Protein AF-0000000075063252 (afdb_homodimer)

pLDDT: mean 95.1, std 4.08, range [72.44, 98.81]

Sequence (950 aa):
MVAQGLDKRPLKELASEITSRQFNCVRLTWSVYMFTRYAYECVGDVLDGLDIADVKTGVAKHNPEILKMTVAKAFQTVINCLGSEGIMVILDNHISQPRWCCSLDDGNGFFGDRNFNPNEWLQGLSFVAAQFTCNPHVIGMSLRNELRGPFTNNDAWCYYMRRGSQLIHRINPNLLIIISGLNYGNDLSQLKKKPLGYTFQNKVVLEAHLYSFSGDNESKFVKKPLNIICNEIMEKFEREAGFVVDMKNPYPLFISEFGYDQSGSNEAENRFMSCFLARIAEKDIDWALWAFQGSYMYRQGHEDPDESFGVMDHSWTKDRNPKLKQMLQLIKRVNQDLNSKAPMSYIMLHPVSGQCVKSDGKGGIELGDCATPTQWNHSGDASPMKLLSNGQCLKSAGDGKSPIVSTDCSGDEYNWTVASKAKLQLSTKVGEDSFCLEKESDTSIIVKKCICLDAESCMDDPQSQWFKLVPTNVAMVAQGLDKRPLKELASEITSRQFNCVRLTWSVYMFTRYAYECVGDVLDGLDIADVKTGVAKHNPEILKMTVAKAFQTVINCLGSEGIMVILDNHISQPRWCCSLDDGNGFFGDRNFNPNEWLQGLSFVAAQFTCNPHVIGMSLRNELRGPFTNNDAWCYYMRRGSQLIHRINPNLLIIISGLNYGNDLSQLKKKPLGYTFQNKVVLEAHLYSFSGDNESKFVKKPLNIICNEIMEKFEREAGFVVDMKNPYPLFISEFGYDQSGSNEAENRFMSCFLARIAEKDIDWALWAFQGSYMYRQGHEDPDESFGVMDHSWTKDRNPKLKQMLQLIKRVNQDLNSKAPMSYIMLHPVSGQCVKSDGKGGIELGDCATPTQWNHSGDASPMKLLSNGQCLKSAGDGKSPIVSTDCSGDEYNWTVASKAKLQLSTKVGEDSFCLEKESDTSIIVKKCICLDAESCMDDPQSQWFKLVPTNVA

Radius of gyration: 39.2 Å; Cα contacts (8 Å, |Δi|>4): 2061; chains: 2; bounding box: 51×129×81 Å

Solvent-accessible surface area (backbone atoms only — not comparable to full-atom values): 48435 Å² total; per-residue (Å²): 112,69,79,65,51,36,41,68,38,35,62,68,56,54,42,48,52,43,46,74,68,71,48,55,64,44,78,46,56,38,29,29,40,47,61,70,71,41,24,51,42,31,38,43,58,54,38,58,75,68,70,33,63,68,43,50,52,25,20,51,71,37,35,46,70,47,42,48,20,23,39,50,54,40,53,50,49,51,53,52,51,31,34,76,64,66,26,33,31,31,41,28,32,48,40,25,62,80,62,85,79,85,52,84,82,70,26,49,25,28,73,73,31,87,42,20,50,60,66,58,45,49,49,23,49,50,52,57,37,35,74,44,57,41,39,84,35,51,44,26,36,34,74,44,48,40,33,28,56,90,68,60,45,72,66,60,48,54,52,49,52,49,51,52,48,52,51,37,40,72,65,20,70,78,38,32,39,30,44,49,22,38,68,52,9,41,35,43,50,65,45,80,78,53,63,88,80,60,93,63,52,93,34,47,31,38,34,33,37,57,46,44,57,55,88,76,40,31,68,41,49,71,74,39,25,50,44,55,43,44,29,53,53,53,49,49,42,34,65,20,44,57,44,43,61,71,41,96,80,50,35,55,56,30,35,62,33,31,59,43,59,41,80,64,80,47,62,31,37,54,53,38,48,24,47,48,50,42,51,39,39,44,67,57,49,49,71,37,72,42,34,64,50,11,30,36,61,63,53,90,90,33,68,55,42,75,33,58,39,11,46,20,23,71,75,62,79,47,63,48,40,77,59,52,60,42,46,43,44,54,57,73,46,80,34,65,50,93,84,46,93,52,71,79,32,26,33,43,31,28,41,76,66,19,27,14,41,27,71,62,83,77,52,34,56,25,43,37,68,39,87,78,54,38,47,29,37,66,89,47,69,67,27,49,37,20,35,61,90,80,57,30,14,41,28,60,64,43,80,73,24,54,40,33,50,31,84,67,61,78,59,52,46,18,18,34,25,78,28,46,71,46,47,28,25,42,27,27,48,60,90,92,43,50,32,15,48,27,56,73,52,88,38,44,43,26,24,30,72,55,62,54,48,89,43,86,78,35,72,66,80,42,64,54,29,33,35,29,74,24,52,24,32,52,135,113,69,77,63,53,36,40,67,37,34,62,69,57,56,42,48,50,43,46,75,67,71,48,58,66,44,79,45,58,39,30,28,39,48,62,70,71,40,23,52,41,30,38,42,57,54,38,57,74,69,68,33,64,67,43,48,52,24,20,51,72,37,34,48,69,48,40,48,21,24,41,49,55,40,53,49,50,50,54,53,49,30,33,75,64,67,26,33,31,32,41,28,32,48,40,24,62,80,63,83,80,84,53,83,80,71,27,49,26,29,75,72,31,86,43,21,49,59,68,58,44,49,50,24,48,52,54,56,37,35,73,43,58,40,37,86,35,51,46,26,35,35,74,44,49,40,31,27,55,90,69,59,43,72,66,59,47,53,54,50,54,50,52,50,48,52,51,38,40,70,65,20,69,79,38,31,40,31,42,50,22,39,70,52,10,41,35,44,49,66,45,80,78,53,64,88,80,60,93,64,53,93,32,48,32,38,33,32,37,58,47,42,57,55,89,76,40,31,68,42,51,70,73,39,25,50,42,55,44,44,28,53,53,54,49,48,41,33,66,20,48,57,44,42,60,71,41,96,80,49,36,55,54,31,35,62,33,32,57,42,58,41,80,63,80,47,61,33,37,54,54,38,49,25,48,48,52,41,50,39,37,44,67,55,48,50,73,35,72,43,33,66,51,12,32,35,60,64,54,92,91,33,67,56,40,74,33,59,38,10,46,19,23,70,76,62,80,46,63,48,38,76,59,51,62,44,45,44,46,55,57,73,45,79,34,64,50,92,82,47,90,52,71,78,32,25,34,43,31,28,41,76,66,19,27,13,43,27,71,63,84,78,52,34,56,26,43,39,69,40,88,77,54,37,48,29,39,66,90,46,70,67,28,49,36,19,36,60,91,78,59,30,16,42,30,60,64,44,80,73,25,54,41,32,50,32,86,68,59,78,58,53,47,16,18,33,24,78,28,46,71,46,45,30,26,44,27,27,49,60,90,92,44,49,32,16,46,27,57,73,52,87,40,43,43,27,23,31,70,54,60,52,50,88,43,85,77,33,71,65,80,42,65,54,30,33,35,31,74,23,52,24,31,54,136

Organism: Cucurbita maxima (NCBI:txid3661)

Secondary structure (DSSP, 8-state):
-PPTTTTTS-HHHHHHHHHHTT--EEEEEEEHHHHHTSTTSBHHHHHHHTT-HHHHHHHHHH-HHHHTSBHHHHHHHHHHHHHHTT-EEEEEEEESSSSS---TTSS-SSTTSTT--HHHHHHHHHHHHHHTTT-TTEEEEES-S---STT--HHHHHHHHHHHHHHHHHH-TTSEEEEE-BTTTTB-THHHHS----TTGGGEEEEEE--TTTTS-TTHHHHS-HHHHHHHHHHHHHHHTGGGGTSSS---EEEEE----TTS--HHHHHHHHHHHHHHHHHT-EE--S-S-SB-SEETTEES-B-TT-SB-TTSSSBS-THHHHHHTGGGS----TT--SPPEEEEEETTTTEEEEE-SSSBEEEE-SSSPPEEEE-STTEEEEETTT-PEEE---TTS--EEES---SGGGEEEEESTTS-EEEEEETTEEEEEEE-SSS-EEEEEPSSSS-TT--S--GGG--EEEEE---/-PPTTTTTS-HHHHHHHHHHTT--EEEEEEEHHHHHTSTTSBHHHHHHHTT-HHHHHHHHHH-HHHHTSBHHHHHHHHHHHHHHTT-EEEEEEEESSSSS---TTSS-SSTTSTT--HHHHHHHHHHHHHHTTT-TTEEEEES-S---STT--HHHHHHHHHHHHHHHHHH-TTSEEEEE-BTTTTB-THHHHS----TTGGGEEEEEE--TTTTS-TTHHHHS-HHHHHHHHHHHHHHHTGGGGTSSS---EEEEE----TTS--HHHHHHHHHHHHHHHHHT-EE--S-S-SB-SEETTEES-B-TT-SB-TTSSSBS-THHHHHHTGGGS----TT--SPPEEEEEETTTTEEEEE-SSSBEEEE-SSS--EEEE-STTEEEEETTT-PEEE---TT---EEES---SGGGEEEEESTTS-EEEEEETTEEEEEEE-SSS-EEEEEPSSSS-TT--S--GGG--EEEEE---

Structure (mmCIF, N/CA/C/O backbone):
data_AF-0000000075063252-model_v1
#
loop_
_entity.id
_entity.type
_entity.pdbx_description
1 polymer 'Uncharacterized protein LOC111491432'
#
loop_
_atom_site.group_PDB
_atom_site.id
_atom_site.type_symbol
_atom_site.label_atom_id
_atom_site.label_alt_id
_atom_site.label_comp_id
_atom_site.label_asym_id
_atom_site.label_entity_id
_atom_site.label_seq_id
_atom_site.pdbx_PDB_ins_code
_atom_site.Cartn_x
_atom_site.Cartn_y
_atom_site.Cartn_z
_atom_site.occupancy
_atom_site.B_iso_or_equiv
_atom_site.auth_seq_id
_atom_site.auth_comp_id
_atom_site.auth_asym_id
_atom_site.auth_atom_id
_atom_site.pdbx_PDB_model_num
ATOM 1 N N . MET A 1 1 ? -11.242 7.547 10.75 1 74.94 1 MET A N 1
ATOM 2 C CA . MET A 1 1 ? -10 8.297 10.594 1 74.94 1 MET A CA 1
ATOM 3 C C . MET A 1 1 ? -9.414 8.102 9.195 1 74.94 1 MET A C 1
ATOM 5 O O . MET A 1 1 ? -8.234 8.367 8.969 1 74.94 1 MET A O 1
ATOM 9 N N . VAL A 1 2 ? -10.25 7.66 8.336 1 81.44 2 VAL A N 1
ATOM 10 C CA . VAL A 1 2 ? -9.938 7.738 6.914 1 81.44 2 VAL A CA 1
ATOM 11 C C . VAL A 1 2 ? -10.156 9.164 6.414 1 81.44 2 VAL A C 1
ATOM 13 O O . VAL A 1 2 ? -10.938 9.922 6.996 1 81.44 2 VAL A O 1
ATOM 16 N N . ALA A 1 3 ? -9.391 9.562 5.48 1 93.19 3 ALA A N 1
ATOM 17 C CA . ALA A 1 3 ? -9.43 10.93 4.98 1 93.19 3 ALA A CA 1
ATOM 18 C C . ALA A 1 3 ? -10.852 11.344 4.617 1 93.19 3 ALA A C 1
ATOM 20 O O . ALA A 1 3 ? -11.586 10.57 4.004 1 93.19 3 ALA A O 1
ATOM 21 N N . GLN A 1 4 ? -11.242 12.523 5.043 1 96.44 4 GLN A N 1
ATOM 22 C CA . GLN A 1 4 ? -12.57 13.055 4.785 1 96.44 4 GLN A CA 1
ATOM 23 C C . GLN A 1 4 ? -12.711 13.516 3.334 1 96.44 4 GLN A C 1
ATOM 25 O O . GLN A 1 4 ? -11.711 13.773 2.662 1 96.44 4 GLN A O 1
ATOM 30 N N . GLY A 1 5 ? -13.961 13.602 2.885 1 97.56 5 GLY A N 1
ATOM 31 C CA . GLY A 1 5 ? -14.25 14.164 1.574 1 97.56 5 GLY A CA 1
ATOM 32 C C . GLY A 1 5 ? -14.289 13.125 0.474 1 97.56 5 GLY A C 1
ATOM 33 O O . GLY A 1 5 ? -14.766 13.398 -0.63 1 97.56 5 GLY A O 1
ATOM 34 N N . LEU A 1 6 ? -13.875 11.828 0.76 1 98.25 6 LEU A N 1
ATOM 35 C CA . LEU A 1 6 ? -13.812 10.773 -0.242 1 98.25 6 LEU A CA 1
ATOM 36 C C . LEU A 1 6 ? -15.211 10.414 -0.744 1 98.25 6 LEU A C 1
ATOM 38 O O . LEU A 1 6 ? -15.359 9.867 -1.838 1 98.25 6 LEU A O 1
ATOM 42 N N . ASP A 1 7 ? -16.188 10.672 0.087 1 98.19 7 ASP A N 1
ATOM 43 C CA . ASP A 1 7 ? -17.578 10.438 -0.292 1 98.19 7 ASP A CA 1
ATOM 44 C C . ASP A 1 7 ? -18.125 11.594 -1.124 1 98.19 7 ASP A C 1
ATOM 46 O O . ASP A 1 7 ? -19.203 11.484 -1.716 1 98.19 7 ASP A O 1
ATOM 50 N N . LYS A 1 8 ? -17.422 12.703 -1.237 1 98.25 8 LYS A N 1
ATOM 51 C CA . LYS A 1 8 ? -17.938 13.922 -1.852 1 98.25 8 LYS A CA 1
ATOM 52 C C . LYS A 1 8 ? -17.328 14.156 -3.227 1 98.25 8 LYS A C 1
ATOM 54 O O . LYS A 1 8 ? -18 14.633 -4.145 1 98.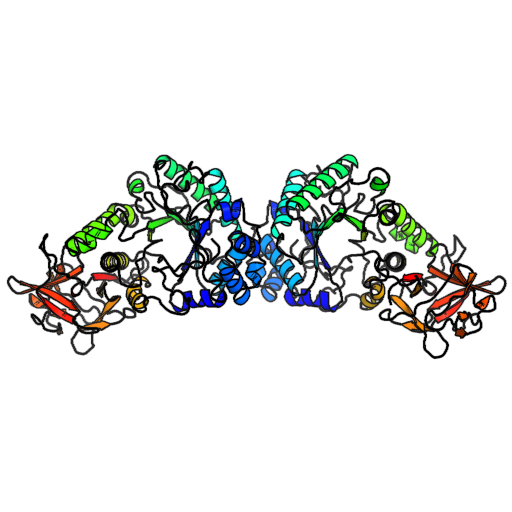25 8 LYS A O 1
ATOM 59 N N . ARG A 1 9 ? -16 13.883 -3.357 1 97.94 9 ARG A N 1
ATOM 60 C CA . ARG A 1 9 ? -15.258 14.117 -4.59 1 97.94 9 ARG A CA 1
ATOM 61 C C . ARG A 1 9 ? -14.188 13.055 -4.793 1 97.94 9 ARG A C 1
ATOM 63 O O . ARG A 1 9 ? -13.773 12.391 -3.838 1 97.94 9 ARG A O 1
ATOM 70 N N . PRO A 1 10 ? -13.711 12.922 -6.109 1 98.31 10 PRO A N 1
ATOM 71 C CA . PRO A 1 10 ? -12.555 12.055 -6.316 1 98.31 10 PRO A CA 1
ATOM 72 C C . PRO A 1 10 ? -11.312 12.539 -5.57 1 98.31 10 PRO A C 1
ATOM 74 O O . PRO A 1 10 ? -11.062 13.742 -5.496 1 98.31 10 PRO A O 1
ATOM 77 N N . LEU A 1 11 ? -10.57 11.617 -5.039 1 98.25 11 LEU A N 1
ATOM 78 C CA . LEU A 1 11 ? -9.391 11.898 -4.227 1 98.25 11 LEU A CA 1
ATOM 79 C C . LEU A 1 11 ? -8.438 12.836 -4.953 1 98.25 11 LEU A C 1
ATOM 81 O O . LEU A 1 11 ? -7.941 13.805 -4.363 1 98.25 11 LEU A O 1
ATOM 85 N N . LYS A 1 12 ? -8.188 12.617 -6.215 1 98 12 LYS A N 1
ATOM 86 C CA . LYS A 1 12 ? -7.27 13.453 -6.98 1 98 12 LYS A CA 1
ATOM 87 C C . LYS A 1 12 ? -7.754 14.898 -7.039 1 98 12 LYS A C 1
ATOM 89 O O . LYS A 1 12 ? -6.957 15.836 -6.938 1 98 12 LYS A O 1
ATOM 94 N N . GLU A 1 13 ? -9.047 15.062 -7.145 1 98.06 13 GLU A N 1
ATOM 95 C CA . GLU A 1 13 ? -9.617 16.406 -7.184 1 98.06 13 GLU A CA 1
ATOM 96 C C . GLU A 1 13 ? -9.5 17.094 -5.832 1 98.06 13 GLU A C 1
ATOM 98 O O . GLU A 1 13 ? -9.227 18.297 -5.762 1 98.06 13 GLU A O 1
ATOM 103 N N . LEU A 1 14 ? -9.758 16.375 -4.801 1 98 14 LEU A N 1
ATOM 104 C CA . LEU A 1 14 ? -9.609 16.938 -3.459 1 98 14 LEU A CA 1
ATOM 105 C C . LEU A 1 14 ? -8.188 17.406 -3.217 1 98 14 LEU A C 1
ATOM 107 O O . LEU A 1 14 ? -7.973 18.516 -2.703 1 98 14 LEU A O 1
ATOM 111 N N . ALA A 1 15 ? -7.191 16.594 -3.576 1 98 15 ALA A N 1
ATOM 112 C CA . ALA A 1 15 ? -5.789 16.969 -3.428 1 98 15 ALA A CA 1
ATOM 113 C C . ALA A 1 15 ? -5.473 18.219 -4.246 1 98 15 ALA A C 1
ATOM 115 O O . ALA A 1 15 ? -4.793 19.125 -3.764 1 98 15 ALA A O 1
ATOM 116 N N . SER A 1 16 ? -6.008 18.266 -5.453 1 97.62 16 SER A N 1
ATOM 117 C CA . SER A 1 16 ? -5.785 19.422 -6.32 1 97.62 16 SER A CA 1
ATOM 118 C C . SER A 1 16 ? -6.402 20.688 -5.73 1 97.62 16 SER A C 1
ATOM 120 O O . SER A 1 16 ? -5.863 21.781 -5.898 1 97.62 16 SER A O 1
ATOM 122 N N . GLU A 1 17 ? -7.508 20.516 -5.031 1 97.06 17 GLU A N 1
ATOM 123 C CA . GLU A 1 17 ? -8.156 21.641 -4.383 1 97.06 17 GLU A CA 1
ATOM 124 C C . GLU A 1 17 ? -7.246 22.25 -3.316 1 97.06 17 GLU A C 1
ATOM 126 O O . GLU A 1 17 ? -7.223 23.484 -3.143 1 97.06 17 GLU A O 1
ATOM 131 N N . ILE A 1 18 ? -6.527 21.469 -2.633 1 97.62 18 ILE A N 1
ATOM 132 C CA . ILE A 1 18 ? -5.629 21.953 -1.588 1 97.62 18 ILE A CA 1
ATOM 133 C C . ILE A 1 18 ? -4.531 22.812 -2.209 1 97.62 18 ILE A C 1
ATOM 135 O O . ILE A 1 18 ? -4.273 23.938 -1.75 1 97.62 18 ILE A O 1
ATOM 139 N N . THR A 1 19 ? -3.951 22.344 -3.346 1 97 19 THR A N 1
ATOM 140 C CA . THR A 1 19 ? -2.891 23.062 -4.027 1 97 19 THR A CA 1
ATOM 141 C C . THR A 1 19 ? -3.436 24.344 -4.66 1 97 19 THR A C 1
ATOM 143 O O . THR A 1 19 ? -2.762 25.375 -4.668 1 97 19 THR A O 1
ATOM 146 N N . SER A 1 20 ? -4.637 24.266 -5.188 1 96.25 20 SER A N 1
ATOM 147 C CA . SER A 1 20 ? -5.238 25.422 -5.844 1 96.25 20 SER A CA 1
ATOM 148 C C . SER A 1 20 ? -5.465 26.547 -4.852 1 96.25 20 SER A C 1
ATOM 150 O O . SER A 1 20 ? -5.512 27.719 -5.238 1 96.25 20 SER A O 1
ATOM 152 N N . ARG A 1 21 ? -5.539 26.234 -3.588 1 95.94 21 ARG A N 1
ATOM 153 C CA . ARG A 1 21 ? -5.746 27.219 -2.537 1 95.94 21 ARG A CA 1
ATOM 154 C C . ARG A 1 21 ? -4.426 27.609 -1.878 1 95.94 21 ARG A C 1
ATOM 156 O O . ARG A 1 21 ? -4.418 28.234 -0.819 1 95.94 21 ARG A O 1
ATOM 163 N N . GLN A 1 22 ? -3.395 27.125 -2.418 1 95.12 22 GLN A N 1
ATOM 164 C CA . GLN A 1 22 ? -2.021 27.484 -2.086 1 95.12 22 GLN A CA 1
ATOM 165 C C . GLN A 1 22 ? -1.634 26.984 -0.7 1 95.12 22 GLN A C 1
ATOM 167 O O . GLN A 1 22 ? -0.938 27.672 0.046 1 95.12 22 GLN A O 1
ATOM 172 N N . PHE A 1 23 ? -2.26 25.906 -0.322 1 97.62 23 PHE A N 1
ATOM 173 C CA . PHE A 1 23 ? -1.729 25.141 0.8 1 97.62 23 PHE A CA 1
ATOM 174 C C . PHE A 1 23 ? -0.676 24.141 0.326 1 97.62 23 PHE A C 1
ATOM 176 O O . PHE A 1 23 ? -0.747 23.656 -0.8 1 97.62 23 PHE A O 1
ATOM 183 N N . ASN A 1 24 ? 0.298 23.859 1.18 1 97.94 24 ASN A N 1
ATOM 184 C CA . ASN A 1 24 ? 1.4 23.031 0.697 1 97.94 24 ASN A CA 1
ATOM 185 C C . ASN A 1 24 ? 1.673 21.859 1.633 1 97.94 24 ASN A C 1
ATOM 187 O O . ASN A 1 24 ? 2.615 21.094 1.418 1 97.94 24 ASN A O 1
ATOM 191 N N . CYS A 1 25 ? 0.883 21.734 2.684 1 98.44 25 CYS A N 1
ATOM 192 C CA . CYS A 1 25 ? 1.09 20.656 3.658 1 98.44 25 CYS A CA 1
ATOM 193 C C . CYS A 1 25 ? -0.232 20.234 4.281 1 98.44 25 CYS A C 1
ATOM 195 O O . CYS A 1 25 ? -1.103 21.062 4.539 1 98.44 25 CYS A O 1
ATOM 197 N N . VAL A 1 26 ? -0.408 18.969 4.398 1 98.62 26 VAL A N 1
ATOM 198 C CA . VAL A 1 26 ? -1.562 18.422 5.105 1 98.62 26 VAL A CA 1
ATOM 199 C C . VAL A 1 26 ? -1.102 17.719 6.375 1 98.62 26 VAL A C 1
ATOM 201 O O . VAL A 1 26 ? -0.223 16.844 6.324 1 98.62 26 VAL A O 1
ATOM 204 N N . ARG A 1 27 ? -1.563 18.141 7.508 1 98.38 27 ARG A N 1
ATOM 205 C CA . ARG A 1 27 ? -1.451 17.375 8.742 1 98.38 27 ARG A CA 1
ATOM 206 C C . ARG A 1 27 ? -2.531 16.297 8.82 1 98.38 27 ARG A C 1
ATOM 208 O O . ARG A 1 27 ? -3.67 16.594 9.203 1 98.38 27 ARG A O 1
ATOM 215 N N . LEU A 1 28 ? -2.164 15.102 8.453 1 98.25 28 LEU A N 1
ATOM 216 C CA . LEU A 1 28 ? -3.104 13.992 8.352 1 98.25 28 LEU A CA 1
ATOM 217 C C . LEU A 1 28 ? -3.137 13.188 9.641 1 98.25 28 LEU A C 1
ATOM 219 O O . LEU A 1 28 ? -2.109 12.656 10.078 1 98.25 28 LEU A O 1
ATOM 223 N N . THR A 1 29 ? -4.316 13.086 10.211 1 97.31 29 THR A N 1
ATOM 224 C CA . THR A 1 29 ? -4.449 12.484 11.531 1 97.31 29 THR A CA 1
ATOM 225 C C . THR A 1 29 ? -4.598 10.969 11.43 1 97.31 29 THR A C 1
ATOM 227 O O . THR A 1 29 ? -5.098 10.453 10.43 1 97.31 29 THR A O 1
ATOM 230 N N . TRP A 1 30 ? -4.125 10.305 12.383 1 97.62 30 TRP A N 1
ATOM 231 C CA . TRP A 1 30 ? -4.312 8.859 12.516 1 97.62 30 TRP A CA 1
ATOM 232 C C . TRP A 1 30 ? -4.43 8.461 13.984 1 97.62 30 TRP A C 1
ATOM 234 O O . TRP A 1 30 ? -4.07 9.234 14.875 1 97.62 30 TRP A O 1
ATOM 244 N N . SER A 1 31 ? -5.086 7.352 14.305 1 97.81 31 SER A N 1
ATOM 245 C CA . SER A 1 31 ? -5.203 6.816 15.656 1 97.81 31 SER A CA 1
ATOM 246 C C . SER A 1 31 ? -4.344 5.566 15.836 1 97.81 31 SER A C 1
ATOM 248 O O . SER A 1 31 ? -4.066 4.855 14.859 1 97.81 31 SER A O 1
ATOM 250 N N . VAL A 1 32 ? -3.945 5.301 17.016 1 98.25 32 VAL A N 1
ATOM 251 C CA . VAL A 1 32 ? -3.086 4.156 17.312 1 98.25 32 VAL A CA 1
ATOM 252 C C . VAL A 1 32 ? -3.789 2.865 16.891 1 98.25 32 VAL A C 1
ATOM 254 O O . VAL A 1 32 ? -3.234 2.061 16.141 1 98.25 32 VAL A O 1
ATOM 257 N N . TYR A 1 33 ? -5.047 2.701 17.297 1 97.69 33 TYR A N 1
ATOM 258 C CA . TYR A 1 33 ? -5.785 1.465 17.062 1 97.69 33 TYR A CA 1
ATOM 259 C C . TYR A 1 33 ? -6.004 1.237 15.57 1 97.69 33 TYR A C 1
ATOM 261 O O . TYR A 1 33 ? -6.133 0.095 15.125 1 97.69 33 TYR A O 1
ATOM 269 N N . MET A 1 34 ? -6.047 2.322 14.797 1 96.56 34 MET A N 1
ATOM 270 C CA . MET A 1 34 ? -6.191 2.217 13.344 1 96.56 34 MET A CA 1
ATOM 271 C C . MET A 1 34 ? -5.145 1.274 12.758 1 96.56 34 MET A C 1
ATOM 273 O O . MET A 1 34 ? -5.445 0.485 11.867 1 96.56 34 MET A O 1
ATOM 277 N N . PHE A 1 35 ? -3.947 1.283 13.289 1 96.19 35 PHE A N 1
ATOM 278 C CA . PHE A 1 35 ? -2.85 0.549 12.672 1 96.19 35 PHE A CA 1
ATOM 279 C C . PHE A 1 35 ? -2.475 -0.669 13.508 1 96.19 35 PHE A C 1
ATOM 281 O O . PHE A 1 35 ? -1.972 -1.662 12.977 1 96.19 35 PHE A O 1
ATOM 288 N N . THR A 1 36 ? -2.766 -0.662 14.859 1 97.12 36 THR A N 1
ATOM 289 C CA . THR A 1 36 ? -2.369 -1.778 15.711 1 97.12 36 THR A CA 1
ATOM 290 C C . THR A 1 36 ? -3.477 -2.826 15.781 1 97.12 36 THR A C 1
ATOM 292 O O . THR A 1 36 ? -3.217 -3.99 16.094 1 97.12 36 THR A O 1
ATOM 295 N N . ARG A 1 37 ? -4.68 -2.391 15.461 1 95.88 37 ARG A N 1
ATOM 296 C CA . ARG A 1 37 ? -5.789 -3.316 15.664 1 95.88 37 ARG A CA 1
ATOM 297 C C . ARG A 1 37 ? -6.613 -3.467 14.391 1 95.88 37 ARG A C 1
ATOM 299 O O . ARG A 1 37 ? -7.164 -4.535 14.125 1 95.88 37 ARG A O 1
ATOM 306 N N . TYR A 1 38 ? -6.707 -2.414 13.547 1 96.06 38 TYR A N 1
ATOM 307 C CA . TYR A 1 38 ? -7.707 -2.42 12.484 1 96.06 38 TYR A CA 1
ATOM 308 C C . TYR A 1 38 ? -7.059 -2.174 11.133 1 96.06 38 TYR A C 1
ATOM 310 O O . TYR A 1 38 ? -7.75 -1.895 10.148 1 96.06 38 TYR A O 1
ATOM 318 N N . ALA A 1 39 ? -5.75 -2.281 11.039 1 95.69 39 ALA A N 1
ATOM 319 C CA . ALA A 1 39 ? -5.004 -1.887 9.852 1 95.69 39 ALA A CA 1
ATOM 320 C C . ALA A 1 39 ? -5.484 -2.652 8.625 1 95.69 39 ALA A C 1
ATOM 322 O O . ALA A 1 39 ? -5.465 -2.123 7.508 1 95.69 39 ALA A O 1
ATOM 323 N N . TYR A 1 40 ? -6.012 -3.912 8.766 1 95.12 40 TYR A N 1
ATOM 324 C CA . TYR A 1 40 ? -6.238 -4.793 7.629 1 95.12 40 TYR A CA 1
ATOM 325 C C . TYR A 1 40 ? -7.723 -5.082 7.449 1 95.12 40 TYR A C 1
ATOM 327 O O . TYR A 1 40 ? -8.102 -6.012 6.734 1 95.12 40 TYR A O 1
ATOM 335 N N . GLU A 1 41 ? -8.539 -4.266 8.117 1 95.69 41 GLU A N 1
ATOM 336 C CA . GLU A 1 41 ? -9.969 -4.266 7.816 1 95.69 41 GLU A CA 1
ATOM 337 C C . GLU A 1 41 ? -10.258 -3.561 6.492 1 95.69 41 GLU A C 1
ATOM 339 O O . GLU A 1 41 ? -9.562 -2.611 6.129 1 95.69 41 GLU A O 1
ATOM 344 N N . CYS A 1 42 ? -11.25 -4.02 5.738 1 96.12 42 CYS A N 1
ATOM 345 C CA . CYS A 1 42 ? -11.633 -3.379 4.484 1 96.12 42 CYS A CA 1
ATOM 346 C C . CYS A 1 42 ? -12.453 -2.121 4.746 1 96.12 42 CYS A C 1
ATOM 348 O O . CYS A 1 42 ? -13.406 -2.146 5.531 1 96.12 42 CYS A O 1
ATOM 350 N N . VAL A 1 43 ? -12.148 -1.041 4.066 1 97.75 43 VAL A N 1
ATOM 351 C CA . VAL A 1 43 ? -12.797 0.246 4.285 1 97.75 43 VAL A CA 1
ATOM 352 C C . VAL A 1 43 ? -14.312 0.099 4.102 1 97.75 43 VAL A C 1
ATOM 354 O O . VAL A 1 43 ? -15.094 0.63 4.891 1 97.75 43 VAL A O 1
ATOM 357 N N . GLY A 1 44 ? -14.711 -0.66 3.037 1 97.31 44 GLY A N 1
ATOM 358 C CA . GLY A 1 44 ? -16.141 -0.884 2.836 1 97.31 44 GLY A CA 1
ATOM 359 C C . GLY A 1 44 ? -16.812 -1.496 4.043 1 97.31 44 GLY A C 1
ATOM 360 O O . GLY A 1 44 ? -17.906 -1.076 4.422 1 97.31 44 GLY A O 1
ATOM 361 N N . ASP A 1 45 ? -16.203 -2.482 4.688 1 96.38 45 ASP A N 1
ATOM 362 C CA . ASP A 1 45 ? -16.75 -3.156 5.859 1 96.38 45 ASP A CA 1
ATOM 363 C C . ASP A 1 45 ? -16.812 -2.211 7.059 1 96.38 45 ASP A C 1
ATOM 365 O O . ASP A 1 45 ? -17.75 -2.271 7.855 1 96.38 45 ASP A O 1
ATOM 369 N N . VAL A 1 46 ? -15.766 -1.393 7.184 1 96.31 46 VAL A N 1
ATOM 370 C CA . VAL A 1 46 ? -15.734 -0.413 8.266 1 96.31 46 VAL A CA 1
ATOM 371 C C . VAL A 1 46 ? -16.938 0.523 8.148 1 96.31 46 VAL A C 1
ATOM 373 O O . VAL A 1 46 ? -17.625 0.788 9.141 1 96.31 46 VAL A O 1
ATOM 376 N N . LEU A 1 47 ? -17.188 1.035 6.91 1 97.19 47 LEU A N 1
ATOM 377 C CA . LEU A 1 47 ? -18.297 1.947 6.695 1 97.19 47 LEU A CA 1
ATOM 378 C C . LEU A 1 47 ? -19.641 1.248 6.953 1 97.19 47 LEU A C 1
ATOM 380 O O . LEU A 1 47 ? -20.562 1.851 7.496 1 97.19 47 LEU A O 1
ATOM 384 N N . ASP A 1 48 ? -19.75 -0.015 6.551 1 97.06 48 ASP A N 1
ATOM 385 C CA . ASP A 1 48 ? -20.953 -0.796 6.84 1 97.06 48 ASP A CA 1
ATOM 386 C C . ASP A 1 48 ? -21.156 -0.933 8.344 1 97.06 48 ASP A C 1
ATOM 388 O O . ASP A 1 48 ? -22.281 -0.784 8.836 1 97.06 48 ASP A O 1
ATOM 392 N N . GLY A 1 49 ? -20.109 -1.188 9.086 1 95.69 49 GLY A N 1
ATOM 393 C CA . GLY A 1 49 ? -20.188 -1.352 10.531 1 95.69 49 GLY A CA 1
ATOM 394 C C . GLY A 1 49 ? -20.641 -0.097 11.25 1 95.69 49 GLY A C 1
ATOM 395 O O . GLY A 1 49 ? -21.25 -0.175 12.32 1 95.69 49 GLY A O 1
ATOM 396 N N . LEU A 1 50 ? -20.328 1.054 10.664 1 95 50 LEU A N 1
ATOM 397 C CA . LEU A 1 50 ? -20.719 2.332 11.25 1 95 50 LEU A CA 1
ATOM 398 C C . LEU A 1 50 ? -22.141 2.709 10.828 1 95 50 LEU A C 1
ATOM 400 O O . LEU A 1 50 ? -22.688 3.713 11.297 1 95 50 LEU A O 1
ATOM 404 N N . ASP A 1 51 ? -22.766 1.99 9.938 1 96.12 51 ASP A N 1
ATOM 405 C CA . ASP A 1 51 ? -24.125 2.189 9.438 1 96.12 51 ASP A CA 1
ATOM 406 C C . ASP A 1 51 ? -24.281 3.566 8.797 1 96.12 51 ASP A C 1
ATOM 408 O O . ASP A 1 51 ? -25.203 4.316 9.133 1 96.12 51 ASP A O 1
ATOM 412 N N . ILE A 1 52 ? -23.25 3.885 7.984 1 96.94 52 ILE A N 1
ATOM 413 C CA . ILE A 1 52 ? -23.297 5.152 7.266 1 96.94 52 ILE A CA 1
ATOM 414 C C . ILE A 1 52 ? -23.406 4.895 5.766 1 96.94 52 ILE A C 1
ATOM 416 O O . ILE A 1 52 ? -22.5 5.234 5 1 96.94 52 ILE A O 1
ATOM 420 N N . ALA A 1 53 ? -24.562 4.512 5.293 1 97.38 53 ALA A N 1
ATOM 421 C CA . ALA A 1 53 ? -24.828 3.998 3.951 1 97.38 53 ALA A CA 1
ATOM 422 C C . ALA A 1 53 ? -24.672 5.098 2.902 1 97.38 53 ALA A C 1
ATOM 424 O O . ALA A 1 53 ? -24.188 4.848 1.796 1 97.38 53 ALA A O 1
ATOM 425 N N . ASP A 1 54 ? -25.109 6.301 3.264 1 97.69 54 ASP A N 1
ATOM 426 C CA . ASP A 1 54 ? -25.016 7.398 2.307 1 97.69 54 ASP A CA 1
ATOM 427 C C . ASP A 1 54 ? -23.562 7.754 2.021 1 97.69 54 ASP A C 1
ATOM 429 O O . ASP A 1 54 ? -23.188 8.008 0.873 1 97.69 54 ASP A O 1
ATOM 433 N N . VAL A 1 55 ? -22.797 7.77 3.043 1 97.81 55 VAL A N 1
ATOM 434 C CA . VAL A 1 55 ? -21.375 8.031 2.898 1 97.81 55 VAL A CA 1
ATOM 435 C C . VAL A 1 55 ? -20.734 6.945 2.025 1 97.81 55 VAL A C 1
ATOM 437 O O . VAL A 1 55 ? -19.969 7.25 1.108 1 97.81 55 VAL A O 1
ATOM 440 N N . LYS A 1 56 ? -21.016 5.68 2.307 1 97.94 56 LYS A N 1
ATOM 441 C CA . LYS A 1 56 ? -20.453 4.586 1.515 1 97.94 56 LYS A CA 1
ATOM 442 C C . LYS A 1 56 ? -20.828 4.727 0.042 1 97.94 56 LYS A C 1
ATOM 444 O O . LYS A 1 56 ? -20 4.508 -0.84 1 97.94 56 LYS A O 1
ATOM 449 N N . THR A 1 57 ? -22.109 5.094 -0.245 1 98.5 57 THR A N 1
ATOM 450 C CA . THR A 1 57 ? -22.562 5.316 -1.611 1 98.5 57 THR A CA 1
ATOM 451 C C . THR A 1 57 ? -21.75 6.422 -2.277 1 98.5 57 THR A C 1
ATOM 453 O O . THR A 1 57 ? -21.391 6.312 -3.449 1 98.5 57 THR A O 1
ATOM 456 N N . GLY A 1 58 ? -21.516 7.504 -1.503 1 98.44 58 GLY A N 1
ATOM 457 C CA . GLY A 1 58 ? -20.672 8.578 -2.02 1 98.44 58 GLY A CA 1
ATOM 458 C C . GLY A 1 58 ? -19.266 8.133 -2.35 1 98.44 58 GLY A C 1
ATOM 459 O O . GLY A 1 58 ? -18.734 8.484 -3.402 1 98.44 58 GLY A O 1
ATOM 460 N N . VAL A 1 59 ? -18.688 7.32 -1.47 1 98.5 59 VAL A N 1
ATOM 461 C CA . VAL A 1 59 ? -17.344 6.809 -1.716 1 98.5 59 VAL A CA 1
ATOM 462 C C . VAL A 1 59 ? -17.359 5.902 -2.943 1 98.5 59 VAL A C 1
ATOM 464 O O . VAL A 1 59 ? -16.438 5.965 -3.773 1 98.5 59 VAL A O 1
ATOM 467 N N . ALA A 1 60 ? -18.344 5.059 -3.098 1 98.5 60 ALA A N 1
ATOM 468 C CA . ALA A 1 60 ? -18.469 4.18 -4.258 1 98.5 60 ALA A CA 1
ATOM 469 C C . ALA A 1 60 ? -18.531 4.984 -5.551 1 98.5 60 ALA A C 1
ATOM 471 O O . ALA A 1 60 ? -18 4.559 -6.578 1 98.5 60 ALA A O 1
ATOM 472 N N . LYS A 1 61 ? -19.203 6.07 -5.477 1 98.44 61 LYS A N 1
ATOM 473 C CA . LYS A 1 61 ? -19.375 6.926 -6.648 1 98.44 61 LYS A CA 1
ATOM 474 C C . LYS A 1 61 ? -18.062 7.625 -7.016 1 98.44 61 LYS A C 1
ATOM 476 O O . LYS A 1 61 ? -17.703 7.691 -8.195 1 98.44 61 LYS A O 1
ATOM 481 N N . HIS A 1 62 ? -17.359 8.133 -6.023 1 98.44 62 HIS A N 1
ATOM 482 C CA . HIS A 1 62 ? -16.266 9.062 -6.309 1 98.44 62 HIS A CA 1
ATOM 483 C C . HIS A 1 62 ? -14.906 8.367 -6.199 1 98.44 62 HIS A C 1
ATOM 485 O O . HIS A 1 62 ? -13.945 8.773 -6.852 1 98.44 62 HIS A O 1
ATOM 491 N N . ASN A 1 63 ? -14.82 7.336 -5.375 1 98.25 63 ASN A N 1
ATOM 492 C CA . ASN A 1 63 ? -13.586 6.602 -5.121 1 98.25 63 ASN A CA 1
ATOM 493 C C . ASN A 1 63 ? -13.852 5.117 -4.887 1 98.25 63 ASN A C 1
ATOM 495 O O . ASN A 1 63 ? -13.508 4.578 -3.834 1 98.25 63 ASN A O 1
ATOM 499 N N . PRO A 1 64 ? -14.406 4.41 -5.859 1 97.56 64 PRO A N 1
ATOM 500 C CA . PRO A 1 64 ? -14.852 3.029 -5.648 1 97.56 64 PRO A CA 1
ATOM 501 C C . PRO A 1 64 ? -13.719 2.105 -5.207 1 97.56 64 PRO A C 1
ATOM 503 O O . PRO A 1 64 ? -13.945 1.18 -4.422 1 97.56 64 PRO A O 1
ATOM 506 N N . GLU A 1 65 ? -12.516 2.344 -5.66 1 95.44 65 GLU A N 1
ATOM 507 C CA . GLU A 1 65 ? -11.391 1.467 -5.34 1 95.44 65 GLU A CA 1
ATOM 508 C C . GLU A 1 65 ? -11.062 1.512 -3.852 1 95.44 65 GLU A C 1
ATOM 510 O O . GLU A 1 65 ? -10.555 0.538 -3.293 1 95.44 65 GLU A O 1
ATOM 515 N N . ILE A 1 66 ? -11.312 2.615 -3.209 1 97.56 66 ILE A N 1
ATOM 516 C CA . ILE A 1 66 ? -10.977 2.793 -1.802 1 97.56 66 ILE A CA 1
ATOM 517 C C . ILE A 1 66 ? -11.812 1.846 -0.944 1 97.56 66 ILE A C 1
ATOM 519 O O . ILE A 1 66 ? -11.328 1.33 0.07 1 97.56 66 ILE A O 1
ATOM 523 N N . LEU A 1 67 ? -13.039 1.545 -1.383 1 96.81 67 LEU A N 1
ATOM 524 C CA . LEU A 1 67 ? -13.922 0.658 -0.634 1 96.81 67 LEU A CA 1
ATOM 525 C C . LEU A 1 67 ? -13.336 -0.746 -0.544 1 96.81 67 LEU A C 1
ATOM 527 O O . LEU A 1 67 ? -13.625 -1.488 0.395 1 96.81 67 LEU A O 1
ATOM 531 N N . LYS A 1 68 ? -12.484 -1.053 -1.473 1 94.88 68 LYS A N 1
ATOM 532 C CA . LYS A 1 68 ? -11.922 -2.398 -1.562 1 94.88 68 LYS A CA 1
ATOM 533 C C . LYS A 1 68 ? -10.508 -2.443 -1.008 1 94.88 68 LYS A C 1
ATOM 535 O O . LYS A 1 68 ? -9.773 -3.414 -1.228 1 94.88 68 LYS A O 1
ATOM 540 N N . MET A 1 69 ? -10.062 -1.452 -0.342 1 96.44 69 MET A N 1
ATOM 541 C CA . MET A 1 69 ? -8.742 -1.385 0.266 1 96.44 69 MET A CA 1
ATOM 542 C C . MET A 1 69 ? -8.812 -1.643 1.767 1 96.44 69 MET A C 1
ATOM 544 O O . MET A 1 69 ? -9.859 -1.422 2.387 1 96.44 69 MET A O 1
ATOM 548 N N . THR A 1 70 ? -7.75 -2.207 2.301 1 96.19 70 THR A N 1
ATOM 549 C CA . THR A 1 70 ? -7.605 -2.188 3.752 1 96.19 70 THR A CA 1
ATOM 550 C C . THR A 1 70 ? -7.457 -0.757 4.262 1 96.19 70 THR A C 1
ATOM 552 O O . THR A 1 70 ? -7.133 0.151 3.494 1 96.19 70 THR A O 1
ATOM 555 N N . VAL A 1 71 ? -7.688 -0.539 5.52 1 97.31 71 VAL A N 1
ATOM 556 C CA . VAL A 1 71 ? -7.551 0.768 6.156 1 97.31 71 VAL A CA 1
ATOM 557 C C . VAL A 1 71 ? -6.137 1.302 5.949 1 97.31 71 VAL A C 1
ATOM 559 O O . VAL A 1 71 ? -5.957 2.449 5.535 1 97.31 71 VAL A O 1
ATOM 562 N N . ALA A 1 72 ? -5.113 0.495 6.164 1 96.31 72 ALA A N 1
ATOM 563 C CA . ALA A 1 72 ? -3.723 0.907 6 1 96.31 72 ALA A CA 1
ATOM 564 C C . ALA A 1 72 ? -3.439 1.312 4.555 1 96.31 72 ALA A C 1
ATOM 566 O O . ALA A 1 72 ? -2.803 2.34 4.309 1 96.31 72 ALA A O 1
ATOM 567 N N . LYS A 1 73 ? -3.961 0.536 3.605 1 95.06 73 LYS A N 1
ATOM 568 C CA . LYS A 1 73 ? -3.732 0.83 2.193 1 95.06 73 LYS A CA 1
ATOM 569 C C . LYS A 1 73 ? -4.445 2.113 1.776 1 95.06 73 LYS A C 1
ATOM 571 O O . LYS A 1 73 ? -3.902 2.906 1.003 1 95.06 73 LYS A O 1
ATOM 576 N N . ALA A 1 74 ? -5.66 2.275 2.227 1 97.19 74 ALA A N 1
ATOM 577 C CA . ALA A 1 74 ? -6.398 3.496 1.919 1 97.19 74 ALA A CA 1
ATOM 578 C C . ALA A 1 74 ? -5.66 4.73 2.432 1 97.19 74 ALA A C 1
ATOM 580 O O . ALA A 1 74 ? -5.551 5.734 1.724 1 97.19 74 ALA A O 1
ATOM 581 N N . PHE A 1 75 ? -5.156 4.617 3.66 1 97.75 75 PHE A N 1
ATOM 582 C CA . PHE A 1 75 ? -4.387 5.703 4.258 1 97.75 75 PHE A CA 1
ATOM 583 C C . PHE A 1 75 ? -3.164 6.027 3.408 1 97.75 75 PHE A C 1
ATOM 585 O O . PHE A 1 75 ? -2.902 7.195 3.111 1 97.75 75 PHE A O 1
ATOM 592 N N . GLN A 1 76 ? -2.465 5.035 2.969 1 96.12 76 GLN A N 1
ATOM 593 C CA . GLN A 1 76 ? -1.29 5.211 2.121 1 96.12 76 GLN A CA 1
ATOM 594 C C . GLN A 1 76 ? -1.67 5.82 0.774 1 96.12 76 GLN A C 1
ATOM 596 O O . GLN A 1 76 ? -0.938 6.652 0.236 1 96.12 76 GLN A O 1
ATOM 601 N N . THR A 1 77 ? -2.777 5.355 0.246 1 96.69 77 THR A N 1
ATOM 602 C CA . THR A 1 77 ? -3.254 5.844 -1.043 1 96.69 77 THR A CA 1
ATOM 603 C C . THR A 1 77 ? -3.508 7.348 -0.992 1 96.69 77 THR A C 1
ATOM 605 O O . THR A 1 77 ? -3.148 8.078 -1.92 1 96.69 77 THR A O 1
ATOM 608 N N . VAL A 1 78 ? -4.035 7.785 0.08 1 98.31 78 VAL A N 1
ATOM 609 C CA . VAL A 1 78 ? -4.293 9.211 0.268 1 98.31 78 VAL A CA 1
ATOM 610 C C . VAL A 1 78 ? -2.971 9.969 0.32 1 98.31 78 VAL A C 1
ATOM 612 O O . VAL A 1 78 ? -2.799 10.977 -0.375 1 98.31 78 VAL A O 1
ATOM 615 N N . ILE A 1 79 ? -2.066 9.516 1.079 1 98.06 79 ILE A N 1
ATOM 616 C CA . ILE A 1 79 ? -0.774 10.164 1.25 1 98.06 79 ILE A CA 1
ATOM 617 C C . ILE A 1 79 ? -0.049 10.234 -0.092 1 98.06 79 ILE A C 1
ATOM 619 O O . ILE A 1 79 ? 0.509 11.273 -0.45 1 98.06 79 ILE A O 1
ATOM 623 N N . ASN A 1 80 ? -0.094 9.125 -0.873 1 96.19 80 ASN A N 1
ATOM 624 C CA . ASN A 1 80 ? 0.559 9.094 -2.178 1 96.19 80 ASN A CA 1
ATOM 625 C C . ASN A 1 80 ? -0.075 10.094 -3.143 1 96.19 80 ASN A C 1
ATOM 627 O O . ASN A 1 80 ? 0.627 10.742 -3.924 1 96.19 80 ASN A O 1
ATOM 631 N N . CYS A 1 81 ? -1.37 10.172 -3.061 1 97.62 81 CYS A N 1
ATOM 632 C CA . CYS A 1 81 ? -2.061 11.125 -3.918 1 97.62 81 CYS A CA 1
ATOM 633 C C . CYS A 1 81 ? -1.678 12.555 -3.559 1 97.62 81 CYS A C 1
ATOM 635 O O . CYS A 1 81 ? -1.414 13.375 -4.445 1 97.62 81 CYS A O 1
ATOM 637 N N . LEU A 1 82 ? -1.609 12.906 -2.275 1 98.5 82 LEU A N 1
ATOM 638 C CA . LEU A 1 82 ? -1.154 14.219 -1.836 1 98.5 82 LEU A CA 1
ATOM 639 C C . LEU A 1 82 ? 0.257 14.508 -2.34 1 98.5 82 LEU A C 1
ATOM 641 O O . LEU A 1 82 ? 0.521 15.578 -2.889 1 98.5 82 LEU A O 1
ATOM 645 N N . GLY A 1 83 ? 1.084 13.547 -2.219 1 97.69 83 GLY A N 1
ATOM 646 C CA . GLY A 1 83 ? 2.449 13.688 -2.699 1 97.69 83 GLY A CA 1
ATOM 647 C C . GLY A 1 83 ? 2.533 13.953 -4.191 1 97.69 83 GLY A C 1
ATOM 648 O O . GLY A 1 83 ? 3.346 14.766 -4.637 1 97.69 83 GLY A O 1
ATOM 649 N N . SER A 1 84 ? 1.711 13.273 -4.922 1 95.94 84 SER A N 1
ATOM 650 C CA . SER A 1 84 ? 1.715 13.43 -6.371 1 95.94 84 SER A CA 1
ATOM 651 C C . SER A 1 84 ? 1.315 14.844 -6.777 1 95.94 84 SER A C 1
ATOM 653 O O . SER A 1 84 ? 1.645 15.297 -7.875 1 95.94 84 SER A O 1
ATOM 655 N N . GLU A 1 85 ? 0.624 15.523 -5.867 1 97.5 85 GLU A N 1
ATOM 656 C CA . GLU A 1 85 ? 0.227 16.906 -6.109 1 97.5 85 GLU A CA 1
ATOM 657 C C . GLU A 1 85 ? 1.219 17.875 -5.484 1 97.5 85 GLU A C 1
ATOM 659 O O . GLU A 1 85 ? 0.954 19.078 -5.414 1 97.5 85 GLU A O 1
ATOM 664 N N . GLY A 1 86 ? 2.289 17.375 -4.949 1 97.31 86 GLY A N 1
ATOM 665 C CA . GLY A 1 86 ? 3.342 18.203 -4.391 1 97.31 86 GLY A CA 1
ATOM 666 C C . GLY A 1 86 ? 3.053 18.656 -2.975 1 97.31 86 GLY A C 1
ATOM 667 O O . GLY A 1 86 ? 3.688 19.594 -2.475 1 97.31 86 GLY A O 1
ATOM 668 N N . ILE A 1 87 ? 2.102 18.078 -2.344 1 98.56 87 ILE A N 1
ATOM 669 C CA . ILE A 1 87 ? 1.717 18.453 -0.984 1 98.56 87 ILE A CA 1
ATOM 670 C C . ILE A 1 87 ? 2.529 17.625 0.02 1 98.56 87 ILE A C 1
ATOM 672 O O . ILE A 1 87 ? 2.633 16.406 -0.102 1 98.56 87 ILE A O 1
ATOM 676 N N . MET A 1 88 ? 3.141 18.25 0.949 1 98.62 88 MET A N 1
ATOM 677 C CA . MET A 1 88 ? 3.826 17.578 2.043 1 98.62 88 MET A CA 1
ATOM 678 C C . MET A 1 88 ? 2.826 17.047 3.068 1 98.62 88 MET A C 1
ATOM 680 O O . MET A 1 88 ? 1.704 17.547 3.16 1 98.62 88 MET A O 1
ATOM 684 N N . VAL A 1 89 ? 3.252 15.992 3.76 1 98.75 89 VAL A N 1
ATOM 685 C CA . VAL A 1 89 ? 2.342 15.391 4.73 1 98.75 89 VAL A CA 1
ATOM 686 C C . VAL A 1 89 ? 3.031 15.289 6.09 1 98.75 89 VAL A C 1
ATOM 688 O O . VAL A 1 89 ? 4.176 14.844 6.18 1 98.75 89 VAL A O 1
ATOM 691 N N . ILE A 1 90 ? 2.426 15.75 7.105 1 98.81 90 ILE A N 1
ATOM 692 C CA . ILE A 1 90 ? 2.771 15.484 8.5 1 98.81 90 ILE A CA 1
ATOM 693 C C . ILE A 1 90 ? 1.77 14.5 9.094 1 98.81 90 ILE A C 1
ATOM 695 O O . ILE A 1 90 ? 0.559 14.727 9.055 1 98.81 90 ILE A O 1
ATOM 699 N N . LEU A 1 91 ? 2.254 13.391 9.57 1 98.62 91 LEU A N 1
ATOM 700 C CA . LEU A 1 91 ? 1.398 12.375 10.172 1 98.62 91 LEU A CA 1
ATOM 701 C C . LEU A 1 91 ? 1.21 12.641 11.664 1 98.62 91 LEU A C 1
ATOM 703 O O . LEU A 1 91 ? 2.164 12.555 12.438 1 98.62 91 LEU A O 1
ATOM 707 N N . ASP A 1 92 ? -0.026 12.914 12.016 1 98.19 92 ASP A N 1
ATOM 708 C CA . ASP A 1 92 ? -0.321 13.336 13.383 1 98.19 92 ASP A CA 1
ATOM 709 C C . ASP A 1 92 ? -1.04 12.234 14.156 1 98.19 92 ASP A C 1
ATOM 711 O O . ASP A 1 92 ? -2.217 11.961 13.906 1 98.19 92 ASP A O 1
ATOM 715 N N . ASN A 1 93 ? -0.32 11.586 15.102 1 98.5 93 ASN A N 1
ATOM 716 C CA . ASN A 1 93 ? -1.063 10.711 16 1 98.5 93 ASN A CA 1
ATOM 717 C C . ASN A 1 93 ? -2.049 11.492 16.859 1 98.5 93 ASN A C 1
ATOM 719 O O . ASN A 1 93 ? -1.651 12.141 17.828 1 98.5 93 ASN A O 1
ATOM 723 N N . HIS A 1 94 ? -3.242 11.352 16.484 1 97.69 94 HIS A N 1
ATOM 724 C CA . HIS A 1 94 ? -4.238 12.273 17.031 1 97.69 94 HIS A CA 1
ATOM 725 C C . HIS A 1 94 ? -4.875 11.703 18.297 1 97.69 94 HIS A C 1
ATOM 727 O O . HIS A 1 94 ? -5.27 12.453 19.188 1 97.69 94 HIS A O 1
ATOM 733 N N . ILE A 1 95 ? -5.039 10.438 18.375 1 97.06 95 ILE A N 1
ATOM 734 C CA . ILE A 1 95 ? -5.734 9.75 19.453 1 97.06 95 ILE A CA 1
ATOM 735 C C . ILE A 1 95 ? -5.414 8.258 19.406 1 97.06 95 ILE A C 1
ATOM 737 O O . ILE A 1 95 ? -4.664 7.809 18.531 1 97.06 95 ILE A O 1
ATOM 741 N N . SER A 1 96 ? -5.824 7.512 20.406 1 97.31 96 SER A N 1
ATOM 742 C CA . SER A 1 96 ? -5.637 6.066 20.359 1 97.31 96 SER A CA 1
ATOM 743 C C . SER A 1 96 ? -6.844 5.371 19.75 1 97.31 96 SER A C 1
ATOM 745 O O . SER A 1 96 ? -6.773 4.879 18.625 1 97.31 96 SER A O 1
ATOM 747 N N . GLN A 1 97 ? -7.945 5.469 20.406 1 95.12 97 GLN A N 1
ATOM 748 C CA . GLN A 1 97 ? -9.188 4.922 19.875 1 95.12 97 GLN A CA 1
ATOM 749 C C . GLN A 1 97 ? -9.781 5.844 18.812 1 95.12 97 GLN A C 1
ATOM 751 O O . GLN A 1 97 ? -9.945 7.043 19.047 1 95.12 97 GLN A O 1
ATOM 756 N N . PRO A 1 98 ? -10.047 5.281 17.609 1 92.81 98 PRO A N 1
ATOM 757 C CA . PRO A 1 98 ? -10.578 6.133 16.547 1 92.81 98 PRO A CA 1
ATOM 758 C C . PRO A 1 98 ? -11.953 6.719 16.891 1 92.81 98 PRO A C 1
ATOM 760 O O . PRO A 1 98 ? -12.961 6.012 16.812 1 92.81 98 PRO A O 1
ATOM 763 N N . ARG A 1 99 ? -11.938 7.965 17.25 1 91.5 99 ARG A N 1
ATOM 764 C CA . ARG A 1 99 ? -13.133 8.727 17.625 1 91.5 99 ARG A CA 1
ATOM 765 C C . ARG A 1 99 ? -12.844 10.219 17.625 1 91.5 99 ARG A C 1
ATOM 767 O O . ARG A 1 99 ? -11.695 10.641 17.453 1 91.5 99 ARG A O 1
ATOM 774 N N . TRP A 1 100 ? -13.938 10.953 17.797 1 91.06 100 TRP A N 1
ATOM 775 C CA . TRP A 1 100 ? -13.75 12.383 18.016 1 91.06 100 TRP A CA 1
ATOM 776 C C . TRP A 1 100 ? -12.938 12.625 19.281 1 91.06 100 TRP A C 1
ATOM 778 O O . TRP A 1 100 ? -13.211 12.031 20.328 1 91.06 100 TRP A O 1
ATOM 788 N N . CYS A 1 101 ? -12.039 13.492 19.156 1 88.5 101 CYS A N 1
ATOM 789 C CA . CYS A 1 101 ? -11.008 13.633 20.188 1 88.5 101 CYS A CA 1
ATOM 790 C C . CYS A 1 101 ? -11.414 14.68 21.203 1 88.5 101 CYS A C 1
ATOM 792 O O . CYS A 1 101 ? -12.281 15.516 20.953 1 88.5 101 CYS A O 1
ATOM 794 N N . CYS A 1 102 ? -10.852 14.648 22.281 1 82.75 102 CYS A N 1
ATOM 795 C CA . CYS A 1 102 ? -10.102 15.43 23.266 1 82.75 102 CYS A CA 1
ATOM 796 C C . CYS A 1 102 ? -10.992 15.852 24.422 1 82.75 102 CYS A C 1
ATOM 798 O O . CYS A 1 102 ? -10.867 16.969 24.922 1 82.75 102 CYS A O 1
ATOM 800 N N . SER A 1 103 ? -11.953 14.922 24.594 1 88.38 103 SER A N 1
ATOM 801 C CA . SER A 1 103 ? -12.656 15.055 25.859 1 88.38 103 SER A CA 1
ATOM 802 C C . SER A 1 103 ? -11.805 14.531 27.016 1 88.38 103 SER A C 1
ATOM 804 O O . SER A 1 103 ? -10.852 13.789 26.812 1 88.38 103 SER A O 1
ATOM 806 N N . LEU A 1 104 ? -12.117 14.953 28.203 1 90.81 104 LEU A N 1
ATOM 807 C CA . LEU A 1 104 ? -11.352 14.523 29.375 1 90.81 104 LEU A CA 1
ATOM 808 C C . LEU A 1 104 ? -11.766 13.133 29.812 1 90.81 104 LEU A C 1
ATOM 810 O O . LEU A 1 104 ? -11.07 12.484 30.609 1 90.81 104 LEU A O 1
ATOM 814 N N . ASP A 1 105 ? -12.812 12.594 29.25 1 90.62 105 ASP A N 1
ATOM 815 C CA . ASP A 1 105 ? -13.352 11.344 29.781 1 90.62 105 ASP A CA 1
ATOM 816 C C . ASP A 1 105 ? -13.273 10.227 28.734 1 90.62 105 ASP A C 1
ATOM 818 O O . ASP A 1 105 ? -13.867 9.164 28.906 1 90.62 105 ASP A O 1
ATOM 822 N N . ASP A 1 106 ? -12.578 10.367 27.719 1 91.75 106 ASP A N 1
ATOM 823 C CA . ASP A 1 106 ? -12.578 9.367 26.656 1 91.75 106 ASP A CA 1
ATOM 824 C C . ASP A 1 106 ? -11.438 8.367 26.844 1 91.75 106 ASP A C 1
ATOM 826 O O . ASP A 1 106 ? -11.297 7.43 26.062 1 91.75 106 ASP A O 1
ATOM 830 N N . GLY A 1 107 ? -10.625 8.586 27.844 1 94.06 107 GLY A N 1
ATOM 831 C CA . GLY A 1 107 ? -9.562 7.656 28.188 1 94.06 107 GLY A CA 1
ATOM 832 C C . GLY A 1 107 ? -8.359 7.766 27.266 1 94.06 107 GLY A C 1
ATOM 833 O O . GLY A 1 107 ? -7.496 6.887 27.266 1 94.06 107 GLY A O 1
ATOM 834 N N . ASN A 1 108 ? -8.25 8.852 26.469 1 95.81 108 ASN A N 1
ATOM 835 C CA . ASN A 1 108 ? -7.203 9 25.469 1 95.81 108 ASN A CA 1
ATOM 836 C C . ASN A 1 108 ? -6.223 10.109 25.828 1 95.81 108 ASN A C 1
ATOM 838 O O . ASN A 1 108 ? -5.359 10.469 25.031 1 95.81 108 ASN A O 1
ATOM 842 N N . GLY A 1 109 ? -6.34 10.648 27.047 1 95.81 109 GLY A N 1
ATOM 843 C CA . GLY A 1 109 ? -5.754 11.953 27.312 1 95.81 109 GLY A CA 1
ATOM 844 C C . GLY A 1 109 ? -4.273 11.883 27.641 1 95.81 109 GLY A C 1
ATOM 845 O O . GLY A 1 109 ? -3.518 12.797 27.297 1 95.81 109 GLY A O 1
ATOM 846 N N . PHE A 1 110 ? -3.857 10.789 28.281 1 96.94 110 PHE A N 1
ATOM 847 C CA . PHE A 1 110 ? -2.471 10.727 28.719 1 96.94 110 PHE A CA 1
ATOM 848 C C . PHE A 1 110 ? -2.021 9.281 28.906 1 96.94 110 PHE A C 1
ATOM 850 O O . PHE A 1 110 ? -2.85 8.375 28.953 1 96.94 110 PHE A O 1
ATOM 857 N N . PHE A 1 111 ? -0.728 9.078 28.922 1 96.75 111 PHE A N 1
ATOM 858 C CA . PHE A 1 111 ? -0.154 7.75 29.094 1 96.75 111 PHE A CA 1
ATOM 859 C C . PHE A 1 111 ? -0.724 7.059 30.328 1 96.75 111 PHE A C 1
ATOM 861 O O . PHE A 1 111 ? -0.744 7.641 31.406 1 96.75 111 PHE A O 1
ATOM 868 N N . GLY A 1 112 ? -1.161 5.84 30.141 1 93.75 112 GLY A N 1
ATOM 869 C CA . GLY A 1 112 ? -1.718 5.07 31.25 1 93.75 112 GLY A CA 1
ATOM 870 C C . GLY A 1 112 ? -3.23 5.145 31.312 1 93.75 112 GLY A C 1
ATOM 871 O O . GLY A 1 112 ? -3.861 4.355 32.031 1 93.75 112 GLY A O 1
ATOM 872 N N . ASP A 1 113 ? -3.844 6.125 30.625 1 95.5 113 ASP A N 1
ATOM 873 C CA . ASP A 1 113 ? -5.301 6.152 30.531 1 95.5 113 ASP A CA 1
ATOM 874 C C . ASP A 1 113 ? -5.836 4.871 29.906 1 95.5 113 ASP A C 1
ATOM 876 O O . ASP A 1 113 ? -5.09 4.129 29.266 1 95.5 113 ASP A O 1
ATOM 880 N N . ARG A 1 114 ? -7.137 4.613 30.062 1 94.5 114 ARG A N 1
ATOM 881 C CA . ARG A 1 114 ? -7.797 3.373 29.672 1 94.5 114 ARG A CA 1
ATOM 882 C C . ARG A 1 114 ? -7.516 3.043 28.219 1 94.5 114 ARG A C 1
ATOM 884 O O . ARG A 1 114 ? -7.32 1.877 27.859 1 94.5 114 ARG A O 1
ATOM 891 N N . ASN A 1 115 ? -7.52 4.047 27.359 1 96.44 115 ASN A N 1
ATOM 892 C CA . ASN A 1 115 ? -7.352 3.826 25.922 1 96.44 115 ASN A CA 1
ATOM 893 C C . ASN A 1 115 ? -6.008 4.348 25.422 1 96.44 115 ASN A C 1
ATOM 895 O O . ASN A 1 115 ? -5.844 4.629 24.234 1 96.44 115 ASN A O 1
ATOM 899 N N . PHE A 1 116 ? -5.078 4.504 26.344 1 97.06 116 PHE A N 1
ATOM 900 C CA . PHE A 1 116 ? -3.764 5.027 25.984 1 97.06 116 PHE A CA 1
ATOM 901 C C . PHE A 1 116 ? -2.656 4.188 26.609 1 97.06 116 PHE A C 1
ATOM 903 O O . PHE A 1 116 ? -1.95 4.652 27.5 1 97.06 116 PHE A O 1
ATOM 910 N N . ASN A 1 117 ? -2.451 3.018 26.094 1 97.88 117 ASN A N 1
ATOM 911 C CA . ASN A 1 117 ? -1.348 2.143 26.484 1 97.88 117 ASN A CA 1
ATOM 912 C C . ASN A 1 117 ? -0.039 2.57 25.828 1 97.88 117 ASN A C 1
ATOM 914 O O . ASN A 1 117 ? 0.08 2.549 24.594 1 97.88 117 ASN A O 1
ATOM 918 N N . PRO A 1 118 ? 0.942 2.949 26.609 1 97.75 118 PRO A N 1
ATOM 919 C CA . PRO A 1 118 ? 2.18 3.482 26.047 1 97.75 118 PRO A CA 1
ATOM 920 C C . PRO A 1 118 ? 2.881 2.484 25.125 1 97.75 118 PRO A C 1
ATOM 922 O O . PRO A 1 118 ? 3.477 2.879 24.109 1 97.75 118 PRO A O 1
ATOM 925 N N . ASN A 1 119 ? 2.84 1.217 25.453 1 98.19 119 ASN A N 1
ATOM 926 C CA . ASN A 1 119 ? 3.482 0.223 24.609 1 98.19 119 ASN A CA 1
ATOM 927 C C . ASN A 1 119 ? 2.783 0.102 23.25 1 98.19 119 ASN A C 1
ATOM 929 O O . ASN A 1 119 ? 3.438 -0.029 22.219 1 98.19 119 ASN A O 1
ATOM 933 N N . GLU A 1 120 ? 1.46 0.071 23.281 1 98.19 120 GLU A N 1
ATOM 934 C CA . GLU A 1 120 ? 0.716 0.018 22.016 1 98.19 120 GLU A CA 1
ATOM 935 C C . GLU A 1 120 ? 0.928 1.287 21.203 1 98.19 120 GLU A C 1
ATOM 937 O O . GLU A 1 120 ? 0.985 1.234 19.969 1 98.19 120 GLU A O 1
ATOM 942 N N . TRP A 1 121 ? 0.988 2.406 21.953 1 98.69 121 TRP A N 1
ATOM 943 C CA . TRP A 1 121 ? 1.301 3.674 21.297 1 98.69 121 TRP A CA 1
ATOM 944 C C . TRP A 1 121 ? 2.643 3.602 20.578 1 98.69 121 TRP A C 1
ATOM 946 O O . TRP A 1 121 ? 2.746 3.967 19.406 1 98.69 121 TRP A O 1
ATOM 956 N N . LEU A 1 122 ? 3.688 3.057 21.219 1 98.75 122 LEU A N 1
ATOM 957 C CA . LEU A 1 122 ? 5 2.904 20.609 1 98.75 122 LEU A CA 1
ATOM 958 C C . LEU A 1 122 ? 4.93 1.968 19.406 1 98.75 122 LEU A C 1
ATOM 960 O O . LEU A 1 122 ? 5.594 2.199 18.391 1 98.75 122 LEU A O 1
ATOM 964 N N . GLN A 1 123 ? 4.121 0.906 19.5 1 98.12 123 GLN A N 1
ATOM 965 C CA . GLN A 1 123 ? 3.916 0.001 18.359 1 98.12 123 GLN A CA 1
ATOM 966 C C . GLN A 1 123 ? 3.295 0.731 17.172 1 98.12 123 GLN A C 1
ATOM 968 O O . GLN A 1 123 ? 3.697 0.518 16.031 1 98.12 123 GLN A O 1
ATOM 973 N N . GLY A 1 124 ? 2.311 1.529 17.484 1 98.44 124 GLY A N 1
ATOM 974 C CA . GLY A 1 124 ? 1.693 2.328 16.438 1 98.44 124 GLY A CA 1
ATOM 975 C C . GLY A 1 124 ? 2.666 3.273 15.766 1 98.44 124 GLY A C 1
ATOM 976 O O . GLY A 1 124 ? 2.73 3.326 14.531 1 98.44 124 GLY A O 1
ATOM 977 N N . LEU A 1 125 ? 3.445 3.988 16.594 1 98.75 125 LEU A N 1
ATOM 978 C CA . LEU A 1 125 ? 4.461 4.883 16.047 1 98.75 125 LEU A CA 1
ATOM 979 C C . LEU A 1 125 ? 5.426 4.129 15.148 1 98.75 125 LEU A C 1
ATOM 981 O O . LEU A 1 125 ? 5.754 4.594 14.055 1 98.75 125 LEU A O 1
ATOM 985 N N . SER A 1 126 ? 5.867 3.004 15.617 1 97.94 126 SER A N 1
ATOM 986 C CA . SER A 1 126 ? 6.805 2.184 14.859 1 97.94 126 SER A CA 1
ATOM 987 C C . SER A 1 126 ? 6.215 1.764 13.516 1 97.94 126 SER A C 1
ATOM 989 O O . SER A 1 126 ? 6.871 1.88 12.484 1 97.94 126 SER A O 1
ATOM 991 N N . PHE A 1 127 ? 5.004 1.273 13.562 1 96.5 127 PHE A N 1
ATOM 992 C CA . PHE A 1 127 ? 4.328 0.81 12.359 1 96.5 127 PHE A CA 1
ATOM 993 C C . PHE A 1 127 ? 4.215 1.934 11.336 1 96.5 127 PHE A C 1
ATOM 995 O O . PHE A 1 127 ? 4.578 1.759 10.172 1 96.5 127 PHE A O 1
ATOM 1002 N N . VAL A 1 128 ? 3.762 3.082 11.766 1 97.88 128 VAL A N 1
ATOM 1003 C CA . VAL A 1 128 ? 3.504 4.195 10.859 1 97.88 128 VAL A CA 1
ATOM 1004 C C . VAL A 1 128 ? 4.824 4.742 10.32 1 97.88 128 VAL A C 1
ATOM 1006 O O . VAL A 1 128 ? 4.969 4.973 9.117 1 97.88 128 VAL A O 1
ATOM 1009 N N . ALA A 1 129 ? 5.824 4.938 11.156 1 98.25 129 ALA A N 1
ATOM 1010 C CA . ALA A 1 129 ? 7.129 5.441 10.727 1 98.25 129 ALA A CA 1
ATOM 1011 C C . ALA A 1 129 ? 7.746 4.531 9.664 1 98.25 129 ALA A C 1
ATOM 1013 O O . ALA A 1 129 ? 8.336 5.012 8.695 1 98.25 129 ALA A O 1
ATOM 1014 N N . ALA A 1 130 ? 7.582 3.264 9.812 1 96.62 130 ALA A N 1
ATOM 1015 C CA . ALA A 1 130 ? 8.203 2.279 8.93 1 96.62 130 ALA A CA 1
ATOM 1016 C C . ALA A 1 130 ? 7.562 2.291 7.551 1 96.62 130 ALA A C 1
ATOM 1018 O O . ALA A 1 130 ? 8.234 2.037 6.547 1 96.62 130 ALA A O 1
ATOM 1019 N N . GLN A 1 131 ? 6.305 2.598 7.512 1 95.06 131 GLN A N 1
ATOM 1020 C CA . GLN A 1 131 ? 5.555 2.525 6.262 1 95.06 131 GLN A CA 1
ATOM 1021 C C . GLN A 1 131 ? 6.039 3.574 5.266 1 95.06 131 GLN A C 1
ATOM 1023 O O . GLN A 1 131 ? 5.844 3.43 4.059 1 95.06 131 GLN A O 1
ATOM 1028 N N . PHE A 1 132 ? 6.629 4.633 5.703 1 96.75 132 PHE A N 1
ATOM 1029 C CA . PHE A 1 132 ? 6.852 5.766 4.812 1 96.75 132 PHE A CA 1
ATOM 1030 C C . PHE A 1 132 ? 8.336 6.105 4.73 1 96.75 132 PHE A C 1
ATOM 1032 O O . PHE A 1 132 ? 8.695 7.262 4.504 1 96.75 132 PHE A O 1
ATOM 1039 N N . THR A 1 133 ? 9.211 5.121 4.949 1 96.12 133 THR A N 1
ATOM 1040 C CA . THR A 1 133 ? 10.664 5.297 4.898 1 96.12 133 THR A CA 1
ATOM 1041 C C . THR A 1 133 ? 11.102 5.73 3.506 1 96.12 133 THR A C 1
ATOM 1043 O O . THR A 1 133 ? 12.125 6.406 3.357 1 96.12 133 THR A O 1
ATOM 1046 N N . CYS A 1 134 ? 10.273 5.402 2.451 1 96.19 134 CYS A N 1
ATOM 1047 C CA . CYS A 1 134 ? 10.672 5.688 1.077 1 96.19 134 CYS A CA 1
ATOM 1048 C C . CYS A 1 134 ? 9.797 6.773 0.47 1 96.19 134 CYS A C 1
ATOM 1050 O O . CYS A 1 134 ? 9.766 6.945 -0.75 1 96.19 134 CYS A O 1
ATOM 1052 N N . ASN A 1 135 ? 9.023 7.445 1.266 1 96.19 135 ASN A N 1
ATOM 1053 C CA . ASN A 1 135 ? 8.109 8.469 0.776 1 96.19 135 ASN A CA 1
ATOM 1054 C C . ASN A 1 135 ? 8.602 9.875 1.109 1 96.19 135 ASN A C 1
ATOM 1056 O O . ASN A 1 135 ? 8.453 10.336 2.242 1 96.19 135 ASN A O 1
ATOM 1060 N N . PRO A 1 136 ? 9.148 10.586 0.193 1 95.81 136 PRO A N 1
ATOM 1061 C CA . PRO A 1 136 ? 9.758 11.883 0.489 1 95.81 136 PRO A CA 1
ATOM 1062 C C . PRO A 1 136 ? 8.719 12.961 0.825 1 95.81 136 PRO A C 1
ATOM 1064 O O . PRO A 1 136 ? 9.078 14.031 1.32 1 95.81 136 PRO A O 1
ATOM 1067 N N . HIS A 1 137 ? 7.465 12.695 0.57 1 97.38 137 HIS A N 1
ATOM 1068 C CA . HIS A 1 137 ? 6.449 13.703 0.831 1 97.38 137 HIS A CA 1
ATOM 1069 C C . HIS A 1 137 ? 5.945 13.625 2.268 1 97.38 137 HIS A C 1
ATOM 1071 O O . HIS A 1 137 ? 5.262 14.531 2.744 1 97.38 137 HIS A O 1
ATOM 1077 N N . VAL A 1 138 ? 6.234 12.516 2.93 1 98.5 138 VAL A N 1
ATOM 1078 C CA . VAL A 1 138 ? 5.992 12.461 4.367 1 98.5 138 VAL A CA 1
ATOM 1079 C C . VAL A 1 138 ? 7.172 13.078 5.117 1 98.5 138 VAL A C 1
ATOM 1081 O O . VAL A 1 138 ? 8.25 12.484 5.184 1 98.5 138 VAL A O 1
ATOM 1084 N N . ILE A 1 139 ? 6.957 14.227 5.703 1 98.5 139 ILE A N 1
ATOM 1085 C CA . ILE A 1 139 ? 8.117 15 6.125 1 98.5 139 ILE A CA 1
ATOM 1086 C C . ILE A 1 139 ? 8.227 14.984 7.648 1 98.5 139 ILE A C 1
ATOM 1088 O O . ILE A 1 139 ? 9.258 15.359 8.211 1 98.5 139 ILE A O 1
ATOM 1092 N N . GLY A 1 140 ? 7.156 14.57 8.328 1 98.62 140 GLY A N 1
ATOM 1093 C CA . GLY A 1 140 ? 7.207 14.578 9.781 1 98.62 140 GLY A CA 1
ATOM 1094 C C . GLY A 1 140 ? 6.102 13.766 10.422 1 98.62 140 GLY A C 1
ATOM 1095 O O . GLY A 1 140 ? 5.137 13.383 9.75 1 98.62 140 GLY A O 1
ATOM 1096 N N . MET A 1 141 ? 6.25 13.469 11.688 1 98.56 141 MET A N 1
ATOM 1097 C CA . MET A 1 141 ? 5.266 12.781 12.508 1 98.56 141 MET A CA 1
ATOM 1098 C C . MET A 1 141 ? 5.145 13.438 13.883 1 98.56 141 MET A C 1
ATOM 1100 O O . MET A 1 141 ? 6.152 13.742 14.523 1 98.56 141 MET A O 1
ATOM 1104 N N . SER A 1 142 ? 3.939 13.742 14.195 1 98.44 142 SER A N 1
ATOM 1105 C CA . SER A 1 142 ? 3.67 14.172 15.562 1 98.44 142 SER A CA 1
ATOM 1106 C C . SER A 1 142 ? 3.506 12.977 16.5 1 98.44 142 SER A C 1
ATOM 1108 O O . SER A 1 142 ? 2.838 12 16.156 1 98.44 142 SER A O 1
ATOM 1110 N N . LEU A 1 143 ? 4.094 13.055 17.688 1 98.56 143 LEU A N 1
ATOM 1111 C CA . LEU A 1 143 ? 4.094 11.938 18.625 1 98.56 143 LEU A CA 1
ATOM 1112 C C . LEU A 1 143 ? 2.697 11.695 19.188 1 98.56 143 LEU A C 1
ATOM 1114 O O . LEU A 1 143 ? 2.268 10.547 19.312 1 98.56 143 LEU A O 1
ATOM 1118 N N . ARG A 1 144 ? 2.1 12.703 19.594 1 98.12 144 ARG A N 1
ATOM 1119 C CA . ARG A 1 144 ? 0.762 12.609 20.156 1 98.12 144 ARG A CA 1
ATOM 1120 C C . ARG A 1 144 ? 0.102 13.984 20.234 1 98.12 144 ARG A C 1
ATOM 1122 O O . ARG A 1 144 ? 0.702 14.938 20.734 1 98.12 144 ARG A O 1
ATOM 1129 N N . ASN A 1 145 ? -1.112 14.016 19.75 1 97.44 145 ASN A N 1
ATOM 1130 C CA . ASN A 1 145 ? -1.932 15.227 19.75 1 97.44 145 ASN A CA 1
ATOM 1131 C C . ASN A 1 145 ? -2.537 15.484 21.125 1 97.44 145 ASN A C 1
ATOM 1133 O O . ASN A 1 145 ? -3.121 14.578 21.734 1 97.44 145 ASN A O 1
ATOM 1137 N N . GLU A 1 146 ? -2.377 16.625 21.641 1 96.56 146 GLU A N 1
ATOM 1138 C CA . GLU A 1 146 ? -3.131 17.219 22.75 1 96.56 146 GLU A CA 1
ATOM 1139 C C . GLU A 1 146 ? -3.107 16.328 23.984 1 96.56 146 GLU A C 1
ATOM 1141 O O . GLU A 1 146 ? -4.156 15.875 24.453 1 96.56 146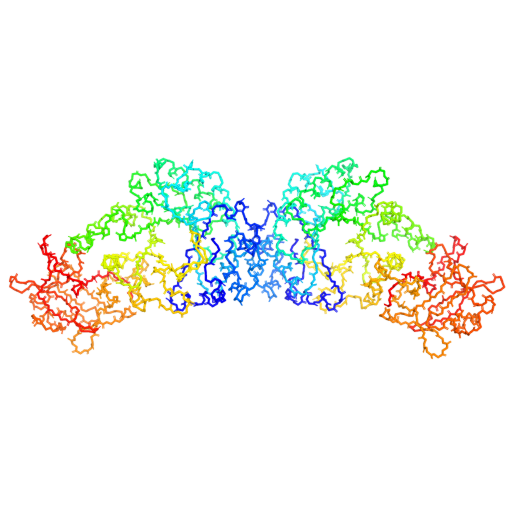 GLU A O 1
ATOM 1146 N N . LEU A 1 147 ? -1.997 16.141 24.578 1 97 147 LEU A N 1
ATOM 1147 C CA . LEU A 1 147 ? -1.867 15.469 25.875 1 97 147 LEU A CA 1
ATOM 1148 C C . LEU A 1 147 ? -2.584 16.25 26.969 1 97 147 LEU A C 1
ATOM 1150 O O . LEU A 1 147 ? -2.449 17.484 27.047 1 97 147 LEU A O 1
ATOM 1154 N N . ARG A 1 148 ? -3.375 15.562 27.812 1 95.88 148 ARG A N 1
ATOM 1155 C CA . ARG A 1 148 ? -4.258 16.188 28.781 1 95.88 148 ARG A CA 1
ATOM 1156 C C . ARG A 1 148 ? -4.688 15.195 29.859 1 95.88 148 ARG A C 1
ATOM 1158 O O . ARG A 1 148 ? -4.402 14 29.75 1 95.88 148 ARG A O 1
ATOM 1165 N N . GLY A 1 149 ? -5.379 15.805 30.797 1 93.06 149 GLY A N 1
ATOM 1166 C CA . GLY A 1 149 ? -6.113 14.953 31.719 1 93.06 149 GLY A CA 1
ATOM 1167 C C . GLY A 1 149 ? -5.422 14.789 33.062 1 93.06 149 GLY A C 1
ATOM 1168 O O . GLY A 1 149 ? -4.371 15.383 33.312 1 93.06 149 GLY A O 1
ATOM 1169 N N . PRO A 1 150 ? -6.008 13.977 33.906 1 90.5 150 PRO A N 1
ATOM 1170 C CA . PRO A 1 150 ? -5.59 13.906 35.312 1 90.5 150 PRO A CA 1
ATOM 1171 C C . PRO A 1 150 ? -4.254 13.195 35.5 1 90.5 150 PRO A C 1
ATOM 1173 O O . PRO A 1 150 ? -3.586 13.383 36.531 1 90.5 150 PRO A O 1
ATOM 1176 N N . PHE A 1 151 ? -3.832 12.406 34.531 1 92.19 151 PHE A N 1
ATOM 1177 C CA . PHE A 1 151 ? -2.602 11.641 34.688 1 92.19 151 PHE A CA 1
ATOM 1178 C C . PHE A 1 151 ? -1.396 12.453 34.219 1 92.19 151 PHE A C 1
ATOM 1180 O O . PHE A 1 151 ? -0.262 11.977 34.281 1 92.19 151 PHE A O 1
ATOM 1187 N N . THR A 1 152 ? -1.706 13.68 33.812 1 93.5 152 THR A N 1
ATOM 1188 C CA . THR A 1 152 ? -0.64 14.5 33.25 1 93.5 152 THR A CA 1
ATOM 1189 C C . THR A 1 152 ? 0.481 14.695 34.281 1 93.5 152 THR A C 1
ATOM 1191 O O . THR A 1 152 ? 0.223 14.992 35.438 1 93.5 152 THR A O 1
ATOM 1194 N N . ASN A 1 153 ? 1.648 14.406 33.812 1 91.56 153 ASN A N 1
ATOM 1195 C CA . ASN A 1 153 ? 2.854 14.547 34.625 1 91.56 153 ASN A CA 1
ATOM 1196 C C . ASN A 1 153 ? 4.078 14.836 33.75 1 91.56 153 ASN A C 1
ATOM 1198 O O . ASN A 1 153 ? 4.289 14.18 32.75 1 91.56 153 ASN A O 1
ATOM 1202 N N . ASN A 1 154 ? 4.852 15.797 34.219 1 92.62 154 ASN A N 1
ATOM 1203 C CA . ASN A 1 154 ? 5.973 16.281 33.406 1 92.62 154 ASN A CA 1
ATOM 1204 C C . ASN A 1 154 ? 7.031 15.203 33.219 1 92.62 154 ASN A C 1
ATOM 1206 O O . ASN A 1 154 ? 7.637 15.117 32.125 1 92.62 154 ASN A O 1
ATOM 1210 N N . ASP A 1 155 ? 7.273 14.391 34.219 1 93.25 155 ASP A N 1
ATOM 1211 C CA . ASP A 1 155 ? 8.297 13.352 34.094 1 93.25 155 ASP A CA 1
ATOM 1212 C C . ASP A 1 155 ? 7.898 12.289 33.062 1 93.25 155 ASP A C 1
ATOM 1214 O O . ASP A 1 155 ? 8.727 11.859 32.281 1 93.25 155 ASP A O 1
ATOM 1218 N N . ALA A 1 156 ? 6.621 11.875 33.188 1 94.88 156 ALA A N 1
ATOM 1219 C CA . ALA A 1 156 ? 6.129 10.906 32.219 1 94.88 156 ALA A CA 1
ATOM 1220 C C . ALA A 1 156 ? 6.164 11.492 30.812 1 94.88 156 ALA A C 1
ATOM 1222 O O . ALA A 1 156 ? 6.52 10.797 29.859 1 94.88 156 ALA A O 1
ATOM 1223 N N . TRP A 1 157 ? 5.773 12.742 30.734 1 96.38 157 TRP A N 1
ATOM 1224 C CA . TRP A 1 157 ? 5.828 13.414 29.438 1 96.38 157 TRP A CA 1
ATOM 1225 C C . TRP A 1 157 ? 7.242 13.375 28.875 1 96.38 157 TRP A C 1
ATOM 1227 O O . TRP A 1 157 ? 7.449 12.938 27.734 1 96.38 157 TRP A O 1
ATOM 1237 N N . CYS A 1 158 ? 8.227 13.766 29.656 1 94.12 158 CYS A N 1
ATOM 1238 C CA . CYS A 1 158 ? 9.617 13.781 29.203 1 94.12 158 CYS A CA 1
ATOM 1239 C C . CYS A 1 158 ? 10.07 12.383 28.812 1 94.12 158 CYS A C 1
ATOM 1241 O O . CYS A 1 158 ? 10.711 12.211 27.766 1 94.12 158 CYS A O 1
ATOM 1243 N N . TYR A 1 159 ? 9.734 11.414 29.625 1 94.75 159 TYR A N 1
ATOM 1244 C CA . TYR A 1 159 ? 10.141 10.023 29.391 1 94.75 159 TYR A CA 1
ATOM 1245 C C . TYR A 1 159 ? 9.586 9.508 28.078 1 94.75 159 TYR A C 1
ATOM 1247 O O . TYR A 1 159 ? 10.344 8.992 27.25 1 94.75 159 TYR A O 1
ATOM 1255 N N . TYR A 1 160 ? 8.281 9.664 27.828 1 96.69 160 TYR A N 1
ATOM 1256 C CA . TYR A 1 160 ? 7.648 9.07 26.656 1 96.69 160 TYR A CA 1
ATOM 1257 C C . TYR A 1 160 ? 7.953 9.875 25.406 1 96.69 160 TYR A C 1
ATOM 1259 O O . TYR A 1 160 ? 8.086 9.312 24.312 1 96.69 160 TYR A O 1
ATOM 1267 N N . MET A 1 161 ? 8.07 11.219 25.5 1 96.31 161 MET A N 1
ATOM 1268 C CA . MET A 1 161 ? 8.469 12.008 24.344 1 96.31 161 MET A CA 1
ATOM 1269 C C . MET A 1 161 ? 9.867 11.609 23.875 1 96.31 161 MET A C 1
ATOM 1271 O O . MET A 1 161 ? 10.117 11.5 22.672 1 96.31 161 MET A O 1
ATOM 1275 N N . ARG A 1 162 ? 10.703 11.367 24.828 1 94.81 162 ARG A N 1
ATOM 1276 C CA . ARG A 1 162 ? 12.055 10.93 24.469 1 94.81 162 ARG A CA 1
ATOM 1277 C C . ARG A 1 162 ? 12.023 9.562 23.797 1 94.81 162 ARG A C 1
ATOM 1279 O O . ARG A 1 162 ? 12.633 9.367 22.75 1 94.81 162 ARG A O 1
ATOM 1286 N N . ARG A 1 163 ? 11.359 8.656 24.391 1 96.5 163 ARG A N 1
ATOM 1287 C CA . ARG A 1 163 ? 11.297 7.289 23.875 1 96.5 163 ARG A CA 1
ATOM 1288 C C . ARG A 1 163 ? 10.672 7.258 22.484 1 96.5 163 ARG A C 1
ATOM 1290 O O . ARG A 1 163 ? 11.188 6.598 21.578 1 96.5 163 ARG A O 1
ATOM 1297 N N . GLY A 1 164 ? 9.508 7.922 22.344 1 97.94 164 GLY A N 1
ATOM 1298 C CA . GLY A 1 164 ? 8.859 7.984 21.031 1 97.94 164 GLY A CA 1
ATOM 1299 C C . GLY A 1 164 ? 9.719 8.641 19.969 1 97.94 164 GLY A C 1
ATOM 1300 O O . GLY A 1 164 ? 9.789 8.156 18.844 1 97.94 164 GLY A O 1
ATOM 1301 N N . SER A 1 165 ? 10.375 9.719 20.359 1 97.69 165 SER A N 1
ATOM 1302 C CA . SER A 1 165 ? 11.219 10.453 19.438 1 97.69 165 SER A CA 1
ATOM 1303 C C . SER A 1 165 ? 12.375 9.586 18.938 1 97.69 165 SER A C 1
ATOM 1305 O O . SER A 1 165 ? 12.656 9.531 17.75 1 97.69 165 SER A O 1
ATOM 1307 N N . GLN A 1 166 ? 13.031 8.891 19.844 1 96.94 166 GLN A N 1
ATOM 1308 C CA . GLN A 1 166 ? 14.156 8.031 19.5 1 96.94 166 GLN A CA 1
ATOM 1309 C C . GLN A 1 166 ? 13.719 6.871 18.609 1 96.94 166 GLN A C 1
ATOM 1311 O O . GLN A 1 166 ? 14.422 6.504 17.672 1 96.94 166 GLN A O 1
ATOM 1316 N N . LEU A 1 167 ? 12.602 6.363 18.969 1 97.56 167 LEU A N 1
ATOM 1317 C CA . LEU A 1 167 ? 12.07 5.238 18.203 1 97.56 167 LEU A CA 1
ATOM 1318 C C . LEU A 1 167 ? 11.812 5.633 16.75 1 97.56 167 LEU A C 1
ATOM 1320 O O . LEU A 1 167 ? 12.266 4.953 15.828 1 97.56 167 LEU A O 1
ATOM 1324 N N . ILE A 1 168 ? 11.062 6.758 16.516 1 97.88 168 ILE A N 1
ATOM 1325 C CA . ILE A 1 168 ? 10.758 7.223 15.164 1 97.88 168 ILE A CA 1
ATOM 1326 C C . ILE A 1 168 ? 12.055 7.496 14.406 1 97.88 168 ILE A C 1
ATOM 1328 O O . ILE A 1 168 ? 12.219 7.066 13.258 1 97.88 168 ILE A O 1
ATOM 1332 N N . HIS A 1 169 ? 12.984 8.148 15.062 1 97.38 169 HIS A N 1
ATOM 1333 C CA . HIS A 1 169 ? 14.227 8.523 14.398 1 97.38 169 HIS A CA 1
ATOM 1334 C C . HIS A 1 169 ? 15.047 7.297 14.016 1 97.38 169 HIS A C 1
ATOM 1336 O O . HIS A 1 169 ? 15.695 7.285 12.969 1 97.38 169 HIS A O 1
ATOM 1342 N N . ARG A 1 170 ? 15.047 6.301 14.852 1 96.31 170 ARG A N 1
ATOM 1343 C CA . ARG A 1 170 ? 15.766 5.066 14.555 1 96.31 170 ARG A CA 1
ATOM 1344 C C . ARG A 1 170 ? 15.172 4.367 13.336 1 96.31 170 ARG A C 1
ATOM 1346 O O . ARG A 1 170 ? 15.906 3.865 12.477 1 96.31 170 ARG A O 1
ATOM 1353 N N . ILE A 1 171 ? 13.891 4.344 13.219 1 96.62 171 ILE A N 1
ATOM 1354 C CA . ILE A 1 171 ? 13.188 3.609 12.172 1 96.62 171 ILE A CA 1
ATOM 1355 C C . ILE A 1 171 ? 13.219 4.41 10.875 1 96.62 171 ILE A C 1
ATOM 1357 O O . ILE A 1 171 ? 13.406 3.848 9.797 1 96.62 171 ILE A O 1
ATOM 1361 N N . ASN A 1 172 ? 13.023 5.695 10.938 1 97 172 ASN A N 1
ATOM 1362 C CA . ASN A 1 172 ? 12.93 6.605 9.797 1 97 172 ASN A CA 1
ATOM 1363 C C . ASN A 1 172 ? 13.602 7.941 10.094 1 97 172 ASN A C 1
ATOM 1365 O O . ASN A 1 172 ? 12.938 8.898 10.5 1 97 172 ASN A O 1
ATOM 1369 N N . PRO A 1 173 ? 14.867 8.047 9.836 1 95.62 173 PRO A N 1
ATOM 1370 C CA . PRO A 1 173 ? 15.633 9.242 10.195 1 95.62 173 PRO A CA 1
ATOM 1371 C C . PRO A 1 173 ? 15.297 10.445 9.32 1 95.62 173 PRO A C 1
ATOM 1373 O O . PRO A 1 173 ? 15.742 11.562 9.609 1 95.62 173 PRO A O 1
ATOM 1376 N N . ASN A 1 174 ? 14.484 10.258 8.289 1 95 174 ASN A N 1
ATOM 1377 C CA . ASN A 1 174 ? 14.133 11.352 7.391 1 95 174 ASN A CA 1
ATOM 1378 C C . ASN A 1 174 ? 13.031 12.227 7.98 1 95 174 ASN A C 1
ATOM 1380 O O . ASN A 1 174 ? 12.805 13.344 7.512 1 95 174 ASN A O 1
ATOM 1384 N N . LEU A 1 175 ? 12.352 11.789 9.023 1 97.94 175 LEU A N 1
ATOM 1385 C CA . LEU A 1 175 ? 11.164 12.461 9.523 1 97.94 175 LEU A CA 1
ATOM 1386 C C . LEU A 1 175 ? 11.539 13.547 10.531 1 97.94 175 LEU A C 1
ATOM 1388 O O . LEU A 1 175 ? 12.43 13.344 11.359 1 97.94 175 LEU A O 1
ATOM 1392 N N . LEU A 1 176 ? 10.898 14.719 10.336 1 98.31 176 LEU A N 1
ATOM 1393 C CA . LEU A 1 176 ? 10.82 15.625 11.477 1 98.31 176 LEU A CA 1
ATOM 1394 C C . LEU A 1 176 ? 9.984 15.023 12.594 1 98.31 176 LEU A C 1
ATOM 1396 O O . LEU A 1 176 ? 8.961 14.391 12.336 1 98.31 176 LEU A O 1
ATOM 1400 N N . ILE A 1 177 ? 10.5 15.203 13.781 1 98.31 177 ILE A N 1
ATOM 1401 C CA . ILE A 1 177 ? 9.781 14.719 14.953 1 98.31 177 ILE A CA 1
ATOM 1402 C C . ILE A 1 177 ? 9.078 15.891 15.648 1 98.31 177 ILE A C 1
ATOM 1404 O O . ILE A 1 177 ? 9.734 16.812 16.156 1 98.31 177 ILE A O 1
ATOM 1408 N N . ILE A 1 178 ? 7.785 15.828 15.672 1 98.5 178 ILE A N 1
ATOM 1409 C CA . ILE A 1 178 ? 6.988 16.938 16.188 1 98.5 178 ILE A CA 1
ATOM 1410 C C . ILE A 1 178 ? 6.449 16.594 17.562 1 98.5 178 ILE A C 1
ATOM 1412 O O . ILE A 1 178 ? 5.801 15.555 17.75 1 98.5 178 ILE A O 1
ATOM 1416 N N . ILE A 1 179 ? 6.699 17.406 18.547 1 97.75 179 ILE A N 1
ATOM 1417 C CA . ILE A 1 179 ? 6.395 17.141 19.953 1 97.75 179 ILE A CA 1
ATOM 1418 C C . ILE A 1 179 ? 5.398 18.172 20.469 1 97.75 179 ILE A C 1
ATOM 1420 O O . ILE A 1 179 ? 5.648 19.375 20.391 1 97.75 179 ILE A O 1
ATOM 1424 N N . SER A 1 180 ? 4.328 17.672 20.938 1 96.38 180 SER A N 1
ATOM 1425 C CA . SER A 1 180 ? 3.277 18.516 21.484 1 96.38 180 SER A CA 1
ATOM 1426 C C . SER A 1 180 ? 3.504 18.766 22.984 1 96.38 180 SER A C 1
ATOM 1428 O O . SER A 1 180 ? 4.051 17.922 23.688 1 96.38 180 SER A O 1
ATOM 1430 N N . GLY A 1 181 ? 3.061 19.938 23.422 1 92 181 GLY A N 1
ATOM 1431 C CA . GLY A 1 181 ? 3.102 20.234 24.844 1 92 181 GLY A CA 1
ATOM 1432 C C . GLY A 1 181 ? 1.914 19.672 25.609 1 92 181 GLY A C 1
ATOM 1433 O O . GLY A 1 181 ? 1.172 18.828 25.078 1 92 181 GLY A O 1
ATOM 1434 N N . LEU A 1 182 ? 1.845 20.094 26.859 1 94.94 182 LEU A N 1
ATOM 1435 C CA . LEU A 1 182 ? 0.755 19.688 27.734 1 94.94 182 LEU A CA 1
ATOM 1436 C C . LEU A 1 182 ? -0.435 20.625 27.609 1 94.94 182 LEU A C 1
ATOM 1438 O O . LEU A 1 182 ? -0.401 21.578 26.812 1 94.94 182 LEU A O 1
ATOM 1442 N N . ASN A 1 183 ? -1.526 20.328 28.281 1 94.62 183 ASN A N 1
ATOM 1443 C CA . ASN A 1 183 ? -2.725 21.156 28.266 1 94.62 183 ASN A CA 1
ATOM 1444 C C . ASN A 1 183 ? -3.256 21.359 26.859 1 94.62 183 ASN A C 1
ATOM 1446 O O . ASN A 1 183 ? -3.412 22.484 26.406 1 94.62 183 ASN A O 1
ATOM 1450 N N . TYR A 1 184 ? -3.533 20.25 26.156 1 95.56 184 TYR A N 1
ATOM 1451 C CA . TYR A 1 184 ? -4.09 20.219 24.812 1 95.56 184 TYR A CA 1
ATOM 1452 C C . TYR A 1 184 ? -3.127 20.844 23.812 1 95.56 184 TYR A C 1
ATOM 1454 O O . TYR A 1 184 ? -3.553 21.422 22.812 1 95.56 184 TYR A O 1
ATOM 1462 N N . GLY A 1 185 ? -1.812 20.828 24.125 1 94.88 185 GLY A N 1
ATOM 1463 C CA . GLY A 1 185 ? -0.8 21.359 23.219 1 94.88 185 GLY A CA 1
ATOM 1464 C C . GLY A 1 185 ? -0.547 22.844 23.406 1 94.88 185 GLY A C 1
ATOM 1465 O O . GLY A 1 185 ? 0.162 23.469 22.609 1 94.88 185 GLY A O 1
ATOM 1466 N N . ASN A 1 186 ? -1.081 23.422 24.516 1 94.56 186 ASN A N 1
ATOM 1467 C CA . ASN A 1 186 ? -0.952 24.859 24.734 1 94.56 186 ASN A CA 1
ATOM 1468 C C . ASN A 1 186 ? 0.29 25.188 25.562 1 94.56 186 ASN A C 1
ATOM 1470 O O . ASN A 1 186 ? 0.725 26.344 25.594 1 94.56 186 ASN A O 1
ATOM 1474 N N . ASP A 1 187 ? 0.841 24.188 26.25 1 95.81 187 ASP A N 1
ATOM 1475 C CA . ASP A 1 187 ? 1.831 24.516 27.266 1 95.81 187 ASP A CA 1
ATOM 1476 C C . ASP A 1 187 ? 3.125 23.734 27.047 1 95.81 187 ASP A C 1
ATOM 1478 O O . ASP A 1 187 ? 3.156 22.516 27.234 1 95.81 187 ASP A O 1
ATOM 1482 N N . LEU A 1 188 ? 4.188 24.453 26.719 1 96.88 188 LEU A N 1
ATOM 1483 C CA . LEU A 1 188 ? 5.535 23.922 26.562 1 96.88 188 LEU A CA 1
ATOM 1484 C C . LEU A 1 188 ? 6.469 24.469 27.625 1 96.88 188 LEU A C 1
ATOM 1486 O O . LEU A 1 188 ? 7.691 24.328 27.531 1 96.88 188 LEU A O 1
ATOM 1490 N N . SER A 1 189 ? 5.922 25.047 28.672 1 94.75 189 SER A N 1
ATOM 1491 C CA . SER A 1 189 ? 6.699 25.812 29.641 1 94.75 189 SER A CA 1
ATOM 1492 C C . SER A 1 189 ? 7.684 24.922 30.391 1 94.75 189 SER A C 1
ATOM 1494 O O . SER A 1 189 ? 8.672 25.422 30.938 1 94.75 189 SER A O 1
ATOM 1496 N N . GLN A 1 190 ? 7.426 23.641 30.406 1 91.75 190 GLN A N 1
ATOM 1497 C CA . GLN A 1 190 ? 8.344 22.719 31.078 1 91.75 190 GLN A CA 1
ATOM 1498 C C . GLN A 1 190 ? 9.727 22.766 30.453 1 91.75 190 GLN A C 1
ATOM 1500 O O . GLN A 1 190 ? 10.727 22.469 31.109 1 91.75 190 GLN A O 1
ATOM 1505 N N . LEU A 1 191 ? 9.836 23.156 29.219 1 93.38 191 LEU A N 1
ATOM 1506 C CA . LEU A 1 191 ? 11.094 23.172 28.484 1 93.38 191 LEU A CA 1
ATOM 1507 C C . LEU A 1 191 ? 12 24.297 28.969 1 93.38 191 LEU A C 1
ATOM 1509 O O . LEU A 1 191 ? 13.195 24.312 28.688 1 93.38 191 LEU A O 1
ATOM 1513 N N . LYS A 1 192 ? 11.422 25.328 29.625 1 91.56 192 LYS A N 1
ATOM 1514 C CA . LYS A 1 192 ? 12.242 26.375 30.25 1 91.56 192 LYS A CA 1
ATOM 1515 C C . LYS A 1 192 ? 13.172 25.797 31.312 1 91.56 192 LYS A C 1
ATOM 1517 O O . LYS A 1 192 ? 14.305 26.25 31.453 1 91.56 192 LYS A O 1
ATOM 1522 N N . LYS A 1 193 ? 12.688 24.766 31.922 1 88.12 193 LYS A N 1
ATOM 1523 C CA . LYS A 1 193 ? 13.438 24.156 33 1 88.12 193 LYS A CA 1
ATOM 1524 C C . LYS A 1 193 ? 14.281 22.984 32.531 1 88.12 193 LYS A C 1
ATOM 1526 O O . LYS A 1 193 ? 15.414 22.812 32.969 1 88.12 193 LYS A O 1
ATOM 1531 N N . LYS A 1 194 ? 13.703 22.156 31.703 1 85.56 194 LYS A N 1
ATOM 1532 C CA . LYS A 1 194 ? 14.383 20.953 31.234 1 85.56 194 LYS A CA 1
ATOM 1533 C C . LYS A 1 194 ? 14.242 20.781 29.734 1 85.56 194 LYS A C 1
ATOM 1535 O O . LYS A 1 194 ? 13.297 20.156 29.25 1 85.56 194 LYS A O 1
ATOM 1540 N N . PRO A 1 195 ? 15.266 21.25 29.047 1 83.81 195 PRO A N 1
ATOM 1541 C CA . PRO A 1 195 ? 15.219 21.047 27.609 1 83.81 195 PRO A CA 1
ATOM 1542 C C . PRO A 1 195 ? 15.25 19.562 27.234 1 83.81 195 PRO A C 1
ATOM 1544 O O . PRO A 1 195 ? 15.664 18.719 28.031 1 83.81 195 PRO A O 1
ATOM 1547 N N . LEU A 1 196 ? 14.828 19.156 26.047 1 84.94 196 LEU A N 1
ATOM 1548 C CA . LEU A 1 196 ? 14.688 17.766 25.625 1 84.94 196 LEU A CA 1
ATOM 1549 C C . LEU A 1 196 ? 16.047 17.062 25.578 1 84.94 196 LEU A C 1
ATOM 1551 O O . LEU A 1 196 ? 16.141 15.859 25.844 1 84.94 196 LEU A O 1
ATOM 1555 N N . GLY A 1 197 ? 17.078 17.766 25.203 1 78.62 197 GLY A N 1
ATOM 1556 C CA . GLY A 1 197 ? 18.422 17.234 25.25 1 78.62 197 GLY A CA 1
ATOM 1557 C C . GLY A 1 197 ? 18.703 16.172 24.203 1 78.62 197 GLY A C 1
ATOM 1558 O O . GLY A 1 197 ? 19.469 15.234 24.453 1 78.62 197 GLY A O 1
ATOM 1559 N N . TYR A 1 198 ? 18.125 16.234 23.016 1 80.06 198 TYR A N 1
ATOM 1560 C CA . TYR A 1 198 ? 18.297 15.227 21.969 1 80.06 198 TYR A CA 1
ATOM 1561 C C . TYR A 1 198 ? 19.609 15.453 21.203 1 80.06 198 TYR A C 1
ATOM 1563 O O . TYR A 1 198 ? 20.047 16.594 21.031 1 80.06 198 TYR A O 1
ATOM 1571 N N . THR A 1 199 ? 20.281 14.336 20.734 1 76.5 199 THR A N 1
ATOM 1572 C CA . THR A 1 199 ? 21.422 14.414 19.844 1 76.5 199 THR A CA 1
ATOM 1573 C C . THR A 1 199 ? 20.984 14.734 18.406 1 76.5 199 THR A C 1
ATOM 1575 O O . THR A 1 199 ? 21.797 15.148 17.578 1 76.5 199 THR A O 1
ATOM 1578 N N . PHE A 1 200 ? 19.812 14.445 18.047 1 78.12 200 PHE A N 1
ATOM 1579 C CA . PHE A 1 200 ? 19.25 14.75 16.75 1 78.12 200 PHE A CA 1
ATOM 1580 C C . PHE A 1 200 ? 18.328 15.961 16.828 1 78.12 200 PHE A C 1
ATOM 1582 O O . PHE A 1 200 ? 17.219 15.953 16.266 1 78.12 200 PHE A O 1
ATOM 1589 N N . GLN A 1 201 ? 18.734 16.938 17.438 1 74.19 201 GLN A N 1
ATOM 1590 C CA . GLN A 1 201 ? 17.969 18.141 17.75 1 74.19 201 GLN A CA 1
ATOM 1591 C C . GLN A 1 201 ? 17.531 18.844 16.469 1 74.19 201 GLN A C 1
ATOM 1593 O O . GLN A 1 201 ? 16.469 19.484 16.438 1 74.19 201 GLN A O 1
ATOM 1598 N N . ASN A 1 202 ? 18.234 18.594 15.438 1 88.62 202 ASN A N 1
ATOM 1599 C CA . ASN A 1 202 ? 17.922 19.281 14.195 1 88.62 202 ASN A CA 1
ATOM 1600 C C . ASN A 1 202 ? 16.703 18.672 13.508 1 88.62 202 ASN A C 1
ATOM 1602 O O . ASN A 1 202 ? 16.266 19.156 12.461 1 88.62 202 ASN A O 1
ATOM 1606 N N . LYS A 1 203 ? 16.109 17.656 14.195 1 94.75 203 LYS A N 1
ATOM 1607 C CA . LYS A 1 203 ? 14.93 17 13.633 1 94.75 203 LYS A CA 1
ATOM 1608 C C . LYS A 1 203 ? 13.688 17.297 14.469 1 94.75 203 LYS A C 1
ATOM 1610 O O . LYS A 1 203 ? 12.586 16.859 14.117 1 94.75 203 LYS A O 1
ATOM 1615 N N . VAL A 1 204 ? 13.844 18.078 15.492 1 96.31 204 VAL A N 1
ATOM 1616 C CA . VAL A 1 204 ? 12.758 18.25 16.438 1 96.31 204 VAL A CA 1
ATOM 1617 C C . VAL A 1 204 ? 12.016 19.562 16.156 1 96.31 204 VAL A C 1
ATOM 1619 O O . VAL A 1 204 ? 12.633 20.594 15.961 1 96.31 204 VAL A O 1
ATOM 1622 N N . VAL A 1 205 ? 10.789 19.5 16.062 1 97.44 205 VAL A N 1
ATOM 1623 C CA . VAL A 1 205 ? 9.875 20.625 15.961 1 97.44 205 VAL A CA 1
ATOM 1624 C C . VAL A 1 205 ? 8.852 20.578 17.094 1 97.44 205 VAL A C 1
ATOM 1626 O O . VAL A 1 205 ? 8.297 19.516 17.391 1 97.44 205 VAL A O 1
ATOM 1629 N N . LEU A 1 206 ? 8.672 21.688 17.812 1 97.5 206 LEU A N 1
ATOM 1630 C CA . LEU A 1 206 ? 7.641 21.734 18.844 1 97.5 206 LEU A CA 1
ATOM 1631 C C . LEU A 1 206 ? 6.324 22.25 18.25 1 97.5 206 LEU A C 1
ATOM 1633 O O . LEU A 1 206 ? 6.32 23.031 17.312 1 97.5 206 LEU A O 1
ATOM 1637 N N . GLU A 1 207 ? 5.246 21.688 18.766 1 97.88 207 GLU A N 1
ATOM 1638 C CA . GLU A 1 207 ? 3.959 22.141 18.25 1 97.88 207 GLU A CA 1
ATOM 1639 C C . GLU A 1 207 ? 3.08 22.703 19.359 1 97.88 207 GLU A C 1
ATOM 1641 O O . GLU A 1 207 ? 3.229 22.312 20.531 1 97.88 207 GLU A O 1
ATOM 1646 N N . ALA A 1 208 ? 2.203 23.625 19.016 1 97.5 208 ALA A N 1
ATOM 1647 C CA . ALA A 1 208 ? 1.208 24.203 19.922 1 97.5 208 ALA A CA 1
ATOM 1648 C C . ALA A 1 208 ? -0.122 24.422 19.203 1 97.5 208 ALA A C 1
ATOM 1650 O O . ALA A 1 208 ? -0.182 24.391 17.969 1 97.5 208 ALA A O 1
ATOM 1651 N N . HIS A 1 209 ? -1.104 24.422 20 1 97.25 209 HIS A N 1
ATOM 1652 C CA . HIS A 1 209 ? -2.451 24.75 19.562 1 97.25 209 HIS A CA 1
ATOM 1653 C C . HIS A 1 209 ? -2.943 26.047 20.172 1 97.25 209 HIS A C 1
ATOM 1655 O O . HIS A 1 209 ? -2.609 26.359 21.312 1 97.25 209 HIS A O 1
ATOM 1661 N N . LEU A 1 210 ? -3.688 26.797 19.391 1 95.75 210 LEU A N 1
ATOM 1662 C CA . LEU A 1 210 ? -4.293 27.984 19.984 1 95.75 210 LEU A CA 1
ATOM 1663 C C . LEU A 1 210 ? -5.629 28.312 19.328 1 95.75 210 LEU A C 1
ATOM 1665 O O . LEU A 1 210 ? -5.703 28.484 18.109 1 95.75 210 LEU A O 1
ATOM 1669 N N . TYR A 1 211 ? -6.652 28.328 20.141 1 95.56 211 TYR A N 1
ATOM 1670 C CA . TYR A 1 211 ? -8.008 28.734 19.781 1 95.56 211 TYR A CA 1
ATOM 1671 C C . TYR A 1 211 ? -8.508 29.828 20.703 1 95.56 211 TYR A C 1
ATOM 1673 O O . TYR A 1 211 ? -7.938 30.062 21.781 1 95.56 211 TYR A O 1
ATOM 1681 N N . SER A 1 212 ? -9.625 30.469 20.281 1 94.69 212 SER A N 1
ATOM 1682 C CA . SER A 1 212 ? -10.234 31.484 21.125 1 94.69 212 SER A CA 1
ATOM 1683 C C . SER A 1 212 ? -10.695 30.891 22.453 1 94.69 212 SER A C 1
ATOM 1685 O O . SER A 1 212 ? -10.695 31.578 23.484 1 94.69 212 SER A O 1
ATOM 1687 N N . PHE A 1 213 ? -11.055 29.641 22.406 1 91.56 213 PHE A N 1
ATOM 1688 C CA . PHE A 1 213 ? -11.625 28.984 23.578 1 91.56 213 PHE A CA 1
ATOM 1689 C C . PHE A 1 213 ? -10.547 28.281 24.375 1 91.56 213 PHE A C 1
ATOM 1691 O O . PHE A 1 213 ? -10.836 27.641 25.391 1 91.56 213 PHE A O 1
ATOM 1698 N N . SER A 1 214 ? -9.352 28.344 23.891 1 88.25 214 SER A N 1
ATOM 1699 C CA . SER A 1 214 ? -8.266 27.781 24.672 1 88.25 214 SER A CA 1
ATOM 1700 C C . SER A 1 214 ? -8.148 28.453 26.031 1 88.25 214 SER A C 1
ATOM 1702 O O . SER A 1 214 ? -8.094 29.672 26.125 1 88.25 214 SER A O 1
ATOM 1704 N N . GLY A 1 215 ? -8.219 27.719 27.094 1 78.38 215 GLY A N 1
ATOM 1705 C CA . GLY A 1 215 ? -8.141 28.234 28.438 1 78.38 215 GLY A CA 1
ATOM 1706 C C . GLY A 1 215 ? -9.406 28.953 28.891 1 78.38 215 GLY A C 1
ATOM 1707 O O . GLY A 1 215 ? -9.367 29.797 29.781 1 78.38 215 GLY A O 1
ATOM 1708 N N . ASP A 1 216 ? -10.539 28.766 28.266 1 78.88 216 ASP A N 1
ATOM 1709 C CA . ASP A 1 216 ? -11.844 29.328 28.594 1 78.88 216 ASP A CA 1
ATOM 1710 C C . ASP A 1 216 ? -11.828 30.859 28.484 1 78.88 216 ASP A C 1
ATOM 1712 O O . ASP A 1 216 ? -12.266 31.547 29.406 1 78.88 216 ASP A O 1
ATOM 1716 N N . ASN A 1 217 ? -11.312 31.328 27.438 1 82.56 217 ASN A N 1
ATOM 1717 C CA . ASN A 1 217 ? -11.109 32.781 27.281 1 82.56 217 ASN A CA 1
ATOM 1718 C C . ASN A 1 217 ? -12.008 33.344 26.203 1 82.56 217 ASN A C 1
ATOM 1720 O O . ASN A 1 217 ? -11.984 34.562 25.953 1 82.56 217 ASN A O 1
ATOM 1724 N N . GLU A 1 218 ? -12.805 32.531 25.625 1 86.06 218 GLU A N 1
ATOM 1725 C CA . GLU A 1 218 ? -13.508 32.969 24.422 1 86.06 218 GLU A CA 1
ATOM 1726 C C . GLU A 1 218 ? -14.414 34.188 24.719 1 86.06 218 GLU A C 1
ATOM 1728 O O . GLU A 1 218 ? -14.383 35.188 24 1 86.06 218 GLU A O 1
ATOM 1733 N N . SER A 1 219 ? -15.141 34.062 25.797 1 89.94 219 SER A N 1
ATOM 1734 C CA . SER A 1 219 ? -16.094 35.125 26.125 1 89.94 219 SER A CA 1
ATOM 1735 C C . SER A 1 219 ? -15.375 36.438 26.406 1 89.94 219 SER A C 1
ATOM 1737 O O . SER A 1 219 ? -15.961 37.531 26.25 1 89.94 219 SER A O 1
ATOM 1739 N N . LYS A 1 220 ? -14.141 36.406 26.75 1 93.31 220 LYS A N 1
ATOM 1740 C CA . LYS A 1 220 ? -13.383 37.625 27.078 1 93.31 220 LYS A CA 1
ATOM 1741 C C . LYS A 1 220 ? -13.172 38.5 25.859 1 93.31 220 LYS A C 1
ATOM 1743 O O . LYS A 1 220 ? -13 39.719 25.984 1 93.31 220 LYS A O 1
ATOM 1748 N N . PHE A 1 221 ? -13.258 37.969 24.734 1 94.81 221 PHE A N 1
ATOM 1749 C CA . PHE A 1 221 ? -13.047 38.719 23.5 1 94.81 221 PHE A CA 1
ATOM 1750 C C . PHE A 1 221 ? -14.25 39.625 23.219 1 94.81 221 PHE A C 1
ATOM 1752 O O . PHE A 1 221 ? -14.164 40.531 22.375 1 94.81 221 PHE A O 1
ATOM 1759 N N . VAL A 1 222 ? -15.336 39.406 23.906 1 94.31 222 VAL A N 1
ATOM 1760 C CA . VAL A 1 222 ? -16.5 40.25 23.703 1 94.31 222 VAL A CA 1
ATOM 1761 C C . VAL A 1 222 ? -16.828 41 25 1 94.31 222 VAL A C 1
ATOM 1763 O O . VAL A 1 222 ? -17.516 42 24.984 1 94.31 222 VAL A O 1
ATOM 1766 N N . LYS A 1 223 ? -16.25 40.594 26.109 1 94.75 223 LYS A N 1
ATOM 1767 C CA . LYS A 1 223 ? -16.625 41.188 27.406 1 94.75 223 LYS A CA 1
ATOM 1768 C C . LYS A 1 223 ? -15.539 42.125 27.906 1 94.75 223 LYS A C 1
ATOM 1770 O O . LYS A 1 223 ? -15.766 42.875 28.859 1 94.75 223 LYS A O 1
ATOM 1775 N N . LYS A 1 224 ? -14.383 42.094 27.312 1 94.75 224 LYS A N 1
ATOM 1776 C CA . LYS A 1 224 ? -13.273 42.938 27.703 1 94.75 224 LYS A CA 1
ATOM 1777 C C . LYS A 1 224 ? -12.805 43.812 26.547 1 94.75 224 LYS A C 1
ATOM 1779 O O . LYS A 1 224 ? -13.086 43.5 25.391 1 94.75 224 LYS A O 1
ATOM 1784 N N . PRO A 1 225 ? -12.117 44.938 26.984 1 95.56 225 PRO A N 1
ATOM 1785 C CA . PRO A 1 225 ? -11.539 45.719 25.906 1 95.56 225 PRO A CA 1
ATOM 1786 C C . PRO A 1 225 ? -10.633 44.906 24.984 1 95.56 225 PRO A C 1
ATOM 1788 O O . PRO A 1 225 ? -9.758 44.188 25.469 1 95.56 225 PRO A O 1
ATOM 1791 N N . LEU A 1 226 ? -10.836 45.094 23.734 1 95.88 226 LEU A N 1
ATOM 1792 C CA . LEU A 1 226 ? -10.273 44.156 22.75 1 95.88 226 LEU A CA 1
ATOM 1793 C C . LEU A 1 226 ? -8.75 44.25 22.75 1 95.88 226 LEU A C 1
ATOM 1795 O O . LEU A 1 226 ? -8.062 43.25 22.656 1 95.88 226 LEU A O 1
ATOM 1799 N N . ASN A 1 227 ? -8.164 45.438 22.859 1 96.75 227 ASN A N 1
ATOM 1800 C CA . ASN A 1 227 ? -6.711 45.562 22.875 1 96.75 227 ASN A CA 1
ATOM 1801 C C . ASN A 1 227 ? -6.109 44.906 24.109 1 96.75 227 ASN A C 1
ATOM 1803 O O . ASN A 1 227 ? -4.992 44.375 24.047 1 96.75 227 ASN A O 1
ATOM 1807 N N . ILE A 1 228 ? -6.855 44.938 25.156 1 95.5 228 ILE A N 1
ATOM 1808 C CA . ILE A 1 228 ? -6.371 44.344 26.406 1 95.5 228 ILE A CA 1
ATOM 1809 C C . ILE A 1 228 ? -6.395 42.812 26.312 1 95.5 228 ILE A C 1
ATOM 1811 O O . ILE A 1 228 ? -5.387 42.156 26.578 1 95.5 228 ILE A O 1
ATOM 1815 N N . ILE A 1 229 ? -7.504 42.281 25.906 1 95.31 229 ILE A N 1
ATOM 1816 C CA . ILE A 1 229 ? -7.641 40.844 25.875 1 95.31 229 ILE A CA 1
ATOM 1817 C C . ILE A 1 229 ? -6.719 40.25 24.797 1 95.31 229 ILE A C 1
ATOM 1819 O O . ILE A 1 229 ? -6.133 39.188 25 1 95.31 229 ILE A O 1
ATOM 1823 N N . CYS A 1 230 ? -6.594 40.906 23.656 1 96.19 230 CYS A N 1
ATOM 1824 C CA . CYS A 1 230 ? -5.641 40.469 22.641 1 96.19 230 CYS A CA 1
ATOM 1825 C C . CYS A 1 230 ? -4.234 40.375 23.219 1 96.19 230 CYS A C 1
ATOM 1827 O O . CYS A 1 230 ? -3.568 39.344 23.062 1 96.19 230 CYS A O 1
ATOM 1829 N N . ASN A 1 231 ? -3.805 41.344 23.875 1 95.88 231 ASN A N 1
ATOM 1830 C CA . ASN A 1 231 ? -2.482 41.344 24.5 1 95.88 231 ASN A CA 1
ATOM 1831 C C . ASN A 1 231 ? -2.346 40.25 25.531 1 95.88 231 ASN A C 1
ATOM 1833 O O . ASN A 1 231 ? -1.326 39.562 25.578 1 95.88 231 ASN A O 1
ATOM 1837 N N . GLU A 1 232 ? -3.326 40.094 26.359 1 95.31 232 GLU A N 1
ATOM 1838 C CA . GLU A 1 232 ? -3.291 39.094 27.422 1 95.31 232 GLU A CA 1
ATOM 1839 C C . GLU A 1 232 ? -3.113 37.688 26.844 1 95.31 232 GLU A C 1
ATOM 1841 O O . GLU A 1 232 ? -2.279 36.906 27.328 1 95.31 232 GLU A O 1
ATOM 1846 N N . ILE A 1 233 ? -3.859 37.375 25.875 1 96.25 233 ILE A N 1
ATOM 1847 C CA . ILE A 1 233 ? -3.842 36.031 25.297 1 96.25 233 ILE A CA 1
ATOM 1848 C C . ILE A 1 233 ? -2.529 35.812 24.547 1 96.25 233 ILE A C 1
ATOM 1850 O O . ILE A 1 233 ? -1.928 34.75 24.625 1 96.25 233 ILE A O 1
ATOM 1854 N N . MET A 1 234 ? -2.016 36.844 23.797 1 96.56 234 MET A N 1
ATOM 1855 C CA . MET A 1 234 ? -0.758 36.688 23.062 1 96.56 234 MET A CA 1
ATOM 1856 C C . MET A 1 234 ? 0.42 36.594 24.031 1 96.56 234 MET A C 1
ATOM 1858 O O . MET A 1 234 ? 1.384 35.875 23.766 1 96.56 234 MET A O 1
ATOM 1862 N N . GLU A 1 235 ? 0.338 37.281 25.109 1 96.25 235 GLU A N 1
ATOM 1863 C CA . GLU A 1 235 ? 1.378 37.156 26.125 1 96.25 235 GLU A CA 1
ATOM 1864 C C . GLU A 1 235 ? 1.377 35.75 26.75 1 96.25 235 GLU A C 1
ATOM 1866 O O . GLU A 1 235 ? 2.439 35.188 27.016 1 96.25 235 GLU A O 1
ATOM 1871 N N . LYS A 1 236 ? 0.225 35.312 27.016 1 96.12 236 LYS A N 1
ATOM 1872 C CA . LYS A 1 236 ? 0.122 33.938 27.531 1 96.12 236 LYS A CA 1
ATOM 1873 C C . LYS A 1 236 ? 0.72 32.938 26.531 1 96.12 236 LYS A C 1
ATOM 1875 O O . LYS A 1 236 ? 1.449 32.031 26.938 1 96.12 236 LYS A O 1
ATOM 1880 N N . PHE A 1 237 ? 0.365 33.125 25.297 1 96.44 237 PHE A N 1
ATOM 1881 C CA . PHE A 1 237 ? 0.93 32.281 24.25 1 96.44 237 PHE A CA 1
ATOM 1882 C C . PHE A 1 237 ? 2.453 32.344 24.281 1 96.44 237 PHE A C 1
ATOM 1884 O O . PHE A 1 237 ? 3.113 31.297 24.203 1 96.44 237 PHE A O 1
ATOM 1891 N N . GLU A 1 238 ? 3.018 33.531 24.406 1 96.56 238 GLU A N 1
ATOM 1892 C CA . GLU A 1 238 ? 4.469 33.688 24.453 1 96.56 238 GLU A CA 1
ATOM 1893 C C . GLU A 1 238 ? 5.051 32.938 25.672 1 96.56 238 GLU A C 1
ATOM 1895 O O . GLU A 1 238 ? 6.094 32.312 25.562 1 96.56 238 GLU A O 1
ATOM 1900 N N . ARG A 1 239 ? 4.402 33.031 26.719 1 96.38 239 ARG A N 1
ATOM 1901 C CA . ARG A 1 239 ? 4.895 32.438 27.953 1 96.38 239 ARG A CA 1
ATOM 1902 C C . ARG A 1 239 ? 4.82 30.922 27.891 1 96.38 239 ARG A C 1
ATOM 1904 O O . ARG A 1 239 ? 5.688 30.234 28.438 1 96.38 239 ARG A O 1
ATOM 1911 N N . GLU A 1 240 ? 3.869 30.438 27.188 1 96.75 240 GLU A N 1
ATOM 1912 C CA . GLU A 1 240 ? 3.596 29 27.266 1 96.75 240 GLU A CA 1
ATOM 1913 C C . GLU A 1 240 ? 4.156 28.266 26.047 1 96.75 240 GLU A C 1
ATOM 1915 O O . GLU A 1 240 ? 4.512 27.094 26.141 1 96.75 240 GLU A O 1
ATOM 1920 N N . ALA A 1 241 ? 4.262 28.906 24.969 1 97.19 241 ALA A N 1
ATOM 1921 C CA . ALA A 1 241 ? 4.688 28.188 23.766 1 97.19 241 ALA A CA 1
ATOM 1922 C C . ALA A 1 241 ? 5.621 29.031 22.922 1 97.19 241 ALA A C 1
ATOM 1924 O O . ALA A 1 241 ? 6.711 28.594 22.547 1 97.19 241 ALA A O 1
ATOM 1925 N N . GLY A 1 242 ? 5.277 30.344 22.734 1 96.56 242 GLY A N 1
ATOM 1926 C CA . GLY A 1 242 ? 6.004 31.203 21.812 1 96.56 242 GLY A CA 1
ATOM 1927 C C . GLY A 1 242 ? 7.457 31.391 22.203 1 96.56 242 GLY A C 1
ATOM 1928 O O . GLY A 1 242 ? 8.297 31.672 21.344 1 96.56 242 GLY A O 1
ATOM 1929 N N . PHE A 1 243 ? 7.812 31.172 23.438 1 96.06 243 PHE A N 1
ATOM 1930 C CA . PHE A 1 243 ? 9.148 31.422 23.969 1 96.06 243 PHE A CA 1
ATOM 1931 C C . PHE A 1 243 ? 10.164 30.469 23.344 1 96.06 243 PHE A C 1
ATOM 1933 O O . PHE A 1 243 ? 11.367 30.75 23.344 1 96.06 243 PHE A O 1
ATOM 1940 N N . VAL A 1 244 ? 9.75 29.359 22.828 1 95.56 244 VAL A N 1
ATOM 1941 C CA . VAL A 1 244 ? 10.664 28.281 22.453 1 95.56 244 VAL A CA 1
ATOM 1942 C C . VAL A 1 244 ? 11.547 28.734 21.297 1 95.56 244 VAL A C 1
ATOM 1944 O O . VAL A 1 244 ? 12.664 28.234 21.141 1 95.56 244 VAL A O 1
ATOM 1947 N N . VAL A 1 245 ? 11.055 29.688 20.469 1 93.25 245 VAL A N 1
ATOM 1948 C CA . VAL A 1 245 ? 11.828 30.141 19.328 1 93.25 245 VAL A CA 1
ATOM 1949 C C . VAL A 1 245 ? 12.859 31.188 19.766 1 93.25 245 VAL A C 1
ATOM 1951 O O . VAL A 1 245 ? 13.789 31.516 19.031 1 93.25 245 VAL A O 1
ATOM 1954 N N . ASP A 1 246 ? 12.75 31.688 20.969 1 90.81 246 ASP A N 1
ATOM 1955 C CA . ASP A 1 246 ? 13.609 32.75 21.453 1 90.81 246 ASP A CA 1
ATOM 1956 C C . ASP A 1 246 ? 14.578 32.25 22.516 1 90.81 246 ASP A C 1
ATOM 1958 O O . ASP A 1 246 ? 15.398 33 23.031 1 90.81 246 ASP A O 1
ATOM 1962 N N . MET A 1 247 ? 14.492 31.031 22.828 1 89.56 247 MET A N 1
ATOM 1963 C CA . MET A 1 247 ? 15.359 30.484 23.859 1 89.56 247 MET A CA 1
ATOM 1964 C C . MET A 1 247 ? 16.797 30.359 23.359 1 89.56 247 MET A C 1
ATOM 1966 O O . MET A 1 247 ? 17.062 30.547 22.172 1 89.56 247 MET A O 1
ATOM 1970 N N . LYS A 1 248 ? 17.766 30.094 24.25 1 87.56 248 LYS A N 1
ATOM 1971 C CA . LYS A 1 248 ? 19.188 29.984 23.906 1 87.56 248 LYS A CA 1
ATOM 1972 C C . LYS A 1 248 ? 19.406 28.953 22.797 1 87.56 248 LYS A C 1
ATOM 1974 O O . LYS A 1 248 ? 20.109 29.219 21.828 1 87.56 248 LYS A O 1
ATOM 1979 N N . ASN A 1 249 ? 18.875 27.844 22.984 1 88.12 249 ASN A N 1
ATOM 1980 C CA . ASN A 1 249 ? 18.812 26.812 21.953 1 88.12 249 ASN A CA 1
ATOM 1981 C C . ASN A 1 249 ? 17.406 26.656 21.406 1 88.12 249 ASN A C 1
ATOM 1983 O O . ASN A 1 249 ? 16.672 25.766 21.812 1 88.12 249 ASN A O 1
ATOM 1987 N N . PRO A 1 250 ? 17.062 27.438 20.438 1 90.19 250 PRO A N 1
ATOM 1988 C CA . PRO A 1 250 ? 15.664 27.547 20.016 1 90.19 250 PRO A CA 1
ATOM 1989 C C . PRO A 1 250 ? 15.18 26.281 19.297 1 90.19 250 PRO A C 1
ATOM 1991 O O . PRO A 1 250 ? 15.984 25.531 18.75 1 90.19 250 PRO A O 1
ATOM 1994 N N . TYR A 1 251 ? 13.977 26.031 19.406 1 93.12 251 TYR A N 1
ATOM 1995 C CA . TYR A 1 251 ? 13.25 25.047 18.609 1 93.12 251 TYR A CA 1
ATOM 1996 C C . TYR A 1 251 ? 12.336 25.719 17.594 1 93.12 251 TYR A C 1
ATOM 1998 O O . TYR A 1 251 ? 11.734 26.766 17.891 1 93.12 251 TYR A O 1
ATOM 2006 N N . PRO A 1 252 ? 12.289 25.125 16.406 1 95.19 252 PRO A N 1
ATOM 2007 C CA . PRO A 1 252 ? 11.188 25.594 15.562 1 95.19 252 PRO A CA 1
ATOM 2008 C C . PRO A 1 252 ? 9.812 25.344 16.188 1 95.19 252 PRO A C 1
ATOM 2010 O O . PRO A 1 252 ? 9.609 24.312 16.828 1 95.19 252 PRO A O 1
ATOM 2013 N N . LEU A 1 253 ? 8.953 26.281 16.047 1 97.31 253 LEU A N 1
ATOM 2014 C CA . LEU A 1 253 ? 7.586 26.156 16.547 1 97.31 253 LEU A CA 1
ATOM 2015 C C . LEU A 1 253 ? 6.598 26.047 15.391 1 97.31 253 LEU A C 1
ATOM 2017 O O . LEU A 1 253 ? 6.66 26.812 14.438 1 97.31 253 LEU A O 1
ATOM 2021 N N . PHE A 1 254 ? 5.766 25.047 15.484 1 98.06 254 PHE A N 1
ATOM 2022 C CA . PHE A 1 254 ? 4.715 24.75 14.523 1 98.06 254 PHE A CA 1
ATOM 2023 C C . PHE A 1 254 ? 3.338 24.859 15.164 1 98.06 254 PHE A C 1
ATOM 2025 O O . PHE A 1 254 ? 2.99 24.062 16.047 1 98.06 254 PHE A O 1
ATOM 2032 N N . ILE A 1 255 ? 2.568 25.922 14.797 1 98.19 255 ILE A N 1
ATOM 2033 C CA . ILE A 1 255 ? 1.187 25.953 15.266 1 98.19 255 ILE A CA 1
ATOM 2034 C C . ILE A 1 255 ? 0.351 24.953 14.453 1 98.19 255 ILE A C 1
ATOM 2036 O O . ILE A 1 255 ? -0.196 25.312 13.406 1 98.19 255 ILE A O 1
ATOM 2040 N N . SER A 1 256 ? 0.188 23.797 15.016 1 98.12 256 SER A N 1
ATOM 2041 C CA . SER A 1 256 ? -0.354 22.703 14.227 1 98.12 256 SER A CA 1
ATOM 2042 C C . SER A 1 256 ? -1.879 22.703 14.242 1 98.12 256 SER A C 1
ATOM 2044 O O . SER A 1 256 ? -2.516 22 13.453 1 98.12 256 SER A O 1
ATOM 2046 N N . GLU A 1 257 ? -2.479 23.531 15.164 1 97.56 257 GLU A N 1
ATOM 2047 C CA . GLU A 1 257 ? -3.928 23.703 15.133 1 97.56 257 GLU A CA 1
ATOM 2048 C C . GLU A 1 257 ? -4.324 25.125 15.531 1 97.56 257 GLU A C 1
ATOM 2050 O O . GLU A 1 257 ? -3.891 25.625 16.578 1 97.56 257 GLU A O 1
ATOM 2055 N N . PHE A 1 258 ? -5.07 25.703 14.797 1 97.12 258 PHE A N 1
ATOM 2056 C CA . PHE A 1 258 ? -5.855 26.906 15.062 1 97.12 258 PHE A CA 1
ATOM 2057 C C . PHE A 1 258 ? -7.02 27.016 14.086 1 97.12 258 PHE A C 1
ATOM 2059 O O . PHE A 1 258 ? -7.09 26.281 13.109 1 97.12 258 PHE A O 1
ATOM 2066 N N . GLY A 1 259 ? -7.953 27.844 14.406 1 96.38 259 GLY A N 1
ATOM 2067 C CA . GLY A 1 259 ? -9.117 28.016 13.555 1 96.38 259 GLY A CA 1
ATOM 2068 C C . GLY A 1 259 ? -10.258 28.75 14.234 1 96.38 259 GLY A C 1
ATOM 2069 O O . GLY A 1 259 ? -10.117 29.188 15.375 1 96.38 259 GLY A O 1
ATOM 2070 N N . TYR A 1 260 ? -11.305 28.969 13.492 1 96.12 260 TYR A N 1
ATOM 2071 C CA . TYR A 1 260 ? -12.492 29.688 13.969 1 96.12 260 TYR A CA 1
ATOM 2072 C C . TYR A 1 260 ? -13.711 29.344 13.117 1 96.12 260 TYR A C 1
ATOM 2074 O O . TYR A 1 260 ? -13.586 28.703 12.07 1 96.12 260 TYR A O 1
ATOM 2082 N N . ASP A 1 261 ? -14.875 29.641 13.602 1 96.5 261 ASP A N 1
ATOM 2083 C CA . ASP A 1 261 ? -16.109 29.453 12.852 1 96.5 261 ASP A CA 1
ATOM 2084 C C . ASP A 1 261 ? -16.125 30.312 11.586 1 96.5 261 ASP A C 1
ATOM 2086 O O . ASP A 1 261 ? -16.359 31.531 11.656 1 96.5 261 ASP A O 1
ATOM 2090 N N . GLN A 1 262 ? -16.094 29.703 10.43 1 96.06 262 GLN A N 1
ATOM 2091 C CA . GLN A 1 262 ? -15.914 30.406 9.156 1 96.06 262 GLN A CA 1
ATOM 2092 C C . GLN A 1 262 ? -17.234 30.969 8.648 1 96.06 262 GLN A C 1
ATOM 2094 O O . GLN A 1 262 ? -17.266 31.656 7.637 1 96.06 262 GLN A O 1
ATOM 2099 N N . SER A 1 263 ? -18.266 30.656 9.383 1 91.5 263 SER A N 1
ATOM 2100 C CA . SER A 1 263 ? -19.531 31.297 9.039 1 91.5 263 SER A CA 1
ATOM 2101 C C . SER A 1 263 ? -19.5 32.781 9.383 1 91.5 263 SER A C 1
ATOM 2103 O O . SER A 1 263 ? -20.312 33.562 8.875 1 91.5 263 SER A O 1
ATOM 2105 N N . GLY A 1 264 ? -18.688 33.156 10.273 1 90.62 264 GLY A N 1
ATOM 2106 C CA . GLY A 1 264 ? -18.578 34.562 10.695 1 90.62 264 GLY A CA 1
ATOM 2107 C C . GLY A 1 264 ? -19.547 34.938 11.805 1 90.62 264 GLY A C 1
ATOM 2108 O O . GLY A 1 264 ? -19.516 36.062 12.297 1 90.62 264 GLY A O 1
ATOM 2109 N N . SER A 1 265 ? -20.234 34 12.305 1 92.44 265 SER A N 1
ATOM 2110 C CA . SER A 1 265 ? -21.328 34.281 13.234 1 92.44 265 SER A CA 1
ATOM 2111 C C . SER A 1 265 ? -20.797 34.438 14.656 1 92.44 265 SER A C 1
ATOM 2113 O O . SER A 1 265 ? -21.484 35.031 15.508 1 92.44 265 SER A O 1
ATOM 2115 N N . ASN A 1 266 ? -19.656 33.969 14.945 1 95.62 266 ASN A N 1
ATOM 2116 C CA . ASN A 1 266 ? -19.078 34.062 16.281 1 95.62 266 ASN A CA 1
ATOM 2117 C C . ASN A 1 266 ? -18.125 35.25 16.422 1 95.62 266 ASN A C 1
ATOM 2119 O O . ASN A 1 266 ? -16.969 35.156 16.016 1 95.62 266 ASN A O 1
ATOM 2123 N N . GLU A 1 267 ? -18.594 36.219 17.031 1 95.19 267 GLU A N 1
ATOM 2124 C CA . GLU A 1 267 ? -17.844 37.5 17.141 1 95.19 267 GLU A CA 1
ATOM 2125 C C . GLU A 1 267 ? -16.547 37.312 17.906 1 95.19 267 GLU A C 1
ATOM 2127 O O . GLU A 1 267 ? -15.508 37.844 17.547 1 95.19 267 GLU A O 1
ATOM 2132 N N . ALA A 1 268 ? -16.609 36.562 18.969 1 96.44 268 ALA A N 1
ATOM 2133 C CA . ALA A 1 268 ? -15.422 36.344 19.797 1 96.44 268 ALA A CA 1
ATOM 2134 C C . ALA A 1 268 ? -14.328 35.656 18.984 1 96.44 268 ALA A C 1
ATOM 2136 O O . ALA A 1 268 ? -13.164 36.031 19.047 1 96.44 268 ALA A O 1
ATOM 2137 N N . GLU A 1 269 ? -14.672 34.688 18.219 1 96.88 269 GLU A N 1
ATOM 2138 C CA . GLU A 1 269 ? -13.711 33.938 17.406 1 96.88 269 GLU A CA 1
ATOM 2139 C C . GLU A 1 269 ? -13.133 34.812 16.297 1 96.88 269 GLU A C 1
ATOM 2141 O O . GLU A 1 269 ? -11.945 34.75 15.992 1 96.88 269 GLU A O 1
ATOM 2146 N N . ASN A 1 270 ? -13.992 35.625 15.734 1 96.12 270 ASN A N 1
ATOM 2147 C CA . ASN A 1 270 ? -13.516 36.562 14.719 1 96.12 270 ASN A CA 1
ATOM 2148 C C . ASN A 1 270 ? -12.453 37.5 15.281 1 96.12 270 ASN A C 1
ATOM 2150 O O . ASN A 1 270 ? -11.406 37.719 14.664 1 96.12 270 ASN A O 1
ATOM 2154 N N . ARG A 1 271 ? -12.742 38.031 16.422 1 96.44 271 ARG A N 1
ATOM 2155 C CA . ARG A 1 271 ? -11.836 39 17.062 1 96.44 271 ARG A CA 1
ATOM 2156 C C . ARG A 1 271 ? -10.531 38.312 17.453 1 96.44 271 ARG A C 1
ATOM 2158 O O . ARG A 1 271 ? -9.453 38.875 17.25 1 96.44 271 ARG A O 1
ATOM 2165 N N . PHE A 1 272 ? -10.609 37.188 17.969 1 96.75 272 PHE A N 1
ATOM 2166 C CA . PHE A 1 272 ? -9.43 36.406 18.281 1 96.75 272 PHE A CA 1
ATOM 2167 C C . PHE A 1 272 ? -8.57 36.188 17.047 1 96.75 272 PHE A C 1
ATOM 2169 O O . PHE A 1 272 ? -7.348 36.344 17.109 1 96.75 272 PHE A O 1
ATOM 2176 N N . MET A 1 273 ? -9.211 35.719 15.961 1 96.5 273 MET A N 1
ATOM 2177 C CA . MET A 1 273 ? -8.484 35.344 14.758 1 96.5 273 MET A CA 1
ATOM 2178 C C . MET A 1 273 ? -7.621 36.5 14.25 1 96.5 273 MET A C 1
ATOM 2180 O O . MET A 1 273 ? -6.461 36.312 13.891 1 96.5 273 MET A O 1
ATOM 2184 N N . SER A 1 274 ? -8.172 37.719 14.242 1 96.25 274 SER A N 1
ATOM 2185 C CA . SER A 1 274 ? -7.418 38.875 13.781 1 96.25 274 SER A CA 1
ATOM 2186 C C . SER A 1 274 ? -6.215 39.156 14.68 1 96.25 274 SER A C 1
ATOM 2188 O O . SER A 1 274 ? -5.121 39.438 14.195 1 96.25 274 SER A O 1
ATOM 2190 N N . CYS A 1 275 ? -6.484 39.031 15.953 1 96.56 275 CYS A N 1
ATOM 2191 C CA . CYS A 1 275 ? -5.43 39.188 16.938 1 96.56 275 CYS A CA 1
ATOM 2192 C C . CYS A 1 275 ? -4.324 38.156 16.75 1 96.56 275 CYS A C 1
ATOM 2194 O O . CYS A 1 275 ? -3.145 38.5 16.688 1 96.56 275 CYS A O 1
ATOM 2196 N N . PHE A 1 276 ? -4.691 37 16.609 1 97.06 276 PHE A N 1
ATOM 2197 C CA . PHE A 1 276 ? -3.779 35.844 16.516 1 97.06 276 PHE A CA 1
ATOM 2198 C C . PHE A 1 276 ? -2.984 35.906 15.219 1 97.06 276 PHE A C 1
ATOM 2200 O O . PHE A 1 276 ? -1.772 35.688 15.219 1 97.06 276 PHE A O 1
ATOM 2207 N N . LEU A 1 277 ? -3.641 36.156 14.094 1 97.38 277 LEU A N 1
ATOM 2208 C CA . LEU A 1 277 ? -2.965 36.188 12.805 1 97.38 277 LEU A CA 1
ATOM 2209 C C . LEU A 1 277 ? -1.902 37.281 12.773 1 97.38 277 LEU A C 1
ATOM 2211 O O . LEU A 1 277 ? -0.86 37.125 12.133 1 97.38 277 LEU A O 1
ATOM 2215 N N . ALA A 1 278 ? -2.166 38.375 13.484 1 98 278 ALA A N 1
ATOM 2216 C CA . ALA A 1 278 ? -1.16 39.438 13.578 1 98 278 ALA A CA 1
ATOM 2217 C C . ALA A 1 278 ? 0.11 38.906 14.25 1 98 278 ALA A C 1
ATOM 2219 O O . ALA A 1 278 ? 1.221 39.219 13.812 1 98 278 ALA A O 1
ATOM 2220 N N . ARG A 1 279 ? -0.119 38.125 15.266 1 96.69 279 ARG A N 1
ATOM 2221 C CA . ARG A 1 279 ? 1.027 37.594 16 1 96.69 279 ARG A CA 1
ATOM 2222 C C . ARG A 1 279 ? 1.787 36.594 15.156 1 96.69 279 ARG A C 1
ATOM 2224 O O . ARG A 1 279 ? 3.02 36.594 15.141 1 96.69 279 ARG A O 1
ATOM 2231 N N . ILE A 1 280 ? 1.077 35.688 14.516 1 96.12 280 ILE A N 1
ATOM 2232 C CA . ILE A 1 280 ? 1.684 34.688 13.664 1 96.12 280 ILE A CA 1
ATOM 2233 C C . ILE A 1 280 ? 2.484 35.344 12.547 1 96.12 280 ILE A C 1
ATOM 2235 O O . ILE A 1 280 ? 3.59 34.906 12.219 1 96.12 280 ILE A O 1
ATOM 2239 N N . ALA A 1 281 ? 1.915 36.375 11.945 1 97.44 281 ALA A N 1
ATOM 2240 C CA . ALA A 1 281 ? 2.613 37.094 10.898 1 97.44 281 ALA A CA 1
ATOM 2241 C C . ALA A 1 281 ? 3.895 37.719 11.438 1 97.44 281 ALA A C 1
ATOM 2243 O O . ALA A 1 281 ? 4.949 37.656 10.805 1 97.44 281 ALA A O 1
ATOM 2244 N N . GLU A 1 282 ? 3.773 38.344 12.562 1 96.56 282 GLU A N 1
ATOM 2245 C CA . GLU A 1 282 ? 4.898 39.062 13.172 1 96.56 282 GLU A CA 1
ATOM 2246 C C . GLU A 1 282 ? 6.07 38.094 13.414 1 96.56 282 GLU A C 1
ATOM 2248 O O . GLU A 1 282 ? 7.223 38.438 13.133 1 96.56 282 GLU A O 1
ATOM 2253 N N . LYS A 1 283 ? 5.754 36.906 13.828 1 95.12 283 LYS A N 1
ATOM 2254 C CA . LYS A 1 283 ? 6.809 36 14.242 1 95.12 283 LYS A CA 1
ATOM 2255 C C . LYS A 1 283 ? 7.164 35.031 13.117 1 95.12 283 LYS A C 1
ATOM 2257 O O . LYS A 1 283 ? 8.102 34.219 13.242 1 95.12 283 LYS A O 1
ATOM 2262 N N . ASP A 1 284 ? 6.422 35.094 12.078 1 96.31 284 ASP A N 1
ATOM 2263 C CA . ASP A 1 284 ? 6.621 34.219 10.914 1 96.31 284 ASP A CA 1
ATOM 2264 C C . ASP A 1 284 ? 6.633 32.75 11.312 1 96.31 284 ASP A C 1
ATOM 2266 O O . ASP A 1 284 ? 7.559 32 10.969 1 96.31 284 ASP A O 1
ATOM 2270 N N . ILE A 1 285 ? 5.676 32.344 12.125 1 96.44 285 ILE A N 1
ATOM 2271 C CA . ILE A 1 285 ? 5.559 30.984 12.625 1 96.44 285 ILE A CA 1
ATOM 2272 C C . ILE A 1 285 ? 4.824 30.125 11.602 1 96.44 285 ILE A C 1
ATOM 2274 O O . ILE A 1 285 ? 3.834 30.562 11.016 1 96.44 285 ILE A O 1
ATOM 2278 N N . ASP A 1 286 ? 5.348 28.875 11.398 1 96.5 286 ASP A N 1
ATOM 2279 C CA . ASP A 1 286 ? 4.656 27.938 10.531 1 96.5 286 ASP A CA 1
ATOM 2280 C C . ASP A 1 286 ? 3.389 27.406 11.203 1 96.5 286 ASP A C 1
ATOM 2282 O O . ASP A 1 286 ? 3.295 27.375 12.43 1 96.5 286 ASP A O 1
ATOM 2286 N N . TRP A 1 287 ? 2.473 26.984 10.352 1 97.81 287 TRP A N 1
ATOM 2287 C CA . TRP A 1 287 ? 1.159 26.688 10.914 1 97.81 287 TRP A CA 1
ATOM 2288 C C . TRP A 1 287 ? 0.399 25.703 10.039 1 97.81 287 TRP A C 1
ATOM 2290 O O . TRP A 1 287 ? 0.787 25.453 8.891 1 97.81 287 TRP A O 1
ATOM 2300 N N . ALA A 1 288 ? -0.572 25.031 10.641 1 98 288 ALA A N 1
ATOM 2301 C CA . ALA A 1 288 ? -1.613 24.266 9.977 1 98 288 ALA A CA 1
ATOM 2302 C C . ALA A 1 288 ? -3 24.656 10.477 1 98 288 ALA A C 1
ATOM 2304 O O . ALA A 1 288 ? -3.248 24.688 11.688 1 98 288 ALA A O 1
ATOM 2305 N N . LEU A 1 289 ? -3.875 24.969 9.508 1 97.81 289 LEU A N 1
ATOM 2306 C CA . LEU A 1 289 ? -5.223 25.453 9.797 1 97.81 289 LEU A CA 1
ATOM 2307 C C . LEU A 1 289 ? -6.176 24.281 10.031 1 97.81 289 LEU A C 1
ATOM 2309 O O . LEU A 1 289 ? -6.148 23.297 9.297 1 97.81 289 LEU A O 1
ATOM 2313 N N . TRP A 1 290 ? -6.855 24.328 11.188 1 96.31 290 TRP A N 1
ATOM 2314 C CA . TRP A 1 290 ? -8.023 23.469 11.312 1 96.31 290 TRP A CA 1
ATOM 2315 C C . TRP A 1 290 ? -9.258 24.125 10.703 1 96.31 290 TRP A C 1
ATOM 2317 O O . TRP A 1 290 ? -9.781 25.109 11.25 1 96.31 290 TRP A O 1
ATOM 2327 N N . ALA A 1 291 ? -9.875 23.688 9.516 1 94.5 291 ALA A N 1
ATOM 2328 C CA . ALA A 1 291 ? -9.398 22.531 8.742 1 94.5 291 ALA A CA 1
ATOM 2329 C C . ALA A 1 291 ? -9.844 22.625 7.289 1 94.5 291 ALA A C 1
ATOM 2331 O O . ALA A 1 291 ? -10.531 23.578 6.902 1 94.5 291 ALA A O 1
ATOM 2332 N N . PHE A 1 292 ? -9.375 21.766 6.543 1 97.31 292 PHE A N 1
ATOM 2333 C CA . PHE A 1 292 ? -9.711 21.75 5.125 1 97.31 292 PHE A CA 1
ATOM 2334 C C . PHE A 1 292 ? -11.133 21.234 4.914 1 97.31 292 PHE A C 1
ATOM 2336 O O . PHE A 1 292 ? -11.867 21.734 4.066 1 97.31 292 PHE A O 1
ATOM 2343 N N . GLN A 1 293 ? -11.547 20.266 5.715 1 96.5 293 GLN A N 1
ATOM 2344 C CA . GLN A 1 293 ? -12.766 19.5 5.473 1 96.5 293 GLN A CA 1
ATOM 2345 C C . GLN A 1 293 ? -14.008 20.359 5.695 1 96.5 293 GLN A C 1
ATOM 2347 O O . GLN A 1 293 ? -14.078 21.125 6.652 1 96.5 293 GLN A O 1
ATOM 2352 N N . GLY A 1 294 ? -14.992 20.188 4.785 1 96.94 294 GLY A N 1
ATOM 2353 C CA . GLY A 1 294 ? -16.266 20.875 4.906 1 96.94 294 GLY A CA 1
ATOM 2354 C C . GLY A 1 294 ? -17.297 20.094 5.715 1 96.94 294 GLY A C 1
ATOM 2355 O O . GLY A 1 294 ? -18.281 20.672 6.191 1 96.94 294 GLY A O 1
ATOM 2356 N N . SER A 1 295 ? -17.094 18.875 5.781 1 97.31 295 SER A N 1
ATOM 2357 C CA . SER A 1 295 ? -17.906 17.938 6.551 1 97.31 295 SER A CA 1
ATOM 2358 C C . SER A 1 295 ? -17.125 16.688 6.918 1 97.31 295 SER A C 1
ATOM 2360 O O . SER A 1 295 ? -16 16.484 6.441 1 97.31 295 SER A O 1
ATOM 2362 N N . TYR A 1 296 ? -17.656 15.953 7.902 1 96.81 296 TYR A N 1
ATOM 2363 C CA . TYR A 1 296 ? -17.125 14.648 8.25 1 96.81 296 TYR A CA 1
ATOM 2364 C C . TYR A 1 296 ? -17.953 13.531 7.641 1 96.81 296 TYR A C 1
ATOM 2366 O O . TYR A 1 296 ? -19.172 13.656 7.508 1 96.81 296 TYR A O 1
ATOM 2374 N N . MET A 1 297 ? -17.344 12.414 7.254 1 96.88 297 MET A N 1
ATOM 2375 C CA . MET A 1 297 ? -18.109 11.234 6.867 1 96.88 297 MET A CA 1
ATOM 2376 C C . MET A 1 297 ? -18.953 10.727 8.031 1 96.88 297 MET A C 1
ATOM 2378 O O . MET A 1 297 ? -20.094 10.32 7.844 1 96.88 297 MET A O 1
ATOM 2382 N N . TYR A 1 298 ? -18.344 10.727 9.203 1 96.19 298 TYR A N 1
ATOM 2383 C CA . TYR A 1 298 ? -18.953 10.258 10.445 1 96.19 298 TYR A CA 1
ATOM 2384 C C . TYR A 1 298 ? -18.344 10.969 11.648 1 96.19 298 TYR A C 1
ATOM 2386 O O . TYR A 1 298 ? -17.125 11.133 11.727 1 96.19 298 TYR A O 1
ATOM 2394 N N . ARG A 1 299 ? -19.125 11.477 12.539 1 94.5 299 ARG A N 1
ATOM 2395 C CA . ARG A 1 299 ? -18.656 12.078 13.789 1 94.5 299 ARG A CA 1
ATOM 2396 C C . ARG A 1 299 ? -19.688 11.922 14.891 1 94.5 299 ARG A C 1
ATOM 2398 O O . ARG A 1 299 ? -20.828 12.367 14.75 1 94.5 299 ARG A O 1
ATOM 2405 N N . GLN A 1 300 ? -19.297 11.188 15.93 1 93.06 300 GLN A N 1
ATOM 2406 C CA . GLN A 1 300 ? -20.094 11.062 17.141 1 93.06 300 GLN A CA 1
ATOM 2407 C C . GLN A 1 300 ? -21.516 10.609 16.828 1 93.06 300 GLN A C 1
ATOM 2409 O O . GLN A 1 300 ? -22.484 11.211 17.312 1 93.06 300 GLN A O 1
ATOM 2414 N N . GLY A 1 301 ? -21.625 9.68 15.992 1 93.31 301 GLY A N 1
ATOM 2415 C CA . GLY A 1 301 ? -22.906 9.039 15.727 1 93.31 301 GLY A CA 1
ATOM 2416 C C . GLY A 1 301 ? -23.672 9.68 14.586 1 93.31 301 GLY A C 1
ATOM 2417 O O . GLY A 1 301 ? -24.75 9.219 14.219 1 93.31 301 GLY A O 1
ATOM 2418 N N . HIS A 1 302 ? -23.094 10.695 14.031 1 95.62 302 HIS A N 1
ATOM 2419 C CA . HIS A 1 302 ? -23.797 11.398 12.961 1 95.62 302 HIS A CA 1
ATOM 2420 C C . HIS A 1 302 ? -23.094 11.203 11.617 1 95.62 302 HIS A C 1
ATOM 2422 O O . HIS A 1 302 ? -21.859 11.312 11.539 1 95.62 302 HIS A O 1
ATOM 2428 N N . GLU A 1 303 ? -23.875 10.906 10.648 1 96.31 303 GLU A N 1
ATOM 2429 C CA . GLU A 1 303 ? -23.391 10.789 9.273 1 96.31 303 GLU A CA 1
ATOM 2430 C C . GLU A 1 303 ? -23.375 12.148 8.578 1 96.31 303 GLU A C 1
ATOM 2432 O O . GLU A 1 303 ? -24.344 12.914 8.664 1 96.31 303 GLU A O 1
ATOM 2437 N N . ASP A 1 304 ? -22.234 12.602 8.102 1 97.06 304 ASP A N 1
ATOM 2438 C CA . ASP A 1 304 ? -22.016 13.758 7.242 1 97.06 304 ASP A CA 1
ATOM 2439 C C . ASP A 1 304 ? -22.297 15.062 7.992 1 97.06 304 ASP A C 1
ATOM 2441 O O . ASP A 1 304 ? -22.969 15.953 7.477 1 97.06 304 ASP A O 1
ATOM 2445 N N . PRO A 1 305 ? -21.953 15.102 9.234 1 97.12 305 PRO A N 1
ATOM 2446 C CA . PRO A 1 305 ? -22.141 16.375 9.914 1 97.12 305 PRO A CA 1
ATOM 2447 C C . PRO A 1 305 ? -21.281 17.5 9.328 1 97.12 305 PRO A C 1
ATOM 2449 O O . PRO A 1 305 ? -20.172 17.234 8.875 1 97.12 305 PRO A O 1
ATOM 2452 N N . ASP A 1 306 ? -21.75 18.688 9.406 1 96.81 306 ASP A N 1
ATOM 2453 C CA . ASP A 1 306 ? -21.047 19.859 8.898 1 96.81 306 ASP A CA 1
ATOM 2454 C C . ASP A 1 306 ? -19.859 20.203 9.781 1 96.81 306 ASP A C 1
ATOM 2456 O O . ASP A 1 306 ? -19.828 19.859 10.961 1 96.81 306 ASP A O 1
ATOM 2460 N N . GLU A 1 307 ? -18.812 20.75 9.18 1 96.75 307 GLU A N 1
ATOM 2461 C CA . GLU A 1 307 ? -17.672 21.344 9.875 1 96.75 307 GLU A CA 1
ATOM 2462 C C . GLU A 1 307 ? -17.578 22.844 9.625 1 96.75 307 GLU A C 1
ATOM 2464 O O . GLU A 1 307 ? -17.031 23.281 8.602 1 96.75 307 GLU A O 1
ATOM 2469 N N . SER A 1 308 ? -17.969 23.625 10.562 1 96.38 308 SER A N 1
ATOM 2470 C CA . SER A 1 308 ? -18.062 25.078 10.375 1 96.38 308 SER A CA 1
ATOM 2471 C C . SER A 1 308 ? -16.688 25.734 10.312 1 96.38 308 SER A C 1
ATOM 2473 O O . SER A 1 308 ? -16.547 26.844 9.82 1 96.38 308 SER A O 1
ATOM 2475 N N . PHE A 1 309 ? -15.672 25.094 10.812 1 97.06 309 PHE A N 1
ATOM 2476 C CA . PHE A 1 309 ? -14.312 25.625 10.773 1 97.06 309 PHE A CA 1
ATOM 2477 C C . PHE A 1 309 ? -13.664 25.359 9.422 1 97.06 309 PHE A C 1
ATOM 2479 O O . PHE A 1 309 ? -12.602 25.906 9.117 1 97.06 309 PHE A O 1
ATOM 2486 N N . GLY A 1 310 ? -14.32 24.578 8.578 1 97.44 310 GLY A N 1
ATOM 2487 C CA . GLY A 1 310 ? -13.734 24.094 7.344 1 97.44 310 GLY A CA 1
ATOM 2488 C C . GLY A 1 310 ? -13.492 25.188 6.32 1 97.44 310 GLY A C 1
ATOM 2489 O O . GLY A 1 310 ? -14.297 26.109 6.188 1 97.44 310 GLY A O 1
ATOM 2490 N N . VAL A 1 311 ? -12.367 25.031 5.562 1 97.62 311 VAL A N 1
ATOM 2491 C CA . VAL A 1 311 ? -12.102 25.859 4.395 1 97.62 311 VAL A CA 1
ATOM 2492 C C . VAL A 1 311 ? -13.148 25.594 3.318 1 97.62 311 VAL A C 1
ATOM 2494 O O . VAL A 1 311 ? -13.695 26.531 2.727 1 97.62 311 VAL A O 1
ATOM 2497 N N . MET A 1 312 ? -13.43 24.312 3.166 1 97.62 312 MET A N 1
ATOM 2498 C CA . MET A 1 312 ? -14.453 23.906 2.205 1 97.62 312 MET A CA 1
ATOM 2499 C C . MET A 1 312 ? -15.844 24.016 2.816 1 97.62 312 MET A C 1
ATOM 2501 O O . MET A 1 312 ? -16.016 23.859 4.027 1 97.62 312 MET A O 1
ATOM 2505 N N . ASP A 1 313 ? -16.812 24.297 1.978 1 97.19 313 ASP A N 1
ATOM 2506 C CA . ASP A 1 313 ? -18.203 24.234 2.447 1 97.19 313 ASP A CA 1
ATOM 2507 C C . ASP A 1 313 ? -18.672 22.781 2.564 1 97.19 313 ASP A C 1
ATOM 2509 O O . ASP A 1 313 ? -17.891 21.844 2.301 1 97.19 313 ASP A O 1
ATOM 2513 N N . HIS A 1 314 ? -19.906 22.562 2.955 1 97.12 314 HIS A N 1
ATOM 2514 C CA . HIS A 1 314 ? -20.438 21.234 3.207 1 97.12 314 HIS A CA 1
ATOM 2515 C C . HIS A 1 314 ? -20.406 20.375 1.941 1 97.12 314 HIS A C 1
ATOM 2517 O O . HIS A 1 314 ? -20.188 19.172 2.004 1 97.12 314 HIS A O 1
ATOM 2523 N N . SER A 1 315 ? -20.578 20.969 0.803 1 95.81 315 SER A N 1
ATOM 2524 C CA . SER A 1 315 ? -20.625 20.25 -0.468 1 95.81 315 SER A CA 1
ATOM 2525 C C . SER A 1 315 ? -19.234 19.938 -0.986 1 95.81 315 SER A C 1
ATOM 2527 O O . SER A 1 315 ? -19.078 19.141 -1.917 1 95.81 315 SER A O 1
ATOM 2529 N N . TRP A 1 316 ? -18.125 20.578 -0.38 1 97.12 316 TRP A N 1
ATOM 2530 C CA . TRP A 1 316 ? -16.734 20.406 -0.776 1 97.12 316 TRP A CA 1
ATOM 2531 C C . TRP A 1 316 ? -16.5 20.984 -2.172 1 97.12 316 TRP A C 1
ATOM 2533 O O . TRP A 1 316 ? -15.648 20.484 -2.912 1 97.12 316 TRP A O 1
ATOM 2543 N N . THR A 1 317 ? -17.203 21.938 -2.621 1 95.19 317 THR A N 1
ATOM 2544 C CA . THR A 1 317 ? -17.047 22.453 -3.971 1 95.19 317 THR A CA 1
ATOM 2545 C C . THR A 1 317 ? -16.625 23.922 -3.934 1 95.19 317 THR A C 1
ATOM 2547 O O . THR A 1 317 ? -16.078 24.453 -4.906 1 95.19 317 THR A O 1
ATOM 2550 N N . LYS A 1 318 ? -16.875 24.562 -2.785 1 95.12 318 LYS A N 1
ATOM 2551 C CA . LYS A 1 318 ? -16.562 25.984 -2.686 1 95.12 318 LYS A CA 1
ATOM 2552 C C . LYS A 1 318 ? -15.938 26.328 -1.339 1 95.12 318 LYS A C 1
ATOM 2554 O O . LYS A 1 318 ? -16.016 25.531 -0.398 1 95.12 318 LYS A O 1
ATOM 2559 N N . ASP A 1 319 ? -15.375 27.562 -1.305 1 96.56 319 ASP A N 1
ATOM 2560 C CA . ASP A 1 319 ? -14.906 28.094 -0.026 1 96.56 319 ASP A CA 1
ATOM 2561 C C . ASP A 1 319 ? -16.078 28.406 0.902 1 96.56 319 ASP A C 1
ATOM 2563 O O . ASP A 1 319 ? -17.094 28.953 0.467 1 96.56 319 ASP A O 1
ATOM 2567 N N . ARG A 1 320 ? -15.906 27.984 2.098 1 96.81 320 ARG A N 1
ATOM 2568 C CA . ARG A 1 320 ? -16.922 28.359 3.072 1 96.81 320 ARG A CA 1
ATOM 2569 C C . ARG A 1 320 ? -16.922 29.859 3.322 1 96.81 320 ARG A C 1
ATOM 2571 O O . ARG A 1 320 ? -17.969 30.484 3.416 1 96.81 320 ARG A O 1
ATOM 2578 N N . ASN A 1 321 ? -15.781 30.422 3.479 1 96.06 321 ASN A N 1
ATOM 2579 C CA . ASN A 1 321 ? -15.531 31.844 3.637 1 96.06 321 ASN A CA 1
ATOM 2580 C C . ASN A 1 321 ? -14.539 32.375 2.605 1 96.06 321 ASN A C 1
ATOM 2582 O O . ASN A 1 321 ? -13.328 32.156 2.748 1 96.06 321 ASN A O 1
ATOM 2586 N N . PRO A 1 322 ? -14.945 33.062 1.627 1 93.25 322 PRO A N 1
ATOM 2587 C CA . PRO A 1 322 ? -14.055 33.531 0.562 1 93.25 322 PRO A CA 1
ATOM 2588 C C . PRO A 1 322 ? -13 34.5 1.063 1 93.25 322 PRO A C 1
ATOM 2590 O O . PRO A 1 322 ? -11.969 34.719 0.405 1 93.25 322 PRO A O 1
ATOM 2593 N N . LYS A 1 323 ? -13.195 35.125 2.229 1 92.94 323 LYS A N 1
ATOM 2594 C CA . LYS A 1 323 ? -12.258 36.125 2.756 1 92.94 323 LYS A CA 1
ATOM 2595 C C . LYS A 1 323 ? -11.039 35.438 3.375 1 92.94 323 LYS A C 1
ATOM 2597 O O . LYS A 1 323 ? -10.023 36.094 3.629 1 92.94 323 LYS A O 1
ATOM 2602 N N . LEU A 1 324 ? -11.164 34.188 3.668 1 95.69 324 LEU A N 1
ATOM 2603 C CA . LEU A 1 324 ? -10.102 33.469 4.379 1 95.69 324 LEU A CA 1
ATOM 2604 C C . LEU A 1 324 ? -8.797 33.5 3.588 1 95.69 324 LEU A C 1
ATOM 2606 O O . LEU A 1 324 ? -7.719 33.656 4.168 1 95.69 324 LEU A O 1
ATOM 2610 N N . LYS A 1 325 ? -8.938 33.344 2.271 1 95.06 325 LYS A N 1
ATOM 2611 C CA . LYS A 1 325 ? -7.75 33.344 1.421 1 95.06 325 LYS A CA 1
ATOM 2612 C C . LYS A 1 325 ? -6.945 34.625 1.608 1 95.06 325 LYS A C 1
ATOM 2614 O O . LYS A 1 325 ? -5.723 34.594 1.773 1 95.06 325 LYS A O 1
ATOM 2619 N N . GLN A 1 326 ? -7.652 35.75 1.582 1 95.25 326 GLN A N 1
ATOM 2620 C CA . GLN A 1 326 ? -7 37.031 1.767 1 95.25 326 GLN A CA 1
ATOM 2621 C C . GLN A 1 326 ? -6.418 37.156 3.172 1 95.25 326 GLN A C 1
ATOM 2623 O O . GLN A 1 326 ? -5.309 37.688 3.346 1 95.25 326 GLN A O 1
ATOM 2628 N N . MET A 1 327 ? -7.074 36.688 4.141 1 95.75 327 MET A N 1
ATOM 2629 C CA . MET A 1 327 ? -6.652 36.781 5.535 1 95.75 327 MET A CA 1
ATOM 2630 C C . MET A 1 327 ? -5.359 36.031 5.773 1 95.75 327 MET A C 1
ATOM 2632 O O . MET A 1 327 ? -4.527 36.438 6.586 1 95.75 327 MET A O 1
ATOM 2636 N N . LEU A 1 328 ? -5.184 34.969 5.031 1 96.94 328 LEU A N 1
ATOM 2637 C CA . LEU A 1 328 ? -4.051 34.094 5.273 1 96.94 328 LEU A CA 1
ATOM 2638 C C . LEU A 1 328 ? -2.889 34.438 4.344 1 96.94 328 LEU A C 1
ATOM 2640 O O . LEU A 1 328 ? -1.804 33.844 4.465 1 96.94 328 LEU A O 1
ATOM 2644 N N . GLN A 1 329 ? -3.076 35.312 3.414 1 96.62 329 GLN A N 1
ATOM 2645 C CA . GLN A 1 329 ? -2.135 35.5 2.316 1 96.62 329 GLN A CA 1
ATOM 2646 C C . GLN A 1 329 ? -0.742 35.812 2.838 1 96.62 329 GLN A C 1
ATOM 2648 O O . GLN A 1 329 ? 0.243 35.188 2.451 1 96.62 329 GLN A O 1
ATOM 2653 N N . LEU A 1 330 ? -0.613 36.75 3.754 1 97.25 330 LEU A N 1
ATOM 2654 C CA . LEU A 1 330 ? 0.704 37.188 4.199 1 97.25 330 LEU A CA 1
ATOM 2655 C C . LEU A 1 330 ? 1.397 36.094 5.008 1 97.25 330 LEU A C 1
ATOM 2657 O O . LEU A 1 330 ? 2.619 35.938 4.93 1 97.25 330 LEU A O 1
ATOM 2661 N N . ILE A 1 331 ? 0.627 35.281 5.762 1 96.94 331 ILE A N 1
ATOM 2662 C CA . ILE A 1 331 ? 1.263 34.312 6.645 1 96.94 331 ILE A CA 1
ATOM 2663 C C . ILE A 1 331 ? 1.572 33.031 5.867 1 96.94 331 ILE A C 1
ATOM 2665 O O . ILE A 1 331 ? 2.229 32.125 6.387 1 96.94 331 ILE A O 1
ATOM 2669 N N . LYS A 1 332 ? 1.128 32.906 4.648 1 95.81 332 LYS A N 1
ATOM 2670 C CA . LYS A 1 332 ? 1.523 31.797 3.783 1 95.81 332 LYS A CA 1
ATOM 2671 C C . LYS A 1 332 ? 2.916 32.031 3.199 1 95.81 332 LYS A C 1
ATOM 2673 O O . LYS A 1 332 ? 3.553 31.078 2.715 1 95.81 332 LYS A O 1
ATOM 2678 N N . ARG A 1 333 ? 3.34 33.25 3.32 1 93.06 333 ARG A N 1
ATOM 2679 C CA . ARG A 1 333 ? 4.637 33.625 2.76 1 93.06 333 ARG A CA 1
ATOM 2680 C C . ARG A 1 333 ? 5.738 33.5 3.809 1 93.06 333 ARG A C 1
ATOM 2682 O O . ARG A 1 333 ? 5.469 33.625 5.008 1 93.06 333 ARG A O 1
ATOM 2689 N N . VAL A 1 334 ? 6.941 33.312 3.271 1 94.12 334 VAL A N 1
ATOM 2690 C CA . VAL A 1 334 ? 8.109 33.469 4.133 1 94.12 334 VAL A CA 1
ATOM 2691 C C . VAL A 1 334 ? 8.438 34.938 4.277 1 94.12 334 VAL A C 1
ATOM 2693 O O . VAL A 1 334 ? 8.812 35.625 3.301 1 94.12 334 VAL A O 1
ATOM 2696 N N . ASN A 1 335 ? 8.25 35.469 5.43 1 96.19 335 ASN A N 1
ATOM 2697 C CA . ASN A 1 335 ? 8.531 36.875 5.668 1 96.19 335 ASN A CA 1
ATOM 2698 C C . ASN A 1 335 ? 9.922 37.062 6.266 1 96.19 335 ASN A C 1
ATOM 2700 O O . ASN A 1 335 ? 10.508 38.156 6.133 1 96.19 335 ASN A O 1
ATOM 2704 N N . GLN A 1 336 ? 10.352 36.062 6.91 1 95.69 336 GLN A N 1
ATOM 2705 C CA . GLN A 1 336 ? 11.672 36.094 7.543 1 95.69 336 GLN A CA 1
ATOM 2706 C C . GLN A 1 336 ? 12.492 34.844 7.18 1 95.69 336 GLN A C 1
ATOM 2708 O O . GLN A 1 336 ? 12.062 33.719 7.438 1 95.69 336 GLN A O 1
ATOM 2713 N N . ASP A 1 337 ? 13.609 35.062 6.516 1 94.5 337 ASP A N 1
ATOM 2714 C CA . ASP A 1 337 ? 14.523 34.031 6.102 1 94.5 337 ASP A CA 1
ATOM 2715 C C . ASP A 1 337 ? 15.875 34.156 6.797 1 94.5 337 ASP A C 1
ATOM 2717 O O . ASP A 1 337 ? 16.547 35.188 6.641 1 94.5 337 ASP A O 1
ATOM 2721 N N . LEU A 1 338 ? 16.219 33.188 7.539 1 87.69 338 LEU A N 1
ATOM 2722 C CA . LEU A 1 338 ? 17.469 33.219 8.289 1 87.69 338 LEU A CA 1
ATOM 2723 C C . LEU A 1 338 ? 18.672 33.344 7.352 1 87.69 338 LEU A C 1
ATOM 2725 O O . LEU A 1 338 ? 19.734 33.812 7.75 1 87.69 338 LEU A O 1
ATOM 2729 N N . ASN A 1 339 ? 18.484 33 6.145 1 92.44 339 ASN A N 1
ATOM 2730 C CA . ASN A 1 339 ? 19.578 33 5.18 1 92.44 339 ASN A CA 1
ATOM 2731 C C . ASN A 1 339 ? 19.625 34.344 4.414 1 92.44 339 ASN A C 1
ATOM 2733 O O . ASN A 1 339 ? 20.531 34.562 3.625 1 92.44 339 ASN A O 1
ATOM 2737 N N . SER A 1 340 ? 18.562 35.125 4.672 1 93.94 340 SER A N 1
ATOM 2738 C CA . SER A 1 340 ? 18.531 36.406 3.98 1 93.94 340 SER A CA 1
ATOM 2739 C C . SER A 1 340 ? 19.578 37.375 4.531 1 93.94 340 SER A C 1
ATOM 2741 O O . SER A 1 340 ? 19.828 37.375 5.738 1 93.94 340 SER A O 1
ATOM 2743 N N . LYS A 1 341 ? 20.469 38.156 3.562 1 89.25 341 LYS A N 1
ATOM 2744 C CA . LYS A 1 341 ? 21.469 39.156 3.926 1 89.25 341 LYS A CA 1
ATOM 2745 C C . LYS A 1 341 ? 20.875 40.562 3.867 1 89.25 341 LYS A C 1
ATOM 2747 O O . LYS A 1 341 ? 21.547 41.531 4.195 1 89.25 341 LYS A O 1
ATOM 2752 N N . ALA A 1 342 ? 19.422 40.656 3.678 1 93 342 ALA A N 1
ATOM 2753 C CA . ALA A 1 342 ? 18.75 41.969 3.588 1 93 342 ALA A CA 1
ATOM 2754 C C . ALA A 1 342 ? 18.438 42.531 4.977 1 93 342 ALA A C 1
ATOM 2756 O O . ALA A 1 342 ? 18.141 41.75 5.902 1 93 342 ALA A O 1
ATOM 2757 N N . PRO A 1 343 ? 18.531 43.906 5.031 1 93.69 343 PRO A N 1
ATOM 2758 C CA . PRO A 1 343 ? 18.141 44.5 6.32 1 93.69 343 PRO A CA 1
ATOM 2759 C C . PRO A 1 343 ? 16.656 44.281 6.637 1 93.69 343 PRO A C 1
ATOM 2761 O O . PRO A 1 343 ? 15.844 44.156 5.723 1 93.69 343 PRO A O 1
ATOM 2764 N N . MET A 1 344 ? 16.422 44.312 7.914 1 95.38 344 MET A N 1
ATOM 2765 C CA . MET A 1 344 ? 15.031 44.156 8.352 1 95.38 344 MET A CA 1
ATOM 2766 C C . MET A 1 344 ? 14.211 45.406 8.008 1 95.38 344 MET A C 1
ATOM 2768 O O . MET A 1 344 ? 14.703 46.531 8.133 1 95.38 344 MET A O 1
ATOM 2772 N N . SER A 1 345 ? 13.102 45.219 7.461 1 97.44 345 SER A N 1
ATOM 2773 C CA . SER A 1 345 ? 12.07 46.219 7.207 1 97.44 345 SER A CA 1
ATOM 2774 C C . SER A 1 345 ? 10.711 45.75 7.711 1 97.44 345 SER A C 1
ATOM 2776 O O . SER A 1 345 ? 10.625 44.812 8.531 1 97.44 345 SER A O 1
ATOM 2778 N N . TYR A 1 346 ? 9.633 46.5 7.262 1 98.31 346 TYR A N 1
ATOM 2779 C CA . TYR A 1 346 ? 8.32 46.125 7.797 1 98.31 346 TYR A CA 1
ATOM 2780 C C . TYR A 1 346 ? 7.266 46.125 6.695 1 98.31 346 TYR A C 1
ATOM 2782 O O . TYR A 1 346 ? 7.355 46.906 5.738 1 98.31 346 TYR A O 1
ATOM 2790 N N . ILE A 1 347 ? 6.355 45.25 6.824 1 98.19 347 ILE A N 1
ATOM 2791 C CA . ILE A 1 347 ? 5.102 45.25 6.078 1 98.19 347 ILE A CA 1
ATOM 2792 C C . ILE A 1 347 ? 3.957 45.688 7 1 98.19 347 ILE A C 1
ATOM 2794 O O . ILE A 1 347 ? 3.883 45.25 8.148 1 98.19 347 ILE A O 1
ATOM 2798 N N . MET A 1 348 ? 3.141 46.594 6.543 1 98.31 348 MET A N 1
ATOM 2799 C CA . MET A 1 348 ? 1.975 47 7.332 1 98.31 348 MET A CA 1
ATOM 2800 C C . MET A 1 348 ? 0.767 46.125 6.98 1 98.31 348 MET A C 1
ATOM 2802 O O . MET A 1 348 ? 0.246 46.219 5.867 1 98.31 348 MET A O 1
ATOM 2806 N N . LEU A 1 349 ? 0.349 45.344 7.941 1 98.5 349 LEU A N 1
ATOM 2807 C CA . LEU A 1 349 ? -0.75 44.406 7.758 1 98.5 349 LEU A CA 1
ATOM 2808 C C . LEU A 1 349 ? -2 44.906 8.492 1 98.5 349 LEU A C 1
ATOM 2810 O O . LEU A 1 349 ? -1.928 45.281 9.656 1 98.5 349 LEU A O 1
ATOM 2814 N N . HIS A 1 350 ? -3.102 45.031 7.797 1 98.38 350 HIS A N 1
ATOM 2815 C CA . HIS A 1 350 ? -4.406 45.094 8.445 1 98.38 350 HIS A CA 1
ATOM 2816 C C . HIS A 1 350 ? -4.949 43.688 8.742 1 98.38 350 HIS A C 1
ATOM 2818 O O . HIS A 1 350 ? -5.578 43.062 7.883 1 98.38 350 HIS A O 1
ATOM 2824 N N . PRO A 1 351 ? -4.824 43.156 9.969 1 97.44 351 PRO A N 1
ATOM 2825 C CA . PRO A 1 351 ? -5.027 41.719 10.242 1 97.44 351 PRO A CA 1
ATOM 2826 C C . PRO A 1 351 ? -6.496 41.312 10.148 1 97.44 351 PRO A C 1
ATOM 2828 O O . PRO A 1 351 ? -6.797 40.125 10.016 1 97.44 351 PRO A O 1
ATOM 2831 N N . VAL A 1 352 ? -7.449 42.281 10.195 1 96.56 352 VAL A N 1
ATOM 2832 C CA . VAL A 1 352 ? -8.875 41.969 10.125 1 96.56 352 VAL A CA 1
ATOM 2833 C C . VAL A 1 352 ? -9.25 41.594 8.695 1 96.56 352 VAL A C 1
ATOM 2835 O O . VAL A 1 352 ? -9.977 40.625 8.469 1 96.56 352 VAL A O 1
ATOM 2838 N N . SER A 1 353 ? -8.727 42.375 7.754 1 96.38 353 SER A N 1
ATOM 2839 C CA . SER A 1 353 ? -9.07 42.125 6.355 1 96.38 353 SER A CA 1
ATOM 2840 C C . SER A 1 353 ? -8.031 41.25 5.672 1 96.38 353 SER A C 1
ATOM 2842 O O . SER A 1 353 ? -8.273 40.719 4.586 1 96.38 353 SER A O 1
ATOM 2844 N N . GLY A 1 354 ? -6.887 41.156 6.242 1 97 354 GLY A N 1
ATOM 2845 C CA . GLY A 1 354 ? -5.801 40.406 5.617 1 97 354 GLY A CA 1
ATOM 2846 C C . GLY A 1 354 ? -5.109 41.188 4.516 1 97 354 GLY A C 1
ATOM 2847 O O . GLY A 1 354 ? -4.324 40.625 3.748 1 97 354 GLY A O 1
ATOM 2848 N N . GLN A 1 355 ? -5.363 42.469 4.445 1 98 355 GLN A N 1
ATOM 2849 C CA . GLN A 1 355 ? -4.766 43.312 3.412 1 98 355 GLN A CA 1
ATOM 2850 C C . GLN A 1 355 ? -3.504 44 3.926 1 98 355 GLN A C 1
ATOM 2852 O O . GLN A 1 355 ? -3.305 44.125 5.137 1 98 355 GLN A O 1
ATOM 2857 N N . CYS A 1 356 ? -2.695 44.406 3.02 1 98.19 356 CYS A N 1
ATOM 2858 C CA . CYS A 1 356 ? -1.462 45.125 3.328 1 98.19 356 CYS A CA 1
ATOM 2859 C C . CYS A 1 356 ? -1.497 46.531 2.768 1 98.19 356 CYS A C 1
ATOM 2861 O O . CYS A 1 356 ? -2.199 46.812 1.792 1 98.19 356 CYS A O 1
ATOM 2863 N N . VAL A 1 357 ? -0.766 47.406 3.439 1 97.62 357 VAL A N 1
ATOM 2864 C CA . VAL A 1 357 ? -0.635 48.781 2.957 1 97.62 357 VAL A CA 1
ATOM 2865 C C . VAL A 1 357 ? 0.316 48.812 1.763 1 97.62 357 VAL A C 1
ATOM 2867 O O . VAL A 1 357 ? 1.41 48.25 1.813 1 97.62 357 VAL A O 1
ATOM 2870 N N . LYS A 1 358 ? -0.144 49.5 0.763 1 96.31 358 LYS A N 1
ATOM 2871 C CA . LYS A 1 358 ? 0.633 49.656 -0.461 1 96.31 358 LYS A CA 1
ATOM 2872 C C . LYS A 1 358 ? 0.737 51.125 -0.846 1 96.31 358 LYS A C 1
ATOM 2874 O O . LYS A 1 358 ? -0.142 51.938 -0.511 1 96.31 358 LYS A O 1
ATOM 2879 N N . SER A 1 359 ? 1.868 51.438 -1.484 1 93.81 359 SER A N 1
ATOM 2880 C CA . SER A 1 359 ? 1.928 52.719 -2.148 1 93.81 359 SER A CA 1
ATOM 2881 C C . SER A 1 359 ? 0.951 52.781 -3.316 1 93.81 359 SER A C 1
ATOM 2883 O O . SER A 1 359 ? 0.818 51.844 -4.078 1 93.81 359 SER A O 1
ATOM 2885 N N . ASP A 1 360 ? 0.194 53.875 -3.385 1 91.5 360 ASP A N 1
ATOM 2886 C CA . ASP A 1 360 ? -0.773 53.938 -4.477 1 91.5 360 ASP A CA 1
ATOM 2887 C C . ASP A 1 360 ? -0.134 54.531 -5.73 1 91.5 360 ASP A C 1
ATOM 2889 O O . ASP A 1 360 ? -0.798 54.688 -6.758 1 91.5 360 ASP A O 1
ATOM 2893 N N . GLY A 1 361 ? 1.089 54.938 -5.645 1 87.5 361 GLY A N 1
ATOM 2894 C CA . GLY A 1 361 ? 1.829 55.5 -6.766 1 87.5 361 GLY A CA 1
ATOM 2895 C C . GLY A 1 361 ? 1.489 56.938 -7.039 1 87.5 361 GLY A C 1
ATOM 2896 O O . GLY A 1 361 ? 2.002 57.531 -7.992 1 87.5 361 GLY A O 1
ATOM 2897 N N . LYS A 1 362 ? 0.56 57.625 -6.32 1 91.12 362 LYS A N 1
ATOM 2898 C CA . LYS A 1 362 ? 0.101 58.969 -6.547 1 91.12 362 LYS A CA 1
ATOM 2899 C C . LYS A 1 362 ? 0.336 59.844 -5.316 1 91.12 362 LYS A C 1
ATOM 2901 O O . LYS A 1 362 ? -0.415 60.781 -5.062 1 91.12 362 LYS A O 1
ATOM 2906 N N . GLY A 1 363 ? 1.284 59.375 -4.562 1 91.75 363 GLY A N 1
ATOM 2907 C CA . GLY A 1 363 ? 1.644 60.156 -3.389 1 91.75 363 GLY A CA 1
ATOM 2908 C C . GLY A 1 363 ? 0.87 59.75 -2.146 1 91.75 363 GLY A C 1
ATOM 2909 O O . GLY A 1 363 ? 0.932 60.438 -1.123 1 91.75 363 GLY A O 1
ATOM 2910 N N . GLY A 1 364 ? 0.156 58.656 -2.186 1 93.94 364 GLY A N 1
ATOM 2911 C CA . GLY A 1 364 ? -0.586 58.156 -1.039 1 93.94 364 GLY A CA 1
ATOM 2912 C C . GLY A 1 364 ? -0.388 56.656 -0.802 1 93.94 364 GLY A C 1
ATOM 2913 O O . GLY A 1 364 ? 0.571 56.062 -1.302 1 93.94 364 GLY A O 1
ATOM 2914 N N . ILE A 1 365 ? -1.178 56.125 0.132 1 95.88 365 ILE A N 1
ATOM 2915 C CA . ILE A 1 365 ? -1.158 54.719 0.433 1 95.88 365 ILE A CA 1
ATOM 2916 C C . ILE A 1 365 ? -2.57 54.156 0.32 1 95.88 365 ILE A C 1
ATOM 2918 O O . ILE A 1 365 ? -3.553 54.875 0.384 1 95.88 365 ILE A O 1
ATOM 2922 N N . GLU A 1 366 ? -2.684 52.906 0.072 1 97 366 GLU A N 1
ATOM 2923 C CA . GLU A 1 366 ? -3.947 52.188 -0.029 1 97 366 GLU A CA 1
ATOM 2924 C C . GLU A 1 366 ? -3.812 50.75 0.506 1 97 366 GLU A C 1
ATOM 2926 O O . GLU A 1 366 ? -2.705 50.312 0.782 1 97 366 GLU A O 1
ATOM 2931 N N . LEU A 1 367 ? -5.012 50.156 0.739 1 97.38 367 LEU A N 1
ATOM 2932 C CA . LEU A 1 367 ? -5.035 48.75 1.119 1 97.38 367 LEU A CA 1
ATOM 2933 C C . LEU A 1 367 ? -5.152 47.844 -0.111 1 97.38 367 LEU A C 1
ATOM 2935 O O . LEU A 1 367 ? -5.879 48.156 -1.052 1 97.38 367 LEU A O 1
ATOM 2939 N N . GLY A 1 368 ? -4.398 46.781 -0.152 1 96.31 368 GLY A N 1
ATOM 2940 C CA . GLY A 1 368 ? -4.438 45.781 -1.213 1 96.31 368 GLY A CA 1
ATOM 2941 C C . GLY A 1 368 ? -3.977 44.406 -0.761 1 96.31 368 GLY A C 1
ATOM 2942 O O . GLY A 1 368 ? -3.748 44.188 0.43 1 96.31 368 GLY A O 1
ATOM 2943 N N . ASP A 1 369 ? -3.949 43.5 -1.698 1 94.69 369 ASP A N 1
ATOM 2944 C CA . ASP A 1 369 ? -3.512 42.125 -1.345 1 94.69 369 ASP A CA 1
ATOM 2945 C C . ASP A 1 369 ? -2.055 42.125 -0.888 1 94.69 369 ASP A C 1
ATOM 2947 O O . ASP A 1 369 ? -1.324 43.094 -1.119 1 94.69 369 ASP A O 1
ATOM 2951 N N . CYS A 1 370 ? -1.66 41.156 -0.262 1 95.94 370 CYS A N 1
ATOM 2952 C CA . CYS A 1 370 ? -0.344 41.125 0.365 1 95.94 370 CYS A CA 1
ATOM 2953 C C . CYS A 1 370 ? 0.652 40.375 -0.5 1 95.94 370 CYS A C 1
ATOM 2955 O O . CYS A 1 370 ? 1.684 39.906 -0.008 1 95.94 370 CYS A O 1
ATOM 2957 N N . ALA A 1 371 ? 0.363 40.156 -1.762 1 92.62 371 ALA A N 1
ATOM 2958 C CA . ALA A 1 371 ? 1.257 39.406 -2.635 1 92.62 371 ALA A CA 1
ATOM 2959 C C . ALA A 1 371 ? 2.578 40.156 -2.838 1 92.62 371 ALA A C 1
ATOM 2961 O O . ALA A 1 371 ? 3.646 39.531 -2.84 1 92.62 371 ALA A O 1
ATOM 2962 N N . THR A 1 372 ? 2.551 41.5 -3.051 1 90 372 THR A N 1
ATOM 2963 C CA . THR A 1 372 ? 3.711 42.344 -3.203 1 90 372 THR A CA 1
ATOM 2964 C C . THR A 1 372 ? 3.574 43.594 -2.324 1 90 372 THR A C 1
ATOM 2966 O O . THR A 1 372 ? 3.424 44.719 -2.832 1 90 372 THR A O 1
ATOM 2969 N N . PRO A 1 373 ? 3.676 43.312 -1.027 1 91.19 373 PRO A N 1
ATOM 2970 C CA . PRO A 1 373 ? 3.434 44.438 -0.124 1 91.19 373 PRO A CA 1
ATOM 2971 C C . PRO A 1 373 ? 4.555 45.469 -0.158 1 91.19 373 PRO A C 1
ATOM 2973 O O . PRO A 1 373 ? 5.703 45.125 -0.449 1 91.19 373 PRO A O 1
ATOM 2976 N N . THR A 1 374 ? 4.199 46.719 0.04 1 95.5 374 THR A N 1
ATOM 2977 C CA . THR A 1 374 ? 5.16 47.781 0.237 1 95.5 374 THR A CA 1
ATOM 2978 C C . THR A 1 374 ? 5.941 47.594 1.532 1 95.5 374 THR A C 1
ATOM 2980 O O . THR A 1 374 ? 5.367 47.188 2.555 1 95.5 374 THR A O 1
ATOM 2983 N N . GLN A 1 375 ? 7.215 47.844 1.478 1 97.06 375 GLN A N 1
ATOM 2984 C CA . GLN A 1 375 ? 8.055 47.719 2.664 1 97.06 375 GLN A CA 1
ATOM 2985 C C . GLN A 1 375 ? 8.398 49.094 3.246 1 97.06 375 GLN A C 1
ATOM 2987 O O . GLN A 1 375 ? 8.57 50.062 2.504 1 97.06 375 GLN A O 1
ATOM 2992 N N . TRP A 1 376 ? 8.508 49.125 4.527 1 97.56 376 TRP A N 1
ATOM 2993 C CA . TRP A 1 376 ? 8.719 50.344 5.277 1 97.56 376 TRP A CA 1
ATOM 2994 C C . TRP A 1 376 ? 9.914 50.219 6.207 1 97.56 376 TRP A C 1
ATOM 2996 O O . TRP A 1 376 ? 10.188 49.125 6.738 1 97.56 376 TRP A O 1
ATOM 3006 N N . ASN A 1 377 ? 10.594 51.281 6.352 1 97 377 ASN A N 1
ATOM 3007 C CA . ASN A 1 377 ? 11.609 51.406 7.398 1 97 377 ASN A CA 1
ATOM 3008 C C . ASN A 1 377 ? 11.078 52.188 8.602 1 97 377 ASN A C 1
ATOM 3010 O O . ASN A 1 377 ? 10.398 53.219 8.438 1 97 377 ASN A O 1
ATOM 3014 N N . HIS A 1 378 ? 11.266 51.656 9.703 1 96.75 378 HIS A N 1
ATOM 3015 C CA . HIS A 1 378 ? 10.875 52.281 10.969 1 96.75 378 HIS A CA 1
ATOM 3016 C C . HIS A 1 378 ? 11.891 51.969 12.062 1 96.75 378 HIS A C 1
ATOM 3018 O O . HIS A 1 378 ? 12.164 50.812 12.367 1 96.75 378 HIS A O 1
ATOM 3024 N N . SER A 1 379 ? 12.469 53 12.68 1 94.81 379 SER A N 1
ATOM 3025 C CA . SER A 1 379 ? 13.594 52.812 13.594 1 94.81 379 SER A CA 1
ATOM 3026 C C . SER A 1 379 ? 13.117 52.719 15.039 1 94.81 379 SER A C 1
ATOM 3028 O O . SER A 1 379 ? 13.93 52.656 15.961 1 94.81 379 SER A O 1
ATOM 3030 N N . GLY A 1 380 ? 11.867 52.781 15.211 1 94.62 380 GLY A N 1
ATOM 3031 C CA . GLY A 1 380 ? 11.312 52.688 16.547 1 94.62 380 GLY A CA 1
ATOM 3032 C C . GLY A 1 380 ? 10.227 53.719 16.812 1 94.62 380 GLY A C 1
ATOM 3033 O O . GLY A 1 380 ? 9.906 54.531 15.93 1 94.62 380 GLY A O 1
ATOM 3034 N N . ASP A 1 381 ? 9.727 53.75 17.938 1 95 381 ASP A N 1
ATOM 3035 C CA . ASP A 1 381 ? 8.617 54.625 18.297 1 95 381 ASP A CA 1
ATOM 3036 C C . ASP A 1 381 ? 9.008 56.094 18.156 1 95 381 ASP A C 1
ATOM 3038 O O . ASP A 1 381 ? 10.125 56.5 18.5 1 95 381 ASP A O 1
ATOM 3042 N N . ALA A 1 382 ? 8.078 56.812 17.703 1 94.25 382 ALA A N 1
ATOM 3043 C CA . ALA A 1 382 ? 8.219 58.25 17.516 1 94.25 382 ALA A CA 1
ATOM 3044 C C . ALA A 1 382 ? 9.305 58.562 16.5 1 94.25 382 ALA A C 1
ATOM 3046 O O . ALA A 1 382 ? 10.062 59.531 16.672 1 94.25 382 ALA A O 1
ATOM 3047 N N . SER A 1 383 ? 9.414 57.781 15.578 1 95.62 383 SER A N 1
ATOM 3048 C CA . SER A 1 383 ? 10.305 58.031 14.453 1 95.62 383 SER A CA 1
ATOM 3049 C C . SER A 1 383 ? 9.547 57.969 13.125 1 95.62 383 SER A C 1
ATOM 3051 O O . SER A 1 383 ? 8.422 57.469 13.07 1 95.62 383 SER A O 1
ATOM 3053 N N . PRO A 1 384 ? 10.133 58.5 12.094 1 96.25 384 PRO A N 1
ATOM 3054 C CA . PRO A 1 384 ? 9.438 58.5 10.805 1 96.25 384 PRO A CA 1
ATOM 3055 C C . PRO A 1 384 ? 9.266 57.094 10.219 1 96.25 384 PRO A C 1
ATOM 3057 O O . PRO A 1 384 ? 10.164 56.281 10.352 1 96.25 384 PRO A O 1
ATOM 3060 N N . MET A 1 385 ? 8.109 56.875 9.672 1 96.25 385 MET A N 1
ATOM 3061 C CA . MET A 1 385 ? 7.855 55.719 8.836 1 96.25 385 MET A CA 1
ATOM 3062 C C . MET A 1 385 ? 8.18 56 7.375 1 96.25 385 MET A C 1
ATOM 3064 O O . MET A 1 385 ? 7.523 56.844 6.746 1 96.25 385 MET A O 1
ATOM 3068 N N . LYS A 1 386 ? 9.172 55.25 6.859 1 96.69 386 LYS A N 1
ATOM 3069 C CA . LYS A 1 386 ? 9.688 55.594 5.539 1 96.69 386 LYS A CA 1
ATOM 3070 C C . LYS A 1 386 ? 9.492 54.469 4.547 1 96.69 386 LYS A C 1
ATOM 3072 O O . LYS A 1 386 ? 9.68 53.281 4.887 1 96.69 386 LYS A O 1
ATOM 3077 N N . LEU A 1 387 ? 9.086 54.906 3.375 1 96.25 387 LEU A N 1
ATOM 3078 C CA . LEU A 1 387 ? 9.109 53.906 2.295 1 96.25 387 LEU A CA 1
ATOM 3079 C C . LEU A 1 387 ? 10.523 53.406 2.057 1 96.25 387 LEU A C 1
ATOM 3081 O O . LEU A 1 387 ? 11.461 54.188 1.938 1 96.25 387 LEU A O 1
ATOM 3085 N N . LEU A 1 388 ? 10.648 52.094 1.982 1 94.81 388 LEU A N 1
ATOM 3086 C CA . LEU A 1 388 ? 11.969 51.531 1.729 1 94.81 388 LEU A CA 1
ATOM 3087 C C . LEU A 1 388 ? 12.445 51.875 0.318 1 94.81 388 LEU A C 1
ATOM 3089 O O . LEU A 1 388 ? 13.641 52.031 0.084 1 94.81 388 LEU A O 1
ATOM 3093 N N . SER A 1 389 ? 11.555 51.969 -0.663 1 92.75 389 SER A N 1
ATOM 3094 C CA . SER A 1 389 ? 11.852 52.125 -2.084 1 92.75 389 SER A CA 1
ATOM 3095 C C . SER A 1 389 ? 12.508 53.469 -2.373 1 92.75 389 SER A C 1
ATOM 3097 O O . SER A 1 389 ? 13.422 53.562 -3.197 1 92.75 389 SER A O 1
ATOM 3099 N N . ASN A 1 390 ? 12.055 54.562 -1.671 1 93.56 390 ASN A N 1
ATOM 3100 C CA . ASN A 1 390 ? 12.555 55.875 -2.064 1 93.56 390 ASN A CA 1
ATOM 3101 C C . ASN A 1 390 ? 12.797 56.75 -0.854 1 93.56 390 ASN A C 1
ATOM 3103 O O . ASN A 1 390 ? 13.188 57.906 -1.001 1 93.56 390 ASN A O 1
ATOM 3107 N N . GLY A 1 391 ? 12.453 56.281 0.349 1 94.25 391 GLY A N 1
ATOM 3108 C CA . GLY A 1 391 ? 12.789 57 1.566 1 94.25 391 GLY A CA 1
ATOM 3109 C C . GLY A 1 391 ? 11.75 58.031 1.964 1 94.25 391 GLY A C 1
ATOM 3110 O O . GLY A 1 391 ? 11.891 58.719 2.99 1 94.25 391 GLY A O 1
ATOM 3111 N N . GLN A 1 392 ? 10.656 58.156 1.217 1 95.69 392 GLN A N 1
ATOM 3112 C CA . GLN A 1 392 ? 9.609 59.094 1.573 1 95.69 392 GLN A CA 1
ATOM 3113 C C . GLN A 1 392 ? 8.922 58.688 2.877 1 95.69 392 GLN A C 1
ATOM 3115 O O . GLN A 1 392 ? 8.781 57.5 3.17 1 95.69 392 GLN A O 1
ATOM 3120 N N . CYS A 1 393 ? 8.523 59.719 3.559 1 96.69 393 CYS A N 1
ATOM 3121 C CA . CYS A 1 393 ? 7.961 59.5 4.883 1 96.69 393 CYS A CA 1
ATOM 3122 C C . CYS A 1 393 ? 6.438 59.531 4.848 1 96.69 393 CYS A C 1
ATOM 3124 O O . CYS A 1 393 ? 5.855 60.344 4.133 1 96.69 393 CYS A O 1
ATOM 3126 N N . LEU A 1 394 ? 5.855 58.656 5.602 1 96.5 394 LEU A N 1
ATOM 3127 C CA . LEU A 1 394 ? 4.406 58.688 5.766 1 96.5 394 LEU A CA 1
ATOM 3128 C C . LEU A 1 394 ? 3.961 59.844 6.641 1 96.5 394 LEU A C 1
ATOM 3130 O O . LEU A 1 394 ? 4.434 60 7.77 1 96.5 394 LEU A O 1
ATOM 3134 N N . LYS A 1 395 ? 3.021 60.594 6.102 1 95 395 LYS A N 1
ATOM 3135 C CA . LYS A 1 395 ? 2.564 61.781 6.809 1 95 395 LYS A CA 1
ATOM 3136 C C . LYS A 1 395 ? 1.093 61.688 7.191 1 95 395 LYS A C 1
ATOM 3138 O O . LYS A 1 395 ? 0.256 61.312 6.363 1 95 395 LYS A O 1
ATOM 3143 N N . SER A 1 396 ? 0.852 61.906 8.445 1 93.62 396 SER A N 1
ATOM 3144 C CA . SER A 1 396 ? -0.536 62.094 8.852 1 93.62 396 SER A CA 1
ATOM 3145 C C . SER A 1 396 ? -1.065 63.438 8.336 1 93.62 396 SER A C 1
ATOM 3147 O O . SER A 1 396 ? -0.514 64.5 8.656 1 93.62 396 SER A O 1
ATOM 3149 N N . ALA A 1 397 ? -2.096 63.438 7.551 1 87.38 397 ALA A N 1
ATOM 3150 C CA . ALA A 1 397 ? -2.627 64.688 6.961 1 87.38 397 ALA A CA 1
ATOM 3151 C C . ALA A 1 397 ? -3.721 65.25 7.84 1 87.38 397 ALA A C 1
ATOM 3153 O O . ALA A 1 397 ? -4.41 66.188 7.43 1 87.38 397 ALA A O 1
ATOM 3154 N N . GLY A 1 398 ? -3.881 64.75 8.953 1 88.38 398 GLY A N 1
ATOM 3155 C CA . GLY A 1 398 ? -4.879 65.25 9.875 1 88.38 398 GLY A CA 1
ATOM 3156 C C . GLY A 1 398 ? -6.105 64.375 9.992 1 88.38 398 GLY A C 1
ATOM 3157 O O . GLY A 1 398 ? -6.285 63.438 9.203 1 88.38 398 GLY A O 1
ATOM 3158 N N . ASP A 1 399 ? -7 64.688 10.867 1 93.31 399 ASP A N 1
ATOM 3159 C CA . ASP A 1 399 ? -8.172 63.906 11.219 1 93.31 399 ASP A CA 1
ATOM 3160 C C . ASP A 1 399 ? -9.125 63.781 10.031 1 93.31 399 ASP A C 1
ATOM 3162 O O . ASP A 1 399 ? -9.586 64.812 9.484 1 93.31 399 ASP A O 1
ATOM 3166 N N . GLY A 1 400 ? -9.344 62.5 9.672 1 95.12 400 GLY A N 1
ATOM 3167 C CA . GLY A 1 400 ? -10.289 62.25 8.609 1 95.12 400 GLY A CA 1
ATOM 3168 C C . GLY A 1 400 ? -9.672 62.281 7.227 1 95.12 400 GLY A C 1
ATOM 3169 O O . GLY A 1 400 ? -10.359 62.094 6.223 1 95.12 400 GLY A O 1
ATOM 3170 N N . LYS A 1 401 ? -8.422 62.562 7.191 1 95.62 401 LYS A N 1
ATOM 3171 C CA . LYS A 1 401 ? -7.766 62.688 5.895 1 95.62 401 LYS A CA 1
ATOM 3172 C C . LYS A 1 401 ? -6.906 61.469 5.57 1 95.62 401 LYS A C 1
ATOM 3174 O O . LYS A 1 401 ? -6.457 60.781 6.477 1 95.62 401 LYS A O 1
ATOM 3179 N N . SER A 1 402 ? -6.723 61.312 4.273 1 96.69 402 SER A N 1
ATOM 3180 C CA . SER A 1 402 ? -5.844 60.25 3.828 1 96.69 402 SER A CA 1
ATOM 3181 C C . SER A 1 402 ? -4.379 60.594 4.062 1 96.69 402 SER A C 1
ATOM 3183 O O . SER A 1 402 ? -3.957 61.719 3.814 1 96.69 402 SER A O 1
ATOM 3185 N N . PRO A 1 403 ? -3.67 59.656 4.637 1 96.31 403 PRO A N 1
ATOM 3186 C CA . PRO A 1 403 ? -2.23 59.906 4.758 1 96.31 403 PRO A CA 1
ATOM 3187 C C . PRO A 1 403 ? -1.541 60.062 3.406 1 96.31 403 PRO A C 1
ATOM 3189 O O . PRO A 1 403 ? -2.02 59.531 2.398 1 96.31 403 PRO A O 1
ATOM 3192 N N . ILE A 1 404 ? -0.473 60.781 3.381 1 95.44 404 ILE A N 1
ATOM 3193 C CA . ILE A 1 404 ? 0.319 61 2.172 1 95.44 404 ILE A CA 1
ATOM 3194 C C . ILE A 1 404 ? 1.786 60.688 2.459 1 95.44 404 ILE A C 1
ATOM 3196 O O . ILE A 1 404 ? 2.182 60.531 3.617 1 95.44 404 ILE A O 1
ATOM 3200 N N . VAL A 1 405 ? 2.533 60.5 1.438 1 95.38 405 VAL A N 1
ATOM 3201 C CA . VAL A 1 405 ? 3.979 60.344 1.581 1 95.38 405 VAL A CA 1
ATOM 3202 C C . VAL A 1 405 ? 4.688 61.625 1.087 1 95.38 405 VAL A C 1
ATOM 3204 O O . VAL A 1 405 ? 4.211 62.281 0.167 1 95.38 405 VAL A O 1
ATOM 3207 N N . SER A 1 406 ? 5.727 61.906 1.761 1 93.5 406 SER A N 1
ATOM 3208 C CA . SER A 1 406 ? 6.449 63.156 1.444 1 93.5 406 SER A CA 1
ATOM 3209 C C . SER A 1 406 ? 7.953 62.969 1.616 1 93.5 406 SER A C 1
ATOM 3211 O O . SER A 1 406 ? 8.398 62.094 2.365 1 93.5 406 SER A O 1
ATOM 3213 N N . THR A 1 407 ? 8.695 63.812 0.901 1 92.44 407 THR A N 1
ATOM 3214 C CA . THR A 1 407 ? 10.148 63.812 1.028 1 92.44 407 THR A CA 1
ATOM 3215 C C . THR A 1 407 ? 10.586 64.5 2.312 1 92.44 407 THR A C 1
ATOM 3217 O O . THR A 1 407 ? 11.695 64.312 2.805 1 92.44 407 THR A O 1
ATOM 3220 N N . ASP A 1 408 ? 9.75 65.375 2.752 1 88.5 408 ASP A N 1
ATOM 3221 C CA . ASP A 1 408 ? 10.008 66 4.043 1 88.5 408 ASP A CA 1
ATOM 3222 C C . ASP A 1 408 ? 9.609 65.062 5.195 1 88.5 408 ASP A C 1
ATOM 3224 O O . ASP A 1 408 ? 8.477 64.562 5.238 1 88.5 408 ASP A O 1
ATOM 3228 N N . CYS A 1 409 ? 10.523 64.812 5.969 1 91.44 409 CYS A N 1
ATOM 3229 C CA . CYS A 1 409 ? 10.266 63.938 7.098 1 91.44 409 CYS A CA 1
ATOM 3230 C C . CYS A 1 409 ? 10.398 64.688 8.422 1 91.44 409 CYS A C 1
ATOM 3232 O O . CYS A 1 409 ? 10.664 64.062 9.461 1 91.44 409 CYS A O 1
ATOM 3234 N N . SER A 1 410 ? 10.266 66.062 8.164 1 87.94 410 SER A N 1
ATOM 3235 C CA . SER A 1 410 ? 10.453 66.875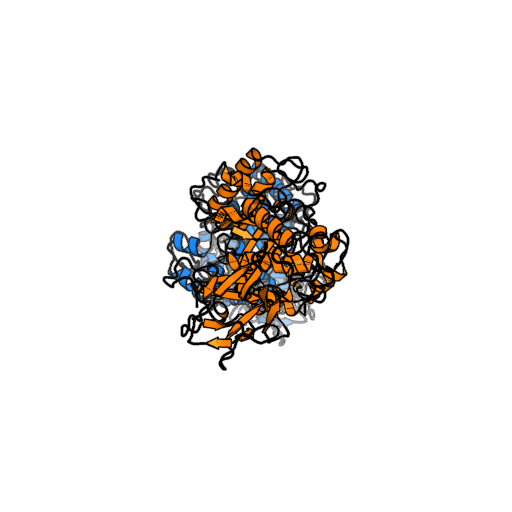 9.344 1 87.94 410 SER A CA 1
ATOM 3236 C C . SER A 1 410 ? 9.117 67.188 10.023 1 87.94 410 SER A C 1
ATOM 3238 O O . SER A 1 410 ? 8.117 67.438 9.344 1 87.94 410 SER A O 1
ATOM 3240 N N . GLY A 1 411 ? 8.938 66.938 11.289 1 87.81 411 GLY A N 1
ATOM 3241 C CA . GLY A 1 411 ? 7.738 67.25 12.039 1 87.81 411 GLY A CA 1
ATOM 3242 C C . GLY A 1 411 ? 7.145 66.062 12.766 1 87.81 411 GLY A C 1
ATOM 3243 O O . GLY A 1 411 ? 7.523 64.875 12.5 1 87.81 411 GLY A O 1
ATOM 3244 N N . ASP A 1 412 ? 6.227 66.312 13.578 1 89.69 412 ASP A N 1
ATOM 3245 C CA . ASP A 1 412 ? 5.625 65.312 14.422 1 89.69 412 ASP A CA 1
ATOM 3246 C C . ASP A 1 412 ? 4.676 64.438 13.617 1 89.69 412 ASP A C 1
ATOM 3248 O O . ASP A 1 412 ? 4.488 63.25 13.938 1 89.69 412 ASP A O 1
ATOM 3252 N N . GLU A 1 413 ? 4.125 65 12.539 1 91.31 413 GLU A N 1
ATOM 3253 C CA . GLU A 1 413 ? 3.137 64.312 11.711 1 91.31 413 GLU A CA 1
ATOM 3254 C C . GLU A 1 413 ? 3.768 63.125 10.93 1 91.31 413 GLU A C 1
ATOM 3256 O O . GLU A 1 413 ? 3.062 62.312 10.336 1 91.31 413 GLU A O 1
ATOM 3261 N N . TYR A 1 414 ? 5.113 63.094 10.992 1 93.94 414 TYR A N 1
ATOM 3262 C CA . TYR A 1 414 ? 5.824 62.031 10.281 1 93.94 414 TYR A CA 1
ATOM 3263 C C . TYR A 1 414 ? 6.27 60.938 11.242 1 93.94 414 TYR A C 1
ATOM 3265 O O . TYR A 1 414 ? 6.719 59.875 10.812 1 93.94 414 TYR A O 1
ATOM 3273 N N . ASN A 1 415 ? 6.133 61.156 12.516 1 95.5 415 ASN A N 1
ATOM 3274 C CA . ASN A 1 415 ? 6.566 60.219 13.547 1 95.5 415 ASN A CA 1
ATOM 3275 C C . ASN A 1 415 ? 5.441 59.25 13.938 1 95.5 415 ASN A C 1
ATOM 3277 O O . ASN A 1 415 ? 4.359 59.688 14.336 1 95.5 415 ASN A O 1
ATOM 3281 N N . TRP A 1 416 ? 5.75 58 13.781 1 96.81 416 TRP A N 1
ATOM 3282 C CA . TRP A 1 416 ? 4.75 57 14.062 1 96.81 416 TRP A CA 1
ATOM 3283 C C . TRP A 1 416 ? 5.195 56.094 15.219 1 96.81 416 TRP A C 1
ATOM 3285 O O . TRP A 1 416 ? 6.387 55.844 15.391 1 96.81 416 TRP A O 1
ATOM 3295 N N . THR A 1 417 ? 4.258 55.688 15.992 1 96.81 417 THR A N 1
ATOM 3296 C CA . THR A 1 417 ? 4.465 54.812 17.156 1 96.81 417 THR A CA 1
ATOM 3297 C C . THR A 1 417 ? 3.551 53.594 17.094 1 96.81 417 THR A C 1
ATOM 3299 O O . THR A 1 417 ? 2.369 53.719 16.766 1 96.81 417 THR A O 1
ATOM 3302 N N . VAL A 1 418 ? 4.145 52.344 17.297 1 97.25 418 VAL A N 1
ATOM 3303 C CA . VAL A 1 418 ? 3.309 51.188 17.562 1 97.25 418 VAL A CA 1
ATOM 3304 C C . VAL A 1 418 ? 2.592 51.344 18.906 1 97.25 418 VAL A C 1
ATOM 3306 O O . VAL A 1 418 ? 3.225 51.312 19.953 1 97.25 418 VAL A O 1
ATOM 3309 N N . ALA A 1 419 ? 1.318 51.5 18.734 1 95.44 419 ALA A N 1
ATOM 3310 C CA . ALA A 1 419 ? 0.559 51.906 19.906 1 95.44 419 ALA A CA 1
ATOM 3311 C C . ALA A 1 419 ? -0.423 50.812 20.344 1 95.44 419 ALA A C 1
ATOM 3313 O O . ALA A 1 419 ? -0.471 49.75 19.734 1 95.44 419 ALA A O 1
ATOM 3314 N N . SER A 1 420 ? -1.179 51.094 21.5 1 94.31 420 SER A N 1
ATOM 3315 C CA . SER A 1 420 ? -2.164 50.25 22.156 1 94.31 420 SER A CA 1
ATOM 3316 C C . SER A 1 420 ? -1.492 49.094 22.922 1 94.31 420 SER A C 1
ATOM 3318 O O . SER A 1 420 ? -0.321 48.781 22.688 1 94.31 420 SER A O 1
ATOM 3320 N N . LYS A 1 421 ? -2.164 48.469 23.75 1 93.81 421 LYS A N 1
ATOM 3321 C CA . LYS A 1 421 ? -1.663 47.344 24.531 1 93.81 421 LYS A CA 1
ATOM 3322 C C . LYS A 1 421 ? -1.397 46.156 23.625 1 93.81 421 LYS A C 1
ATOM 3324 O O . LYS A 1 421 ? -0.452 45.375 23.859 1 93.81 421 LYS A O 1
ATOM 3329 N N . ALA A 1 422 ? -2.236 45.969 22.562 1 95.44 422 ALA A N 1
ATOM 3330 C CA . ALA A 1 422 ? -2.107 44.875 21.625 1 95.44 422 ALA A CA 1
ATOM 3331 C C . ALA A 1 422 ? -1.013 45.125 20.594 1 95.44 422 ALA A C 1
ATOM 3333 O O . ALA A 1 422 ? -0.604 44.219 19.875 1 95.44 422 ALA A O 1
ATOM 3334 N N . LYS A 1 423 ? -0.542 46.375 20.578 1 96.25 423 LYS A N 1
ATOM 3335 C CA . LYS A 1 423 ? 0.463 46.812 19.609 1 96.25 423 LYS A CA 1
ATOM 3336 C C . LYS A 1 423 ? -0.039 46.594 18.172 1 96.25 423 LYS A C 1
ATOM 3338 O O . LYS A 1 423 ? 0.698 46.125 17.312 1 96.25 423 LYS A O 1
ATOM 3343 N N . LEU A 1 424 ? -1.314 46.969 17.938 1 98 424 LEU A N 1
ATOM 3344 C CA . LEU A 1 424 ? -1.932 46.75 16.641 1 98 424 LEU A CA 1
ATOM 3345 C C . LEU A 1 424 ? -2.391 48.094 16.031 1 98 424 LEU A C 1
ATOM 3347 O O . LEU A 1 424 ? -3.137 48.094 15.055 1 98 424 LEU A O 1
ATOM 3351 N N . GLN A 1 425 ? -1.963 49.156 16.656 1 98.06 425 GLN A N 1
ATOM 3352 C CA . GLN A 1 425 ? -2.293 50.469 16.109 1 98.06 425 GLN A CA 1
ATOM 3353 C C . GLN A 1 425 ? -1.033 51.281 15.852 1 98.06 425 GLN A C 1
ATOM 3355 O O . GLN A 1 425 ? -0.07 51.219 16.609 1 98.06 425 GLN A O 1
ATOM 3360 N N . LEU A 1 426 ? -1.036 52 14.734 1 97.75 426 LEU A N 1
ATOM 3361 C CA . LEU A 1 426 ? 0.021 52.938 14.398 1 97.75 426 LEU A CA 1
ATOM 3362 C C . LEU A 1 426 ? -0.464 54.375 14.555 1 97.75 426 LEU A C 1
ATOM 3364 O O . LEU A 1 426 ? -1.381 54.812 13.852 1 97.75 426 LEU A O 1
ATOM 3368 N N . SER A 1 427 ? 0.226 55.062 15.43 1 97 427 SER A N 1
ATOM 3369 C CA . SER A 1 427 ? -0.314 56.375 15.812 1 97 427 SER A CA 1
ATOM 3370 C C . SER A 1 427 ? 0.724 57.469 15.633 1 97 427 SER A C 1
ATOM 3372 O O . SER A 1 427 ? 1.928 57.219 15.68 1 97 427 SER A O 1
ATOM 3374 N N . THR A 1 428 ? 0.256 58.625 15.375 1 95.12 428 THR A N 1
ATOM 3375 C CA . THR A 1 428 ? 1.021 59.844 15.43 1 95.12 428 THR A CA 1
ATOM 3376 C C . THR A 1 428 ? 0.418 60.812 16.438 1 95.12 428 THR A C 1
ATOM 3378 O O . THR A 1 428 ? -0.769 60.719 16.766 1 95.12 428 THR A O 1
ATOM 3381 N N . LYS A 1 429 ? 1.281 61.625 16.906 1 91.81 429 LYS A N 1
ATOM 3382 C CA . LYS A 1 429 ? 0.817 62.594 17.859 1 91.81 429 LYS A CA 1
ATOM 3383 C C . LYS A 1 429 ? 0.786 64 17.234 1 91.81 429 LYS A C 1
ATOM 3385 O O . LYS A 1 429 ? 1.734 64.375 16.562 1 91.81 429 LYS A O 1
ATOM 3390 N N . VAL A 1 430 ? -0.307 64.562 17.328 1 83.12 430 VAL A N 1
ATOM 3391 C CA . VAL A 1 430 ? -0.472 66 17 1 83.12 430 VAL A CA 1
ATOM 3392 C C . VAL A 1 430 ? -1.017 66.75 18.219 1 83.12 430 VAL A C 1
ATOM 3394 O O . VAL A 1 430 ? -2.201 66.625 18.547 1 83.12 430 VAL A O 1
ATOM 3397 N N . GLY A 1 431 ? -0.118 67.625 18.797 1 81.75 431 GLY A N 1
ATOM 3398 C CA . GLY A 1 431 ? -0.508 68.188 20.078 1 81.75 431 GLY A CA 1
ATOM 3399 C C . GLY A 1 431 ? -0.692 67.188 21.172 1 81.75 431 GLY A C 1
ATOM 3400 O O . GLY A 1 431 ? 0.207 66.375 21.422 1 81.75 431 GLY A O 1
ATOM 3401 N N . GLU A 1 432 ? -1.861 67.125 21.75 1 85.5 432 GLU A N 1
ATOM 3402 C CA . GLU A 1 432 ? -2.158 66.188 22.828 1 85.5 432 GLU A CA 1
ATOM 3403 C C . GLU A 1 432 ? -2.918 65 22.312 1 85.5 432 GLU A C 1
ATOM 3405 O O . GLU A 1 432 ? -3.104 64 23.031 1 85.5 432 GLU A O 1
ATOM 3410 N N . ASP A 1 433 ? -3.264 65.062 21.078 1 88.88 433 ASP A N 1
ATOM 3411 C CA . ASP A 1 433 ? -4.113 64 20.531 1 88.88 433 ASP A CA 1
ATOM 3412 C C . ASP A 1 433 ? -3.289 63 19.734 1 88.88 433 ASP A C 1
ATOM 3414 O O . ASP A 1 433 ? -2.266 63.344 19.141 1 88.88 433 ASP A O 1
ATOM 3418 N N . SER A 1 434 ? -3.736 61.781 19.891 1 93.56 434 SER A N 1
ATOM 3419 C CA . SER A 1 434 ? -3.152 60.719 19.062 1 93.56 434 SER A CA 1
ATOM 3420 C C . SER A 1 434 ? -4.07 60.312 17.906 1 93.56 434 SER A C 1
ATOM 3422 O O . SER A 1 434 ? -5.281 60.188 18.094 1 93.56 434 SER A O 1
ATOM 3424 N N . PHE A 1 435 ? -3.488 60.25 16.75 1 95.69 435 PHE A N 1
ATOM 3425 C CA . PHE A 1 435 ? -4.219 59.844 15.555 1 95.69 435 PHE A CA 1
ATOM 3426 C C . PHE A 1 435 ? -3.67 58.531 14.992 1 95.69 435 PHE A C 1
ATOM 3428 O O . PHE A 1 435 ? -2.457 58.344 14.977 1 95.69 435 PHE A O 1
ATOM 3435 N N . CYS A 1 436 ? -4.645 57.688 14.602 1 97.69 436 CYS A N 1
ATOM 3436 C CA . CYS A 1 436 ? -4.262 56.344 14.125 1 97.69 436 CYS A CA 1
ATOM 3437 C C . CYS A 1 436 ? -4.676 56.156 12.672 1 97.69 436 CYS A C 1
ATOM 3439 O O . CYS A 1 436 ? -5.641 56.75 12.211 1 97.69 436 CYS A O 1
ATOM 3441 N N . LEU A 1 437 ? -3.879 55.344 11.93 1 97.81 437 LEU A N 1
ATOM 3442 C CA . LEU A 1 437 ? -4.367 54.844 10.648 1 97.81 437 LEU A CA 1
ATOM 3443 C C . LEU A 1 437 ? -5.672 54.062 10.828 1 97.81 437 LEU A C 1
ATOM 3445 O O . LEU A 1 437 ? -5.84 53.344 11.812 1 97.81 437 LEU A O 1
ATOM 3449 N N . GLU A 1 438 ? -6.598 54.188 9.922 1 98.19 438 GLU A N 1
ATOM 3450 C CA . GLU A 1 438 ? -7.891 53.5 9.961 1 98.19 438 GLU A CA 1
ATOM 3451 C C . GLU A 1 438 ? -8.328 53.062 8.57 1 98.19 438 GLU A C 1
ATOM 3453 O O . GLU A 1 438 ? -8.25 53.844 7.617 1 98.19 438 GLU A O 1
ATOM 3458 N N . LYS A 1 439 ? -8.688 51.812 8.5 1 98.19 439 LYS A N 1
ATOM 3459 C CA . LYS A 1 439 ? -9.328 51.344 7.27 1 98.19 439 LYS A CA 1
ATOM 3460 C C . LYS A 1 439 ? -10.727 51.938 7.121 1 98.19 439 LYS A C 1
ATOM 3462 O O . LYS A 1 439 ? -11.602 51.688 7.953 1 98.19 439 LYS A O 1
ATOM 3467 N N . GLU A 1 440 ? -10.906 52.688 6.086 1 96.38 440 GLU A N 1
ATOM 3468 C CA . GLU A 1 440 ? -12.188 53.344 5.852 1 96.38 440 GLU A CA 1
ATOM 3469 C C . GLU A 1 440 ? -13.062 52.531 4.902 1 96.38 440 GLU A C 1
ATOM 3471 O O . GLU A 1 440 ? -14.281 52.469 5.078 1 96.38 440 GLU A O 1
ATOM 3476 N N . SER A 1 441 ? -12.484 52.062 3.883 1 94.12 441 SER A N 1
ATOM 3477 C CA . SER A 1 441 ? -13.141 51.219 2.885 1 94.12 441 SER A CA 1
ATOM 3478 C C . SER A 1 441 ? -12.234 50.062 2.449 1 94.12 441 SER A C 1
ATOM 3480 O O . SER A 1 441 ? -11.242 49.75 3.109 1 94.12 441 SER A O 1
ATOM 3482 N N . ASP A 1 442 ? -12.656 49.469 1.362 1 92.5 442 ASP A N 1
ATOM 3483 C CA . ASP A 1 442 ? -11.914 48.281 0.904 1 92.5 442 ASP A CA 1
ATOM 3484 C C . ASP A 1 442 ? -10.484 48.656 0.505 1 92.5 442 ASP A C 1
ATOM 3486 O O . ASP A 1 442 ? -9.57 47.844 0.636 1 92.5 442 ASP A O 1
ATOM 3490 N N . THR A 1 443 ? -10.328 49.875 0.124 1 94.88 443 THR A N 1
ATOM 3491 C CA . THR A 1 443 ? -8.992 50.219 -0.353 1 94.88 443 THR A CA 1
ATOM 3492 C C . THR A 1 443 ? -8.469 51.469 0.365 1 94.88 443 THR A C 1
ATOM 3494 O O . THR A 1 443 ? -7.27 51.75 0.335 1 94.88 443 THR A O 1
ATOM 3497 N N . SER A 1 444 ? -9.336 52.188 1.014 1 96.62 444 SER A N 1
ATOM 3498 C CA . SER A 1 444 ? -8.93 53.5 1.489 1 96.62 444 SER A CA 1
ATOM 3499 C C . SER A 1 444 ? -8.484 53.438 2.947 1 96.62 444 SER A C 1
ATOM 3501 O O . SER A 1 444 ? -9.078 52.719 3.758 1 96.62 444 SER A O 1
ATOM 3503 N N . ILE A 1 445 ? -7.523 54.188 3.256 1 97.94 445 ILE A N 1
ATOM 3504 C CA . ILE A 1 445 ? -6.996 54.406 4.602 1 97.94 445 ILE A CA 1
ATOM 3505 C C . ILE A 1 445 ? -7.098 55.875 4.973 1 97.94 445 ILE A C 1
ATOM 3507 O O . ILE A 1 445 ? -6.832 56.75 4.141 1 97.94 445 ILE A O 1
ATOM 3511 N N . ILE A 1 446 ? -7.512 56.188 6.102 1 98.06 446 ILE A N 1
ATOM 3512 C CA . ILE A 1 446 ? -7.547 57.531 6.625 1 98.06 446 ILE A CA 1
ATOM 3513 C C . ILE A 1 446 ? -6.875 57.594 7.996 1 98.06 446 ILE A C 1
ATOM 3515 O O . ILE A 1 446 ? -6.434 56.562 8.516 1 98.06 446 ILE A O 1
ATOM 3519 N N . VAL A 1 447 ? -6.664 58.781 8.469 1 97.38 447 VAL A N 1
ATOM 3520 C CA . VAL A 1 447 ? -6.18 59 9.828 1 97.38 447 VAL A CA 1
ATOM 3521 C C . VAL A 1 447 ? -7.312 59.531 10.695 1 97.38 447 VAL A C 1
ATOM 3523 O O . VAL A 1 447 ? -8.047 60.438 10.289 1 97.38 447 VAL A O 1
ATOM 3526 N N . LYS A 1 448 ? -7.492 58.906 11.805 1 97.25 448 LYS A N 1
ATOM 3527 C CA . LYS A 1 448 ? -8.516 59.312 12.758 1 97.25 448 LYS A CA 1
ATOM 3528 C C . LYS A 1 448 ? -7.992 59.25 14.188 1 97.25 448 LYS A C 1
ATOM 3530 O O . LYS A 1 448 ? -6.965 58.625 14.453 1 97.25 448 LYS A O 1
ATOM 3535 N N . LYS A 1 449 ? -8.758 60 15.047 1 95.69 449 LYS A N 1
ATOM 3536 C CA . LYS A 1 449 ? -8.414 59.875 16.453 1 95.69 449 LYS A CA 1
ATOM 3537 C C . LYS A 1 449 ? -8.367 58.406 16.891 1 95.69 449 LYS A C 1
ATOM 3539 O O . LYS A 1 449 ? -9.25 57.625 16.547 1 95.69 449 LYS A O 1
ATOM 3544 N N . CYS A 1 450 ? -7.383 58.094 17.656 1 96.44 450 CYS A N 1
ATOM 3545 C CA . CYS A 1 450 ? -7.168 56.688 18.031 1 96.44 450 CYS A CA 1
ATOM 3546 C C . CYS A 1 450 ? -8.273 56.188 18.953 1 96.44 450 CYS A C 1
ATOM 3548 O O . CYS A 1 450 ? -8.711 56.906 19.844 1 96.44 450 CYS A O 1
ATOM 3550 N N . ILE A 1 451 ? -8.648 54.969 18.688 1 95.62 451 ILE A N 1
ATOM 3551 C CA . ILE A 1 451 ? -9.672 54.312 19.484 1 95.62 451 ILE A CA 1
ATOM 3552 C C . ILE A 1 451 ? -9.016 53.469 20.562 1 95.62 451 ILE A C 1
ATOM 3554 O O . ILE A 1 451 ? -8.234 52.562 20.25 1 95.62 451 ILE A O 1
ATOM 3558 N N . CYS A 1 452 ? -9.289 53.656 21.906 1 95.06 452 CYS A N 1
ATOM 3559 C CA . CYS A 1 452 ? -9 52.781 23.031 1 95.06 452 CYS A CA 1
ATOM 3560 C C . CYS A 1 452 ? -7.504 52.562 23.188 1 95.06 452 CYS A C 1
ATOM 3562 O O . CYS A 1 452 ? -7.055 51.438 23.406 1 95.06 452 CYS A O 1
ATOM 3564 N N . LEU A 1 453 ? -6.59 53.469 22.984 1 90.62 453 LEU A N 1
ATOM 3565 C CA . LEU A 1 453 ? -5.148 53.281 23.141 1 90.62 453 LEU A CA 1
ATOM 3566 C C . LEU A 1 453 ? -4.793 53 24.609 1 90.62 453 LEU A C 1
ATOM 3568 O O . LEU A 1 453 ? -4.051 52.062 24.891 1 90.62 453 LEU A O 1
ATOM 3572 N N . ASP A 1 454 ? -5.152 53.969 25.531 1 72.88 454 ASP A N 1
ATOM 3573 C CA . ASP A 1 454 ? -4.668 53.844 26.891 1 72.88 454 ASP A CA 1
ATOM 3574 C C . ASP A 1 454 ? -5.824 53.656 27.875 1 72.88 454 ASP A C 1
ATOM 3576 O O . ASP A 1 454 ? -5.684 53.906 29.062 1 72.88 454 ASP A O 1
ATOM 3580 N N . ALA A 1 455 ? -6.836 53.125 27.328 1 76.12 455 ALA A N 1
ATOM 3581 C CA . ALA A 1 455 ? -7.961 53.031 28.25 1 76.12 455 ALA A CA 1
ATOM 3582 C C . ALA A 1 455 ? -8.281 51.562 28.594 1 76.12 455 ALA A C 1
ATOM 3584 O O . ALA A 1 455 ? -8.688 50.812 27.719 1 76.12 455 ALA A O 1
ATOM 3585 N N . GLU A 1 456 ? -8.102 51.312 29.828 1 84.06 456 GLU A N 1
ATOM 3586 C CA . GLU A 1 456 ? -8.328 49.938 30.297 1 84.06 456 GLU A CA 1
ATOM 3587 C C . GLU A 1 456 ? -9.812 49.594 30.297 1 84.06 456 GLU A C 1
ATOM 3589 O O . GLU A 1 456 ? -10.18 48.438 30.359 1 84.06 456 GLU A O 1
ATOM 3594 N N . SER A 1 457 ? -10.641 50.594 30.109 1 90.5 457 SER A N 1
ATOM 3595 C CA . SER A 1 457 ? -12.078 50.344 30.203 1 90.5 457 SER A CA 1
ATOM 3596 C C . SER A 1 457 ? -12.781 50.656 28.891 1 90.5 457 SER A C 1
ATOM 3598 O O . SER A 1 457 ? -14 50.562 28.781 1 90.5 457 SER A O 1
ATOM 3600 N N . CYS A 1 458 ? -12.07 51 27.891 1 94.38 458 CYS A N 1
ATOM 3601 C CA . CYS A 1 458 ? -12.672 51.375 26.625 1 94.38 458 CYS A CA 1
ATOM 3602 C C . CYS A 1 458 ? -13.164 50.156 25.859 1 94.38 458 CYS A C 1
ATOM 3604 O O . CYS A 1 458 ? -12.367 49.281 25.5 1 94.38 458 CYS A O 1
ATOM 3606 N N . MET A 1 459 ? -14.5 50.125 25.516 1 95 459 MET A N 1
ATOM 3607 C CA . MET A 1 459 ? -15.102 48.969 24.891 1 95 459 MET A CA 1
ATOM 3608 C C . MET A 1 459 ? -15.352 49.219 23.406 1 95 459 MET A C 1
ATOM 3610 O O . MET A 1 459 ? -15.867 48.344 22.703 1 95 459 MET A O 1
ATOM 3614 N N . ASP A 1 460 ? -14.984 50.406 22.922 1 95.88 460 ASP A N 1
ATOM 3615 C CA . ASP A 1 460 ? -15.117 50.656 21.484 1 95.88 460 ASP A CA 1
ATOM 3616 C C . ASP A 1 460 ? -14.242 49.688 20.672 1 95.88 460 ASP A C 1
ATOM 3618 O O . ASP A 1 460 ? -13.156 49.312 21.125 1 95.88 460 ASP A O 1
ATOM 3622 N N . ASP A 1 461 ? -14.711 49.281 19.578 1 95.69 461 ASP A N 1
ATOM 3623 C CA . ASP A 1 461 ? -14.008 48.312 18.75 1 95.69 461 ASP A CA 1
ATOM 3624 C C . ASP A 1 461 ? -12.891 48.969 17.953 1 95.69 461 ASP A C 1
ATOM 3626 O O . ASP A 1 461 ? -13.156 49.75 17.031 1 95.69 461 ASP A O 1
ATOM 3630 N N . PRO A 1 462 ? -11.688 48.688 18.203 1 97.06 462 PRO A N 1
ATOM 3631 C CA . PRO A 1 462 ? -10.57 49.375 17.516 1 97.06 462 PRO A CA 1
ATOM 3632 C C . PRO A 1 462 ? -10.141 48.656 16.25 1 97.06 462 PRO A C 1
ATOM 3634 O O . PRO A 1 462 ? -9.164 49.062 15.609 1 97.06 462 PRO A O 1
ATOM 3637 N N . GLN A 1 463 ? -10.797 47.625 15.758 1 97.31 463 GLN A N 1
ATOM 3638 C CA . GLN A 1 463 ? -10.305 46.719 14.734 1 97.31 463 GLN A CA 1
ATOM 3639 C C . GLN A 1 463 ? -10.094 47.438 13.406 1 97.31 463 GLN A C 1
ATOM 3641 O O . GLN A 1 463 ? -9.211 47.062 12.633 1 97.31 463 GLN A O 1
ATOM 3646 N N . SER A 1 464 ? -10.852 48.438 13.133 1 97.75 464 SER A N 1
ATOM 3647 C CA . SER A 1 464 ? -10.648 49.188 11.898 1 97.75 464 SER A CA 1
ATOM 3648 C C . SER A 1 464 ? -9.297 49.906 11.906 1 97.75 464 SER A C 1
ATOM 3650 O O . SER A 1 464 ? -8.789 50.281 10.852 1 97.75 464 SER A O 1
ATOM 3652 N N . GLN A 1 465 ? -8.75 50.062 13.109 1 98.25 465 GLN A N 1
ATOM 3653 C CA . GLN A 1 465 ? -7.5 50.812 13.258 1 98.25 465 GLN A CA 1
ATOM 3654 C C . GLN A 1 465 ? -6.332 49.875 13.508 1 98.25 465 GLN A C 1
ATOM 3656 O O . GLN A 1 465 ? -5.219 50.312 13.805 1 98.25 465 GLN A O 1
ATOM 3661 N N . TRP A 1 466 ? -6.57 48.594 13.477 1 98.31 466 TRP A N 1
ATOM 3662 C CA . TRP A 1 466 ? -5.488 47.656 13.688 1 98.31 466 TRP A CA 1
ATOM 3663 C C . TRP A 1 466 ? -4.586 47.562 12.461 1 98.31 466 TRP A C 1
ATOM 3665 O O . TRP A 1 466 ? -5.043 47.219 11.367 1 98.31 466 TRP A O 1
ATOM 3675 N N . PHE A 1 467 ? -3.367 47.938 12.633 1 98.5 467 PHE A N 1
ATOM 3676 C CA . PHE A 1 467 ? -2.281 47.75 11.672 1 98.5 467 PHE A CA 1
ATOM 3677 C C . PHE A 1 467 ? -1.046 47.188 12.359 1 98.5 467 PHE A C 1
ATOM 3679 O O . PHE A 1 467 ? -0.541 47.75 13.328 1 98.5 467 PHE A O 1
ATOM 3686 N N . LYS A 1 468 ? -0.608 46.094 11.906 1 98.38 468 LYS A N 1
ATOM 3687 C CA . LYS A 1 468 ? 0.562 45.438 12.461 1 98.38 468 LYS A CA 1
ATOM 3688 C C . LYS A 1 468 ? 1.792 45.656 11.586 1 98.38 468 LYS A C 1
ATOM 3690 O O . LYS A 1 468 ? 1.725 45.5 10.367 1 98.38 468 LYS A O 1
ATOM 3695 N N . LEU A 1 469 ? 2.871 46.094 12.227 1 98.06 469 LEU A N 1
ATOM 3696 C CA . LEU A 1 469 ? 4.164 46.094 11.555 1 98.06 469 LEU A CA 1
ATOM 3697 C C . LEU A 1 469 ? 4.781 44.688 11.586 1 98.06 469 LEU A C 1
ATOM 3699 O O . LEU A 1 469 ? 5.188 44.219 12.641 1 98.06 469 LEU A O 1
ATOM 3703 N N . VAL A 1 470 ? 4.805 44.031 10.43 1 98.25 470 VAL A N 1
ATOM 3704 C CA . VAL A 1 470 ? 5.363 42.719 10.297 1 98.25 470 VAL A CA 1
ATOM 3705 C C . VAL A 1 470 ? 6.809 42.781 9.82 1 98.25 470 VAL A C 1
ATOM 3707 O O . VAL A 1 470 ? 7.078 43.25 8.711 1 98.25 470 VAL A O 1
ATOM 3710 N N . PRO A 1 471 ? 7.715 42.375 10.664 1 97.38 471 PRO A N 1
ATOM 3711 C CA . PRO A 1 471 ? 9.109 42.406 10.219 1 97.38 471 PRO A CA 1
ATOM 3712 C C . PRO A 1 471 ? 9.375 41.469 9.039 1 97.38 471 PRO A C 1
ATOM 3714 O O . PRO A 1 471 ? 8.812 40.375 8.992 1 97.38 471 PRO A O 1
ATOM 3717 N N . THR A 1 472 ? 10.148 41.938 8.078 1 97.5 472 THR A N 1
ATOM 3718 C CA . THR A 1 472 ? 10.484 41.094 6.93 1 97.5 472 THR A CA 1
ATOM 3719 C C . THR A 1 472 ? 11.891 41.438 6.426 1 97.5 472 THR A C 1
ATOM 3721 O O . THR A 1 472 ? 12.344 42.562 6.52 1 97.5 472 THR A O 1
ATOM 3724 N N . ASN A 1 473 ? 12.617 40.438 6.098 1 96.94 473 ASN A N 1
ATOM 3725 C CA . ASN A 1 473 ? 13.906 40.625 5.441 1 96.94 473 ASN A CA 1
ATOM 3726 C C . ASN A 1 473 ? 13.945 39.906 4.09 1 96.94 473 ASN A C 1
ATOM 3728 O O . ASN A 1 473 ? 15.008 39.5 3.629 1 96.94 473 ASN A O 1
ATOM 3732 N N . VAL A 1 474 ? 12.688 39.656 3.662 1 94.19 474 VAL A N 1
ATOM 3733 C CA . VAL A 1 474 ? 12.547 39.062 2.332 1 94.19 474 VAL A CA 1
ATOM 3734 C C . VAL A 1 474 ? 11.766 40.031 1.431 1 94.19 474 VAL A C 1
ATOM 3736 O O . VAL A 1 474 ? 10.938 40.781 1.911 1 94.19 474 VAL A O 1
ATOM 3739 N N . ALA A 1 475 ? 11.953 40.094 0.074 1 81.38 475 ALA A N 1
ATOM 3740 C CA . ALA A 1 475 ? 11.305 41 -0.889 1 81.38 475 ALA A CA 1
ATOM 3741 C C . ALA A 1 475 ? 9.875 40.531 -1.174 1 81.38 475 ALA A C 1
ATOM 3743 O O . ALA A 1 475 ? 9.57 39.344 -1.082 1 81.38 475 ALA A O 1
ATOM 3744 N N . MET B 1 1 ? 13.453 -10.898 -4.574 1 75.62 1 MET B N 1
ATOM 3745 C CA . MET B 1 1 ? 12.148 -11.547 -4.684 1 75.62 1 MET B CA 1
ATOM 3746 C C . MET B 1 1 ? 11.062 -10.539 -5.047 1 75.62 1 MET B C 1
ATOM 3748 O O . MET B 1 1 ? 9.883 -10.789 -4.812 1 75.62 1 MET B O 1
ATOM 3752 N N . VAL B 1 2 ? 11.523 -9.469 -5.578 1 81.75 2 VAL B N 1
ATOM 3753 C CA . VAL B 1 2 ? 10.602 -8.578 -6.281 1 81.75 2 VAL B CA 1
ATOM 3754 C C . VAL B 1 2 ? 10.297 -9.141 -7.664 1 81.75 2 VAL B C 1
ATOM 3756 O O . VAL B 1 2 ? 11.086 -9.906 -8.219 1 81.75 2 VAL B O 1
ATOM 3759 N N . ALA B 1 3 ? 9.125 -8.906 -8.133 1 93.19 3 ALA B N 1
ATOM 3760 C CA . ALA B 1 3 ? 8.672 -9.469 -9.398 1 93.19 3 ALA B CA 1
ATOM 3761 C C . ALA B 1 3 ? 9.68 -9.203 -10.516 1 93.19 3 ALA B C 1
ATOM 3763 O O . ALA B 1 3 ? 10.219 -8.102 -10.625 1 93.19 3 ALA B O 1
ATOM 3764 N N . GLN B 1 4 ? 9.984 -10.227 -11.289 1 96.44 4 GLN B N 1
ATOM 3765 C CA . GLN B 1 4 ? 10.938 -10.133 -12.391 1 96.44 4 GLN B CA 1
ATOM 3766 C C . GLN B 1 4 ? 10.336 -9.383 -13.578 1 96.44 4 GLN B C 1
ATOM 3768 O O . GLN B 1 4 ? 9.117 -9.266 -13.695 1 96.44 4 GLN B O 1
ATOM 3773 N N . GLY B 1 5 ? 11.234 -8.883 -14.438 1 97.56 5 GLY B N 1
ATOM 3774 C CA . GLY B 1 5 ? 10.812 -8.273 -15.688 1 97.56 5 GLY B CA 1
ATOM 3775 C C . GLY B 1 5 ? 10.578 -6.777 -15.57 1 97.56 5 GLY B C 1
ATOM 3776 O O . GLY B 1 5 ? 10.461 -6.082 -16.594 1 97.56 5 GLY B O 1
ATOM 3777 N N . LEU B 1 6 ? 10.594 -6.195 -14.312 1 98.31 6 LEU B N 1
ATOM 3778 C CA . LEU B 1 6 ? 10.312 -4.781 -14.086 1 98.31 6 LEU B CA 1
ATOM 3779 C C . LEU B 1 6 ? 11.391 -3.904 -14.711 1 98.31 6 LEU B C 1
ATOM 3781 O O . LEU B 1 6 ? 11.156 -2.725 -14.984 1 98.31 6 LEU B O 1
ATOM 3785 N N . ASP B 1 7 ? 12.562 -4.477 -14.867 1 98.12 7 ASP B N 1
ATOM 3786 C CA . ASP B 1 7 ? 13.664 -3.771 -15.508 1 98.12 7 ASP B CA 1
ATOM 3787 C C . ASP B 1 7 ? 13.555 -3.85 -17.031 1 98.12 7 ASP B C 1
ATOM 3789 O O . ASP B 1 7 ? 14.273 -3.145 -17.75 1 98.12 7 ASP B O 1
ATOM 3793 N N . LYS B 1 8 ? 12.656 -4.648 -17.578 1 98.25 8 LYS B N 1
ATOM 3794 C CA . LYS B 1 8 ? 12.609 -4.926 -19.016 1 98.25 8 LYS B CA 1
ATOM 3795 C C . LYS B 1 8 ? 11.422 -4.227 -19.672 1 98.25 8 LYS B C 1
ATOM 3797 O O . LYS B 1 8 ? 11.523 -3.758 -20.797 1 98.25 8 LYS B O 1
ATOM 3802 N N . ARG B 1 9 ? 10.273 -4.215 -18.969 1 97.94 9 ARG B N 1
ATOM 3803 C CA . ARG B 1 9 ? 9.031 -3.646 -19.5 1 97.94 9 ARG B CA 1
ATOM 3804 C C . ARG B 1 9 ? 8.211 -3.004 -18.391 1 97.94 9 ARG B C 1
ATOM 3806 O O . ARG B 1 9 ? 8.391 -3.32 -17.203 1 97.94 9 ARG B O 1
ATOM 3813 N N . PRO B 1 10 ? 7.246 -2.07 -18.812 1 98.31 10 PRO B N 1
ATOM 3814 C CA . PRO B 1 10 ? 6.309 -1.57 -17.812 1 98.31 10 PRO B CA 1
ATOM 3815 C C . PRO B 1 10 ? 5.445 -2.676 -17.203 1 98.31 10 PRO B C 1
ATOM 3817 O O . PRO B 1 10 ? 5.023 -3.592 -17.906 1 98.31 10 PRO B O 1
ATOM 3820 N N . LEU B 1 11 ? 5.203 -2.586 -15.938 1 98.25 11 LEU B N 1
ATOM 3821 C CA . LEU B 1 11 ? 4.465 -3.588 -15.172 1 98.25 11 LEU B CA 1
ATOM 3822 C C . LEU B 1 11 ? 3.127 -3.898 -15.836 1 98.25 11 LEU B C 1
ATOM 3824 O O . LEU B 1 11 ? 2.76 -5.066 -15.984 1 98.25 11 LEU B O 1
ATOM 3828 N N . LYS B 1 12 ? 2.41 -2.91 -16.266 1 98 12 LYS B N 1
ATOM 3829 C CA . LYS B 1 12 ? 1.104 -3.113 -16.891 1 98 12 LYS B CA 1
ATOM 3830 C C . LYS B 1 12 ? 1.225 -3.949 -18.156 1 98 12 LYS B C 1
ATOM 3832 O O . LYS B 1 12 ? 0.386 -4.816 -18.422 1 98 12 LYS B O 1
ATOM 3837 N N . GLU B 1 13 ? 2.275 -3.713 -18.891 1 98.06 13 GLU B N 1
ATOM 3838 C CA . GLU B 1 13 ? 2.5 -4.473 -20.125 1 98.06 13 GLU B CA 1
ATOM 3839 C C . GLU B 1 13 ? 2.848 -5.926 -19.812 1 98.06 13 GLU B C 1
ATOM 3841 O O . GLU B 1 13 ? 2.4 -6.84 -20.5 1 98.06 13 GLU B O 1
ATOM 3846 N N . LEU B 1 14 ? 3.656 -6.133 -18.844 1 98 14 LEU B N 1
ATOM 3847 C CA . LEU B 1 14 ? 4.004 -7.488 -18.438 1 98 14 LEU B CA 1
ATOM 3848 C C . LEU B 1 14 ? 2.76 -8.266 -18.016 1 98 14 LEU B C 1
ATOM 3850 O O . LEU B 1 14 ? 2.58 -9.414 -18.438 1 98 14 LEU B O 1
ATOM 3854 N N . ALA B 1 15 ? 1.888 -7.656 -17.203 1 98 15 ALA B N 1
ATOM 3855 C CA . ALA B 1 15 ? 0.645 -8.305 -16.797 1 98 15 ALA B CA 1
ATOM 3856 C C . ALA B 1 15 ? -0.235 -8.625 -18 1 98 15 ALA B C 1
ATOM 3858 O O . ALA B 1 15 ? -0.799 -9.719 -18.078 1 98 15 ALA B O 1
ATOM 3859 N N . SER B 1 16 ? -0.296 -7.684 -18.922 1 97.62 16 SER B N 1
ATOM 3860 C CA . SER B 1 16 ? -1.095 -7.887 -20.125 1 97.62 16 SER B CA 1
ATOM 3861 C C . SER B 1 16 ? -0.546 -9.031 -20.969 1 97.62 16 SER B C 1
ATOM 3863 O O . SER B 1 16 ? -1.309 -9.766 -21.609 1 97.62 16 SER B O 1
ATOM 3865 N N . GLU B 1 17 ? 0.76 -9.188 -20.938 1 97 17 GLU B N 1
ATOM 3866 C CA . GLU B 1 17 ? 1.387 -10.289 -21.672 1 97 17 GLU B CA 1
ATOM 3867 C C . GLU B 1 17 ? 0.934 -11.641 -21.125 1 97 17 GLU B C 1
ATOM 3869 O O . GLU B 1 17 ? 0.741 -12.586 -21.891 1 97 17 GLU B O 1
ATOM 3874 N N . ILE B 1 18 ? 0.756 -11.75 -19.875 1 97.56 18 ILE B N 1
ATOM 3875 C CA . ILE B 1 18 ? 0.325 -12.992 -19.25 1 97.56 18 ILE B CA 1
ATOM 3876 C C . ILE B 1 18 ? -1.081 -13.352 -19.734 1 97.56 18 ILE B C 1
ATOM 3878 O O . ILE B 1 18 ? -1.328 -14.477 -20.172 1 97.56 18 ILE B O 1
ATOM 3882 N N . THR B 1 19 ? -1.987 -12.336 -19.766 1 97 19 THR B N 1
ATOM 3883 C CA . THR B 1 19 ? -3.361 -12.555 -20.203 1 97 19 THR B CA 1
ATOM 3884 C C . THR B 1 19 ? -3.412 -12.852 -21.688 1 97 19 THR B C 1
ATOM 3886 O O . THR B 1 19 ? -4.207 -13.688 -22.141 1 97 19 THR B O 1
ATOM 3889 N N . SER B 1 20 ? -2.568 -12.18 -22.438 1 96.25 20 SER B N 1
ATOM 3890 C CA . SER B 1 20 ? -2.553 -12.375 -23.891 1 96.25 20 SER B CA 1
ATOM 3891 C C . SER B 1 20 ? -2.148 -13.797 -24.25 1 96.25 20 SER B C 1
ATOM 3893 O O . SER B 1 20 ? -2.506 -14.305 -25.312 1 96.25 20 SER B O 1
ATOM 3895 N N . ARG B 1 21 ? -1.477 -14.469 -23.359 1 95.88 21 ARG B N 1
ATOM 3896 C CA . ARG B 1 21 ? -1.033 -15.844 -23.578 1 95.88 21 ARG B CA 1
ATOM 3897 C C . ARG B 1 21 ? -1.982 -16.828 -22.922 1 95.88 21 ARG B C 1
ATOM 3899 O O . ARG B 1 21 ? -1.657 -18.016 -22.781 1 95.88 21 ARG B O 1
ATOM 3906 N N . GLN B 1 22 ? -3.025 -16.328 -22.422 1 95.06 22 GLN B N 1
ATOM 3907 C CA . GLN B 1 22 ? -4.16 -17.094 -21.906 1 95.06 22 GLN B CA 1
ATOM 3908 C C . GLN B 1 22 ? -3.801 -17.812 -20.609 1 95.06 22 GLN B C 1
ATOM 3910 O O . GLN B 1 22 ? -4.227 -18.938 -20.391 1 95.06 22 GLN B O 1
ATOM 3915 N N . PHE B 1 23 ? -2.879 -17.234 -19.906 1 97.62 23 PHE B N 1
ATOM 3916 C CA . PHE B 1 23 ? -2.707 -17.609 -18.516 1 97.62 23 PHE B CA 1
ATOM 3917 C C . PHE B 1 23 ? -3.639 -16.812 -17.609 1 97.62 23 PHE B C 1
ATOM 3919 O O . PHE B 1 23 ? -3.959 -15.664 -17.906 1 97.62 23 PHE B O 1
ATOM 3926 N N . ASN B 1 24 ? -4.07 -17.406 -16.516 1 97.94 24 ASN B N 1
ATOM 3927 C CA . ASN B 1 24 ? -5.086 -16.734 -15.719 1 97.94 24 ASN B CA 1
ATOM 3928 C C . ASN B 1 24 ? -4.684 -16.656 -14.242 1 97.94 24 ASN B C 1
ATOM 3930 O O . ASN B 1 24 ? -5.453 -16.172 -13.414 1 97.94 24 ASN B O 1
ATOM 3934 N N . CYS B 1 25 ? -3.51 -17.172 -13.906 1 98.44 25 CYS B N 1
ATOM 3935 C CA . CYS B 1 25 ? -3.061 -17.188 -12.523 1 98.44 25 CYS B CA 1
ATOM 3936 C C . CYS B 1 25 ? -1.543 -17.078 -12.438 1 98.44 25 CYS B C 1
ATOM 3938 O O . CYS B 1 25 ? -0.83 -17.656 -13.258 1 98.44 25 CYS B O 1
ATOM 3940 N N . VAL B 1 26 ? -1.088 -16.281 -11.555 1 98.62 26 VAL B N 1
ATOM 3941 C CA . VAL B 1 26 ? 0.341 -16.188 -11.266 1 98.62 26 VAL B CA 1
ATOM 3942 C C . VAL B 1 26 ? 0.625 -16.703 -9.859 1 98.62 26 VAL B C 1
ATOM 3944 O O . VAL B 1 26 ? -0 -16.266 -8.891 1 98.62 26 VAL B O 1
ATOM 3947 N N . ARG B 1 27 ? 1.441 -17.703 -9.734 1 98.38 27 ARG B N 1
ATOM 3948 C CA . ARG B 1 27 ? 2.031 -18.094 -8.453 1 98.38 27 ARG B CA 1
ATOM 3949 C C . ARG B 1 27 ? 3.225 -17.203 -8.117 1 98.38 27 ARG B C 1
ATOM 3951 O O . ARG B 1 27 ? 4.332 -17.438 -8.602 1 98.38 27 ARG B O 1
ATOM 3958 N N . LEU B 1 28 ? 2.977 -16.219 -7.309 1 98.25 28 LEU B N 1
ATOM 3959 C CA . LEU B 1 28 ? 3.977 -15.203 -6.98 1 98.25 28 LEU B CA 1
ATOM 3960 C C . LEU B 1 28 ? 4.727 -15.57 -5.707 1 98.25 28 LEU B C 1
ATOM 3962 O O . LEU B 1 28 ? 4.121 -15.727 -4.645 1 98.25 28 LEU B O 1
ATOM 3966 N N . THR B 1 29 ? 6.027 -15.672 -5.828 1 97.31 29 THR B N 1
ATOM 3967 C CA . THR B 1 29 ? 6.84 -16.188 -4.73 1 97.31 29 THR B CA 1
ATOM 3968 C C . THR B 1 29 ? 7.223 -15.055 -3.77 1 97.31 29 THR B C 1
ATOM 3970 O O . THR B 1 29 ? 7.332 -13.898 -4.176 1 97.31 29 THR B O 1
ATOM 3973 N N . TRP B 1 30 ? 7.348 -15.375 -2.564 1 97.62 30 TRP B N 1
ATOM 3974 C CA . TRP B 1 30 ? 7.855 -14.461 -1.545 1 97.62 30 TRP B CA 1
ATOM 3975 C C . TRP B 1 30 ? 8.672 -15.211 -0.501 1 97.62 30 TRP B C 1
ATOM 3977 O O . TRP B 1 30 ? 8.594 -16.438 -0.402 1 97.62 30 TRP B O 1
ATOM 3987 N N . SER B 1 31 ? 9.617 -14.555 0.185 1 97.81 31 SER B N 1
ATOM 3988 C CA . SER B 1 31 ? 10.406 -15.133 1.265 1 97.81 31 SER B CA 1
ATOM 3989 C C . SER B 1 31 ? 9.977 -14.586 2.621 1 97.81 31 SER B C 1
ATOM 3991 O O . SER B 1 31 ? 9.453 -13.477 2.711 1 97.81 31 SER B O 1
ATOM 3993 N N . VAL B 1 32 ? 10.188 -15.328 3.639 1 98.25 32 VAL B N 1
ATOM 3994 C CA . VAL B 1 32 ? 9.781 -14.938 4.988 1 98.25 32 VAL B CA 1
ATOM 3995 C C . VAL B 1 32 ? 10.477 -13.633 5.375 1 98.25 32 VAL B C 1
ATOM 3997 O O . VAL B 1 32 ? 9.828 -12.664 5.773 1 98.25 32 VAL B O 1
ATOM 4000 N N . TYR B 1 33 ? 11.789 -13.562 5.176 1 97.69 33 TYR B N 1
ATOM 4001 C CA . TYR B 1 33 ? 12.578 -12.414 5.605 1 97.69 33 TYR B CA 1
ATOM 4002 C C . TYR B 1 33 ? 12.172 -11.156 4.844 1 97.69 33 TYR B C 1
ATOM 4004 O O . TYR B 1 33 ? 12.32 -10.039 5.352 1 97.69 33 TYR B O 1
ATOM 4012 N N . MET B 1 34 ? 11.664 -11.328 3.627 1 96.5 34 MET B N 1
ATOM 4013 C CA . MET B 1 34 ? 11.188 -10.195 2.836 1 96.5 34 MET B CA 1
ATOM 4014 C C . MET B 1 34 ? 10.195 -9.352 3.635 1 96.5 34 MET B C 1
ATOM 4016 O O . MET B 1 34 ? 10.234 -8.117 3.574 1 96.5 34 MET B O 1
ATOM 4020 N N . PHE B 1 35 ? 9.367 -9.969 4.438 1 96.19 35 PHE B N 1
ATOM 4021 C CA . PHE B 1 35 ? 8.281 -9.258 5.09 1 96.19 35 PHE B CA 1
ATOM 4022 C C . PHE B 1 35 ? 8.555 -9.102 6.582 1 96.19 35 PHE B C 1
ATOM 4024 O O . PHE B 1 35 ? 8.07 -8.156 7.211 1 96.19 35 PHE B O 1
ATOM 4031 N N . THR B 1 36 ? 9.398 -10 7.195 1 97.12 36 THR B N 1
ATOM 4032 C CA . THR B 1 36 ? 9.633 -9.93 8.633 1 97.12 36 THR B CA 1
ATOM 4033 C C . THR B 1 36 ? 10.844 -9.055 8.938 1 97.12 36 THR B C 1
ATOM 4035 O O . THR B 1 36 ? 10.984 -8.539 10.047 1 97.12 36 THR B O 1
ATOM 4038 N N . ARG B 1 37 ? 11.68 -8.875 7.93 1 95.81 37 ARG B N 1
ATOM 4039 C CA . ARG B 1 37 ? 12.93 -8.172 8.219 1 95.81 37 ARG B CA 1
ATOM 4040 C C . ARG B 1 37 ? 13.133 -7.004 7.266 1 95.81 37 ARG B C 1
ATOM 4042 O O . ARG B 1 37 ? 13.711 -5.984 7.641 1 95.81 37 ARG B O 1
ATOM 4049 N N . TYR B 1 38 ? 12.633 -7.117 6.016 1 96.12 38 TYR B N 1
ATOM 4050 C CA . TYR B 1 38 ? 13.055 -6.16 5 1 96.12 38 TYR B CA 1
ATOM 4051 C C . TYR B 1 38 ? 11.852 -5.488 4.348 1 96.12 38 TYR B C 1
ATOM 4053 O O . TYR B 1 38 ? 11.984 -4.844 3.307 1 96.12 38 TYR B O 1
ATOM 4061 N N . ALA B 1 39 ? 10.688 -5.605 4.941 1 95.69 39 ALA B N 1
ATOM 4062 C CA . ALA B 1 39 ? 9.438 -5.172 4.324 1 95.69 39 ALA B CA 1
ATOM 4063 C C . ALA B 1 39 ? 9.477 -3.689 3.977 1 95.69 39 ALA B C 1
ATOM 4065 O O . ALA B 1 39 ? 8.875 -3.258 2.992 1 95.69 39 ALA B O 1
ATOM 4066 N N . TYR B 1 40 ? 10.242 -2.838 4.734 1 95.12 40 TYR B N 1
ATOM 4067 C CA . TYR B 1 40 ? 10.125 -1.389 4.629 1 95.12 40 TYR B CA 1
ATOM 4068 C C . TYR B 1 40 ? 11.414 -0.773 4.09 1 95.12 40 TYR B C 1
ATOM 4070 O O . TYR B 1 40 ? 11.617 0.44 4.18 1 95.12 40 TYR B O 1
ATOM 4078 N N . GLU B 1 41 ? 12.273 -1.641 3.512 1 95.75 41 GLU B N 1
ATOM 4079 C CA . GLU B 1 41 ? 13.398 -1.142 2.73 1 95.75 41 GLU B CA 1
ATOM 4080 C C . GLU B 1 41 ? 12.945 -0.617 1.374 1 95.75 41 GLU B C 1
ATOM 4082 O O . GLU B 1 41 ? 11.984 -1.134 0.792 1 95.75 41 GLU B O 1
ATOM 4087 N N . CYS B 1 42 ? 13.578 0.423 0.867 1 96.12 42 CYS B N 1
ATOM 4088 C CA . CYS B 1 42 ? 13.25 0.96 -0.448 1 96.12 42 CYS B CA 1
ATOM 4089 C C . CYS B 1 42 ? 13.836 0.09 -1.555 1 96.12 42 CYS B C 1
ATOM 4091 O O . CYS B 1 42 ? 15.016 -0.267 -1.513 1 96.12 42 CYS B O 1
ATOM 4093 N N . VAL B 1 43 ? 13.055 -0.209 -2.574 1 97.75 43 VAL B N 1
ATOM 4094 C CA . VAL B 1 43 ? 13.461 -1.101 -3.652 1 97.75 43 VAL B CA 1
ATOM 4095 C C . VAL B 1 43 ? 14.742 -0.572 -4.301 1 97.75 43 VAL B C 1
ATOM 4097 O O . VAL B 1 43 ? 15.664 -1.338 -4.582 1 97.75 43 VAL B O 1
ATOM 4100 N N . GLY B 1 44 ? 14.789 0.776 -4.516 1 97.31 44 GLY B N 1
ATOM 4101 C CA . GLY B 1 44 ? 16 1.354 -5.078 1 97.31 44 GLY B CA 1
ATOM 4102 C C . GLY B 1 44 ? 17.25 1.039 -4.27 1 97.31 44 GLY B C 1
ATOM 4103 O O . GLY B 1 44 ? 18.297 0.7 -4.836 1 97.31 44 GLY B O 1
ATOM 4104 N N . ASP B 1 45 ? 17.172 1.126 -2.953 1 96.44 45 ASP B N 1
ATOM 4105 C CA . ASP B 1 45 ? 18.297 0.854 -2.064 1 96.44 45 ASP B CA 1
ATOM 4106 C C . ASP B 1 45 ? 18.688 -0.624 -2.1 1 96.44 45 ASP B C 1
ATOM 4108 O O . ASP B 1 45 ? 19.859 -0.966 -2.02 1 96.44 45 ASP B O 1
ATOM 4112 N N . VAL B 1 46 ? 17.656 -1.477 -2.164 1 96.31 46 VAL B N 1
ATOM 4113 C CA . VAL B 1 46 ? 17.891 -2.912 -2.248 1 96.31 46 VAL B CA 1
ATOM 4114 C C . VAL B 1 46 ? 18.719 -3.225 -3.498 1 96.31 46 VAL B C 1
ATOM 4116 O O . VAL B 1 46 ? 19.703 -3.971 -3.434 1 96.31 46 VAL B O 1
ATOM 4119 N N . LEU B 1 47 ? 18.297 -2.637 -4.652 1 97.19 47 LEU B N 1
ATOM 4120 C CA . LEU B 1 47 ? 19.016 -2.875 -5.906 1 97.19 47 LEU B CA 1
ATOM 4121 C C . LEU B 1 47 ? 20.438 -2.326 -5.84 1 97.19 47 LEU B C 1
ATOM 4123 O O . LEU B 1 47 ? 21.359 -2.939 -6.363 1 97.19 47 LEU B O 1
ATOM 4127 N N . ASP B 1 48 ? 20.609 -1.162 -5.215 1 97.12 48 ASP B N 1
ATOM 4128 C CA . ASP B 1 48 ? 21.938 -0.604 -5.012 1 97.12 48 ASP B CA 1
ATOM 4129 C C . ASP B 1 48 ? 22.812 -1.539 -4.172 1 97.12 48 ASP B C 1
ATOM 4131 O O . ASP B 1 48 ? 23.984 -1.767 -4.492 1 97.12 48 ASP B O 1
ATOM 4135 N N . GLY B 1 49 ? 22.25 -2.105 -3.129 1 95.75 49 GLY B N 1
ATOM 4136 C CA . GLY B 1 49 ? 22.984 -3.006 -2.242 1 95.75 49 GLY B CA 1
ATOM 4137 C C . GLY B 1 49 ? 23.438 -4.273 -2.932 1 95.75 49 GLY B C 1
ATOM 4138 O O . GLY B 1 49 ? 24.453 -4.859 -2.545 1 95.75 49 GLY B O 1
ATOM 4139 N N . LEU B 1 50 ? 22.688 -4.695 -3.945 1 95.06 50 LEU B N 1
ATOM 4140 C CA . LEU B 1 50 ? 23.047 -5.895 -4.699 1 95.06 50 LEU B CA 1
ATOM 4141 C C . LEU B 1 50 ? 24.031 -5.57 -5.809 1 95.06 50 LEU B C 1
ATOM 4143 O O . LEU B 1 50 ? 24.516 -6.473 -6.5 1 95.06 50 LEU B O 1
ATOM 4147 N N . ASP B 1 51 ? 24.344 -4.32 -6.074 1 96.12 51 ASP B N 1
ATOM 4148 C CA . ASP B 1 51 ? 25.281 -3.828 -7.078 1 96.12 51 ASP B CA 1
ATOM 4149 C C . ASP B 1 51 ? 24.859 -4.27 -8.477 1 96.12 51 ASP B C 1
ATOM 4151 O O . ASP B 1 51 ? 25.672 -4.82 -9.227 1 96.12 51 ASP B O 1
ATOM 4155 N N . ILE B 1 52 ? 23.547 -4.109 -8.711 1 96.94 52 ILE B N 1
ATOM 4156 C CA . ILE B 1 52 ? 23.016 -4.445 -10.031 1 96.94 52 ILE B CA 1
ATOM 4157 C C . ILE B 1 52 ? 22.516 -3.182 -10.727 1 96.94 52 ILE B C 1
ATOM 4159 O O . ILE B 1 52 ? 21.312 -3.047 -10.992 1 96.94 52 ILE B O 1
ATOM 4163 N N . ALA B 1 53 ? 23.406 -2.371 -11.211 1 97.31 53 ALA B N 1
ATOM 4164 C CA . ALA B 1 53 ? 23.156 -1.017 -11.703 1 97.31 53 ALA B CA 1
ATOM 4165 C C . ALA B 1 53 ? 22.359 -1.04 -13 1 97.31 53 ALA B C 1
ATOM 4167 O O . ALA B 1 53 ? 21.5 -0.185 -13.227 1 97.31 53 ALA B O 1
ATOM 4168 N N . ASP B 1 54 ? 22.656 -2.016 -13.852 1 97.62 54 ASP B N 1
ATOM 4169 C CA . ASP B 1 54 ? 21.938 -2.094 -15.117 1 97.62 54 ASP B CA 1
ATOM 4170 C C . ASP B 1 54 ? 20.469 -2.42 -14.898 1 97.62 54 ASP B C 1
ATOM 4172 O O . ASP B 1 54 ? 19.594 -1.844 -15.555 1 97.62 54 ASP B O 1
ATOM 4176 N N . VAL B 1 55 ? 20.25 -3.307 -14.023 1 97.81 55 VAL B N 1
ATOM 4177 C CA . VAL B 1 55 ? 18.875 -3.662 -13.664 1 97.81 55 VAL B CA 1
ATOM 4178 C C . VAL B 1 55 ? 18.156 -2.439 -13.109 1 97.81 55 VAL B C 1
ATOM 4180 O O . VAL B 1 55 ? 17.016 -2.141 -13.5 1 97.81 55 VAL B O 1
ATOM 4183 N N . LYS B 1 56 ? 18.766 -1.73 -12.172 1 97.94 56 LYS B N 1
ATOM 4184 C CA . LYS B 1 56 ? 18.141 -0.542 -11.594 1 97.94 56 LYS B CA 1
ATOM 4185 C C . LYS B 1 56 ? 17.812 0.485 -12.672 1 97.94 56 LYS B C 1
ATOM 4187 O O . LYS B 1 56 ? 16.734 1.097 -12.641 1 97.94 56 LYS B O 1
ATOM 4192 N N . THR B 1 57 ? 18.734 0.697 -13.641 1 98.5 57 THR B N 1
ATOM 4193 C CA . THR B 1 57 ? 18.5 1.607 -14.758 1 98.5 57 THR B CA 1
ATOM 4194 C C . THR B 1 57 ? 17.281 1.175 -15.562 1 98.5 57 THR B C 1
ATOM 4196 O O . THR B 1 57 ? 16.469 2.01 -15.969 1 98.5 57 THR B O 1
ATOM 4199 N N . GLY B 1 58 ? 17.188 -0.153 -15.789 1 98.44 58 GLY B N 1
ATOM 4200 C CA . GLY B 1 58 ? 16.016 -0.675 -16.484 1 98.44 58 GLY B CA 1
ATOM 4201 C C . GLY B 1 58 ? 14.719 -0.419 -15.734 1 98.44 58 GLY B C 1
ATOM 4202 O O . GLY B 1 58 ? 13.719 -0.012 -16.328 1 98.44 58 GLY B O 1
ATOM 4203 N N . VAL B 1 59 ? 14.758 -0.616 -14.422 1 98.5 59 VAL B N 1
ATOM 4204 C CA . VAL B 1 59 ? 13.57 -0.365 -13.617 1 98.5 59 VAL B CA 1
ATOM 4205 C C . VAL B 1 59 ? 13.227 1.123 -13.648 1 98.5 59 VAL B C 1
ATOM 4207 O O . VAL B 1 59 ? 12.055 1.492 -13.758 1 98.5 59 VAL B O 1
ATOM 4210 N N . ALA B 1 60 ? 14.195 1.996 -13.562 1 98.5 60 ALA B N 1
ATOM 4211 C CA . ALA B 1 60 ? 13.984 3.439 -13.633 1 98.5 60 ALA B CA 1
ATOM 4212 C C . ALA B 1 60 ? 13.32 3.832 -14.953 1 98.5 60 ALA B C 1
ATOM 4214 O O . ALA B 1 60 ? 12.484 4.742 -14.984 1 98.5 60 ALA B O 1
ATOM 4215 N N . LYS B 1 61 ? 13.719 3.18 -15.969 1 98.44 61 LYS B N 1
ATOM 4216 C CA . LYS B 1 61 ? 13.195 3.475 -17.297 1 98.44 61 LYS B CA 1
ATOM 4217 C C . LYS B 1 61 ? 11.75 3.006 -17.438 1 98.44 61 LYS B C 1
ATOM 4219 O O . LYS B 1 61 ? 10.898 3.73 -17.969 1 98.44 61 LYS B O 1
ATOM 4224 N N . HIS B 1 62 ? 11.453 1.809 -16.938 1 98.44 62 HIS B N 1
ATOM 4225 C CA . HIS B 1 62 ? 10.18 1.174 -17.281 1 98.44 62 HIS B CA 1
ATOM 4226 C C . HIS B 1 62 ? 9.18 1.291 -16.141 1 98.44 62 HIS B C 1
ATOM 4228 O O . HIS B 1 62 ? 7.969 1.289 -16.375 1 98.44 62 HIS B O 1
ATOM 4234 N N . ASN B 1 63 ? 9.664 1.386 -14.922 1 98.19 63 ASN B N 1
ATOM 4235 C CA . ASN B 1 63 ? 8.828 1.455 -13.727 1 98.19 63 ASN B CA 1
ATOM 4236 C C . ASN B 1 63 ? 9.461 2.344 -12.656 1 98.19 63 ASN B C 1
ATOM 4238 O O . ASN B 1 63 ? 9.719 1.89 -11.539 1 98.19 63 ASN B O 1
ATOM 4242 N N . PRO B 1 64 ? 9.664 3.621 -12.93 1 97.56 64 PRO B N 1
ATOM 4243 C CA . PRO B 1 64 ? 10.414 4.492 -12.023 1 97.56 64 PRO B CA 1
ATOM 4244 C C . PRO B 1 64 ? 9.797 4.574 -10.633 1 97.56 64 PRO B C 1
ATOM 4246 O O . PRO B 1 64 ? 10.516 4.688 -9.633 1 97.56 64 PRO B O 1
ATOM 4249 N N . GLU B 1 65 ? 8.5 4.496 -10.523 1 95.44 65 GLU B N 1
ATOM 4250 C CA . GLU B 1 65 ? 7.824 4.637 -9.234 1 95.44 65 GLU B CA 1
ATOM 4251 C C . GLU B 1 65 ? 8.172 3.484 -8.305 1 95.44 65 GLU B C 1
ATOM 4253 O O . GLU B 1 65 ? 8.164 3.645 -7.078 1 95.44 65 GLU B O 1
ATOM 4258 N N . ILE B 1 66 ? 8.453 2.334 -8.844 1 97.56 66 ILE B N 1
ATOM 4259 C CA . ILE B 1 66 ? 8.727 1.146 -8.039 1 97.56 66 ILE B CA 1
ATOM 4260 C C . ILE B 1 66 ? 10.023 1.339 -7.254 1 97.56 66 ILE B C 1
ATOM 4262 O O . ILE B 1 66 ? 10.141 0.871 -6.121 1 97.56 66 ILE B O 1
ATOM 4266 N N . LEU B 1 67 ? 10.969 2.1 -7.812 1 96.81 67 LEU B N 1
ATOM 4267 C CA . LEU B 1 67 ? 12.25 2.338 -7.148 1 96.81 67 LEU B CA 1
ATOM 4268 C C . LEU B 1 67 ? 12.047 3.1 -5.844 1 96.81 67 LEU B C 1
ATOM 4270 O O . LEU B 1 67 ? 12.859 2.982 -4.922 1 96.81 67 LEU B O 1
ATOM 4274 N N . LYS B 1 68 ? 10.953 3.807 -5.766 1 94.88 68 LYS B N 1
ATOM 4275 C CA . LYS B 1 68 ? 10.695 4.664 -4.613 1 94.88 68 LYS B CA 1
ATOM 4276 C C . LYS B 1 68 ? 9.695 4.016 -3.66 1 94.88 68 LYS B C 1
ATOM 4278 O O . LYS B 1 68 ? 9.156 4.68 -2.77 1 94.88 68 LYS B O 1
ATOM 4283 N N . MET B 1 69 ? 9.406 2.789 -3.818 1 96.44 69 MET B N 1
ATOM 4284 C CA . MET B 1 69 ? 8.484 2.047 -2.957 1 96.44 69 MET B CA 1
ATOM 4285 C C . MET B 1 69 ? 9.25 1.167 -1.976 1 96.44 69 MET B C 1
ATOM 4287 O O . MET B 1 69 ? 10.391 0.784 -2.238 1 96.44 69 MET B O 1
ATOM 4291 N N . THR B 1 70 ? 8.656 0.95 -0.818 1 96.19 70 THR B N 1
ATOM 4292 C CA . THR B 1 70 ? 9.148 -0.124 0.036 1 96.19 70 THR B CA 1
ATOM 4293 C C . THR B 1 70 ? 8.953 -1.48 -0.635 1 96.19 70 THR B C 1
ATOM 4295 O O . THR B 1 70 ? 8.156 -1.611 -1.564 1 96.19 70 THR B O 1
ATOM 4298 N N . VAL B 1 71 ? 9.656 -2.48 -0.189 1 97.38 71 VAL B N 1
ATOM 4299 C CA . VAL B 1 71 ? 9.555 -3.842 -0.708 1 97.38 71 VAL B CA 1
ATOM 4300 C C . VAL B 1 71 ? 8.117 -4.336 -0.591 1 97.38 71 VAL B C 1
ATOM 4302 O O . VAL B 1 71 ? 7.547 -4.852 -1.557 1 97.38 71 VAL B O 1
ATOM 4305 N N . ALA B 1 72 ? 7.469 -4.145 0.537 1 96.38 72 ALA B N 1
ATOM 4306 C CA . ALA B 1 72 ? 6.09 -4.582 0.753 1 96.38 72 ALA B CA 1
ATOM 4307 C C . ALA B 1 72 ? 5.137 -3.883 -0.211 1 96.38 72 ALA B C 1
ATOM 4309 O O . ALA B 1 72 ? 4.266 -4.523 -0.804 1 96.38 72 ALA B O 1
ATOM 4310 N N . LYS B 1 73 ? 5.34 -2.58 -0.4 1 95.06 73 LYS B N 1
ATOM 4311 C CA . LYS B 1 73 ? 4.469 -1.822 -1.291 1 95.06 73 LYS B CA 1
ATOM 4312 C C . LYS B 1 73 ? 4.664 -2.248 -2.744 1 95.06 73 LYS B C 1
ATOM 4314 O O . LYS B 1 73 ? 3.695 -2.348 -3.502 1 95.06 73 LYS B O 1
ATOM 4319 N N . ALA B 1 74 ? 5.895 -2.434 -3.135 1 97.19 74 ALA B N 1
ATOM 4320 C CA . ALA B 1 74 ? 6.172 -2.889 -4.496 1 97.19 74 ALA B CA 1
ATOM 4321 C C . ALA B 1 74 ? 5.5 -4.23 -4.77 1 97.19 74 ALA B C 1
ATOM 4323 O O . ALA B 1 74 ? 4.898 -4.426 -5.828 1 97.19 74 ALA B O 1
ATOM 4324 N N . PHE B 1 75 ? 5.605 -5.129 -3.793 1 97.69 75 PHE B N 1
ATOM 4325 C CA . PHE B 1 75 ? 4.973 -6.438 -3.904 1 97.69 75 PHE B CA 1
ATOM 4326 C C . PHE B 1 75 ? 3.465 -6.297 -4.078 1 97.69 75 PHE B C 1
ATOM 4328 O O . PHE B 1 75 ? 2.877 -6.926 -4.961 1 97.69 75 PHE B O 1
ATOM 4335 N N . GLN B 1 76 ? 2.854 -5.461 -3.307 1 96.19 76 GLN B N 1
ATOM 4336 C CA . GLN B 1 76 ? 1.418 -5.211 -3.395 1 96.19 76 GLN B CA 1
ATOM 4337 C C . GLN B 1 76 ? 1.05 -4.586 -4.738 1 96.19 76 GLN B C 1
ATOM 4339 O O . GLN B 1 76 ? 0.01 -4.91 -5.316 1 96.19 76 GLN B O 1
ATOM 4344 N N . THR B 1 77 ? 1.893 -3.672 -5.18 1 96.69 77 THR B N 1
ATOM 4345 C CA . THR B 1 77 ? 1.656 -2.988 -6.445 1 96.69 77 THR B CA 1
ATOM 4346 C C . THR B 1 77 ? 1.605 -3.988 -7.598 1 96.69 77 THR B C 1
ATOM 4348 O O . THR B 1 77 ? 0.746 -3.887 -8.477 1 96.69 77 THR B O 1
ATOM 4351 N N . VAL B 1 78 ? 2.445 -4.941 -7.547 1 98.31 78 VAL B N 1
ATOM 4352 C CA . VAL B 1 78 ? 2.473 -5.98 -8.57 1 98.31 78 VAL B CA 1
ATOM 4353 C C . VAL B 1 78 ? 1.182 -6.793 -8.516 1 98.31 78 VAL B C 1
ATOM 4355 O O . VAL B 1 78 ? 0.531 -7.008 -9.539 1 98.31 78 VAL B O 1
ATOM 4358 N N . ILE B 1 79 ? 0.804 -7.211 -7.375 1 98.06 79 ILE B N 1
ATOM 4359 C CA . ILE B 1 79 ? -0.389 -8.031 -7.188 1 98.06 79 ILE B CA 1
ATOM 4360 C C . ILE B 1 79 ? -1.621 -7.266 -7.668 1 98.06 79 ILE B C 1
ATOM 4362 O O . ILE B 1 79 ? -2.473 -7.82 -8.367 1 98.06 79 ILE B O 1
ATOM 4366 N N . ASN B 1 80 ? -1.702 -5.953 -7.324 1 96.25 80 ASN B N 1
ATOM 4367 C CA . ASN B 1 80 ? -2.836 -5.137 -7.746 1 96.25 80 ASN B CA 1
ATOM 4368 C C . ASN B 1 80 ? -2.895 -4.992 -9.266 1 96.25 80 ASN B C 1
ATOM 4370 O O . ASN B 1 80 ? -3.977 -5.016 -9.852 1 96.25 80 ASN B O 1
ATOM 4374 N N . CYS B 1 81 ? -1.732 -4.844 -9.836 1 97.62 81 CYS B N 1
ATOM 4375 C CA . CYS B 1 81 ? -1.686 -4.738 -11.289 1 97.62 81 CYS B CA 1
ATOM 4376 C C . CYS B 1 81 ? -2.152 -6.035 -11.945 1 97.62 81 CYS B C 1
ATOM 4378 O O . CYS B 1 81 ? -2.932 -6.008 -12.898 1 97.62 81 CYS B O 1
ATOM 4380 N N . LEU B 1 82 ? -1.725 -7.195 -11.453 1 98.5 82 LEU B N 1
ATOM 4381 C CA . LEU B 1 82 ? -2.193 -8.484 -11.945 1 98.5 82 LEU B CA 1
ATOM 4382 C C . LEU B 1 82 ? -3.709 -8.602 -11.82 1 98.5 82 LEU B C 1
ATOM 4384 O O . LEU B 1 82 ? -4.391 -8.984 -12.773 1 98.5 82 LEU B O 1
ATOM 4388 N N . GLY B 1 83 ? -4.191 -8.211 -10.711 1 97.69 83 GLY B N 1
ATOM 4389 C CA . GLY B 1 83 ? -5.629 -8.234 -10.492 1 97.69 83 GLY B CA 1
ATOM 4390 C C . GLY B 1 83 ? -6.398 -7.367 -11.469 1 97.69 83 GLY B C 1
ATOM 4391 O O . GLY B 1 83 ? -7.465 -7.758 -11.945 1 97.69 83 GLY B O 1
ATOM 4392 N N . SER B 1 84 ? -5.863 -6.223 -11.734 1 95.94 84 SER B N 1
ATOM 4393 C CA . SER B 1 84 ? -6.527 -5.293 -12.641 1 95.94 84 SER B CA 1
ATOM 4394 C C . SER B 1 84 ? -6.629 -5.879 -14.047 1 95.94 84 SER B C 1
ATOM 4396 O O . SER B 1 84 ? -7.484 -5.469 -14.836 1 95.94 84 SER B O 1
ATOM 4398 N N . GLU B 1 85 ? -5.758 -6.848 -14.336 1 97.44 85 GLU B N 1
ATOM 4399 C CA . GLU B 1 85 ? -5.789 -7.527 -15.625 1 97.44 85 GLU B CA 1
ATOM 4400 C C . GLU B 1 85 ? -6.578 -8.828 -15.547 1 97.44 85 GLU B C 1
ATOM 4402 O O . GLU B 1 85 ? -6.547 -9.641 -16.469 1 97.44 85 GLU B O 1
ATOM 4407 N N . GLY B 1 86 ? -7.188 -9.086 -14.43 1 97.31 86 GLY B N 1
ATOM 4408 C CA . GLY B 1 86 ? -8.039 -10.25 -14.258 1 97.31 86 GLY B CA 1
ATOM 4409 C C . GLY B 1 86 ? -7.262 -11.516 -13.922 1 97.31 86 GLY B C 1
ATOM 4410 O O . GLY B 1 86 ? -7.785 -12.625 -14.055 1 97.31 86 GLY B O 1
ATOM 4411 N N . ILE B 1 87 ? -6.035 -11.375 -13.562 1 98.56 87 ILE B N 1
ATOM 4412 C CA . ILE B 1 87 ? -5.184 -12.508 -13.242 1 98.56 87 ILE B CA 1
ATOM 4413 C C . ILE B 1 87 ? -5.301 -12.836 -11.758 1 98.56 87 ILE B C 1
ATOM 4415 O O . ILE B 1 87 ? -5.195 -11.945 -10.906 1 98.56 87 ILE B O 1
ATOM 4419 N N . MET B 1 88 ? -5.559 -14.047 -11.414 1 98.62 88 MET B N 1
ATOM 4420 C CA . MET B 1 88 ? -5.555 -14.5 -10.031 1 98.62 88 MET B CA 1
ATOM 4421 C C . MET B 1 88 ? -4.129 -14.68 -9.523 1 98.62 88 MET B C 1
ATOM 4423 O O . MET B 1 88 ? -3.201 -14.859 -10.312 1 98.62 88 MET B O 1
ATOM 4427 N N . VAL B 1 89 ? -3.996 -14.539 -8.211 1 98.75 89 VAL B N 1
ATOM 4428 C CA . VAL B 1 89 ? -2.658 -14.648 -7.637 1 98.75 89 VAL B CA 1
ATOM 4429 C C . VAL B 1 89 ? -2.654 -15.68 -6.512 1 98.75 89 VAL B C 1
ATOM 4431 O O . VAL B 1 89 ? -3.533 -15.664 -5.648 1 98.75 89 VAL B O 1
ATOM 4434 N N . ILE B 1 90 ? -1.771 -16.594 -6.531 1 98.81 90 ILE B N 1
ATOM 4435 C CA . ILE B 1 90 ? -1.419 -17.469 -5.422 1 98.81 90 ILE B CA 1
ATOM 4436 C C . ILE B 1 90 ? -0.086 -17.031 -4.82 1 98.81 90 ILE B C 1
ATOM 4438 O O . ILE B 1 90 ? 0.915 -16.906 -5.531 1 98.81 90 ILE B O 1
ATOM 4442 N N . LEU B 1 91 ? -0.094 -16.719 -3.566 1 98.62 91 LEU B N 1
ATOM 4443 C CA . LEU B 1 91 ? 1.121 -16.281 -2.877 1 98.62 91 LEU B CA 1
ATOM 4444 C C . LEU B 1 91 ? 1.88 -17.484 -2.324 1 98.62 91 LEU B C 1
ATOM 4446 O O . LEU B 1 91 ? 1.396 -18.172 -1.419 1 98.62 91 LEU B O 1
ATOM 4450 N N . ASP B 1 92 ? 3.072 -17.672 -2.85 1 98.19 92 ASP B N 1
ATOM 4451 C CA . ASP B 1 92 ? 3.838 -18.875 -2.525 1 98.19 92 ASP B CA 1
ATOM 4452 C C . ASP B 1 92 ? 5.023 -18.547 -1.626 1 98.19 92 ASP B C 1
ATOM 4454 O O . ASP B 1 92 ? 6.004 -17.953 -2.078 1 98.19 92 ASP B O 1
ATOM 4458 N N . ASN B 1 93 ? 4.93 -18.922 -0.332 1 98.5 93 ASN B N 1
ATOM 4459 C CA . ASN B 1 93 ? 6.148 -18.828 0.466 1 98.5 93 ASN B CA 1
ATOM 4460 C C . ASN B 1 93 ? 7.23 -19.781 -0.044 1 98.5 93 ASN B C 1
ATOM 4462 O O . ASN B 1 93 ? 7.172 -20.984 0.203 1 98.5 93 ASN B O 1
ATOM 4466 N N . HIS B 1 94 ? 8.141 -19.188 -0.671 1 97.62 94 HIS B N 1
ATOM 4467 C CA . HIS B 1 94 ? 9.07 -19.984 -1.452 1 97.62 94 HIS B CA 1
ATOM 4468 C C . HIS B 1 94 ? 10.297 -20.375 -0.624 1 97.62 94 HIS B C 1
ATOM 4470 O O . HIS B 1 94 ? 10.875 -21.438 -0.836 1 97.62 94 HIS B O 1
ATOM 4476 N N . ILE B 1 95 ? 10.719 -19.547 0.255 1 97 95 ILE B N 1
ATOM 4477 C CA . ILE B 1 95 ? 11.938 -19.703 1.045 1 97 95 ILE B CA 1
ATOM 4478 C C . ILE B 1 95 ? 11.93 -18.734 2.215 1 97 95 ILE B C 1
ATOM 4480 O O . ILE B 1 95 ? 10.984 -17.953 2.375 1 97 95 ILE B O 1
ATOM 4484 N N . SER B 1 96 ? 12.875 -18.859 3.123 1 97.31 96 SER B N 1
ATOM 4485 C CA . SER B 1 96 ? 12.977 -17.891 4.207 1 97.31 96 SER B CA 1
ATOM 4486 C C . SER B 1 96 ? 13.906 -16.75 3.836 1 97.31 96 SER B C 1
ATOM 4488 O O . SER B 1 96 ? 13.453 -15.625 3.596 1 97.31 96 SER B O 1
ATOM 4490 N N . GLN B 1 97 ? 15.148 -17.062 3.66 1 95.12 97 GLN B N 1
ATOM 4491 C CA . GLN B 1 97 ? 16.109 -16.078 3.213 1 95.12 97 GLN B CA 1
ATOM 4492 C C . GLN B 1 97 ? 15.992 -15.82 1.714 1 95.12 97 GLN B C 1
ATOM 4494 O O . GLN B 1 97 ? 16 -16.766 0.916 1 95.12 97 GLN B O 1
ATOM 4499 N N . PRO B 1 98 ? 15.812 -14.531 1.338 1 92.81 98 PRO B N 1
ATOM 4500 C CA . PRO B 1 98 ? 15.656 -14.242 -0.089 1 92.81 98 PRO B CA 1
ATOM 4501 C C . PRO B 1 98 ? 16.891 -14.602 -0.91 1 92.81 98 PRO B C 1
ATOM 4503 O O . PRO B 1 98 ? 17.891 -13.875 -0.886 1 92.81 98 PRO B O 1
ATOM 4506 N N . ARG B 1 99 ? 16.781 -15.695 -1.604 1 91.5 99 ARG B N 1
ATOM 4507 C CA . ARG B 1 99 ? 17.844 -16.234 -2.459 1 91.5 99 ARG B CA 1
ATOM 4508 C C . ARG B 1 99 ? 17.297 -17.297 -3.402 1 91.5 99 ARG B C 1
ATOM 4510 O O . ARG B 1 99 ? 16.125 -17.672 -3.307 1 91.5 99 ARG B O 1
ATOM 4517 N N . TRP B 1 100 ? 18.188 -17.703 -4.301 1 91.06 100 TRP B N 1
ATOM 4518 C CA . TRP B 1 100 ? 17.844 -18.859 -5.113 1 91.06 100 TRP B CA 1
ATOM 4519 C C . TRP B 1 100 ? 17.625 -20.094 -4.238 1 91.06 100 TRP B C 1
ATOM 4521 O O . TRP B 1 100 ? 18.438 -20.375 -3.354 1 91.06 100 TRP B O 1
ATOM 4531 N N . CYS B 1 101 ? 16.609 -20.75 -4.543 1 88.56 101 CYS B N 1
ATOM 4532 C CA . CYS B 1 101 ? 16.109 -21.781 -3.637 1 88.56 101 CYS B CA 1
ATOM 4533 C C . CYS B 1 101 ? 16.719 -23.141 -3.988 1 88.56 101 CYS B C 1
ATOM 4535 O O . CYS B 1 101 ? 17.203 -23.328 -5.102 1 88.56 101 CYS B O 1
ATOM 4537 N N . CYS B 1 102 ? 16.703 -24 -3.152 1 82.56 102 CYS B N 1
ATOM 4538 C CA . CYS B 1 102 ? 16.297 -25.359 -2.805 1 82.56 102 CYS B CA 1
ATOM 4539 C C . CYS B 1 102 ? 17.5 -26.312 -2.834 1 82.56 102 CYS B C 1
ATOM 4541 O O . CYS B 1 102 ? 17.375 -27.453 -3.277 1 82.56 102 CYS B O 1
ATOM 4543 N N . SER B 1 103 ? 18.609 -25.609 -2.51 1 88.44 103 SER B N 1
ATOM 4544 C CA . SER B 1 103 ? 19.75 -26.469 -2.201 1 88.44 103 SER B CA 1
ATOM 4545 C C . SER B 1 103 ? 19.594 -27.109 -0.822 1 88.44 103 SER B C 1
ATOM 4547 O O . SER B 1 103 ? 18.812 -26.641 0.002 1 88.44 103 SER B O 1
ATOM 4549 N N . LEU B 1 104 ? 20.297 -28.172 -0.584 1 90.81 104 LEU B N 1
ATOM 4550 C CA . LEU B 1 104 ? 20.219 -28.875 0.694 1 90.81 104 LEU B CA 1
ATOM 4551 C C . LEU B 1 104 ? 21.062 -28.156 1.755 1 90.81 104 LEU B C 1
ATOM 4553 O O . LEU B 1 104 ? 20.906 -28.422 2.949 1 90.81 104 LEU B O 1
ATOM 4557 N N . ASP B 1 105 ? 21.828 -27.188 1.369 1 90.62 105 ASP B N 1
ATOM 4558 C CA . ASP B 1 105 ? 22.781 -26.609 2.314 1 90.62 105 ASP B CA 1
ATOM 4559 C C . ASP B 1 105 ? 22.484 -25.141 2.564 1 90.62 105 ASP B C 1
ATOM 4561 O O . ASP B 1 105 ? 23.297 -24.422 3.15 1 90.62 105 ASP B O 1
ATOM 4565 N N . ASP B 1 106 ? 21.406 -24.641 2.197 1 91.75 106 ASP B N 1
ATOM 4566 C CA . ASP B 1 106 ? 21.141 -23.219 2.322 1 91.75 106 ASP B CA 1
ATOM 4567 C C . ASP B 1 106 ? 20.422 -22.906 3.629 1 91.75 106 ASP B C 1
ATOM 4569 O O . ASP B 1 106 ? 20.141 -21.734 3.926 1 91.75 106 ASP B O 1
ATOM 4573 N N . GLY B 1 107 ? 20.109 -23.922 4.391 1 94 107 GLY B N 1
ATOM 4574 C CA . GLY B 1 107 ? 19.5 -23.75 5.703 1 94 107 GLY B CA 1
ATOM 4575 C C . GLY B 1 107 ? 18.016 -23.406 5.637 1 94 107 GLY B C 1
ATOM 4576 O O . GLY B 1 107 ? 17.438 -22.984 6.629 1 94 107 GLY B O 1
ATOM 4577 N N . ASN B 1 108 ? 17.359 -23.609 4.469 1 95.69 108 ASN B N 1
ATOM 4578 C CA . ASN B 1 108 ? 15.977 -23.203 4.258 1 95.69 108 ASN B CA 1
ATOM 4579 C C . ASN B 1 108 ? 15.055 -24.406 4.098 1 95.69 108 ASN B C 1
ATOM 4581 O O . ASN B 1 108 ? 13.883 -24.25 3.77 1 95.69 108 ASN B O 1
ATOM 4585 N N . GLY B 1 109 ? 15.57 -25.594 4.328 1 95.81 109 GLY B N 1
ATOM 4586 C CA . GLY B 1 109 ? 14.922 -26.781 3.809 1 95.81 109 GLY B CA 1
ATOM 4587 C C . GLY B 1 109 ? 13.773 -27.266 4.676 1 95.81 109 GLY B C 1
ATOM 4588 O O . GLY B 1 109 ? 12.773 -27.781 4.164 1 95.81 109 GLY B O 1
ATOM 4589 N N . PHE B 1 110 ? 13.906 -27.062 5.988 1 96.94 110 PHE B N 1
ATOM 4590 C CA . PHE B 1 110 ? 12.891 -27.609 6.883 1 96.94 110 PHE B CA 1
ATOM 4591 C C . PHE B 1 110 ? 12.859 -26.859 8.203 1 96.94 110 PHE B C 1
ATOM 4593 O O . PHE B 1 110 ? 13.789 -26.109 8.523 1 96.94 110 PHE B O 1
ATOM 4600 N N . PHE B 1 111 ? 11.773 -27 8.93 1 96.75 111 PHE B N 1
ATOM 4601 C CA . PHE B 1 111 ? 11.609 -26.328 10.211 1 96.75 111 PHE B CA 1
ATOM 4602 C C . PHE B 1 111 ? 12.781 -26.625 11.141 1 96.75 111 PHE B C 1
ATOM 4604 O O . PHE B 1 111 ? 13.148 -27.781 11.32 1 96.75 111 PHE B O 1
ATOM 4611 N N . GLY B 1 112 ? 13.328 -25.594 11.711 1 93.75 112 GLY B N 1
ATOM 4612 C CA . GLY B 1 112 ? 14.453 -25.75 12.633 1 93.75 112 GLY B CA 1
ATOM 4613 C C . GLY B 1 112 ? 15.797 -25.547 11.969 1 93.75 112 GLY B C 1
ATOM 4614 O O . GLY B 1 112 ? 16.812 -25.391 12.648 1 93.75 112 GLY B O 1
ATOM 4615 N N . ASP B 1 113 ? 15.836 -25.594 10.609 1 95.5 113 ASP B N 1
ATOM 4616 C CA . ASP B 1 113 ? 17.078 -25.25 9.914 1 95.5 113 ASP B CA 1
ATOM 4617 C C . ASP B 1 113 ? 17.516 -23.828 10.242 1 95.5 113 ASP B C 1
ATOM 4619 O O . ASP B 1 113 ? 16.719 -23.016 10.727 1 95.5 113 ASP B O 1
ATOM 4623 N N . ARG B 1 114 ? 18.781 -23.5 9.961 1 94.56 114 ARG B N 1
ATOM 4624 C CA . ARG B 1 114 ? 19.438 -22.25 10.336 1 94.56 114 ARG B CA 1
ATOM 4625 C C . ARG B 1 114 ? 18.609 -21.047 9.883 1 94.56 114 ARG B C 1
ATOM 4627 O O . ARG B 1 114 ? 18.516 -20.062 10.602 1 94.56 114 ARG B O 1
ATOM 4634 N N . ASN B 1 115 ? 18.047 -21.125 8.695 1 96.44 115 ASN B N 1
ATOM 4635 C CA . ASN B 1 115 ? 17.328 -20 8.125 1 96.44 115 ASN B CA 1
ATOM 4636 C C . ASN B 1 115 ? 15.828 -20.266 8.062 1 96.44 115 ASN B C 1
ATOM 4638 O O . ASN B 1 115 ? 15.109 -19.641 7.277 1 96.44 115 ASN B O 1
ATOM 4642 N N . PHE B 1 116 ? 15.383 -21.203 8.859 1 97.06 116 PHE B N 1
ATOM 4643 C CA . PHE B 1 116 ? 13.969 -21.562 8.859 1 97.06 116 PHE B CA 1
ATOM 4644 C C . PHE B 1 116 ? 13.43 -21.656 10.281 1 97.06 116 PHE B C 1
ATOM 4646 O O . PHE B 1 116 ? 13.086 -22.75 10.742 1 97.06 116 PHE B O 1
ATOM 4653 N N . ASN B 1 117 ? 13.273 -20.562 10.93 1 97.88 117 ASN B N 1
ATOM 4654 C CA . ASN B 1 117 ? 12.641 -20.453 12.242 1 97.88 117 ASN B CA 1
ATOM 4655 C C . ASN B 1 117 ? 11.117 -20.531 12.141 1 97.88 117 ASN B C 1
ATOM 4657 O O . ASN B 1 117 ? 10.492 -19.672 11.523 1 97.88 117 ASN B O 1
ATOM 4661 N N . PRO B 1 118 ? 10.523 -21.547 12.734 1 97.75 118 PRO B N 1
ATOM 4662 C CA . PRO B 1 118 ? 9.078 -21.75 12.57 1 97.75 118 PRO B CA 1
ATOM 4663 C C . PRO B 1 118 ? 8.266 -20.562 13.078 1 97.75 118 PRO B C 1
ATOM 4665 O O . PRO B 1 118 ? 7.227 -20.219 12.492 1 97.75 118 PRO B O 1
ATOM 4668 N N . ASN B 1 119 ? 8.688 -19.938 14.148 1 98.19 119 ASN B N 1
ATOM 4669 C CA . ASN B 1 119 ? 7.953 -18.781 14.664 1 98.19 119 ASN B CA 1
ATOM 4670 C C . ASN B 1 119 ? 8.008 -17.609 13.703 1 98.19 119 ASN B C 1
ATOM 4672 O O . ASN B 1 119 ? 7.012 -16.906 13.5 1 98.19 119 ASN B O 1
ATOM 4676 N N . GLU B 1 120 ? 9.188 -17.344 13.156 1 98.19 120 GLU B N 1
ATOM 4677 C CA . GLU B 1 120 ? 9.312 -16.266 12.18 1 98.19 120 GLU B CA 1
ATOM 4678 C C . GLU B 1 120 ? 8.516 -16.578 10.914 1 98.19 120 GLU B C 1
ATOM 4680 O O . GLU B 1 120 ? 7.945 -15.672 10.289 1 98.19 120 GLU B O 1
ATOM 4685 N N . TRP B 1 121 ? 8.562 -17.875 10.555 1 98.69 121 TRP B N 1
ATOM 4686 C CA . TRP B 1 121 ? 7.758 -18.328 9.43 1 98.69 121 TRP B CA 1
ATOM 4687 C C . TRP B 1 121 ? 6.281 -18.031 9.664 1 98.69 121 TRP B C 1
ATOM 4689 O O . TRP B 1 121 ? 5.609 -17.469 8.797 1 98.69 121 TRP B O 1
ATOM 4699 N N . LEU B 1 122 ? 5.738 -18.328 10.852 1 98.75 122 LEU B N 1
ATOM 4700 C CA . LEU B 1 122 ? 4.348 -18.047 11.188 1 98.75 122 LEU B CA 1
ATOM 4701 C C . LEU B 1 122 ? 4.078 -16.547 11.164 1 98.75 122 LEU B C 1
ATOM 4703 O O . LEU B 1 122 ? 3.008 -16.109 10.727 1 98.75 122 LEU B O 1
ATOM 4707 N N . GLN B 1 123 ? 5.039 -15.727 11.625 1 98.19 123 GLN B N 1
ATOM 4708 C CA . GLN B 1 123 ? 4.91 -14.273 11.555 1 98.19 123 GLN B CA 1
ATOM 4709 C C . GLN B 1 123 ? 4.797 -13.797 10.109 1 98.19 123 GLN B C 1
ATOM 4711 O O . GLN B 1 123 ? 3.988 -12.922 9.805 1 98.19 123 GLN B O 1
ATOM 4716 N N . GLY B 1 124 ? 5.645 -14.367 9.281 1 98.5 124 GLY B N 1
ATOM 4717 C CA . GLY B 1 124 ? 5.574 -14.039 7.867 1 98.5 124 GLY B CA 1
ATOM 4718 C C . GLY B 1 124 ? 4.238 -14.383 7.238 1 98.5 124 GLY B C 1
ATOM 4719 O O . GLY B 1 124 ? 3.639 -13.555 6.547 1 98.5 124 GLY B O 1
ATOM 4720 N N . LEU B 1 125 ? 3.766 -15.609 7.531 1 98.75 125 LEU B N 1
ATOM 4721 C CA . LEU B 1 125 ? 2.461 -16.031 7.031 1 98.75 125 LEU B CA 1
ATOM 4722 C C . LEU B 1 125 ? 1.369 -15.07 7.488 1 98.75 125 LEU B C 1
ATOM 4724 O O . LEU B 1 125 ? 0.516 -14.672 6.691 1 98.75 125 LEU B O 1
ATOM 4728 N N . SER B 1 126 ? 1.411 -14.734 8.734 1 98 126 SER B N 1
ATOM 4729 C CA . SER B 1 126 ? 0.419 -13.828 9.305 1 98 126 SER B CA 1
ATOM 4730 C C . SER B 1 126 ? 0.44 -12.469 8.609 1 98 126 SER B C 1
ATOM 4732 O O . SER B 1 126 ? -0.609 -11.945 8.234 1 98 126 SER B O 1
ATOM 4734 N N . PHE B 1 127 ? 1.619 -11.93 8.461 1 96.5 127 PHE B N 1
ATOM 4735 C CA . PHE B 1 127 ? 1.785 -10.625 7.832 1 96.5 127 PHE B CA 1
ATOM 4736 C C . PHE B 1 127 ? 1.218 -10.633 6.418 1 96.5 127 PHE B C 1
ATOM 4738 O O . PHE B 1 127 ? 0.429 -9.758 6.055 1 96.5 127 PHE B O 1
ATOM 4745 N N . VAL B 1 128 ? 1.571 -11.625 5.645 1 97.88 128 VAL B N 1
ATOM 4746 C CA . VAL B 1 128 ? 1.183 -11.68 4.238 1 97.88 128 VAL B CA 1
ATOM 4747 C C . VAL B 1 128 ? -0.32 -11.93 4.129 1 97.88 128 VAL B C 1
ATOM 4749 O O . VAL B 1 128 ? -1.013 -11.25 3.365 1 97.88 128 VAL B O 1
ATOM 4752 N N . ALA B 1 129 ? -0.875 -12.852 4.879 1 98.25 129 ALA B N 1
ATOM 4753 C CA . ALA B 1 129 ? -2.307 -13.141 4.848 1 98.25 129 ALA B CA 1
ATOM 4754 C C . ALA B 1 129 ? -3.127 -11.898 5.176 1 98.25 129 ALA B C 1
ATOM 4756 O O . ALA B 1 129 ? -4.164 -11.648 4.555 1 98.25 129 ALA B O 1
ATOM 4757 N N . ALA B 1 130 ? -2.672 -11.117 6.086 1 96.69 130 ALA B N 1
ATOM 4758 C CA . ALA B 1 130 ? -3.406 -9.953 6.57 1 96.69 130 ALA B CA 1
ATOM 4759 C C . ALA B 1 130 ? -3.441 -8.844 5.516 1 96.69 130 ALA B C 1
ATOM 4761 O O . ALA B 1 130 ? -4.414 -8.094 5.434 1 96.69 130 ALA B O 1
ATOM 4762 N N . GLN B 1 131 ? -2.414 -8.781 4.727 1 95.06 131 GLN B N 1
ATOM 4763 C CA . GLN B 1 131 ? -2.281 -7.699 3.76 1 95.06 131 GLN B CA 1
ATOM 4764 C C . GLN B 1 131 ? -3.348 -7.797 2.674 1 95.06 131 GLN B C 1
ATOM 4766 O O . GLN B 1 131 ? -3.66 -6.801 2.014 1 95.06 131 GLN B O 1
ATOM 4771 N N . PHE B 1 132 ? -3.893 -8.93 2.422 1 96.81 132 PHE B N 1
ATOM 4772 C CA . PHE B 1 132 ? -4.699 -9.102 1.22 1 96.81 132 PHE B CA 1
ATOM 4773 C C . PHE B 1 132 ? -6.105 -9.57 1.574 1 96.81 132 PHE B C 1
ATOM 4775 O O . PHE B 1 132 ? -6.75 -10.266 0.787 1 96.81 132 PHE B O 1
ATOM 4782 N N . THR B 1 133 ? -6.59 -9.234 2.777 1 96.12 133 THR B N 1
ATOM 4783 C CA . THR B 1 133 ? -7.918 -9.602 3.252 1 96.12 133 THR B CA 1
ATOM 4784 C C . THR B 1 133 ? -9 -8.992 2.363 1 96.12 133 THR B C 1
ATOM 4786 O O . THR B 1 133 ? -10.102 -9.539 2.246 1 96.12 133 THR B O 1
ATOM 4789 N N . CYS B 1 134 ? -8.656 -7.852 1.648 1 96.25 134 CYS B N 1
ATOM 4790 C CA . CYS B 1 134 ? -9.656 -7.148 0.852 1 96.25 134 CYS B CA 1
ATOM 4791 C C . CYS B 1 134 ? -9.359 -7.277 -0.637 1 96.25 134 CYS B C 1
ATOM 4793 O O . CYS B 1 134 ? -9.883 -6.512 -1.448 1 96.25 134 CYS B O 1
ATOM 4795 N N . ASN B 1 135 ? -8.469 -8.156 -1.005 1 96.31 135 ASN B N 1
ATOM 4796 C CA . ASN B 1 135 ? -8.07 -8.32 -2.398 1 96.31 135 ASN B CA 1
ATOM 4797 C C . ASN B 1 135 ? -8.641 -9.602 -3 1 96.31 135 ASN B C 1
ATOM 4799 O O . ASN B 1 135 ? -8.109 -10.688 -2.771 1 96.31 135 ASN B O 1
ATOM 4803 N N . PRO B 1 136 ? -9.664 -9.531 -3.779 1 95.81 136 PRO B N 1
ATOM 4804 C CA . PRO B 1 136 ? -10.328 -10.734 -4.281 1 95.81 136 PRO B CA 1
ATOM 4805 C C . PRO B 1 136 ? -9.484 -11.492 -5.305 1 95.81 136 PRO B C 1
ATOM 4807 O O . PRO B 1 136 ? -9.797 -12.641 -5.645 1 95.81 136 PRO B O 1
ATOM 4810 N N . HIS B 1 137 ? -8.438 -10.883 -5.801 1 97.38 137 HIS B N 1
ATOM 4811 C CA . HIS B 1 137 ? -7.629 -11.547 -6.816 1 97.38 137 HIS B CA 1
ATOM 4812 C C . HIS B 1 137 ? -6.551 -12.422 -6.18 1 97.38 137 HIS B C 1
ATOM 4814 O O . HIS B 1 137 ? -5.922 -13.234 -6.859 1 97.38 137 HIS B O 1
ATOM 4820 N N . VAL B 1 138 ? -6.301 -12.203 -4.902 1 98.44 138 VAL B N 1
ATOM 4821 C CA . VAL B 1 138 ? -5.453 -13.141 -4.172 1 98.44 138 VAL B CA 1
ATOM 4822 C C . VAL B 1 138 ? -6.289 -14.32 -3.688 1 98.44 138 VAL B C 1
ATOM 4824 O O . VAL B 1 138 ? -7.09 -14.188 -2.76 1 98.44 138 VAL B O 1
ATOM 4827 N N . ILE B 1 139 ? -6.078 -15.469 -4.273 1 98.5 139 ILE B N 1
ATOM 4828 C CA . ILE B 1 139 ? -7.066 -16.531 -4.09 1 98.5 139 ILE B CA 1
ATOM 4829 C C . ILE B 1 139 ? -6.496 -17.609 -3.186 1 98.5 139 ILE B C 1
ATOM 4831 O O . ILE B 1 139 ? -7.234 -18.469 -2.697 1 98.5 139 ILE B O 1
ATOM 4835 N N . GLY B 1 140 ? -5.18 -17.609 -2.982 1 98.62 140 GLY B N 1
ATOM 4836 C CA . GLY B 1 140 ? -4.598 -18.656 -2.164 1 98.62 140 GLY B CA 1
ATOM 4837 C C . GLY B 1 140 ? -3.186 -18.344 -1.705 1 98.62 140 GLY B C 1
ATOM 4838 O O . GLY B 1 140 ? -2.553 -17.422 -2.219 1 98.62 140 GLY B O 1
ATOM 4839 N N . MET B 1 141 ? -2.713 -19.062 -0.729 1 98.56 141 MET B N 1
ATOM 4840 C CA . MET B 1 141 ? -1.354 -18.984 -0.201 1 98.56 141 MET B CA 1
ATOM 4841 C C . MET B 1 141 ? -0.782 -20.375 0.039 1 98.56 141 MET B C 1
ATOM 4843 O O . MET B 1 141 ? -1.449 -21.234 0.617 1 98.56 141 MET B O 1
ATOM 4847 N N . SER B 1 142 ? 0.358 -20.578 -0.522 1 98.44 142 SER B N 1
ATOM 4848 C CA . SER B 1 142 ? 1.103 -21.781 -0.188 1 98.44 142 SER B CA 1
ATOM 4849 C C . SER B 1 142 ? 1.892 -21.609 1.105 1 98.44 142 SER B C 1
ATOM 4851 O O . SER B 1 142 ? 2.52 -20.562 1.319 1 98.44 142 SER B O 1
ATOM 4853 N N . LEU B 1 143 ? 1.88 -22.625 1.962 1 98.56 143 LEU B N 1
ATOM 4854 C CA . LEU B 1 143 ? 2.508 -22.547 3.275 1 98.56 143 LEU B CA 1
ATOM 4855 C C . LEU B 1 143 ? 4.027 -22.5 3.15 1 98.56 143 LEU B C 1
ATOM 4857 O O . LEU B 1 143 ? 4.691 -21.75 3.857 1 98.56 143 LEU B O 1
ATOM 4861 N N . ARG B 1 144 ? 4.516 -23.344 2.391 1 98.12 144 ARG B N 1
ATOM 4862 C CA . ARG B 1 144 ? 5.961 -23.438 2.197 1 98.12 144 ARG B CA 1
ATOM 4863 C C . ARG B 1 144 ? 6.305 -24.281 0.979 1 98.12 144 ARG B C 1
ATOM 4865 O O . ARG B 1 144 ? 5.793 -25.391 0.832 1 98.12 144 ARG B O 1
ATOM 4872 N N . ASN B 1 145 ? 7.152 -23.719 0.156 1 97.38 145 ASN B N 1
ATOM 4873 C CA . ASN B 1 145 ? 7.637 -24.375 -1.054 1 97.38 145 ASN B CA 1
ATOM 4874 C C . ASN B 1 145 ? 8.711 -25.406 -0.736 1 97.38 145 ASN B C 1
ATOM 4876 O O . ASN B 1 145 ? 9.664 -25.109 -0.005 1 97.38 145 ASN B O 1
ATOM 4880 N N . GLU B 1 146 ? 8.586 -26.578 -1.185 1 96.56 146 GLU B N 1
ATOM 4881 C CA . GLU B 1 146 ? 9.602 -27.609 -1.334 1 96.56 146 GLU B CA 1
ATOM 4882 C C . GLU B 1 146 ? 10.297 -27.906 -0.005 1 96.56 146 GLU B C 1
ATOM 4884 O O . GLU B 1 146 ? 11.508 -27.719 0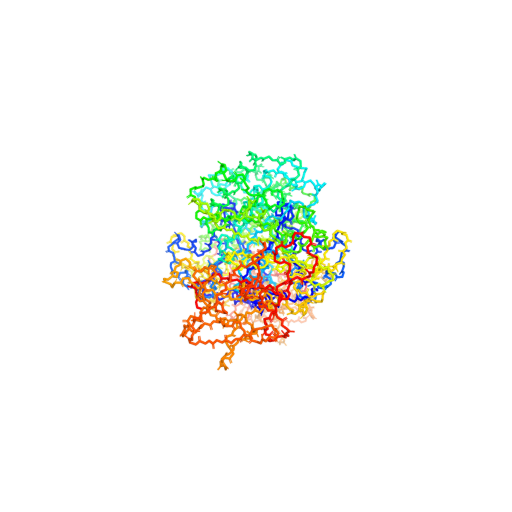.119 1 96.56 146 GLU B O 1
ATOM 4889 N N . LEU B 1 147 ? 9.617 -28.422 0.952 1 97 147 LEU B N 1
ATOM 4890 C CA . LEU B 1 147 ? 10.195 -28.906 2.197 1 97 147 LEU B CA 1
ATOM 4891 C C . LEU B 1 147 ? 11.141 -30.078 1.931 1 97 147 LEU B C 1
ATOM 4893 O O . LEU B 1 147 ? 10.812 -30.984 1.165 1 97 147 LEU B O 1
ATOM 4897 N N . ARG B 1 148 ? 12.328 -30.047 2.547 1 95.88 148 ARG B N 1
ATOM 4898 C CA . ARG B 1 148 ? 13.398 -31 2.254 1 95.88 148 ARG B CA 1
ATOM 4899 C C . ARG B 1 148 ? 14.438 -31 3.369 1 95.88 148 ARG B C 1
ATOM 4901 O O . ARG B 1 148 ? 14.375 -30.188 4.289 1 95.88 148 ARG B O 1
ATOM 4908 N N . GLY B 1 149 ? 15.344 -31.953 3.146 1 93 149 GLY B N 1
ATOM 4909 C CA . GLY B 1 149 ? 16.547 -31.875 3.943 1 93 149 GLY B CA 1
ATOM 4910 C C . GLY B 1 149 ? 16.562 -32.844 5.105 1 93 149 GLY B C 1
ATOM 4911 O O . GLY B 1 149 ? 15.609 -33.625 5.277 1 93 149 GLY B O 1
ATOM 4912 N N . PRO B 1 150 ? 17.594 -32.812 5.898 1 90.31 150 PRO B N 1
ATOM 4913 C CA . PRO B 1 150 ? 17.859 -33.844 6.902 1 90.31 150 PRO B CA 1
ATOM 4914 C C . PRO B 1 150 ? 16.906 -33.75 8.094 1 90.31 150 PRO B C 1
ATOM 4916 O O . PRO B 1 150 ? 16.719 -34.75 8.812 1 90.31 150 PRO B O 1
ATOM 4919 N N . PHE B 1 151 ? 16.266 -32.625 8.305 1 92.12 151 PHE B N 1
ATOM 4920 C CA . PHE B 1 151 ? 15.406 -32.438 9.469 1 92.12 151 PHE B CA 1
ATOM 4921 C C . PHE B 1 151 ? 13.984 -32.906 9.164 1 92.12 151 PHE B C 1
ATOM 4923 O O . PHE B 1 151 ? 13.109 -32.844 10.023 1 92.12 151 PHE B O 1
ATOM 4930 N N . THR B 1 152 ? 13.836 -33.375 7.938 1 93.56 152 THR B N 1
ATOM 4931 C CA . THR B 1 152 ? 12.492 -33.75 7.508 1 93.56 152 THR B CA 1
ATOM 4932 C C . THR B 1 152 ? 11.906 -34.844 8.422 1 93.56 152 THR B C 1
ATOM 4934 O O . THR B 1 152 ? 12.586 -35.812 8.758 1 93.56 152 THR B O 1
ATOM 4937 N N . ASN B 1 153 ? 10.734 -34.531 8.875 1 91.5 153 ASN B N 1
ATOM 4938 C CA . ASN B 1 153 ? 10 -35.406 9.766 1 91.5 153 ASN B CA 1
ATOM 4939 C C . ASN B 1 153 ? 8.492 -35.25 9.602 1 91.5 153 ASN B C 1
ATOM 4941 O O . ASN B 1 153 ? 7.984 -34.125 9.586 1 91.5 153 ASN B O 1
ATOM 4945 N N . ASN B 1 154 ? 7.82 -36.375 9.484 1 92.62 154 ASN B N 1
ATOM 4946 C CA . ASN B 1 154 ? 6.395 -36.375 9.18 1 92.62 154 ASN B CA 1
ATOM 4947 C C . ASN B 1 154 ? 5.59 -35.688 10.289 1 92.62 154 ASN B C 1
ATOM 4949 O O . ASN B 1 154 ? 4.613 -35 10.016 1 92.62 154 ASN B O 1
ATOM 4953 N N . ASP B 1 155 ? 5.957 -35.906 11.531 1 93.12 155 ASP B N 1
ATOM 4954 C CA . ASP B 1 155 ? 5.219 -35.344 12.648 1 93.12 155 ASP B CA 1
ATOM 4955 C C . ASP B 1 155 ? 5.336 -33.812 12.672 1 93.12 155 ASP B C 1
ATOM 4957 O O . ASP B 1 155 ? 4.348 -33.125 12.883 1 93.12 155 ASP B O 1
ATOM 4961 N N . ALA B 1 156 ? 6.602 -33.375 12.484 1 94.88 156 ALA B N 1
ATOM 4962 C CA . ALA B 1 156 ? 6.801 -31.922 12.414 1 94.88 156 ALA B CA 1
ATOM 4963 C C . ALA B 1 156 ? 6.047 -31.328 11.234 1 94.88 156 ALA B C 1
ATOM 4965 O O . ALA B 1 156 ? 5.457 -30.25 11.352 1 94.88 156 ALA B O 1
ATOM 4966 N N . TRP B 1 157 ? 6.105 -32.031 10.133 1 96.31 157 TRP B N 1
ATOM 4967 C CA . TRP B 1 157 ? 5.367 -31.578 8.961 1 96.31 157 TRP B CA 1
ATOM 4968 C C . TRP B 1 157 ? 3.883 -31.438 9.281 1 96.31 157 TRP B C 1
ATOM 4970 O O . TRP B 1 157 ? 3.301 -30.375 9.055 1 96.31 157 TRP B O 1
ATOM 4980 N N . CYS B 1 158 ? 3.279 -32.438 9.859 1 94.06 158 CYS B N 1
ATOM 4981 C CA . CYS B 1 158 ? 1.861 -32.406 10.195 1 94.06 158 CYS B CA 1
ATOM 4982 C C . CYS B 1 158 ? 1.558 -31.281 11.164 1 94.06 158 CYS B C 1
ATOM 4984 O O . CYS B 1 158 ? 0.58 -30.547 10.984 1 94.06 158 CYS B O 1
ATOM 4986 N N . TYR B 1 159 ? 2.4 -31.141 12.164 1 94.69 159 TYR B N 1
ATOM 4987 C CA . TYR B 1 159 ? 2.217 -30.125 13.203 1 94.69 159 TYR B CA 1
ATOM 4988 C C . TYR B 1 159 ? 2.23 -28.734 12.602 1 94.69 159 TYR B C 1
ATOM 4990 O O . TYR B 1 159 ? 1.309 -27.938 12.828 1 94.69 159 TYR B O 1
ATOM 4998 N N . TYR B 1 160 ? 3.242 -28.391 11.789 1 96.69 160 TYR B N 1
ATOM 4999 C CA . TYR B 1 160 ? 3.414 -27.031 11.289 1 96.69 160 TYR B CA 1
ATOM 5000 C C . TYR B 1 160 ? 2.445 -26.75 10.148 1 96.69 160 TYR B C 1
ATOM 5002 O O . TYR B 1 160 ? 1.97 -25.609 10.008 1 96.69 160 TYR B O 1
ATOM 5010 N N . MET B 1 161 ? 2.127 -27.734 9.305 1 96.31 161 MET B N 1
ATOM 5011 C CA . MET B 1 161 ? 1.116 -27.531 8.273 1 96.31 161 MET B CA 1
ATOM 5012 C C . MET B 1 161 ? -0.236 -27.203 8.898 1 96.31 161 MET B C 1
ATOM 5014 O O . MET B 1 161 ? -0.947 -26.312 8.414 1 96.31 161 MET B O 1
ATOM 5018 N N . ARG B 1 162 ? -0.517 -27.891 9.953 1 94.69 162 ARG B N 1
ATOM 5019 C CA . ARG B 1 162 ? -1.771 -27.609 10.648 1 94.69 162 ARG B CA 1
ATOM 5020 C C . ARG B 1 162 ? -1.766 -26.203 11.242 1 94.69 162 ARG B C 1
ATOM 5022 O O . ARG B 1 162 ? -2.721 -25.438 11.06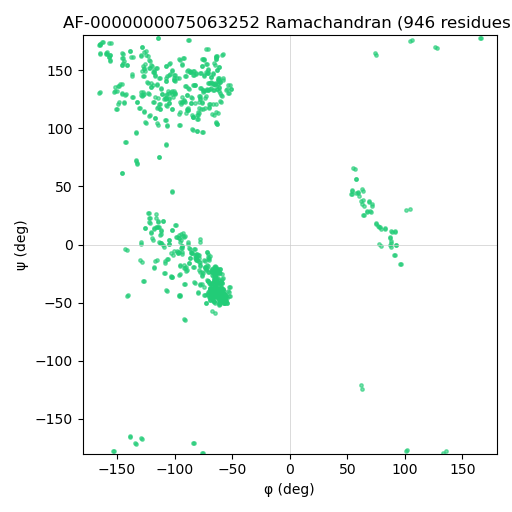2 1 94.69 162 ARG B O 1
ATOM 5029 N N . ARG B 1 163 ? -0.745 -25.891 11.938 1 96.5 163 ARG B N 1
ATOM 5030 C CA . ARG B 1 163 ? -0.647 -24.594 12.602 1 96.5 163 ARG B CA 1
ATOM 5031 C C . ARG B 1 163 ? -0.686 -23.453 11.594 1 96.5 163 ARG B C 1
ATOM 5033 O O . ARG B 1 163 ? -1.401 -22.469 11.789 1 96.5 163 ARG B O 1
ATOM 5040 N N . GLY B 1 164 ? 0.137 -23.562 10.539 1 97.94 164 GLY B N 1
ATOM 5041 C CA . GLY B 1 164 ? 0.134 -22.547 9.492 1 97.94 164 GLY B CA 1
ATOM 5042 C C . GLY B 1 164 ? -1.21 -22.391 8.805 1 97.94 164 GLY B C 1
ATOM 5043 O O . GLY B 1 164 ? -1.671 -21.281 8.562 1 97.94 164 GLY B O 1
ATOM 5044 N N . SER B 1 165 ? -1.831 -23.531 8.531 1 97.69 165 SER B N 1
ATOM 5045 C CA . SER B 1 165 ? -3.129 -23.516 7.867 1 97.69 165 SER B CA 1
ATOM 5046 C C . SER B 1 165 ? -4.184 -22.828 8.719 1 97.69 165 SER B C 1
ATOM 5048 O O . SER B 1 165 ? -4.934 -21.984 8.211 1 97.69 165 SER B O 1
ATOM 5050 N N . GLN B 1 166 ? -4.234 -23.125 9.984 1 96.94 166 GLN B N 1
ATOM 5051 C CA . GLN B 1 166 ? -5.207 -22.531 10.891 1 96.94 166 GLN B CA 1
ATOM 5052 C C . GLN B 1 166 ? -4.973 -21.031 11.039 1 96.94 166 GLN B C 1
ATOM 5054 O O . GLN B 1 166 ? -5.926 -20.25 11.086 1 96.94 166 GLN B O 1
ATOM 5059 N N . LEU B 1 167 ? -3.734 -20.719 11.117 1 97.56 167 LEU B N 1
ATOM 5060 C CA . LEU B 1 167 ? -3.371 -19.312 11.266 1 97.56 167 LEU B CA 1
ATOM 5061 C C . LEU B 1 167 ? -3.85 -18.484 10.07 1 97.56 167 LEU B C 1
ATOM 5063 O O . LEU B 1 167 ? -4.516 -17.469 10.242 1 97.56 167 LEU B O 1
ATOM 5067 N N . ILE B 1 168 ? -3.523 -18.938 8.812 1 97.94 168 ILE B N 1
ATOM 5068 C CA . ILE B 1 168 ? -3.932 -18.219 7.605 1 97.94 168 ILE B CA 1
ATOM 5069 C C . ILE B 1 168 ? -5.453 -18.125 7.551 1 97.94 168 ILE B C 1
ATOM 5071 O O . ILE B 1 168 ? -6.008 -17.062 7.297 1 97.94 168 ILE B O 1
ATOM 5075 N N . HIS B 1 169 ? -6.109 -19.219 7.852 1 97.38 169 HIS B N 1
ATOM 5076 C CA . HIS B 1 169 ? -7.562 -19.25 7.75 1 97.38 169 HIS B CA 1
ATOM 5077 C C . HIS B 1 169 ? -8.211 -18.312 8.766 1 97.38 169 HIS B C 1
ATOM 5079 O O . HIS B 1 169 ? -9.234 -17.688 8.477 1 97.38 169 HIS B O 1
ATOM 5085 N N . ARG B 1 170 ? -7.652 -18.234 9.938 1 96.31 170 ARG B N 1
ATOM 5086 C CA . ARG B 1 170 ? -8.172 -17.328 10.961 1 96.31 170 ARG B CA 1
ATOM 5087 C C . ARG B 1 170 ? -8.039 -15.875 10.531 1 96.31 170 ARG B C 1
ATOM 5089 O O . ARG B 1 170 ? -8.953 -15.078 10.727 1 96.31 170 ARG B O 1
ATOM 5096 N N . ILE B 1 171 ? -6.957 -15.523 9.93 1 96.69 171 ILE B N 1
ATOM 5097 C CA . ILE B 1 171 ? -6.648 -14.141 9.57 1 96.69 171 ILE B CA 1
ATOM 5098 C C . ILE B 1 171 ? -7.391 -13.766 8.289 1 96.69 171 ILE B C 1
ATOM 5100 O O . ILE B 1 171 ? -7.914 -12.656 8.172 1 96.69 171 ILE B O 1
ATOM 5104 N N . ASN B 1 172 ? -7.457 -14.648 7.328 1 97 172 ASN B N 1
ATOM 5105 C CA . ASN B 1 172 ? -8.047 -14.43 6.008 1 97 172 ASN B CA 1
ATOM 5106 C C . ASN B 1 172 ? -8.773 -15.68 5.512 1 97 172 ASN B C 1
ATOM 5108 O O . ASN B 1 172 ? -8.203 -16.484 4.773 1 97 172 ASN B O 1
ATOM 5112 N N . PRO B 1 173 ? -10.016 -15.82 5.84 1 95.62 173 PRO B N 1
ATOM 5113 C CA . PRO B 1 173 ? -10.773 -17.031 5.523 1 95.62 173 PRO B CA 1
ATOM 5114 C C . PRO B 1 173 ? -11.094 -17.156 4.039 1 95.62 173 PRO B C 1
ATOM 5116 O O . PRO B 1 173 ? -11.586 -18.203 3.594 1 95.62 173 PRO B O 1
ATOM 5119 N N . ASN B 1 174 ? -10.789 -16.125 3.244 1 95.06 174 ASN B N 1
ATOM 5120 C CA . ASN B 1 174 ? -11.086 -16.156 1.816 1 95.06 174 ASN B CA 1
ATOM 5121 C C . ASN B 1 174 ? -10.039 -16.953 1.041 1 95.06 174 ASN B C 1
ATOM 5123 O O . ASN B 1 174 ? -10.266 -17.328 -0.11 1 95.06 174 ASN B O 1
ATOM 5127 N N . LEU B 1 175 ? -8.914 -17.266 1.638 1 98 175 LEU B N 1
ATOM 5128 C CA . LEU B 1 175 ? -7.785 -17.844 0.914 1 98 175 LEU B CA 1
ATOM 5129 C C . LEU B 1 175 ? -7.883 -19.359 0.866 1 98 175 LEU B C 1
ATOM 5131 O O . LEU B 1 175 ? -8.273 -19.984 1.853 1 98 175 LEU B O 1
ATOM 5135 N N . LEU B 1 176 ? -7.629 -19.891 -0.352 1 98.31 176 LEU B N 1
ATOM 5136 C CA . LEU B 1 176 ? -7.246 -21.297 -0.395 1 98.31 176 LEU B CA 1
ATOM 5137 C C . LEU B 1 176 ? -5.906 -21.516 0.295 1 98.31 176 LEU B C 1
ATOM 5139 O O . LEU B 1 176 ? -4.992 -20.688 0.157 1 98.31 176 LEU B O 1
ATOM 5143 N N . ILE B 1 177 ? -5.875 -22.578 1.04 1 98.31 177 ILE B N 1
ATOM 5144 C CA . ILE B 1 177 ? -4.641 -22.938 1.721 1 98.31 177 ILE B CA 1
ATOM 5145 C C . ILE B 1 177 ? -3.955 -24.078 0.969 1 98.31 177 ILE B C 1
ATOM 5147 O O . ILE B 1 177 ? -4.496 -25.188 0.875 1 98.31 177 ILE B O 1
ATOM 5151 N N . ILE B 1 178 ? -2.801 -23.797 0.471 1 98.5 178 ILE B N 1
ATOM 5152 C CA . ILE B 1 178 ? -2.094 -24.75 -0.382 1 98.5 178 ILE B CA 1
ATOM 5153 C C . ILE B 1 178 ? -0.952 -25.391 0.401 1 98.5 178 ILE B C 1
ATOM 5155 O O . ILE B 1 178 ? -0.102 -24.703 0.959 1 98.5 178 ILE B O 1
ATOM 5159 N N . ILE B 1 179 ? -0.904 -26.688 0.453 1 97.75 179 ILE B N 1
ATOM 5160 C CA . ILE B 1 179 ? 0.023 -27.453 1.293 1 97.75 179 ILE B CA 1
ATOM 5161 C C . ILE B 1 179 ? 0.92 -28.312 0.419 1 97.75 179 ILE B C 1
ATOM 5163 O O . ILE B 1 179 ? 0.43 -29.125 -0.375 1 97.75 179 ILE B O 1
ATOM 5167 N N . SER B 1 180 ? 2.166 -28.094 0.573 1 96.44 180 SER B N 1
ATOM 5168 C CA . SER B 1 180 ? 3.166 -28.859 -0.175 1 96.44 180 SER B CA 1
ATOM 5169 C C . SER B 1 180 ? 3.559 -30.141 0.56 1 96.44 180 SER B C 1
ATOM 5171 O O . SER B 1 180 ? 3.551 -30.172 1.792 1 96.44 180 SER B O 1
ATOM 5173 N N . GLY B 1 181 ? 3.92 -31.141 -0.215 1 92 181 GLY B N 1
ATOM 5174 C CA . GLY B 1 181 ? 4.441 -32.375 0.377 1 92 181 GLY B CA 1
ATOM 5175 C C . GLY B 1 181 ? 5.926 -32.281 0.684 1 92 181 GLY B C 1
ATOM 5176 O O . GLY B 1 181 ? 6.52 -31.219 0.664 1 92 181 GLY B O 1
ATOM 5177 N N . LEU B 1 182 ? 6.445 -33.469 1.042 1 94.94 182 LEU B N 1
ATOM 5178 C CA . LEU B 1 182 ? 7.867 -33.594 1.348 1 94.94 182 LEU B CA 1
ATOM 5179 C C . LEU B 1 182 ? 8.664 -33.906 0.087 1 94.94 182 LEU B C 1
ATOM 5181 O O . LEU B 1 182 ? 8.109 -33.969 -1.009 1 94.94 182 LEU B O 1
ATOM 5185 N N . ASN B 1 183 ? 9.984 -33.969 0.203 1 94.62 183 ASN B N 1
ATOM 5186 C CA . ASN B 1 183 ? 10.867 -34.281 -0.914 1 94.62 183 ASN B CA 1
ATOM 5187 C C . ASN B 1 183 ? 10.68 -33.312 -2.07 1 94.62 183 ASN B C 1
ATOM 5189 O O . ASN B 1 183 ? 10.398 -33.719 -3.197 1 94.62 183 ASN B O 1
ATOM 5193 N N . TYR B 1 184 ? 10.836 -32 -1.789 1 95.56 184 TYR B N 1
ATOM 5194 C CA . TYR B 1 184 ? 10.742 -30.906 -2.758 1 95.56 184 TYR B CA 1
ATOM 5195 C C . TYR B 1 184 ? 9.336 -30.812 -3.34 1 95.56 184 TYR B C 1
ATOM 5197 O O . TYR B 1 184 ? 9.164 -30.406 -4.492 1 95.56 184 TYR B O 1
ATOM 5205 N N . GLY B 1 185 ? 8.32 -31.297 -2.586 1 94.88 185 GLY B N 1
ATOM 5206 C CA . GLY B 1 185 ? 6.934 -31.203 -3.02 1 94.88 185 GLY B CA 1
ATOM 5207 C C . GLY B 1 185 ? 6.5 -32.406 -3.859 1 94.88 185 GLY B C 1
ATOM 5208 O O . GLY B 1 185 ? 5.402 -32.406 -4.426 1 94.88 185 GLY B O 1
ATOM 5209 N N . ASN B 1 186 ? 7.34 -33.469 -3.904 1 94.62 186 ASN B N 1
ATOM 5210 C CA . ASN B 1 186 ? 7.039 -34.625 -4.75 1 94.62 186 ASN B CA 1
ATOM 5211 C C . ASN B 1 186 ? 6.23 -35.656 -3.994 1 94.62 186 ASN B C 1
ATOM 5213 O O . ASN B 1 186 ? 5.629 -36.562 -4.605 1 94.62 186 ASN B O 1
ATOM 5217 N N . ASP B 1 187 ? 6.242 -35.594 -2.654 1 95.81 187 ASP B N 1
ATOM 5218 C CA . ASP B 1 187 ? 5.746 -36.75 -1.898 1 95.81 187 ASP B CA 1
ATOM 5219 C C . ASP B 1 187 ? 4.672 -36.312 -0.899 1 95.81 187 ASP B C 1
ATOM 5221 O O . ASP B 1 187 ? 4.969 -35.625 0.087 1 95.81 187 ASP B O 1
ATOM 5225 N N . LEU B 1 188 ? 3.453 -36.781 -1.125 1 96.81 188 LEU B N 1
ATOM 5226 C CA . LEU B 1 188 ? 2.307 -36.562 -0.248 1 96.81 188 LEU B CA 1
ATOM 5227 C C . LEU B 1 188 ? 1.839 -37.875 0.36 1 96.81 188 LEU B C 1
ATOM 5229 O O . LEU B 1 188 ? 0.748 -37.969 0.93 1 96.81 188 LEU B O 1
ATOM 5233 N N . SER B 1 189 ? 2.65 -38.906 0.288 1 94.62 189 SER B N 1
ATOM 5234 C CA . SER B 1 189 ? 2.234 -40.281 0.614 1 94.62 189 SER B CA 1
ATOM 5235 C C . SER B 1 189 ? 1.871 -40.406 2.09 1 94.62 189 SER B C 1
ATOM 5237 O O . SER B 1 189 ? 1.145 -41.312 2.477 1 94.62 189 SER B O 1
ATOM 5239 N N . GLN B 1 190 ? 2.377 -39.5 2.904 1 91.56 190 GLN B N 1
ATOM 5240 C CA . GLN B 1 190 ? 2.045 -39.531 4.324 1 91.56 190 GLN B CA 1
ATOM 5241 C C . GLN B 1 190 ? 0.541 -39.406 4.543 1 91.56 190 GLN B C 1
ATOM 5243 O O . GLN B 1 190 ? 0.007 -39.875 5.555 1 91.56 190 GLN B O 1
ATOM 5248 N N . LEU B 1 191 ? -0.169 -38.812 3.648 1 93.31 191 LEU B N 1
ATOM 5249 C CA . LEU B 1 191 ? -1.599 -38.531 3.773 1 93.31 191 LEU B CA 1
ATOM 5250 C C . LEU B 1 191 ? -2.402 -39.844 3.633 1 93.31 191 LEU B C 1
ATOM 5252 O O . LEU B 1 191 ? -3.582 -39.875 3.986 1 93.31 191 LEU B O 1
ATOM 5256 N N . LYS B 1 192 ? -1.805 -40.875 3.004 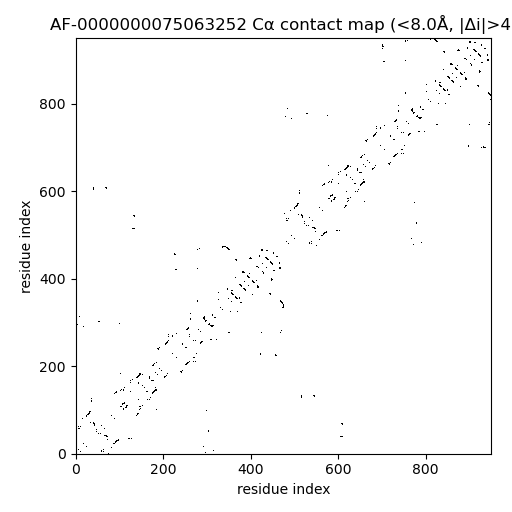1 91.44 192 LYS B N 1
ATOM 5257 C CA . LYS B 1 192 ? -2.465 -42.188 2.955 1 91.44 192 LYS B CA 1
ATOM 5258 C C . LYS B 1 192 ? -2.705 -42.719 4.359 1 91.44 192 LYS B C 1
ATOM 5260 O O . LYS B 1 192 ? -3.73 -43.375 4.617 1 91.44 192 LYS B O 1
ATOM 5265 N N . LYS B 1 193 ? -1.819 -42.375 5.23 1 88 193 LYS B N 1
ATOM 5266 C CA . LYS B 1 193 ? -1.879 -42.906 6.59 1 88 193 LYS B CA 1
ATOM 5267 C C . LYS B 1 193 ? -2.602 -41.938 7.523 1 88 193 LYS B C 1
ATOM 5269 O O . LYS B 1 193 ? -3.387 -42.375 8.375 1 88 193 LYS B O 1
ATOM 5274 N N . LYS B 1 194 ? -2.285 -40.688 7.406 1 85.81 194 LYS B N 1
ATOM 5275 C CA . LYS B 1 194 ? -2.84 -39.688 8.305 1 85.81 194 LYS B CA 1
ATOM 5276 C C . LYS B 1 194 ? -3.342 -38.469 7.531 1 85.81 194 LYS B C 1
ATOM 5278 O O . LYS B 1 194 ? -2.58 -37.531 7.266 1 85.81 194 LYS B O 1
ATOM 5283 N N . PRO B 1 195 ? -4.633 -38.469 7.277 1 83.62 195 PRO B N 1
ATOM 5284 C CA . PRO B 1 195 ? -5.176 -37.281 6.613 1 83.62 195 PRO B CA 1
ATOM 5285 C C . PRO B 1 195 ? -5.062 -36.031 7.465 1 83.62 195 PRO B C 1
ATOM 5287 O O . PRO B 1 195 ? -4.902 -36.125 8.688 1 83.62 195 PRO B O 1
ATOM 5290 N N . LEU B 1 196 ? -5.113 -34.812 6.934 1 84.62 196 LEU B N 1
ATOM 5291 C CA . LEU B 1 196 ? -4.891 -33.562 7.625 1 84.62 196 LEU B CA 1
ATOM 5292 C C . LEU B 1 196 ? -5.957 -33.312 8.688 1 84.62 196 LEU B C 1
ATOM 5294 O O . LEU B 1 196 ? -5.68 -32.719 9.727 1 84.62 196 LEU B O 1
ATOM 5298 N N . GLY B 1 197 ? -7.164 -33.719 8.414 1 78.56 197 GLY B N 1
ATOM 5299 C CA . GLY B 1 197 ? -8.227 -33.656 9.406 1 78.56 197 GLY B CA 1
ATOM 5300 C C . GLY B 1 197 ? -8.711 -32.25 9.703 1 78.56 197 GLY B C 1
ATOM 5301 O O . GLY B 1 197 ? -9.078 -31.953 10.836 1 78.56 197 GLY B O 1
ATOM 5302 N N . TYR B 1 198 ? -8.75 -31.344 8.727 1 80.38 198 TYR B N 1
ATOM 5303 C CA . TYR B 1 198 ? -9.164 -29.969 8.93 1 80.38 198 TYR B CA 1
ATOM 5304 C C . TYR B 1 198 ? -10.68 -29.844 8.93 1 80.38 198 TYR B C 1
ATOM 5306 O O . TYR B 1 198 ? -11.367 -30.578 8.227 1 80.38 198 TYR B O 1
ATOM 5314 N N . THR B 1 199 ? -11.266 -28.859 9.742 1 76.94 199 THR B N 1
ATOM 5315 C CA . THR B 1 199 ? -12.688 -28.516 9.703 1 76.94 199 THR B CA 1
ATOM 5316 C C . THR B 1 199 ? -12.992 -27.625 8.5 1 76.94 199 THR B C 1
ATOM 5318 O O . THR B 1 199 ? -14.148 -27.484 8.102 1 76.94 199 THR B O 1
ATOM 5321 N N . PHE B 1 200 ? -12.07 -26.938 7.98 1 78.56 200 PHE B N 1
ATOM 5322 C CA . PHE B 1 200 ? -12.195 -26.094 6.789 1 78.56 200 PHE B CA 1
ATOM 5323 C C . PHE B 1 200 ? -11.594 -26.797 5.574 1 78.56 200 PHE B C 1
ATOM 5325 O O . PHE B 1 200 ? -10.875 -26.172 4.789 1 78.56 200 PHE B O 1
ATOM 5332 N N . GLN B 1 201 ? -11.875 -27.984 5.395 1 74.19 201 GLN B N 1
ATOM 5333 C CA . GLN B 1 201 ? -11.305 -28.859 4.375 1 74.19 201 GLN B CA 1
ATOM 5334 C C . GLN B 1 201 ? -11.609 -28.344 2.971 1 74.19 201 GLN B C 1
ATOM 5336 O O . GLN B 1 201 ? -10.82 -28.531 2.045 1 74.19 201 GLN B O 1
ATOM 5341 N N . ASN B 1 202 ? -12.641 -27.578 2.891 1 88.75 202 ASN B N 1
ATOM 5342 C CA . ASN B 1 202 ? -13.039 -27.109 1.571 1 88.75 202 ASN B CA 1
ATOM 5343 C C . ASN B 1 202 ? -12.148 -25.953 1.1 1 88.75 202 ASN B C 1
ATOM 5345 O O . ASN B 1 202 ? -12.32 -25.453 -0.011 1 88.75 202 ASN B O 1
ATOM 5349 N N . LYS B 1 203 ? -11.117 -25.656 1.938 1 94.81 203 LYS B N 1
ATOM 5350 C CA . LYS B 1 203 ? -10.203 -24.578 1.576 1 94.81 203 LYS B CA 1
ATOM 5351 C C . LYS B 1 203 ? -8.805 -25.109 1.298 1 94.81 203 LYS B C 1
ATOM 5353 O O . LYS B 1 203 ? -7.898 -24.344 0.941 1 94.81 203 LYS B O 1
ATOM 5358 N N . VAL B 1 204 ? -8.648 -26.406 1.384 1 96.31 204 VAL B N 1
ATOM 5359 C CA . VAL B 1 204 ? -7.309 -26.969 1.317 1 96.31 204 VAL B CA 1
ATOM 5360 C C . VAL B 1 204 ? -7.039 -27.5 -0.091 1 96.31 204 VAL B C 1
ATOM 5362 O O . VAL B 1 204 ? -7.879 -28.188 -0.671 1 96.31 204 VAL B O 1
ATOM 5365 N N . VAL B 1 205 ? -5.988 -27.156 -0.622 1 97.5 205 VAL B N 1
ATOM 5366 C CA . VAL B 1 205 ? -5.453 -27.672 -1.877 1 97.5 205 VAL B CA 1
ATOM 5367 C C . VAL B 1 205 ? -4.055 -28.234 -1.648 1 97.5 205 VAL B C 1
ATOM 5369 O O . VAL B 1 205 ? -3.23 -27.625 -0.972 1 97.5 205 VAL B O 1
ATOM 5372 N N . LEU B 1 206 ? -3.809 -29.453 -2.127 1 97.44 206 LEU B N 1
ATOM 5373 C CA . LEU B 1 206 ? -2.465 -30.016 -2.049 1 97.44 206 LEU B CA 1
ATOM 5374 C C . LEU B 1 206 ? -1.661 -29.672 -3.301 1 97.44 206 LEU B C 1
ATOM 5376 O O . LEU B 1 206 ? -2.227 -29.531 -4.387 1 97.44 206 LEU B O 1
ATOM 5380 N N . GLU B 1 207 ? -0.384 -29.453 -3.098 1 97.88 207 GLU B N 1
ATOM 5381 C CA . GLU B 1 207 ? 0.431 -29.141 -4.266 1 97.88 207 GLU B CA 1
ATOM 5382 C C . GLU B 1 207 ? 1.58 -30.125 -4.426 1 97.88 207 GLU B C 1
ATOM 5384 O O . GLU B 1 207 ? 2.037 -30.719 -3.443 1 97.88 207 GLU B O 1
ATOM 5389 N N . ALA B 1 208 ? 2.025 -30.328 -5.656 1 97.56 208 ALA B N 1
ATOM 5390 C CA . ALA B 1 208 ? 3.174 -31.156 -6 1 97.56 208 ALA B CA 1
ATOM 5391 C C . ALA B 1 208 ? 3.99 -30.531 -7.125 1 97.56 208 ALA B C 1
ATOM 5393 O O . ALA B 1 208 ? 3.512 -29.625 -7.816 1 97.56 208 ALA B O 1
ATOM 5394 N N . HIS B 1 209 ? 5.211 -30.906 -7.113 1 97.31 209 HIS B N 1
ATOM 5395 C CA . HIS B 1 209 ? 6.137 -30.547 -8.18 1 97.31 209 HIS B CA 1
ATOM 5396 C C . HIS B 1 209 ? 6.578 -31.766 -8.977 1 97.31 209 HIS B C 1
ATOM 5398 O O . HIS B 1 209 ? 6.727 -32.844 -8.414 1 97.31 209 HIS B O 1
ATOM 5404 N N . LEU B 1 210 ? 6.734 -31.562 -10.258 1 95.88 210 LEU B N 1
ATOM 5405 C CA . LEU B 1 210 ? 7.289 -32.688 -11.031 1 95.88 210 LEU B CA 1
ATOM 5406 C C . LEU B 1 210 ? 8.117 -32.156 -12.203 1 95.88 210 LEU B C 1
ATOM 5408 O O . LEU B 1 210 ? 7.617 -31.391 -13.039 1 95.88 210 LEU B O 1
ATOM 5412 N N . TYR B 1 211 ? 9.367 -32.562 -12.211 1 95.62 211 TYR B N 1
ATOM 5413 C CA . TYR B 1 211 ? 10.328 -32.312 -13.281 1 95.62 211 TYR B CA 1
ATOM 5414 C C . TYR B 1 211 ? 10.953 -33.594 -13.766 1 95.62 211 TYR B C 1
ATOM 5416 O O . TYR B 1 211 ? 10.867 -34.625 -13.094 1 95.62 211 TYR B O 1
ATOM 5424 N N . SER B 1 212 ? 11.625 -33.5 -14.945 1 94.88 212 SER B N 1
ATOM 5425 C CA . SER B 1 212 ? 12.328 -34.688 -15.453 1 94.88 212 SER B CA 1
ATOM 5426 C C . SER B 1 212 ? 13.43 -35.125 -14.5 1 94.88 212 SER B C 1
ATOM 5428 O O . SER B 1 212 ? 13.742 -36.312 -14.422 1 94.88 212 SER B O 1
ATOM 5430 N N . PHE B 1 213 ? 13.961 -34.156 -13.797 1 91.69 213 PHE B N 1
ATOM 5431 C CA . PHE B 1 213 ? 15.102 -34.438 -12.93 1 91.69 213 PHE B CA 1
ATOM 5432 C C . PHE B 1 213 ? 14.641 -34.75 -11.508 1 91.69 213 PHE B C 1
ATOM 5434 O O . PHE B 1 213 ? 15.453 -35 -10.625 1 91.69 213 PHE B O 1
ATOM 5441 N N . SER B 1 214 ? 13.359 -34.688 -11.312 1 88.62 214 SER B N 1
ATOM 5442 C CA . SER B 1 214 ? 12.852 -35.062 -10 1 88.62 214 SER B CA 1
ATOM 5443 C C . SER B 1 214 ? 13.203 -36.531 -9.68 1 88.62 214 SER B C 1
ATOM 5445 O O . SER B 1 214 ? 12.945 -37.438 -10.477 1 88.62 214 SER B O 1
ATOM 5447 N N . GLY B 1 215 ? 13.875 -36.75 -8.594 1 79 215 GLY B N 1
ATOM 5448 C CA . GLY B 1 215 ? 14.281 -38.094 -8.18 1 79 215 GLY B CA 1
ATOM 5449 C C . GLY B 1 215 ? 15.445 -38.656 -8.992 1 79 215 GLY B C 1
ATOM 5450 O O . GLY B 1 215 ? 15.625 -39.844 -9.086 1 79 215 GLY B O 1
ATOM 5451 N N . ASP B 1 216 ? 16.203 -37.844 -9.695 1 79.19 216 ASP B N 1
ATOM 5452 C CA . ASP B 1 216 ? 17.391 -38.219 -10.484 1 79.19 216 ASP B CA 1
ATOM 5453 C C . ASP B 1 216 ? 17.031 -39.156 -11.617 1 79.19 216 ASP B C 1
ATOM 5455 O O . ASP B 1 216 ? 17.672 -40.188 -11.805 1 79.19 216 ASP B O 1
ATOM 5459 N N . ASN B 1 217 ? 16.016 -38.844 -12.32 1 82.62 217 ASN B N 1
ATOM 5460 C CA . ASN B 1 217 ? 15.492 -39.75 -13.344 1 82.62 217 ASN B CA 1
ATOM 5461 C C . ASN B 1 217 ? 15.703 -39.188 -14.75 1 82.62 217 ASN B C 1
ATOM 5463 O O . ASN B 1 217 ? 15.352 -39.812 -15.742 1 82.62 217 ASN B O 1
ATOM 5467 N N . GLU B 1 218 ? 16.312 -38.062 -14.828 1 86.12 218 GLU B N 1
ATOM 5468 C CA . GLU B 1 218 ? 16.344 -37.375 -16.109 1 86.12 218 GLU B CA 1
ATOM 5469 C C . GLU B 1 218 ? 17.031 -38.219 -17.188 1 86.12 218 GLU B C 1
ATOM 5471 O O . GLU B 1 218 ? 16.5 -38.375 -18.281 1 86.12 218 GLU B O 1
ATOM 5476 N N . SER B 1 219 ? 18.156 -38.75 -16.828 1 89.94 219 SER B N 1
ATOM 5477 C CA . SER B 1 219 ? 18.938 -39.531 -17.797 1 89.94 219 SER B CA 1
ATOM 5478 C C . SER B 1 219 ? 18.156 -40.75 -18.281 1 89.94 219 SER B C 1
ATOM 5480 O O . SER B 1 219 ? 18.406 -41.25 -19.391 1 89.94 219 SER B O 1
ATOM 5482 N N . LYS B 1 220 ? 17.219 -41.219 -17.547 1 93.25 220 LYS B N 1
ATOM 5483 C CA . LYS B 1 220 ? 16.469 -42.406 -17.875 1 93.25 220 LYS B CA 1
ATOM 5484 C C . LYS B 1 220 ? 15.578 -42.156 -19.094 1 93.25 220 LYS B C 1
ATOM 5486 O O . LYS B 1 220 ? 15.234 -43.094 -19.828 1 93.25 220 LYS B O 1
ATOM 5491 N N . PHE B 1 221 ? 15.258 -41 -19.375 1 94.88 221 PHE B N 1
ATOM 5492 C CA . PHE B 1 221 ? 14.398 -40.688 -20.516 1 94.88 221 PHE B CA 1
ATOM 5493 C C . PHE B 1 221 ? 15.148 -40.844 -21.828 1 94.88 221 PHE B C 1
ATOM 5495 O O . PHE B 1 221 ? 14.539 -40.875 -22.906 1 94.88 221 PHE B O 1
ATOM 5502 N N . VAL B 1 222 ? 16.453 -40.938 -21.766 1 94.25 222 VAL B N 1
ATOM 5503 C CA . VAL B 1 222 ? 17.234 -41.156 -22.984 1 94.25 222 VAL B CA 1
ATOM 5504 C C . VAL B 1 222 ? 17.922 -42.5 -22.922 1 94.25 222 VAL B C 1
ATOM 5506 O O . VAL B 1 222 ? 18.281 -43.062 -23.969 1 94.25 222 VAL B O 1
ATOM 5509 N N . LYS B 1 223 ? 17.984 -43.156 -21.797 1 94.69 223 LYS B N 1
ATOM 5510 C CA . LYS B 1 223 ? 18.75 -44.375 -21.656 1 94.69 223 LYS B CA 1
ATOM 5511 C C . LYS B 1 223 ? 17.828 -45.594 -21.578 1 94.69 223 LYS B C 1
ATOM 5513 O O . LYS B 1 223 ? 18.281 -46.75 -21.688 1 94.69 223 LYS B O 1
ATOM 5518 N N . LYS B 1 224 ? 16.562 -45.375 -21.391 1 94.69 224 LYS B N 1
ATOM 5519 C CA . LYS B 1 224 ? 15.586 -46.469 -21.297 1 94.69 224 LYS B CA 1
ATOM 5520 C C . LYS B 1 224 ? 14.5 -46.312 -22.359 1 94.69 224 LYS B C 1
ATOM 5522 O O . LYS B 1 224 ? 14.305 -45.219 -22.906 1 94.69 224 LYS B O 1
ATOM 5527 N N . PRO B 1 225 ? 13.867 -47.531 -22.609 1 95.56 225 PRO B N 1
ATOM 5528 C CA . PRO B 1 225 ? 12.734 -47.406 -23.531 1 95.56 225 PRO B CA 1
ATOM 5529 C C . PRO B 1 225 ? 11.695 -46.375 -23.062 1 95.56 225 PRO B C 1
ATOM 5531 O O . PRO B 1 225 ? 11.281 -46.406 -21.906 1 95.56 225 PRO B O 1
ATOM 5534 N N . LEU B 1 226 ? 11.305 -45.562 -23.969 1 95.88 226 LEU B N 1
ATOM 5535 C CA . LEU B 1 226 ? 10.562 -44.344 -23.609 1 95.88 226 LEU B CA 1
ATOM 5536 C C . LEU B 1 226 ? 9.203 -44.719 -23.031 1 95.88 226 LEU B C 1
ATOM 5538 O O . LEU B 1 226 ? 8.758 -44.094 -22.062 1 95.88 226 LEU B O 1
ATOM 5542 N N . ASN B 1 227 ? 8.508 -45.688 -23.547 1 96.69 227 ASN B N 1
ATOM 5543 C CA . ASN B 1 227 ? 7.211 -46.094 -23.016 1 96.69 227 ASN B CA 1
ATOM 5544 C C . ASN B 1 227 ? 7.344 -46.625 -21.578 1 96.69 227 ASN B C 1
ATOM 5546 O O . ASN B 1 227 ? 6.441 -46.438 -20.766 1 96.69 227 ASN B O 1
ATOM 5550 N N . ILE B 1 228 ? 8.453 -47.25 -21.344 1 95.5 228 ILE B N 1
ATOM 5551 C CA . ILE B 1 228 ? 8.68 -47.844 -20.031 1 95.5 228 ILE B CA 1
ATOM 5552 C C . ILE B 1 228 ? 8.953 -46.75 -19 1 95.5 228 ILE B C 1
ATOM 5554 O O . ILE B 1 228 ? 8.305 -46.688 -17.953 1 95.5 228 ILE B O 1
ATOM 5558 N N . ILE B 1 229 ? 9.867 -45.875 -19.328 1 95.25 229 ILE B N 1
ATOM 5559 C CA . ILE B 1 229 ? 10.258 -44.844 -18.359 1 95.25 229 ILE B CA 1
ATOM 5560 C C . ILE B 1 229 ? 9.094 -43.875 -18.141 1 95.25 229 ILE B C 1
ATOM 5562 O O . ILE B 1 229 ? 8.867 -43.438 -17.016 1 95.25 229 ILE B O 1
ATOM 5566 N N . CYS B 1 230 ? 8.359 -43.531 -19.188 1 96.19 230 CYS B N 1
ATOM 5567 C CA . CYS B 1 230 ? 7.164 -42.688 -19.031 1 96.19 230 CYS B CA 1
ATOM 5568 C C . CYS B 1 230 ? 6.195 -43.312 -18.031 1 96.19 230 CYS B C 1
ATOM 5570 O O . CYS B 1 230 ? 5.754 -42.656 -17.094 1 96.19 230 CYS B O 1
ATOM 5572 N N . ASN B 1 231 ? 5.914 -44.562 -18.188 1 95.88 231 ASN B N 1
ATOM 5573 C CA . ASN B 1 231 ? 5.016 -45.25 -17.266 1 95.88 231 ASN B CA 1
ATOM 5574 C C . ASN B 1 231 ? 5.562 -45.25 -15.852 1 95.88 231 ASN B C 1
ATOM 5576 O O . ASN B 1 231 ? 4.824 -45.031 -14.891 1 95.88 231 ASN B O 1
ATOM 5580 N N . GLU B 1 232 ? 6.82 -45.562 -15.711 1 95.31 232 GLU B N 1
ATOM 5581 C CA . GLU B 1 232 ? 7.445 -45.656 -14.391 1 95.31 232 GLU B CA 1
ATOM 5582 C C . GLU B 1 232 ? 7.316 -44.344 -13.633 1 95.31 232 GLU B C 1
ATOM 5584 O O . GLU B 1 232 ? 6.941 -44.312 -12.461 1 95.31 232 GLU B O 1
ATOM 5589 N N . ILE B 1 233 ? 7.605 -43.281 -14.281 1 96.31 233 ILE B N 1
ATOM 5590 C CA . ILE B 1 233 ? 7.602 -41.969 -13.641 1 96.31 233 ILE B CA 1
ATOM 5591 C C . ILE B 1 233 ? 6.164 -41.562 -13.336 1 96.31 233 ILE B C 1
ATOM 5593 O O . ILE B 1 233 ? 5.887 -41 -12.258 1 96.31 233 ILE B O 1
ATOM 5597 N N . MET B 1 234 ? 5.184 -41.812 -14.242 1 96.62 234 MET B N 1
ATOM 5598 C CA . MET B 1 234 ? 3.791 -41.438 -13.992 1 96.62 234 MET B CA 1
ATOM 5599 C C . MET B 1 234 ? 3.195 -42.281 -12.875 1 96.62 234 MET B C 1
ATOM 5601 O O . MET B 1 234 ? 2.371 -41.812 -12.094 1 96.62 234 MET B O 1
ATOM 5605 N N . GLU B 1 235 ? 3.607 -43.5 -12.805 1 96.25 235 GLU B N 1
ATOM 5606 C CA . GLU B 1 235 ? 3.158 -44.344 -11.703 1 96.25 235 GLU B CA 1
ATOM 5607 C C . GLU B 1 235 ? 3.703 -43.875 -10.367 1 96.25 235 GLU B C 1
ATOM 5609 O O . GLU B 1 235 ? 2.998 -43.875 -9.359 1 96.25 235 GLU B O 1
ATOM 5614 N N . LYS B 1 236 ? 4.926 -43.531 -10.406 1 96.19 236 LYS B N 1
ATOM 5615 C CA . LYS B 1 236 ? 5.504 -42.938 -9.195 1 96.19 236 LYS B CA 1
ATOM 5616 C C . LYS B 1 236 ? 4.746 -41.688 -8.773 1 96.19 236 LYS B C 1
ATOM 5618 O O . LYS B 1 236 ? 4.445 -41.5 -7.598 1 96.19 236 LYS B O 1
ATOM 5623 N N . PHE B 1 237 ? 4.484 -40.844 -9.727 1 96.5 237 PHE B N 1
ATOM 5624 C CA . PHE B 1 237 ? 3.697 -39.656 -9.477 1 96.5 237 PHE B CA 1
ATOM 5625 C C . PHE B 1 237 ? 2.361 -40 -8.836 1 96.5 237 PHE B C 1
ATOM 5627 O O . PHE B 1 237 ? 1.953 -39.375 -7.852 1 96.5 237 PHE B O 1
ATOM 5634 N N . GLU B 1 238 ? 1.682 -41 -9.367 1 96.62 238 GLU B N 1
ATOM 5635 C CA . GLU B 1 238 ? 0.4 -41.438 -8.812 1 96.62 238 GLU B CA 1
ATOM 5636 C C . GLU B 1 238 ? 0.554 -41.938 -7.375 1 96.62 238 GLU B C 1
ATOM 5638 O O . GLU B 1 238 ? -0.271 -41.594 -6.516 1 96.62 238 GLU B O 1
ATOM 5643 N N . ARG B 1 239 ? 1.564 -42.594 -7.141 1 96.44 239 ARG B N 1
ATOM 5644 C CA . ARG B 1 239 ? 1.787 -43.188 -5.82 1 96.44 239 ARG B CA 1
ATOM 5645 C C . ARG B 1 239 ? 2.127 -42.094 -4.801 1 96.44 239 ARG B C 1
ATOM 5647 O O . ARG B 1 239 ? 1.733 -42.188 -3.637 1 96.44 239 ARG B O 1
ATOM 5654 N N . GLU B 1 240 ? 2.752 -41.062 -5.262 1 96.81 240 GLU B N 1
ATOM 5655 C CA . GLU B 1 240 ? 3.312 -40.125 -4.316 1 96.81 240 GLU B CA 1
ATOM 5656 C C . GLU B 1 240 ? 2.443 -38.875 -4.219 1 96.81 240 GLU B C 1
ATOM 5658 O O . GLU B 1 240 ? 2.41 -38.219 -3.18 1 96.81 240 GLU B O 1
ATOM 5663 N N . ALA B 1 241 ? 1.75 -38.531 -5.234 1 97.25 241 ALA B N 1
ATOM 5664 C CA . ALA B 1 241 ? 1 -37.281 -5.195 1 97.25 241 ALA B CA 1
ATOM 5665 C C . ALA B 1 241 ? -0.362 -37.438 -5.867 1 97.25 241 ALA B C 1
ATOM 5667 O O . ALA B 1 241 ? -1.392 -37.094 -5.285 1 97.25 241 ALA B O 1
ATOM 5668 N N . GLY B 1 242 ? -0.401 -38.125 -7.043 1 96.56 242 GLY B N 1
ATOM 5669 C CA . GLY B 1 242 ? -1.608 -38.188 -7.848 1 96.56 242 GLY B CA 1
ATOM 5670 C C . GLY B 1 242 ? -2.758 -38.875 -7.141 1 96.56 242 GLY B C 1
ATOM 5671 O O . GLY B 1 242 ? -3.926 -38.625 -7.441 1 96.56 242 GLY B O 1
ATOM 5672 N N . PHE B 1 243 ? -2.484 -39.688 -6.129 1 96.06 243 PHE B N 1
ATOM 5673 C CA . PHE B 1 243 ? -3.484 -40.5 -5.445 1 96.06 243 PHE B CA 1
ATOM 5674 C C . PHE B 1 243 ? -4.457 -39.625 -4.668 1 96.06 243 PHE B C 1
ATOM 5676 O O . PHE B 1 243 ? -5.562 -40.062 -4.34 1 96.06 243 PHE B O 1
ATOM 5683 N N . VAL B 1 244 ? -4.09 -38.406 -4.352 1 95.62 244 VAL B N 1
ATOM 5684 C CA . VAL B 1 244 ? -4.84 -37.625 -3.391 1 95.62 244 VAL B CA 1
ATOM 5685 C C . VAL B 1 244 ? -6.211 -37.281 -3.967 1 95.62 244 VAL B C 1
ATOM 5687 O O . VAL B 1 244 ? -7.164 -37.031 -3.219 1 95.62 244 VAL B O 1
ATOM 5690 N N . VAL B 1 245 ? -6.328 -37.219 -5.309 1 93.25 245 VAL B N 1
ATOM 5691 C CA . VAL B 1 245 ? -7.598 -36.875 -5.93 1 93.25 245 VAL B CA 1
ATOM 5692 C C . VAL B 1 245 ? -8.516 -38.094 -5.977 1 93.25 245 VAL B C 1
ATOM 5694 O O . VAL B 1 245 ? -9.719 -37.969 -6.219 1 93.25 245 VAL B O 1
ATOM 5697 N N . ASP B 1 246 ? -8 -39.25 -5.719 1 90.94 246 ASP B N 1
ATOM 5698 C CA . ASP B 1 246 ? -8.758 -40.5 -5.84 1 90.94 246 ASP B CA 1
ATOM 5699 C C . ASP B 1 246 ? -9.039 -41.094 -4.469 1 90.94 246 ASP B C 1
ATOM 5701 O O . ASP B 1 246 ? -9.695 -42.156 -4.367 1 90.94 246 ASP B O 1
ATOM 5705 N N . MET B 1 247 ? -8.578 -40.5 -3.479 1 89.62 247 MET B N 1
ATOM 5706 C CA . MET B 1 247 ? -8.789 -41.031 -2.145 1 89.62 247 MET B CA 1
ATOM 5707 C C . MET B 1 247 ? -10.234 -40.875 -1.703 1 89.62 247 MET B C 1
ATOM 5709 O O . MET B 1 247 ? -11.023 -40.219 -2.379 1 89.62 247 MET B O 1
ATOM 5713 N N . LYS B 1 248 ? -10.648 -41.531 -0.599 1 87.56 248 LYS B N 1
ATOM 5714 C CA . LYS B 1 248 ? -12.016 -41.5 -0.089 1 87.56 248 LYS B CA 1
ATOM 5715 C C . LYS B 1 248 ? -12.484 -40.062 0.129 1 87.56 248 LYS B C 1
ATOM 5717 O O . LYS B 1 248 ? -13.578 -39.688 -0.303 1 87.56 248 LYS B O 1
ATOM 5722 N N . ASN B 1 249 ? -11.719 -39.312 0.79 1 88.12 249 ASN B N 1
ATOM 5723 C CA . ASN B 1 249 ? -11.914 -37.875 0.926 1 88.12 249 ASN B CA 1
ATOM 5724 C C . ASN B 1 249 ? -10.883 -37.094 0.118 1 88.12 249 ASN B C 1
ATOM 5726 O O . ASN B 1 249 ? -9.875 -36.656 0.663 1 88.12 249 ASN B O 1
ATOM 5730 N N . PRO B 1 250 ? -11.156 -36.875 -1.116 1 90.19 250 PRO B N 1
ATOM 5731 C CA . PRO B 1 250 ? -10.141 -36.375 -2.039 1 90.19 250 PRO B CA 1
ATOM 5732 C C . PRO B 1 250 ? -9.773 -34.906 -1.758 1 90.19 250 PRO B C 1
ATOM 5734 O O . PRO B 1 250 ? -10.57 -34.188 -1.163 1 90.19 250 PRO B O 1
ATOM 5737 N N . TYR B 1 251 ? -8.625 -34.562 -2.039 1 93.06 251 TYR B N 1
ATOM 5738 C CA . TYR B 1 251 ? -8.141 -33.188 -2.092 1 93.06 251 TYR B CA 1
ATOM 5739 C C . TYR B 1 251 ? -7.906 -32.75 -3.533 1 93.06 251 TYR B C 1
ATOM 5741 O O . TYR B 1 251 ? -7.457 -33.562 -4.363 1 93.06 251 TYR B O 1
ATOM 5749 N N . PRO B 1 252 ? -8.273 -31.5 -3.797 1 95.19 252 PRO B N 1
ATOM 5750 C CA . PRO B 1 252 ? -7.77 -31 -5.074 1 95.19 252 PRO B CA 1
ATOM 5751 C C . PRO B 1 252 ? -6.242 -31 -5.141 1 95.19 252 PRO B C 1
ATOM 5753 O O . PRO B 1 252 ? -5.578 -30.719 -4.137 1 95.19 252 PRO B O 1
ATOM 5756 N N . LEU B 1 253 ? -5.723 -31.359 -6.258 1 97.31 253 LEU B N 1
ATOM 5757 C CA . LEU B 1 253 ? -4.281 -31.359 -6.484 1 97.31 253 LEU B CA 1
ATOM 5758 C C . LEU B 1 253 ? -3.889 -30.266 -7.473 1 97.31 253 LEU B C 1
ATOM 5760 O O . LEU B 1 253 ? -4.512 -30.125 -8.523 1 97.31 253 LEU B O 1
ATOM 5764 N N . PHE B 1 254 ? -2.932 -29.5 -7.074 1 98.06 254 PHE B N 1
ATOM 5765 C CA . PHE B 1 254 ? -2.363 -28.391 -7.852 1 98.06 254 PHE B CA 1
ATOM 5766 C C . PHE B 1 254 ? -0.896 -28.656 -8.172 1 98.06 254 PHE B C 1
ATOM 5768 O O . PHE B 1 254 ? -0.053 -28.672 -7.27 1 98.06 254 PHE B O 1
ATOM 5775 N N . ILE B 1 255 ? -0.58 -28.953 -9.461 1 98.19 255 ILE B N 1
ATOM 5776 C CA . ILE B 1 255 ? 0.833 -29.031 -9.812 1 98.19 255 ILE B CA 1
ATOM 5777 C C . ILE B 1 255 ? 1.411 -27.625 -9.93 1 98.19 255 ILE B C 1
ATOM 5779 O O . ILE B 1 255 ? 1.362 -27.016 -11 1 98.19 255 ILE B O 1
ATOM 5783 N N . SER B 1 256 ? 2.023 -27.203 -8.867 1 98.12 256 SER B N 1
ATOM 5784 C CA . SER B 1 256 ? 2.377 -25.781 -8.758 1 98.12 256 SER B CA 1
ATOM 5785 C C . SER B 1 256 ? 3.725 -25.5 -9.414 1 98.12 256 SER B C 1
ATOM 5787 O O . SER B 1 256 ? 4.086 -24.344 -9.625 1 98.12 256 SER B O 1
ATOM 5789 N N . GLU B 1 257 ? 4.48 -26.609 -9.758 1 97.56 257 GLU B N 1
ATOM 5790 C CA . GLU B 1 257 ? 5.703 -26.406 -10.531 1 97.56 257 GLU B CA 1
ATOM 5791 C C . GLU B 1 257 ? 5.949 -27.562 -11.492 1 97.56 257 GLU B C 1
ATOM 5793 O O . GLU B 1 257 ? 5.91 -28.734 -11.086 1 97.56 257 GLU B O 1
ATOM 5798 N N . PHE B 1 258 ? 6.18 -27.281 -12.617 1 97.19 258 PHE B N 1
ATOM 5799 C CA . PHE B 1 258 ? 6.758 -28.125 -13.664 1 97.19 258 PHE B CA 1
ATOM 5800 C C . PHE B 1 258 ? 7.34 -27.281 -14.789 1 97.19 258 PHE B C 1
ATOM 5802 O O . PHE B 1 258 ? 7.133 -26.062 -14.82 1 97.19 258 PHE B O 1
ATOM 5809 N N . GLY B 1 259 ? 8.133 -27.875 -15.602 1 96.5 259 GLY B N 1
ATOM 5810 C CA . GLY B 1 259 ? 8.75 -27.156 -16.703 1 96.5 259 GLY B CA 1
ATOM 5811 C C . GLY B 1 259 ? 9.898 -27.906 -17.344 1 96.5 259 GLY B C 1
ATOM 5812 O O . GLY B 1 259 ? 10.188 -29.047 -16.969 1 96.5 259 GLY B O 1
ATOM 5813 N N . TYR B 1 260 ? 10.461 -27.328 -18.359 1 96.19 260 TYR B N 1
ATOM 5814 C CA . TYR B 1 260 ? 11.562 -27.906 -19.109 1 96.19 260 TYR B CA 1
ATOM 5815 C C . TYR B 1 260 ? 12.336 -26.828 -19.859 1 96.19 260 TYR B C 1
ATOM 5817 O O . TYR B 1 260 ? 11.898 -25.688 -19.938 1 96.19 260 TYR B O 1
ATOM 5825 N N . ASP B 1 261 ? 13.508 -27.156 -20.328 1 96.56 261 ASP B N 1
ATOM 5826 C CA . ASP B 1 261 ? 14.305 -26.234 -21.141 1 96.56 261 ASP B CA 1
ATOM 5827 C C . ASP B 1 261 ? 13.602 -25.922 -22.453 1 96.56 261 ASP B C 1
ATOM 5829 O O . ASP B 1 261 ? 13.586 -26.734 -23.375 1 96.56 261 ASP B O 1
ATOM 5833 N N . GLN B 1 262 ? 13.188 -24.672 -22.641 1 96.06 262 GLN B N 1
ATOM 5834 C CA . GLN B 1 262 ? 12.344 -24.281 -23.766 1 96.06 262 GLN B CA 1
ATOM 5835 C C . GLN B 1 262 ? 13.172 -24.047 -25.031 1 96.06 262 GLN B C 1
ATOM 5837 O O . GLN B 1 262 ? 12.625 -23.781 -26.094 1 96.06 262 GLN B O 1
ATOM 5842 N N . SER B 1 263 ? 14.469 -24.156 -24.844 1 91.5 263 SER B N 1
ATOM 5843 C CA . SER B 1 263 ? 15.305 -24.094 -26.047 1 91.5 263 SER B CA 1
ATOM 5844 C C . SER B 1 263 ? 15.141 -25.344 -26.891 1 91.5 263 SER B C 1
ATOM 5846 O O . SER B 1 263 ? 15.484 -25.344 -28.078 1 91.5 263 SER B O 1
ATOM 5848 N N . GLY B 1 264 ? 14.742 -26.391 -26.312 1 90.69 264 GLY B N 1
ATOM 5849 C CA . GLY B 1 264 ? 14.547 -27.656 -27 1 90.69 264 GLY B CA 1
ATOM 5850 C C . GLY B 1 264 ? 15.812 -28.5 -27.078 1 90.69 264 GLY B C 1
ATOM 5851 O O . GLY B 1 264 ? 15.789 -29.609 -27.594 1 90.69 264 GLY B O 1
ATOM 5852 N N . SER B 1 265 ? 16.812 -28.078 -26.438 1 92.62 265 SER B N 1
ATOM 5853 C CA . SER B 1 265 ? 18.109 -28.734 -26.594 1 92.62 265 SER B CA 1
ATOM 5854 C C . SER B 1 265 ? 18.234 -29.953 -25.703 1 92.62 265 SER B C 1
ATOM 5856 O O . SER B 1 265 ? 19.094 -30.812 -25.938 1 92.62 265 SER B O 1
ATOM 5858 N N . ASN B 1 266 ? 17.453 -30.062 -24.703 1 95.69 266 ASN B N 1
ATOM 5859 C CA . ASN B 1 266 ? 17.5 -31.188 -23.781 1 95.69 266 ASN B CA 1
ATOM 5860 C C . ASN B 1 266 ? 16.5 -32.281 -24.141 1 95.69 266 ASN B C 1
ATOM 5862 O O . ASN B 1 266 ? 15.312 -32.156 -23.828 1 95.69 266 ASN B O 1
ATOM 5866 N N . GLU B 1 267 ? 16.969 -33.281 -24.703 1 95.19 267 GLU B N 1
ATOM 5867 C CA . GLU B 1 267 ? 16.109 -34.344 -25.219 1 95.19 267 GLU B CA 1
ATOM 5868 C C . GLU B 1 267 ? 15.336 -35.031 -24.094 1 95.19 267 GLU B C 1
ATOM 5870 O O . GLU B 1 267 ? 14.156 -35.344 -24.25 1 95.19 267 GLU B O 1
ATOM 5875 N N . ALA B 1 268 ? 15.992 -35.281 -23.016 1 96.44 268 ALA B N 1
ATOM 5876 C CA . ALA B 1 268 ? 15.352 -35.938 -21.891 1 96.44 268 ALA B CA 1
ATOM 5877 C C . ALA B 1 268 ? 14.172 -35.125 -21.375 1 96.44 268 ALA B C 1
ATOM 5879 O O . ALA B 1 268 ? 13.094 -35.656 -21.125 1 96.44 268 ALA B O 1
ATOM 5880 N N . GLU B 1 269 ? 14.336 -33.875 -21.25 1 96.88 269 GLU B N 1
ATOM 5881 C CA . GLU B 1 269 ? 13.281 -33 -20.75 1 96.88 269 GLU B CA 1
ATOM 5882 C C . GLU B 1 269 ? 12.125 -32.906 -21.75 1 96.88 269 GLU B C 1
ATOM 5884 O O . GLU B 1 269 ? 10.961 -32.875 -21.344 1 96.88 269 GLU B O 1
ATOM 5889 N N . ASN B 1 270 ? 12.469 -32.875 -23.016 1 96.12 270 ASN B N 1
ATOM 5890 C CA . ASN B 1 270 ? 11.422 -32.875 -24.031 1 96.12 270 ASN B CA 1
ATOM 5891 C C . ASN B 1 270 ? 10.555 -34.125 -23.938 1 96.12 270 ASN B C 1
ATOM 5893 O O . ASN B 1 270 ? 9.32 -34.031 -23.969 1 96.12 270 ASN B O 1
ATOM 5897 N N . ARG B 1 271 ? 11.195 -35.25 -23.812 1 96.44 271 ARG B N 1
ATOM 5898 C CA . ARG B 1 271 ? 10.5 -36.531 -23.734 1 96.44 271 ARG B CA 1
ATOM 5899 C C . ARG B 1 271 ? 9.648 -36.594 -22.469 1 96.44 271 ARG B C 1
ATOM 5901 O O . ARG B 1 271 ? 8.5 -37.031 -22.516 1 96.44 271 ARG B O 1
ATOM 5908 N N . PHE B 1 272 ? 10.164 -36.188 -21.438 1 96.75 272 PHE B N 1
ATOM 5909 C CA . PHE B 1 272 ? 9.414 -36.125 -20.172 1 96.75 272 PHE B CA 1
ATOM 5910 C C . PHE B 1 272 ? 8.164 -35.281 -20.328 1 96.75 272 PHE B C 1
ATOM 5912 O O . PHE B 1 272 ? 7.082 -35.656 -19.891 1 96.75 272 PHE B O 1
ATOM 5919 N N . MET B 1 273 ? 8.352 -34.062 -20.891 1 96.5 273 MET B N 1
ATOM 5920 C CA . MET B 1 273 ? 7.262 -33.094 -20.969 1 96.5 273 MET B CA 1
ATOM 5921 C C . MET B 1 273 ? 6.062 -33.688 -21.703 1 96.5 273 MET B C 1
ATOM 5923 O O . MET B 1 273 ? 4.922 -33.531 -21.25 1 96.5 273 MET B O 1
ATOM 5927 N N . SER B 1 274 ? 6.305 -34.375 -22.812 1 96.25 274 SER B N 1
ATOM 5928 C CA . SER B 1 274 ? 5.211 -34.969 -23.562 1 96.25 274 SER B CA 1
ATOM 5929 C C . SER B 1 274 ? 4.488 -36.031 -22.734 1 96.25 274 SER B C 1
ATOM 5931 O O . SER B 1 274 ? 3.256 -36.094 -22.75 1 96.25 274 SER B O 1
ATOM 5933 N N . CYS B 1 275 ? 5.301 -36.812 -22.062 1 96.5 275 CYS B N 1
ATOM 5934 C CA . CYS B 1 275 ? 4.762 -37.844 -21.188 1 96.5 275 CYS B CA 1
ATOM 5935 C C . CYS B 1 275 ? 3.916 -37.219 -20.078 1 96.5 275 CYS B C 1
ATOM 5937 O O . CYS B 1 275 ? 2.781 -37.656 -19.859 1 96.5 275 CYS B O 1
ATOM 5939 N N . PHE B 1 276 ? 4.41 -36.281 -19.484 1 97.12 276 PHE B N 1
ATOM 5940 C CA . PHE B 1 276 ? 3.795 -35.625 -18.328 1 97.12 276 PHE B CA 1
ATOM 5941 C C . PHE B 1 276 ? 2.52 -34.906 -18.734 1 97.12 276 PHE B C 1
ATOM 5943 O O . PHE B 1 276 ? 1.496 -35 -18.062 1 97.12 276 PHE B O 1
ATOM 5950 N N . LEU B 1 277 ? 2.561 -34.125 -19.797 1 97.38 277 LEU B N 1
ATOM 5951 C CA . LEU B 1 277 ? 1.397 -33.344 -20.25 1 97.38 277 LEU B CA 1
ATOM 5952 C C . LEU B 1 277 ? 0.237 -34.281 -20.594 1 97.38 277 LEU B C 1
ATOM 5954 O O . LEU B 1 277 ? -0.926 -33.938 -20.375 1 97.38 277 LEU B O 1
ATOM 5958 N N . ALA B 1 278 ? 0.563 -35.469 -21.109 1 98 278 ALA B N 1
ATOM 5959 C CA . ALA B 1 278 ? -0.486 -36.469 -21.359 1 98 278 ALA B CA 1
ATOM 5960 C C . ALA B 1 278 ? -1.213 -36.844 -20.078 1 98 278 ALA B C 1
ATOM 5962 O O . ALA B 1 278 ? -2.441 -36.969 -20.062 1 98 278 ALA B O 1
ATOM 5963 N N . ARG B 1 279 ? -0.415 -37 -19.062 1 96.62 279 ARG B N 1
ATOM 5964 C CA . ARG B 1 279 ? -1.001 -37.375 -17.781 1 96.62 279 ARG B CA 1
ATOM 5965 C C . ARG B 1 279 ? -1.831 -36.25 -17.203 1 96.62 279 ARG B C 1
ATOM 5967 O O . ARG B 1 279 ? -2.924 -36.5 -16.672 1 96.62 279 ARG B O 1
ATOM 5974 N N . ILE B 1 280 ? -1.31 -35.062 -17.234 1 96.19 280 ILE B N 1
ATOM 5975 C CA . ILE B 1 280 ? -2.008 -33.875 -16.703 1 96.19 280 ILE B CA 1
ATOM 5976 C C . ILE B 1 280 ? -3.326 -33.688 -17.453 1 96.19 280 ILE B C 1
ATOM 5978 O O . ILE B 1 280 ? -4.355 -33.406 -16.844 1 96.19 280 ILE B O 1
ATOM 5982 N N . ALA B 1 281 ? -3.291 -33.844 -18.75 1 97.44 281 ALA B N 1
ATOM 5983 C CA . ALA B 1 281 ? -4.504 -33.75 -19.562 1 97.44 281 ALA B CA 1
ATOM 5984 C C . ALA B 1 281 ? -5.523 -34.812 -19.156 1 97.44 281 ALA B C 1
ATOM 5986 O O . ALA B 1 281 ? -6.707 -34.5 -18.984 1 97.44 281 ALA B O 1
ATOM 5987 N N . GLU B 1 282 ? -5.047 -36 -19.031 1 96.56 282 GLU B N 1
ATOM 5988 C CA . GLU B 1 282 ? -5.91 -37.125 -18.703 1 96.56 282 GLU B CA 1
ATOM 5989 C C . GLU B 1 282 ? -6.648 -36.875 -17.391 1 96.56 282 GLU B C 1
ATOM 5991 O O . GLU B 1 282 ? -7.852 -37.156 -17.297 1 96.56 282 GLU B O 1
ATOM 5996 N N . LYS B 1 283 ? -5.957 -36.312 -16.453 1 95.12 283 LYS B N 1
ATOM 5997 C CA . LYS B 1 283 ? -6.52 -36.188 -15.109 1 95.12 283 LYS B CA 1
ATOM 5998 C C . LYS B 1 283 ? -7.133 -34.812 -14.891 1 95.12 283 LYS B C 1
ATOM 6000 O O . LYS B 1 283 ? -7.742 -34.562 -13.852 1 95.12 283 LYS B O 1
ATOM 6005 N N . ASP B 1 284 ? -6.941 -33.969 -15.828 1 96.31 284 ASP B N 1
ATOM 6006 C CA . ASP B 1 284 ? -7.453 -32.594 -15.781 1 96.31 284 ASP B CA 1
ATOM 6007 C C . ASP B 1 284 ? -7.004 -31.891 -14.5 1 96.31 284 ASP B C 1
ATOM 6009 O O . ASP B 1 284 ? -7.82 -31.328 -13.773 1 96.31 284 ASP B O 1
ATOM 6013 N N . ILE B 1 285 ? -5.719 -32.031 -14.18 1 96.44 285 ILE B N 1
ATOM 6014 C CA . ILE B 1 285 ? -5.129 -31.422 -12.977 1 96.44 285 ILE B CA 1
ATOM 6015 C C . ILE B 1 285 ? -4.762 -29.969 -13.25 1 96.44 285 ILE B C 1
ATOM 6017 O O . ILE B 1 285 ? -4.227 -29.641 -14.312 1 96.44 285 ILE B O 1
ATOM 6021 N N . ASP B 1 286 ? -5.074 -29.094 -12.258 1 96.56 286 ASP B N 1
ATOM 6022 C CA . ASP B 1 286 ? -4.656 -27.703 -12.359 1 96.56 286 ASP B CA 1
ATOM 6023 C C . ASP B 1 286 ? -3.148 -27.562 -12.156 1 96.56 286 ASP B C 1
ATOM 6025 O O . ASP B 1 286 ? -2.525 -28.391 -11.5 1 96.56 286 ASP B O 1
ATOM 6029 N N . TRP B 1 287 ? -2.631 -26.484 -12.719 1 97.81 287 TRP B N 1
ATOM 6030 C CA . TRP B 1 287 ? -1.174 -26.438 -12.773 1 97.81 287 TRP B CA 1
ATOM 6031 C C . TRP B 1 287 ? -0.688 -24.984 -12.875 1 97.81 287 TRP B C 1
ATOM 6033 O O . TRP B 1 287 ? -1.476 -24.078 -13.156 1 97.81 287 TRP B O 1
ATOM 6043 N N . ALA B 1 288 ? 0.56 -24.781 -12.492 1 98 288 ALA B N 1
ATOM 6044 C CA . ALA B 1 288 ? 1.341 -23.578 -12.758 1 98 288 ALA B CA 1
ATOM 6045 C C . ALA B 1 288 ? 2.697 -23.922 -13.367 1 98 288 ALA B C 1
ATOM 6047 O O . ALA B 1 288 ? 3.43 -24.766 -12.828 1 98 288 ALA B O 1
ATOM 6048 N N . LEU B 1 289 ? 2.99 -23.266 -14.492 1 97.81 289 LEU B N 1
ATOM 6049 C CA . LEU B 1 289 ? 4.207 -23.531 -15.25 1 97.81 289 LEU B CA 1
ATOM 6050 C C . LEU B 1 289 ? 5.375 -22.719 -14.703 1 97.81 289 LEU B C 1
ATOM 6052 O O . LEU B 1 289 ? 5.223 -21.531 -14.391 1 97.81 289 LEU B O 1
ATOM 6056 N N . TRP B 1 290 ? 6.469 -23.438 -14.406 1 96.31 290 TRP B N 1
ATOM 6057 C CA . TRP B 1 290 ? 7.723 -22.703 -14.227 1 96.31 290 TRP B CA 1
ATOM 6058 C C . TRP B 1 290 ? 8.406 -22.469 -15.57 1 96.31 290 TRP B C 1
ATOM 6060 O O . TRP B 1 290 ? 8.906 -23.406 -16.188 1 96.31 290 TRP B O 1
ATOM 6070 N N . ALA B 1 291 ? 8.539 -21.203 -16.172 1 94.56 291 ALA B N 1
ATOM 6071 C CA . ALA B 1 291 ? 8.008 -19.969 -15.57 1 94.56 291 ALA B CA 1
ATOM 6072 C C . ALA B 1 291 ? 7.746 -18.922 -16.641 1 94.56 291 ALA B C 1
ATOM 6074 O O . ALA B 1 291 ? 8.008 -19.141 -17.828 1 94.56 291 ALA B O 1
ATOM 6075 N N . PHE B 1 292 ? 7.172 -17.875 -16.219 1 97.25 292 PHE B N 1
ATOM 6076 C CA . PHE B 1 292 ? 6.859 -16.797 -17.156 1 97.25 292 PHE B CA 1
ATOM 6077 C C . PHE B 1 292 ? 8.117 -16 -17.5 1 97.25 292 PHE B C 1
ATOM 6079 O O . PHE B 1 292 ? 8.297 -15.602 -18.656 1 97.25 292 PHE B O 1
ATOM 6086 N N . GLN B 1 293 ? 9.016 -15.859 -16.562 1 96.38 293 GLN B N 1
ATOM 6087 C CA . GLN B 1 293 ? 10.141 -14.93 -16.672 1 96.38 293 GLN B CA 1
ATOM 6088 C C . GLN B 1 293 ? 11.156 -15.414 -17.703 1 96.38 293 GLN B C 1
ATOM 6090 O O . GLN B 1 293 ? 11.477 -16.609 -17.75 1 96.38 293 GLN B O 1
ATOM 6095 N N . GLY B 1 294 ? 11.672 -14.469 -18.5 1 96.94 294 GLY B N 1
ATOM 6096 C CA . GLY B 1 294 ? 12.703 -14.758 -19.484 1 96.94 294 GLY B CA 1
ATOM 6097 C C . GLY B 1 294 ? 14.109 -14.609 -18.922 1 96.94 294 GLY B C 1
ATOM 6098 O O . GLY B 1 294 ? 15.07 -15.133 -19.5 1 96.94 294 GLY B O 1
ATOM 6099 N N . SER B 1 295 ? 14.195 -13.867 -17.922 1 97.25 295 SER B N 1
ATOM 6100 C CA . SER B 1 295 ? 15.438 -13.625 -17.188 1 97.25 295 SER B CA 1
ATOM 6101 C C . SER B 1 295 ? 15.156 -13.195 -15.758 1 97.25 295 SER B C 1
ATOM 6103 O O . SER B 1 295 ? 14 -12.945 -15.398 1 97.25 295 SER B O 1
ATOM 6105 N N . TYR B 1 296 ? 16.203 -13.305 -14.93 1 96.75 296 TYR B N 1
ATOM 6106 C CA . TYR B 1 296 ? 16.125 -12.773 -13.57 1 96.75 296 TYR B CA 1
ATOM 6107 C C . TYR B 1 296 ? 16.828 -11.422 -13.469 1 96.75 296 TYR B C 1
ATOM 6109 O O . TYR B 1 296 ? 17.828 -11.18 -14.156 1 96.75 296 TYR B O 1
ATOM 6117 N N . MET B 1 297 ? 16.328 -10.516 -12.633 1 96.81 297 MET B N 1
ATOM 6118 C CA . MET B 1 297 ? 17.062 -9.289 -12.336 1 96.81 297 MET B CA 1
ATOM 6119 C C . MET B 1 297 ? 18.422 -9.609 -11.695 1 96.81 297 MET B C 1
ATOM 6121 O O . MET B 1 297 ? 19.422 -8.969 -12 1 96.81 297 MET B O 1
ATOM 6125 N N . TYR B 1 298 ? 18.391 -10.562 -10.781 1 96.06 298 TYR B N 1
ATOM 6126 C CA . TYR B 1 298 ? 19.562 -11.008 -10.023 1 96.06 298 TYR B CA 1
ATOM 6127 C C . TYR B 1 298 ? 19.406 -12.469 -9.609 1 96.06 298 TYR B C 1
ATOM 6129 O O . TYR B 1 298 ? 18.344 -12.883 -9.141 1 96.06 298 TYR B O 1
ATOM 6137 N N . ARG B 1 299 ? 20.391 -13.297 -9.805 1 94.44 299 ARG B N 1
ATOM 6138 C CA . ARG B 1 299 ? 20.391 -14.688 -9.344 1 94.44 299 ARG B CA 1
ATOM 6139 C C . ARG B 1 299 ? 21.828 -15.156 -9.07 1 94.44 299 ARG B C 1
ATOM 6141 O O . ARG B 1 299 ? 22.672 -15.125 -9.969 1 94.44 299 ARG B O 1
ATOM 6148 N N . GLN B 1 300 ? 22.078 -15.469 -7.797 1 93 300 GLN B N 1
ATOM 6149 C CA . GLN B 1 300 ? 23.328 -16.094 -7.383 1 93 300 GLN B CA 1
ATOM 6150 C C . GLN B 1 300 ? 24.531 -15.281 -7.855 1 93 300 GLN B C 1
ATOM 6152 O O . GLN B 1 300 ? 25.469 -15.836 -8.438 1 93 300 GLN B O 1
ATOM 6157 N N . GLY B 1 301 ? 24.438 -14.023 -7.707 1 93.31 301 GLY B N 1
ATOM 6158 C CA . GLY B 1 301 ? 25.578 -13.148 -7.949 1 93.31 301 GLY B CA 1
ATOM 6159 C C . GLY B 1 301 ? 25.625 -12.617 -9.367 1 93.31 301 GLY B C 1
ATOM 6160 O O . GLY B 1 301 ? 26.516 -11.836 -9.711 1 93.31 301 GLY B O 1
ATOM 6161 N N . HIS B 1 302 ? 24.672 -13.023 -10.148 1 95.62 302 HIS B N 1
ATOM 6162 C CA . HIS B 1 302 ? 24.688 -12.594 -11.539 1 95.62 302 HIS B CA 1
ATOM 6163 C C . HIS B 1 302 ? 23.531 -11.648 -11.836 1 95.62 302 HIS B C 1
ATOM 6165 O O . HIS B 1 302 ? 22.391 -11.914 -11.43 1 95.62 302 HIS B O 1
ATOM 6171 N N . GLU B 1 303 ? 23.859 -10.625 -12.508 1 96.25 303 GLU B N 1
ATOM 6172 C CA . GLU B 1 303 ? 22.859 -9.656 -12.984 1 96.25 303 GLU B CA 1
ATOM 6173 C C . GLU B 1 303 ? 22.266 -10.086 -14.328 1 96.25 303 GLU B C 1
ATOM 6175 O O . GLU B 1 303 ? 23 -10.469 -15.234 1 96.25 303 GLU B O 1
ATOM 6180 N N . ASP B 1 304 ? 20.969 -10.273 -14.422 1 97 304 ASP B N 1
ATOM 6181 C CA . ASP B 1 304 ? 20.172 -10.492 -15.625 1 97 304 ASP B CA 1
ATOM 6182 C C . ASP B 1 304 ? 20.484 -11.844 -16.25 1 97 304 ASP B C 1
ATOM 6184 O O . ASP B 1 304 ? 20.688 -11.938 -17.469 1 97 304 ASP B O 1
ATOM 6188 N N . PRO B 1 305 ? 20.719 -12.82 -15.453 1 97.06 305 PRO B N 1
ATOM 6189 C CA . PRO B 1 305 ? 20.922 -14.133 -16.078 1 97.06 305 PRO B CA 1
ATOM 6190 C C . PRO B 1 305 ? 19.688 -14.641 -16.812 1 97.06 305 PRO B C 1
ATOM 6192 O O . PRO B 1 305 ? 18.562 -14.375 -16.391 1 97.06 305 PRO B O 1
ATOM 6195 N N . ASP B 1 306 ? 19.891 -15.398 -17.812 1 96.81 306 ASP B N 1
ATOM 6196 C CA . ASP B 1 306 ? 18.828 -15.977 -18.625 1 96.81 306 ASP B CA 1
ATOM 6197 C C . ASP B 1 306 ? 18.094 -17.078 -17.875 1 96.81 306 ASP B C 1
ATOM 6199 O O . ASP B 1 306 ? 18.656 -17.688 -16.969 1 96.81 306 ASP B O 1
ATOM 6203 N N . GLU B 1 307 ? 16.812 -17.219 -18.156 1 96.75 307 GLU B N 1
ATOM 6204 C CA . GLU B 1 307 ? 16 -18.344 -17.688 1 96.75 307 GLU B CA 1
ATOM 6205 C C . GLU B 1 307 ? 15.508 -19.188 -18.859 1 96.75 307 GLU B C 1
ATOM 6207 O O . GLU B 1 307 ? 14.516 -18.859 -19.5 1 96.75 307 GLU B O 1
ATOM 6212 N N . SER B 1 308 ? 16.094 -20.312 -19.062 1 96.44 308 SER B N 1
ATOM 6213 C CA . SER B 1 308 ? 15.82 -21.125 -20.25 1 96.44 308 SER B CA 1
ATOM 6214 C C . SER B 1 308 ? 14.453 -21.797 -20.141 1 96.44 308 SER B C 1
ATOM 6216 O O . SER B 1 308 ? 13.891 -22.219 -21.156 1 96.44 308 SER B O 1
ATOM 6218 N N . PHE B 1 309 ? 13.906 -21.938 -18.969 1 97.12 309 PHE B N 1
ATOM 6219 C CA . PHE B 1 309 ? 12.586 -22.531 -18.781 1 97.12 309 PHE B CA 1
ATOM 6220 C C . PHE B 1 309 ? 11.484 -21.531 -19.062 1 97.12 309 PHE B C 1
ATOM 6222 O O . PHE B 1 309 ? 10.312 -21.891 -19.156 1 97.12 309 PHE B O 1
ATOM 6229 N N . GLY B 1 310 ? 11.852 -20.281 -19.25 1 97.44 310 GLY B N 1
ATOM 6230 C CA . GLY B 1 310 ? 10.898 -19.188 -19.328 1 97.44 310 GLY B CA 1
ATOM 6231 C C . GLY B 1 310 ? 10.031 -19.234 -20.562 1 97.44 310 GLY B C 1
ATOM 6232 O O . GLY B 1 310 ? 10.5 -19.609 -21.641 1 97.44 310 GLY B O 1
ATOM 6233 N N . VAL B 1 311 ? 8.727 -18.812 -20.391 1 97.69 311 VAL B N 1
ATOM 6234 C CA . VAL B 1 311 ? 7.824 -18.594 -21.516 1 97.69 311 VAL B CA 1
ATOM 6235 C C . VAL B 1 311 ? 8.336 -17.438 -22.375 1 97.69 311 VAL B C 1
ATOM 6237 O O . VAL B 1 311 ? 8.375 -17.547 -23.609 1 97.69 311 VAL B O 1
ATOM 6240 N N . MET B 1 312 ? 8.789 -16.406 -21.672 1 97.56 312 MET B N 1
ATOM 6241 C CA . MET B 1 312 ? 9.344 -15.25 -22.359 1 97.56 312 MET B CA 1
ATOM 6242 C C . MET B 1 312 ? 10.812 -15.477 -22.703 1 97.56 312 MET B C 1
ATOM 6244 O O . MET B 1 312 ? 11.516 -16.203 -21.984 1 97.56 312 MET B O 1
ATOM 6248 N N . ASP B 1 313 ? 11.242 -14.875 -23.781 1 97.12 313 ASP B N 1
ATOM 6249 C CA . ASP B 1 313 ? 12.672 -14.883 -24.078 1 97.12 313 ASP B CA 1
ATOM 6250 C C . ASP B 1 313 ? 13.422 -13.898 -23.172 1 97.12 313 ASP B C 1
ATOM 6252 O O . ASP B 1 313 ? 12.812 -13.227 -22.344 1 97.12 313 ASP B O 1
ATOM 6256 N N . HIS B 1 314 ? 14.719 -13.797 -23.344 1 97.12 314 HIS B N 1
ATOM 6257 C CA . HIS B 1 314 ? 15.555 -12.969 -22.484 1 97.12 314 HIS B CA 1
ATOM 6258 C C . HIS B 1 314 ? 15.156 -11.5 -22.578 1 97.12 314 HIS B C 1
ATOM 6260 O O . HIS B 1 314 ? 15.219 -10.773 -21.578 1 97.12 314 HIS B O 1
ATOM 6266 N N . SER B 1 315 ? 14.695 -11.055 -23.688 1 95.62 315 SER B N 1
ATOM 6267 C CA . SER B 1 315 ? 14.336 -9.656 -23.906 1 95.62 315 SER B CA 1
ATOM 6268 C C . SER B 1 315 ? 12.945 -9.352 -23.359 1 95.62 315 SER B C 1
ATOM 6270 O O . SER B 1 315 ? 12.562 -8.188 -23.25 1 95.62 315 SER B O 1
ATOM 6272 N N . TRP B 1 316 ? 12.109 -10.445 -23.016 1 97.06 316 TRP B N 1
ATOM 6273 C CA . TRP B 1 316 ? 10.742 -10.328 -22.516 1 97.06 316 TRP B CA 1
ATOM 6274 C C . TRP B 1 316 ? 9.812 -9.766 -23.578 1 97.06 316 TRP B C 1
ATOM 6276 O O . TRP B 1 316 ? 8.844 -9.07 -23.266 1 97.06 316 TRP B O 1
ATOM 6286 N N . THR B 1 317 ? 10.047 -9.953 -24.828 1 95 317 THR B N 1
ATOM 6287 C CA . THR B 1 317 ? 9.219 -9.383 -25.875 1 95 317 THR B CA 1
ATOM 6288 C C . THR B 1 317 ? 8.578 -10.477 -26.719 1 95 317 THR B C 1
ATOM 6290 O O . THR B 1 317 ? 7.574 -10.25 -27.391 1 95 317 THR B O 1
ATOM 6293 N N . LYS B 1 318 ? 9.172 -11.68 -26.641 1 95.06 318 LYS B N 1
ATOM 6294 C CA . LYS B 1 318 ? 8.672 -12.773 -27.469 1 95.06 318 LYS B CA 1
ATOM 6295 C C . LYS B 1 318 ? 8.633 -14.086 -26.688 1 95.06 318 LYS B C 1
ATOM 6297 O O . LYS B 1 318 ? 9.258 -14.203 -25.625 1 95.06 318 LYS B O 1
ATOM 6302 N N . ASP B 1 319 ? 7.914 -15.047 -27.297 1 96.56 319 ASP B N 1
ATOM 6303 C CA . ASP B 1 319 ? 7.953 -16.406 -26.766 1 96.56 319 ASP B CA 1
ATOM 6304 C C . ASP B 1 319 ? 9.32 -17.031 -26.969 1 96.56 319 ASP B C 1
ATOM 6306 O O . ASP B 1 319 ? 9.922 -16.891 -28.047 1 96.56 319 ASP B O 1
ATOM 6310 N N . ARG B 1 320 ? 9.766 -17.641 -25.938 1 96.75 320 ARG B N 1
ATOM 6311 C CA . ARG B 1 320 ? 11.008 -18.375 -26.109 1 96.75 320 ARG B CA 1
ATOM 6312 C C . ARG B 1 320 ? 10.812 -19.578 -27.031 1 96.75 320 ARG B C 1
ATOM 6314 O O . ARG B 1 320 ? 11.656 -19.844 -27.891 1 96.75 320 ARG B O 1
ATOM 6321 N N . ASN B 1 321 ? 9.773 -20.281 -26.875 1 96 321 ASN B N 1
ATOM 6322 C CA . ASN B 1 321 ? 9.344 -21.406 -27.688 1 96 321 ASN B CA 1
ATOM 6323 C C . ASN B 1 321 ? 7.918 -21.219 -28.203 1 96 321 ASN B C 1
ATOM 6325 O O . ASN B 1 321 ? 6.961 -21.422 -27.453 1 96 321 ASN B O 1
ATOM 6329 N N . PRO B 1 322 ? 7.715 -20.922 -29.422 1 93.06 322 PRO B N 1
ATOM 6330 C CA . PRO B 1 322 ? 6.375 -20.656 -29.953 1 93.06 322 PRO B CA 1
ATOM 6331 C C . PRO B 1 322 ? 5.473 -21.891 -29.906 1 93.06 322 PRO B C 1
ATOM 6333 O O . PRO B 1 322 ? 4.246 -21.766 -29.969 1 93.06 322 PRO B O 1
ATOM 6336 N N . LYS B 1 323 ? 6.027 -23.094 -29.797 1 92.81 323 LYS B N 1
ATOM 6337 C CA . LYS B 1 323 ? 5.238 -24.312 -29.797 1 92.81 323 LYS B CA 1
ATOM 6338 C C . LYS B 1 323 ? 4.566 -24.547 -28.453 1 92.81 323 LYS B C 1
ATOM 6340 O O . LYS B 1 323 ? 3.656 -25.375 -28.344 1 92.81 323 LYS B O 1
ATOM 6345 N N . LEU B 1 324 ? 5.062 -23.891 -27.453 1 95.62 324 LEU B N 1
ATOM 6346 C CA . LEU B 1 324 ? 4.578 -24.125 -26.094 1 95.62 324 LEU B CA 1
ATOM 6347 C C . LEU B 1 324 ? 3.082 -23.844 -25.984 1 95.62 324 LEU B C 1
ATOM 6349 O O . LEU B 1 324 ? 2.352 -24.578 -25.312 1 95.62 324 LEU B O 1
ATOM 6353 N N . LYS B 1 325 ? 2.666 -22.766 -26.656 1 95.06 325 LYS B N 1
ATOM 6354 C CA . LYS B 1 325 ? 1.254 -22.406 -26.609 1 95.06 325 LYS B CA 1
ATOM 6355 C C . LYS B 1 325 ? 0.37 -23.562 -27.078 1 95.06 325 LYS B C 1
ATOM 6357 O O . LYS B 1 325 ? -0.616 -23.891 -26.422 1 95.06 325 LYS B O 1
ATOM 6362 N N . GLN B 1 326 ? 0.764 -24.156 -28.188 1 95.19 326 GLN B N 1
ATOM 6363 C CA . GLN B 1 326 ? 0.013 -25.281 -28.719 1 95.19 326 GLN B CA 1
ATOM 6364 C C . GLN B 1 326 ? 0.081 -26.484 -27.781 1 95.19 326 GLN B C 1
ATOM 6366 O O . GLN B 1 326 ? -0.921 -27.172 -27.578 1 95.19 326 GLN B O 1
ATOM 6371 N N . MET B 1 327 ? 1.178 -26.719 -27.203 1 95.75 327 MET B N 1
ATOM 6372 C CA . MET B 1 327 ? 1.387 -27.875 -26.328 1 95.75 327 MET B CA 1
ATOM 6373 C C . MET B 1 327 ? 0.505 -27.781 -25.094 1 95.75 327 MET B C 1
ATOM 6375 O O . MET B 1 327 ? 0.043 -28.797 -24.578 1 95.75 327 MET B O 1
ATOM 6379 N N . LEU B 1 328 ? 0.239 -26.578 -24.672 1 96.88 328 LEU B N 1
ATOM 6380 C CA . LEU B 1 328 ? -0.477 -26.391 -23.406 1 96.88 328 LEU B CA 1
ATOM 6381 C C . LEU B 1 328 ? -1.967 -26.188 -23.656 1 96.88 328 LEU B C 1
ATOM 6383 O O . LEU B 1 328 ? -2.754 -26.109 -22.719 1 96.88 328 LEU B O 1
ATOM 6387 N N . GLN B 1 329 ? -2.379 -26.062 -24.875 1 96.56 329 GLN B N 1
ATOM 6388 C CA . GLN B 1 329 ? -3.721 -25.594 -25.203 1 96.56 329 GLN B CA 1
ATOM 6389 C C . GLN B 1 329 ? -4.785 -26.469 -24.562 1 96.56 329 GLN B C 1
ATOM 6391 O O . GLN B 1 329 ? -5.695 -25.969 -23.906 1 96.56 329 GLN B O 1
ATOM 6396 N N . LEU B 1 330 ? -4.684 -27.766 -24.656 1 97.19 330 LEU B N 1
ATOM 6397 C CA . LEU B 1 330 ? -5.734 -28.641 -24.156 1 97.19 330 LEU B CA 1
ATOM 6398 C C . LEU B 1 330 ? -5.781 -28.625 -22.625 1 97.19 330 LEU B C 1
ATOM 6400 O O . LEU B 1 330 ? -6.859 -28.703 -22.031 1 97.19 330 LEU B O 1
ATOM 6404 N N . ILE B 1 331 ? -4.621 -28.469 -21.969 1 96.88 331 ILE B N 1
ATOM 6405 C CA . ILE B 1 331 ? -4.609 -28.562 -20.516 1 96.88 331 ILE B CA 1
ATOM 6406 C C . ILE B 1 331 ? -4.965 -27.219 -19.906 1 96.88 331 ILE B C 1
ATOM 6408 O O . ILE B 1 331 ? -5.137 -27.109 -18.688 1 96.88 331 ILE B O 1
ATOM 6412 N N . LYS B 1 332 ? -5.082 -26.156 -20.672 1 95.75 332 LYS B N 1
ATOM 6413 C CA . LYS B 1 332 ? -5.582 -24.875 -20.188 1 95.75 332 LYS B CA 1
ATOM 6414 C C . LYS B 1 332 ? -7.105 -24.891 -20.062 1 95.75 332 LYS B C 1
ATOM 6416 O O . LYS B 1 332 ? -7.684 -24.031 -19.391 1 95.75 332 LYS B O 1
ATOM 6421 N N . ARG B 1 333 ? -7.668 -25.891 -20.688 1 93 333 ARG B N 1
ATOM 6422 C CA . ARG B 1 333 ? -9.125 -26 -20.688 1 93 333 ARG B CA 1
ATOM 6423 C C . ARG B 1 333 ? -9.617 -26.891 -19.562 1 93 333 ARG B C 1
ATOM 6425 O O . ARG B 1 333 ? -8.883 -27.75 -19.078 1 93 333 ARG B O 1
ATOM 6432 N N . VAL B 1 334 ? -10.867 -26.609 -19.188 1 94.06 334 VAL B N 1
ATOM 6433 C CA . VAL B 1 334 ? -11.555 -27.578 -18.328 1 94.06 334 VAL B CA 1
ATOM 6434 C C . VAL B 1 334 ? -12.078 -28.734 -19.172 1 94.06 334 VAL B C 1
ATOM 6436 O O . VAL B 1 334 ? -12.969 -28.562 -20 1 94.06 334 VAL B O 1
ATOM 6439 N N . ASN B 1 335 ? -11.492 -29.859 -18.984 1 96.19 335 ASN B N 1
ATOM 6440 C CA . ASN B 1 335 ? -11.914 -31.031 -19.734 1 96.19 335 ASN B CA 1
ATOM 6441 C C . ASN B 1 335 ? -12.922 -31.875 -18.953 1 96.19 335 ASN B C 1
ATOM 6443 O O . ASN B 1 335 ? -13.711 -32.625 -19.547 1 96.19 335 ASN B O 1
ATOM 6447 N N . GLN B 1 336 ? -12.82 -31.734 -17.688 1 95.69 336 GLN B N 1
ATOM 6448 C CA . GLN B 1 336 ? -13.719 -32.469 -16.797 1 95.69 336 GLN B CA 1
ATOM 6449 C C . GLN B 1 336 ? -14.352 -31.547 -15.758 1 95.69 336 GLN B C 1
ATOM 6451 O O . GLN B 1 336 ? -13.648 -30.891 -14.992 1 95.69 336 GLN B O 1
ATOM 6456 N N . ASP B 1 337 ? -15.656 -31.438 -15.82 1 94.44 337 ASP B N 1
ATOM 6457 C CA . ASP B 1 337 ? -16.438 -30.609 -14.898 1 94.44 337 ASP B CA 1
ATOM 6458 C C . ASP B 1 337 ? -17.344 -31.469 -14.031 1 94.44 337 ASP B C 1
ATOM 6460 O O . ASP B 1 337 ? -18.219 -32.188 -14.547 1 94.44 337 ASP B O 1
ATOM 6464 N N . LEU B 1 338 ? -17.141 -31.422 -12.781 1 87.62 338 LEU B N 1
ATOM 6465 C CA . LEU B 1 338 ? -17.922 -32.219 -11.852 1 87.62 338 LEU B CA 1
ATOM 6466 C C . LEU B 1 338 ? -19.406 -31.875 -11.93 1 87.62 338 LEU B C 1
ATOM 6468 O O . LEU B 1 338 ? -20.266 -32.688 -11.586 1 87.62 338 LEU B O 1
ATOM 6472 N N . ASN B 1 339 ? -19.703 -30.734 -12.43 1 92.44 339 ASN B N 1
ATOM 6473 C CA . ASN B 1 339 ? -21.094 -30.297 -12.5 1 92.44 339 ASN B CA 1
ATOM 6474 C C . ASN B 1 339 ? -21.719 -30.656 -13.844 1 92.44 339 ASN B C 1
ATOM 6476 O O . ASN B 1 339 ? -22.922 -30.422 -14.055 1 92.44 339 ASN B O 1
ATOM 6480 N N . SER B 1 340 ? -20.844 -31.156 -14.711 1 93.88 340 SER B N 1
ATOM 6481 C CA . SER B 1 340 ? -21.359 -31.531 -16.031 1 93.88 340 SER B CA 1
ATOM 6482 C C . SER B 1 340 ? -22.219 -32.781 -15.945 1 93.88 340 SER B C 1
ATOM 6484 O O . SER B 1 340 ? -21.906 -33.719 -15.195 1 93.88 340 SER B O 1
ATOM 6486 N N . LYS B 1 341 ? -23.562 -32.844 -16.656 1 89.31 341 LYS B N 1
ATOM 6487 C CA . LYS B 1 341 ? -24.469 -33.969 -16.734 1 89.31 341 LYS B CA 1
ATOM 6488 C C . LYS B 1 341 ? -24.25 -34.75 -18.031 1 89.31 341 LYS B C 1
ATOM 6490 O O . LYS B 1 341 ? -24.891 -35.781 -18.25 1 89.31 341 LYS B O 1
ATOM 6495 N N . ALA B 1 342 ? -23.109 -34.375 -18.844 1 93 342 ALA B N 1
ATOM 6496 C CA . ALA B 1 342 ? -22.812 -35.062 -20.109 1 93 342 ALA B CA 1
ATOM 6497 C C . ALA B 1 342 ? -22.031 -36.344 -19.859 1 93 342 ALA B C 1
ATOM 6499 O O . ALA B 1 342 ? -21.234 -36.438 -18.938 1 93 342 ALA B O 1
ATOM 6500 N N . PRO B 1 343 ? -22.359 -37.344 -20.781 1 93.62 343 PRO B N 1
ATOM 6501 C CA . PRO B 1 343 ? -21.578 -38.562 -20.641 1 93.62 343 PRO B CA 1
ATOM 6502 C C . PRO B 1 343 ? -20.094 -38.344 -20.969 1 93.62 343 PRO B C 1
ATOM 6504 O O . PRO B 1 343 ? -19.75 -37.438 -21.719 1 93.62 343 PRO B O 1
ATOM 6507 N N . MET B 1 344 ? -19.328 -39.25 -20.391 1 95.25 344 MET B N 1
ATOM 6508 C CA . MET B 1 344 ? -17.891 -39.156 -20.641 1 95.25 344 MET B CA 1
ATOM 6509 C C . MET B 1 344 ? -17.562 -39.594 -22.078 1 95.25 344 MET B C 1
ATOM 6511 O O . MET B 1 344 ? -18.141 -40.562 -22.594 1 95.25 344 MET B O 1
ATOM 6515 N N . SER B 1 345 ? -16.797 -38.844 -22.719 1 97.44 345 SER B N 1
ATOM 6516 C CA . SER B 1 345 ? -16.188 -39.125 -24.016 1 97.44 345 SER B CA 1
ATOM 6517 C C . SER B 1 345 ? -14.688 -38.906 -24 1 97.44 345 SER B C 1
ATOM 6519 O O . SER B 1 345 ? -14.078 -38.844 -22.938 1 97.44 345 SER B O 1
ATOM 6521 N N . TYR B 1 346 ? -14.086 -38.875 -25.234 1 98.31 346 TYR B N 1
ATOM 6522 C CA . TYR B 1 346 ? -12.633 -38.75 -25.25 1 98.31 346 TYR B CA 1
ATOM 6523 C C . TYR B 1 346 ? -12.18 -37.75 -26.312 1 98.31 346 TYR B C 1
ATOM 6525 O O . TYR B 1 346 ? -12.828 -37.594 -27.344 1 98.31 346 TYR B O 1
ATOM 6533 N N . ILE B 1 347 ? -11.156 -37.062 -26.016 1 98.19 347 ILE B N 1
ATOM 6534 C CA . ILE B 1 347 ? -10.375 -36.281 -26.969 1 98.19 347 ILE B CA 1
ATOM 6535 C C . ILE B 1 347 ? -9.055 -37 -27.266 1 98.19 347 ILE B C 1
ATOM 6537 O O . ILE B 1 347 ? -8.406 -37.5 -26.344 1 98.19 347 ILE B O 1
ATOM 6541 N N . MET B 1 348 ? -8.719 -37.156 -28.516 1 98.25 348 MET B N 1
ATOM 6542 C CA . MET B 1 348 ? -7.43 -37.75 -28.859 1 98.25 348 MET B CA 1
ATOM 6543 C C . MET B 1 348 ? -6.352 -36.656 -28.969 1 98.25 348 MET B C 1
ATOM 6545 O O . MET B 1 348 ? -6.395 -35.812 -29.859 1 98.25 348 MET B O 1
ATOM 6549 N N . LEU B 1 349 ? -5.41 -36.75 -28.078 1 98.5 349 LEU B N 1
ATOM 6550 C CA . LEU B 1 349 ? -4.34 -35.75 -27.984 1 98.5 349 LEU B CA 1
ATOM 6551 C C . LEU B 1 349 ? -3.014 -36.344 -28.453 1 98.5 349 LEU B C 1
ATOM 6553 O O . LEU B 1 349 ? -2.648 -37.469 -28.047 1 98.5 349 LEU B O 1
ATOM 6557 N N . HIS B 1 350 ? -2.367 -35.719 -29.391 1 98.38 350 HIS B N 1
ATOM 6558 C CA . HIS B 1 350 ? -0.951 -35.969 -29.641 1 98.38 350 HIS B CA 1
ATOM 6559 C C . HIS B 1 350 ? -0.073 -35.125 -28.719 1 98.38 350 HIS B C 1
ATOM 6561 O O . HIS B 1 350 ? 0.222 -33.969 -29.016 1 98.38 350 HIS B O 1
ATOM 6567 N N . PRO B 1 351 ? 0.46 -35.688 -27.609 1 97.44 351 PRO B N 1
ATOM 6568 C CA . PRO B 1 351 ? 1.036 -34.875 -26.531 1 97.44 351 PRO B CA 1
ATOM 6569 C C . PRO B 1 351 ? 2.367 -34.219 -26.922 1 97.44 351 PRO B C 1
ATOM 6571 O O . PRO B 1 351 ? 2.812 -33.281 -26.266 1 97.44 351 PRO B O 1
ATOM 6574 N N . VAL B 1 352 ? 3.035 -34.719 -27.984 1 96.56 352 VAL B N 1
ATOM 6575 C CA . VAL B 1 352 ? 4.316 -34.156 -28.422 1 96.56 352 VAL B CA 1
ATOM 6576 C C . VAL B 1 352 ? 4.102 -32.812 -29.109 1 96.56 352 VAL B C 1
ATOM 6578 O O . VAL B 1 352 ? 4.828 -31.859 -28.859 1 96.56 352 VAL B O 1
ATOM 6581 N N . SER B 1 353 ? 3.07 -32.781 -29.953 1 96.31 353 SER B N 1
ATOM 6582 C CA . SER B 1 353 ? 2.816 -31.562 -30.719 1 96.31 353 SER B CA 1
ATOM 6583 C C . SER B 1 353 ? 1.778 -30.688 -30.016 1 96.31 353 SER B C 1
ATOM 6585 O O . SER B 1 353 ? 1.63 -29.5 -30.344 1 96.31 353 SER B O 1
ATOM 6587 N N . GLY B 1 354 ? 1.042 -31.25 -29.141 1 96.94 354 GLY B N 1
ATOM 6588 C CA . GLY B 1 354 ? -0.04 -30.531 -28.484 1 96.94 354 GLY B CA 1
ATOM 6589 C C . GLY B 1 354 ? -1.279 -30.406 -29.359 1 96.94 354 GLY B C 1
ATOM 6590 O O . GLY B 1 354 ? -2.188 -29.625 -29.047 1 96.94 354 GLY B O 1
ATOM 6591 N N . GLN B 1 355 ? -1.341 -31.172 -30.406 1 97.94 355 GLN B N 1
ATOM 6592 C CA . GLN B 1 355 ? -2.48 -31.109 -31.328 1 97.94 355 GLN B CA 1
ATOM 6593 C C . GLN B 1 355 ? -3.504 -32.188 -30.984 1 97.94 355 GLN B C 1
ATOM 6595 O O . GLN B 1 355 ? -3.178 -33.188 -30.328 1 97.94 355 GLN B O 1
ATOM 6600 N N . CYS B 1 356 ? -4.688 -31.984 -31.422 1 98.19 356 CYS B N 1
ATOM 6601 C CA . CYS B 1 356 ? -5.777 -32.938 -31.234 1 98.19 356 CYS B CA 1
ATOM 6602 C C . CYS B 1 356 ? -6.266 -33.5 -32.562 1 98.19 356 CYS B C 1
ATOM 6604 O O . CYS B 1 356 ? -6.125 -32.844 -33.594 1 98.19 356 CYS B O 1
ATOM 6606 N N . VAL B 1 357 ? -6.785 -34.719 -32.5 1 97.62 357 VAL B N 1
ATOM 6607 C CA . VAL B 1 357 ? -7.375 -35.312 -33.688 1 97.62 357 VAL B CA 1
ATOM 6608 C C . VAL B 1 357 ? -8.742 -34.688 -33.969 1 97.62 357 VAL B C 1
ATOM 6610 O O . VAL B 1 357 ? -9.57 -34.562 -33.062 1 97.62 357 VAL B O 1
ATOM 6613 N N . LYS B 1 358 ? -8.891 -34.312 -35.188 1 96.31 358 LYS B N 1
ATOM 6614 C CA . LYS B 1 358 ? -10.141 -33.719 -35.656 1 96.31 358 LYS B CA 1
ATOM 6615 C C . LYS B 1 358 ? -10.688 -34.469 -36.875 1 96.31 358 LYS B C 1
ATOM 6617 O O . LYS B 1 358 ? -9.93 -35.062 -37.625 1 96.31 358 LYS B O 1
ATOM 6622 N N . SER B 1 359 ? -12.023 -34.438 -36.938 1 93.88 359 SER B N 1
ATOM 6623 C CA . SER B 1 359 ? -12.617 -34.844 -38.219 1 93.88 359 SER B CA 1
ATOM 6624 C C . SER B 1 359 ? -12.281 -33.844 -39.312 1 93.88 359 SER B C 1
ATOM 6626 O O . SER B 1 359 ? -12.312 -32.656 -39.125 1 93.88 359 SER B O 1
ATOM 6628 N N . ASP B 1 360 ? -11.852 -34.375 -40.469 1 91.5 360 ASP B N 1
ATOM 6629 C CA . ASP B 1 360 ? -11.492 -33.469 -41.531 1 91.5 360 ASP B CA 1
ATOM 6630 C C . ASP B 1 360 ? -12.719 -33.094 -42.375 1 91.5 360 ASP B C 1
ATOM 6632 O O . ASP B 1 360 ? -12.609 -32.344 -43.344 1 91.5 360 ASP B O 1
ATOM 6636 N N . GLY B 1 361 ? -13.836 -33.656 -42.094 1 87.75 361 GLY B N 1
ATOM 6637 C CA . GLY B 1 361 ? -15.078 -33.406 -42.781 1 87.75 361 GLY B CA 1
ATOM 6638 C C . GLY B 1 361 ? -15.18 -34.094 -44.125 1 87.75 361 GLY B C 1
ATOM 6639 O O . GLY B 1 361 ? -16.172 -33.938 -44.844 1 87.75 361 GLY B O 1
ATOM 6640 N N . LYS B 1 362 ? -14.18 -34.875 -44.594 1 91.44 362 LYS B N 1
ATOM 6641 C CA . LYS B 1 362 ? -14.141 -35.531 -45.875 1 91.44 362 LYS B CA 1
ATOM 6642 C C . LYS B 1 362 ? -13.992 -37.031 -45.719 1 91.44 362 LYS B C 1
ATOM 6644 O O . LYS B 1 362 ? -13.406 -37.719 -46.594 1 91.44 362 LYS B O 1
ATOM 6649 N N . GLY B 1 363 ? -14.391 -37.469 -44.562 1 91.75 363 GLY B N 1
ATOM 6650 C CA . GLY B 1 363 ? -14.352 -38.906 -44.312 1 91.75 363 GLY B CA 1
ATOM 6651 C C . GLY B 1 363 ? -13.055 -39.375 -43.688 1 91.75 363 GLY B C 1
ATOM 6652 O O . GLY B 1 363 ? -12.805 -40.562 -43.594 1 91.75 363 GLY B O 1
ATOM 6653 N N . GLY B 1 364 ? -12.227 -38.438 -43.219 1 93.94 364 GLY B N 1
ATOM 6654 C CA . GLY B 1 364 ? -10.977 -38.781 -42.562 1 93.94 364 GLY B CA 1
ATOM 6655 C C . GLY B 1 364 ? -10.758 -38 -41.281 1 93.94 364 GLY B C 1
ATOM 6656 O O . GLY B 1 364 ? -11.703 -37.438 -40.719 1 93.94 364 GLY B O 1
ATOM 6657 N N . ILE B 1 365 ? -9.562 -38.125 -40.75 1 95.94 365 ILE B N 1
ATOM 6658 C CA . ILE B 1 365 ? -9.172 -37.406 -39.531 1 95.94 365 ILE B CA 1
ATOM 6659 C C . ILE B 1 365 ? -7.867 -36.656 -39.812 1 95.94 365 ILE B C 1
ATOM 6661 O O . ILE B 1 365 ? -7.121 -37 -40.719 1 95.94 365 ILE B O 1
ATOM 6665 N N . GLU B 1 366 ? -7.637 -35.625 -39.125 1 97 366 GLU B N 1
ATOM 6666 C CA . GLU B 1 366 ? -6.426 -34.812 -39.188 1 97 366 GLU B CA 1
ATOM 6667 C C . GLU B 1 366 ? -6.031 -34.25 -37.844 1 97 366 GLU B C 1
ATOM 6669 O O . GLU B 1 366 ? -6.793 -34.375 -36.875 1 97 366 GLU B O 1
ATOM 6674 N N . LEU B 1 367 ? -4.75 -33.781 -37.781 1 97.31 367 LEU B N 1
ATOM 6675 C CA . LEU B 1 367 ? -4.289 -33.094 -36.562 1 97.31 367 LEU B CA 1
ATOM 6676 C C . LEU B 1 367 ? -4.543 -31.594 -36.656 1 97.31 367 LEU B C 1
ATOM 6678 O O . LEU B 1 367 ? -4.363 -30.984 -37.719 1 97.31 367 LEU B O 1
ATOM 6682 N N . GLY B 1 368 ? -5.023 -31 -35.625 1 96.25 368 GLY B N 1
ATOM 6683 C CA . GLY B 1 368 ? -5.254 -29.562 -35.5 1 96.25 368 GLY B CA 1
ATOM 6684 C C . GLY B 1 368 ? -5.199 -29.047 -34.094 1 96.25 368 GLY B C 1
ATOM 6685 O O . GLY B 1 368 ? -4.859 -29.797 -33.156 1 96.25 368 GLY B O 1
ATOM 6686 N N . ASP B 1 369 ? -5.438 -27.766 -33.906 1 94.62 369 ASP B N 1
ATOM 6687 C CA . ASP B 1 369 ? -5.406 -27.203 -32.594 1 94.62 369 ASP B CA 1
ATOM 6688 C C . ASP B 1 369 ? -6.496 -27.812 -31.703 1 94.62 369 ASP B C 1
ATOM 6690 O O . ASP B 1 369 ? -7.43 -28.438 -32.188 1 94.62 369 ASP B O 1
ATOM 6694 N N . CYS B 1 370 ? -6.383 -27.672 -30.484 1 95.88 370 CYS B N 1
ATOM 6695 C CA . CYS B 1 370 ? -7.266 -28.359 -29.547 1 95.88 370 CYS B CA 1
ATOM 6696 C C . CYS B 1 370 ? -8.367 -27.422 -29.062 1 95.88 370 CYS B C 1
ATOM 6698 O O . CYS B 1 370 ? -8.977 -27.672 -28.016 1 95.88 370 CYS B O 1
ATOM 6700 N N . ALA B 1 371 ? -8.602 -26.328 -29.734 1 92.5 371 ALA B N 1
ATOM 6701 C CA . ALA B 1 371 ? -9.609 -25.375 -29.281 1 92.5 371 ALA B CA 1
ATOM 6702 C C . ALA B 1 371 ? -11.008 -25.984 -29.359 1 92.5 371 ALA B C 1
ATOM 6704 O O . ALA B 1 371 ? -11.828 -25.766 -28.453 1 92.5 371 ALA B O 1
ATOM 6705 N N . THR B 1 372 ? -11.344 -26.734 -30.422 1 89.81 372 THR B N 1
ATOM 6706 C CA . THR B 1 372 ? -12.602 -27.438 -30.641 1 89.81 372 THR B CA 1
ATOM 6707 C C . THR B 1 372 ? -12.352 -28.875 -31.094 1 89.81 372 THR B C 1
ATOM 6709 O O . THR B 1 372 ? -12.664 -29.234 -32.219 1 89.81 372 THR B O 1
ATOM 6712 N N . PRO B 1 373 ? -11.836 -29.625 -30.125 1 91 373 PRO B N 1
ATOM 6713 C CA . PRO B 1 373 ? -11.453 -30.984 -30.531 1 91 373 PRO B CA 1
ATOM 6714 C C . PRO B 1 373 ? -12.656 -31.875 -30.812 1 91 373 PRO B C 1
ATOM 6716 O O . PRO B 1 373 ? -13.734 -31.672 -30.234 1 91 373 PRO B O 1
ATOM 6719 N N . THR B 1 374 ? -12.492 -32.781 -31.734 1 95.44 374 THR B N 1
ATOM 6720 C CA . THR B 1 374 ? -13.461 -33.844 -31.984 1 95.44 374 THR B CA 1
ATOM 6721 C C . THR B 1 374 ? -13.547 -34.781 -30.781 1 95.44 374 THR B C 1
ATOM 6723 O O . THR B 1 374 ? -12.523 -35.156 -30.203 1 95.44 374 THR B O 1
ATOM 6726 N N . GLN B 1 375 ? -14.75 -35.188 -30.453 1 97.06 375 GLN B N 1
ATOM 6727 C CA . GLN B 1 375 ? -14.945 -36.125 -29.344 1 97.06 375 GLN B CA 1
ATOM 6728 C C . GLN B 1 375 ? -15.266 -37.531 -29.844 1 97.06 375 GLN B C 1
ATOM 6730 O O . GLN B 1 375 ? -15.93 -37.688 -30.875 1 97.06 375 GLN B O 1
ATOM 6735 N N . TRP B 1 376 ? -14.797 -38.469 -29.109 1 97.56 376 TRP B N 1
ATOM 6736 C CA . TRP B 1 376 ? -14.898 -39.875 -29.484 1 97.56 376 TRP B CA 1
ATOM 6737 C C . TRP B 1 376 ? -15.531 -40.688 -28.359 1 97.56 376 TRP B C 1
ATOM 6739 O O . TRP B 1 376 ? -15.328 -40.406 -27.172 1 97.56 376 TRP B O 1
ATOM 6749 N N . ASN B 1 377 ? -16.281 -41.656 -28.766 1 97 377 ASN B N 1
ATOM 6750 C CA . ASN B 1 377 ? -16.734 -42.688 -27.828 1 97 377 ASN B CA 1
ATOM 6751 C C . ASN B 1 377 ? -15.898 -43.969 -27.953 1 97 377 ASN B C 1
ATOM 6753 O O . ASN B 1 377 ? -15.57 -44.375 -29.062 1 97 377 ASN B O 1
ATOM 6757 N N . HIS B 1 378 ? -15.484 -44.438 -26.859 1 96.81 378 HIS B N 1
ATOM 6758 C CA . HIS B 1 378 ? -14.711 -45.656 -26.781 1 96.81 378 HIS B CA 1
ATOM 6759 C C . HIS B 1 378 ? -15.07 -46.438 -25.531 1 96.81 378 HIS B C 1
ATOM 6761 O O . HIS B 1 378 ? -14.961 -45.938 -24.406 1 96.81 378 HIS B O 1
ATOM 6767 N N . SER B 1 379 ? -15.516 -47.688 -25.656 1 94.88 379 SER B N 1
ATOM 6768 C CA . SER B 1 379 ? -16.062 -48.438 -24.547 1 94.88 379 SER B CA 1
ATOM 6769 C C . SER B 1 379 ? -14.992 -49.312 -23.891 1 94.88 379 SER B C 1
ATOM 6771 O O . SER B 1 379 ? -15.297 -50.094 -23 1 94.88 379 SER B O 1
ATOM 6773 N N . GLY B 1 380 ? -13.828 -49.188 -24.359 1 94.69 380 GLY B N 1
ATOM 6774 C CA . GLY B 1 380 ? -12.742 -50 -23.812 1 94.69 380 GLY B CA 1
ATOM 6775 C C . GLY B 1 380 ? -11.891 -50.656 -24.875 1 94.69 380 GLY B C 1
ATOM 6776 O O . GLY B 1 380 ? -12.141 -50.5 -26.062 1 94.69 380 GLY B O 1
ATOM 6777 N N . ASP B 1 381 ? -10.961 -51.375 -24.484 1 95.06 381 ASP B N 1
ATOM 6778 C CA . ASP B 1 381 ? -10 -52 -25.406 1 95.06 381 ASP B CA 1
ATOM 6779 C C . ASP B 1 381 ? -10.695 -52.969 -26.359 1 95.06 381 ASP B C 1
ATOM 6781 O O . ASP B 1 381 ? -11.602 -53.719 -25.953 1 95.06 381 ASP B O 1
ATOM 6785 N N . ALA B 1 382 ? -10.227 -52.938 -27.5 1 94.31 382 ALA B N 1
ATOM 6786 C CA . ALA B 1 382 ? -10.703 -53.812 -28.562 1 94.31 382 ALA B CA 1
ATOM 6787 C C . ALA B 1 382 ? -12.164 -53.5 -28.891 1 94.31 382 ALA B C 1
ATOM 6789 O O . ALA B 1 382 ? -12.945 -54.438 -29.156 1 94.31 382 ALA B O 1
ATOM 6790 N N . SER B 1 383 ? -12.516 -52.344 -28.781 1 95.69 383 SER B N 1
ATOM 6791 C CA . SER B 1 383 ? -13.836 -51.875 -29.203 1 95.69 383 SER B CA 1
ATOM 6792 C C . SER B 1 383 ? -13.734 -50.75 -30.219 1 95.69 383 SER B C 1
ATOM 6794 O O . SER B 1 383 ? -12.664 -50.156 -30.391 1 95.69 383 SER B O 1
ATOM 6796 N N . PRO B 1 384 ? -14.797 -50.5 -30.922 1 96.31 384 PRO B N 1
ATOM 6797 C CA . PRO B 1 384 ? -14.75 -49.438 -31.938 1 96.31 384 PRO B CA 1
ATOM 6798 C C . PRO B 1 384 ? -14.578 -48.062 -31.328 1 96.31 384 PRO B C 1
ATOM 6800 O O . PRO B 1 384 ? -15.125 -47.75 -30.266 1 96.31 384 PRO B O 1
ATOM 6803 N N . MET B 1 385 ? -13.742 -47.281 -31.969 1 96.31 385 MET B N 1
ATOM 6804 C CA . MET B 1 385 ? -13.648 -45.844 -31.719 1 96.31 385 MET B CA 1
ATOM 6805 C C . MET B 1 385 ? -14.625 -45.062 -32.594 1 96.31 385 MET B C 1
ATOM 6807 O O . MET B 1 385 ? -14.492 -45.062 -33.812 1 96.31 385 MET B O 1
ATOM 6811 N N . LYS B 1 386 ? -15.57 -44.375 -31.906 1 96.69 386 LYS B N 1
ATOM 6812 C CA . LYS B 1 386 ? -16.656 -43.781 -32.688 1 96.69 386 LYS B CA 1
ATOM 6813 C C . LYS B 1 386 ? -16.688 -42.25 -32.5 1 96.69 386 LYS B C 1
ATOM 6815 O O . LYS B 1 386 ? -16.484 -41.75 -31.391 1 96.69 386 LYS B O 1
ATOM 6820 N N . LEU B 1 387 ? -16.922 -41.656 -33.625 1 96.31 387 LEU B N 1
ATOM 6821 C CA . LEU B 1 387 ? -17.219 -40.219 -33.531 1 96.31 387 LEU B CA 1
ATOM 6822 C C . LEU B 1 387 ? -18.469 -40 -32.688 1 96.31 387 LEU B C 1
ATOM 6824 O O . LEU B 1 387 ? -19.5 -40.625 -32.906 1 96.31 387 LEU B O 1
ATOM 6828 N N . LEU B 1 388 ? -18.359 -39.094 -31.734 1 94.81 388 LEU B N 1
ATOM 6829 C CA . LEU B 1 388 ? -19.516 -38.781 -30.906 1 94.81 388 LEU B CA 1
ATOM 6830 C C . LEU B 1 388 ? -20.609 -38.094 -31.719 1 94.81 388 LEU B C 1
ATOM 6832 O O . LEU B 1 388 ? -21.797 -38.281 -31.453 1 94.81 388 LEU B O 1
ATOM 6836 N N . SER B 1 389 ? -20.281 -37.281 -32.719 1 92.81 389 SER B N 1
ATOM 6837 C CA . SER B 1 389 ? -21.188 -36.438 -33.469 1 92.81 389 SER B CA 1
ATOM 6838 C C . SER B 1 389 ? -22.156 -37.281 -34.312 1 92.81 389 SER B C 1
ATOM 6840 O O . SER B 1 389 ? -23.328 -36.938 -34.438 1 92.81 389 SER B O 1
ATOM 6842 N N . ASN B 1 390 ? -21.672 -38.406 -34.875 1 93.62 390 ASN B N 1
ATOM 6843 C CA . ASN B 1 390 ? -22.547 -39.094 -35.812 1 93.62 390 ASN B CA 1
ATOM 6844 C C . ASN B 1 390 ? -22.406 -40.625 -35.688 1 93.62 390 ASN B C 1
ATOM 6846 O O . ASN B 1 390 ? -23.047 -41.375 -36.438 1 93.62 390 ASN B O 1
ATOM 6850 N N . GLY B 1 391 ? -21.484 -41.094 -34.844 1 94.31 391 GLY B N 1
ATOM 6851 C CA . GLY B 1 391 ? -21.391 -42.5 -34.531 1 94.31 391 GLY B CA 1
ATOM 6852 C C . GLY B 1 391 ? -20.5 -43.281 -35.5 1 94.31 391 GLY B C 1
ATOM 6853 O O . GLY B 1 391 ? -20.328 -44.5 -35.344 1 94.31 391 GLY B O 1
ATOM 6854 N N . GLN B 1 392 ? -19.891 -42.625 -36.438 1 95.69 392 GLN B N 1
ATOM 6855 C CA . GLN B 1 392 ? -19 -43.281 -37.375 1 95.69 392 GLN B CA 1
ATOM 6856 C C . GLN B 1 392 ? -17.75 -43.812 -36.656 1 95.69 392 GLN B C 1
ATOM 6858 O O . GLN B 1 392 ? -17.266 -43.188 -35.719 1 95.69 392 GLN B O 1
ATOM 6863 N N . CYS B 1 393 ? -17.312 -44.906 -37.188 1 96.69 393 CYS B N 1
ATOM 6864 C CA . CYS B 1 393 ? -16.203 -45.594 -36.531 1 96.69 393 CYS B CA 1
ATOM 6865 C C . CYS B 1 393 ? -14.891 -45.281 -37.25 1 96.69 393 CYS B C 1
ATOM 6867 O O . CYS B 1 393 ? -14.852 -45.219 -38.469 1 96.69 393 CYS B O 1
ATOM 6869 N N . LEU B 1 394 ? -13.867 -45.125 -36.469 1 96.56 394 LEU B N 1
ATOM 6870 C CA . LEU B 1 394 ? -12.523 -44.969 -37 1 96.56 394 LEU B CA 1
ATOM 6871 C C . LEU B 1 394 ? -11.984 -46.281 -37.531 1 96.56 394 LEU B C 1
ATOM 6873 O O . LEU B 1 394 ? -11.938 -47.281 -36.812 1 96.56 394 LEU B O 1
ATOM 6877 N N . LYS B 1 395 ? -11.547 -46.219 -38.781 1 95 395 LYS B N 1
ATOM 6878 C CA . LYS B 1 395 ? -11.07 -47.438 -39.469 1 95 395 LYS B CA 1
ATOM 6879 C C . LYS B 1 395 ? -9.586 -47.344 -39.781 1 95 395 LYS B C 1
ATOM 6881 O O . LYS B 1 395 ? -9.141 -46.344 -40.344 1 95 395 LYS B O 1
ATOM 6886 N N . SER B 1 396 ? -8.875 -48.344 -39.344 1 93.69 396 SER B N 1
ATOM 6887 C CA . SER B 1 396 ? -7.52 -48.5 -39.875 1 93.69 396 SER B CA 1
ATOM 6888 C C . SER B 1 396 ? -7.535 -48.906 -41.344 1 93.69 396 SER B C 1
ATOM 6890 O O . SER B 1 396 ? -8.109 -49.938 -41.688 1 93.69 396 SER B O 1
ATOM 6892 N N . ALA B 1 397 ? -6.961 -48.156 -42.219 1 87.25 397 ALA B N 1
ATOM 6893 C CA . ALA B 1 397 ? -6.988 -48.438 -43.656 1 87.25 397 ALA B CA 1
ATOM 6894 C C . ALA B 1 397 ? -5.766 -49.25 -44.062 1 87.25 397 ALA B C 1
ATOM 6896 O O . ALA B 1 397 ? -5.512 -49.469 -45.25 1 87.25 397 ALA B O 1
ATOM 6897 N N . GLY B 1 398 ? -5.035 -49.656 -43.125 1 88.25 398 GLY B N 1
ATOM 6898 C CA . GLY B 1 398 ? -3.861 -50.469 -43.406 1 88.25 398 GLY B CA 1
ATOM 6899 C C . GLY B 1 398 ? -2.559 -49.719 -43.25 1 88.25 398 GLY B C 1
ATOM 6900 O O . GLY B 1 398 ? -2.561 -48.5 -43.094 1 88.25 398 GLY B O 1
ATOM 6901 N N . ASP B 1 399 ? -1.454 -50.375 -43.406 1 93.19 399 ASP B N 1
ATOM 6902 C CA . ASP B 1 399 ? -0.113 -49.844 -43.156 1 93.19 399 ASP B CA 1
ATOM 6903 C C . ASP B 1 399 ? 0.234 -48.75 -44.125 1 93.19 399 ASP B C 1
ATOM 6905 O O . ASP B 1 399 ? 0.195 -48.938 -45.344 1 93.19 399 ASP B O 1
ATOM 6909 N N . GLY B 1 400 ? 0.511 -47.594 -43.5 1 95.12 400 GLY B N 1
ATOM 6910 C CA . GLY B 1 400 ? 0.938 -46.438 -44.312 1 95.12 400 GLY B CA 1
ATOM 6911 C C . GLY B 1 400 ? -0.219 -45.625 -44.844 1 95.12 400 GLY B C 1
ATOM 6912 O O . GLY B 1 400 ? -0.011 -44.656 -45.562 1 95.12 400 GLY B O 1
ATOM 6913 N N . LYS B 1 401 ? -1.392 -46.031 -44.531 1 95.62 401 LYS B N 1
ATOM 6914 C CA . LYS B 1 401 ? -2.559 -45.344 -45.062 1 95.62 401 LYS B CA 1
ATOM 6915 C C . LYS B 1 401 ? -3.215 -44.469 -44 1 95.62 401 LYS B C 1
ATOM 6917 O O . LYS B 1 401 ? -3.084 -44.719 -42.812 1 95.62 401 LYS B O 1
ATOM 6922 N N . SER B 1 402 ? -3.914 -43.469 -44.531 1 96.69 402 SER B N 1
ATOM 6923 C CA . SER B 1 402 ? -4.664 -42.594 -43.625 1 96.69 402 SER B CA 1
ATOM 6924 C C . SER B 1 402 ? -5.922 -43.312 -43.125 1 96.69 402 SER B C 1
ATOM 6926 O O . SER B 1 402 ? -6.629 -43.969 -43.875 1 96.69 402 SER B O 1
ATOM 6928 N N . PRO B 1 403 ? -6.109 -43.219 -41.812 1 96.31 403 PRO B N 1
ATOM 6929 C CA . PRO B 1 403 ? -7.371 -43.75 -41.312 1 96.31 403 PRO B CA 1
ATOM 6930 C C . PRO B 1 403 ? -8.594 -43.031 -41.875 1 96.31 403 PRO B C 1
ATOM 6932 O O . PRO B 1 403 ? -8.5 -41.875 -42.25 1 96.31 403 PRO B O 1
ATOM 6935 N N . ILE B 1 404 ? -9.688 -43.719 -41.938 1 95.38 404 ILE B N 1
ATOM 6936 C CA . ILE B 1 404 ? -10.945 -43.156 -42.406 1 95.38 404 ILE B CA 1
ATOM 6937 C C . ILE B 1 404 ? -12.055 -43.438 -41.406 1 95.38 404 ILE B C 1
ATOM 6939 O O . ILE B 1 404 ? -11.875 -44.25 -40.469 1 95.38 404 ILE B O 1
ATOM 6943 N N . VAL B 1 405 ? -13.117 -42.75 -41.5 1 95.38 405 VAL B N 1
ATOM 6944 C CA . VAL B 1 405 ? -14.289 -43.031 -40.688 1 95.38 405 VAL B CA 1
ATOM 6945 C C . VAL B 1 405 ? -15.375 -43.656 -41.562 1 95.38 405 VAL B C 1
ATOM 6947 O O . VAL B 1 405 ? -15.484 -43.375 -42.75 1 95.38 405 VAL B O 1
ATOM 6950 N N . SER B 1 406 ? -16.062 -44.562 -40.969 1 93.44 406 SER B N 1
ATOM 6951 C CA . SER B 1 406 ? -17.078 -45.281 -41.719 1 93.44 406 SER B CA 1
ATOM 6952 C C . SER B 1 406 ? -18.297 -45.594 -40.844 1 93.44 406 SER B C 1
ATOM 6954 O O . SER B 1 406 ? -18.188 -45.625 -39.594 1 93.44 406 SER B O 1
ATOM 6956 N N . THR B 1 407 ? -19.438 -45.812 -41.531 1 92.5 407 THR B N 1
ATOM 6957 C CA . THR B 1 407 ? -20.656 -46.188 -40.812 1 92.5 407 THR B CA 1
ATOM 6958 C C . THR B 1 407 ? -20.625 -47.656 -40.438 1 92.5 407 THR B C 1
ATOM 6960 O O . THR B 1 407 ? -21.344 -48.094 -39.531 1 92.5 407 THR B O 1
ATOM 6963 N N . ASP B 1 408 ? -19.859 -48.375 -41.125 1 88.44 408 ASP B N 1
ATOM 6964 C CA . ASP B 1 408 ? -19.656 -49.781 -40.781 1 88.44 408 ASP B CA 1
ATOM 6965 C C . ASP B 1 408 ? -18.609 -49.906 -39.656 1 88.44 408 ASP B C 1
ATOM 6967 O O . ASP B 1 408 ? -17.5 -49.375 -39.781 1 88.44 408 ASP B O 1
ATOM 6971 N N . CYS B 1 409 ? -19.031 -50.469 -38.656 1 91.5 409 CYS B N 1
ATOM 6972 C CA . CYS B 1 409 ? -18.141 -50.625 -37.5 1 91.5 409 CYS B CA 1
ATOM 6973 C C . CYS B 1 409 ? -17.828 -52.094 -37.25 1 91.5 409 CYS B C 1
ATOM 6975 O O . CYS B 1 409 ? -17.5 -52.469 -36.125 1 91.5 409 CYS B O 1
ATOM 6977 N N . SER B 1 410 ? -18.109 -52.812 -38.438 1 87.81 410 SER B N 1
ATOM 6978 C CA . SER B 1 410 ? -17.922 -54.25 -38.312 1 87.81 410 SER B CA 1
ATOM 6979 C C . SER B 1 410 ? -16.516 -54.656 -38.719 1 87.81 410 SER B C 1
ATOM 6981 O O . SER B 1 410 ? -15.977 -54.156 -39.688 1 87.81 410 SER B O 1
ATOM 6983 N N . GLY B 1 411 ? -15.75 -55.344 -37.875 1 87.75 411 GLY B N 1
ATOM 6984 C CA . GLY B 1 411 ? -14.43 -55.844 -38.219 1 87.75 411 GLY B CA 1
ATOM 6985 C C . GLY B 1 411 ? -13.367 -55.438 -37.219 1 87.75 411 GLY B C 1
ATOM 6986 O O . GLY B 1 411 ? -13.586 -54.562 -36.375 1 87.75 411 GLY B O 1
ATOM 6987 N N . ASP B 1 412 ? -12.266 -56.062 -37.406 1 89.56 412 ASP B N 1
ATOM 6988 C CA . ASP B 1 412 ? -11.172 -55.844 -36.438 1 89.56 412 ASP B CA 1
ATOM 6989 C C . ASP B 1 412 ? -10.508 -54.5 -36.656 1 89.56 412 ASP B C 1
ATOM 6991 O O . ASP B 1 412 ? -9.969 -53.906 -35.719 1 89.56 412 ASP B O 1
ATOM 6995 N N . GLU B 1 413 ? -10.602 -53.969 -37.906 1 91.12 413 GLU B N 1
ATOM 6996 C CA . GLU B 1 413 ? -9.945 -52.719 -38.281 1 91.12 413 GLU B CA 1
ATOM 6997 C C . GLU B 1 413 ? -10.617 -51.531 -37.625 1 91.12 413 GLU B C 1
ATOM 6999 O O . GLU B 1 413 ? -10.102 -50.406 -37.688 1 91.12 413 GLU B O 1
ATOM 7004 N N . TYR B 1 414 ? -11.766 -51.812 -36.969 1 93.94 414 TYR B N 1
ATOM 7005 C CA . TYR B 1 414 ? -12.484 -50.719 -36.312 1 93.94 414 TYR B CA 1
ATOM 7006 C C . TYR B 1 414 ? -12.242 -50.75 -34.781 1 93.94 414 TYR B C 1
ATOM 7008 O O . TYR B 1 414 ? -12.625 -49.812 -34.094 1 93.94 414 TYR B O 1
ATOM 7016 N N . ASN B 1 415 ? -11.602 -51.781 -34.312 1 95.44 415 ASN B N 1
ATOM 7017 C CA . ASN B 1 415 ? -11.352 -51.969 -32.875 1 95.44 415 ASN B CA 1
ATOM 7018 C C . ASN B 1 415 ? -10.008 -51.375 -32.469 1 95.44 415 ASN B C 1
ATOM 7020 O O . ASN B 1 415 ? -8.969 -51.719 -33.031 1 95.44 415 ASN B O 1
ATOM 7024 N N . TRP B 1 416 ? -10.109 -50.5 -31.531 1 96.88 416 TRP B N 1
ATOM 7025 C CA . TRP B 1 416 ? -8.898 -49.812 -31.078 1 96.88 416 TRP B CA 1
ATOM 7026 C C . TRP B 1 416 ? -8.617 -50.125 -29.609 1 96.88 416 TRP B C 1
ATOM 7028 O O . TRP B 1 416 ? -9.539 -50.312 -28.812 1 96.88 416 TRP B O 1
ATOM 7038 N N . THR B 1 417 ? -7.367 -50.188 -29.281 1 96.81 417 THR B N 1
ATOM 7039 C CA . THR B 1 417 ? -6.879 -50.469 -27.938 1 96.81 417 THR B CA 1
ATOM 7040 C C . THR B 1 417 ? -5.867 -49.438 -27.5 1 96.81 417 THR B C 1
ATOM 7042 O O . THR B 1 417 ? -4.996 -49.031 -28.281 1 96.81 417 THR B O 1
ATOM 7045 N N . VAL B 1 418 ? -6.055 -48.875 -26.234 1 97.25 418 VAL B N 1
ATOM 7046 C CA . VAL B 1 418 ? -4.984 -48.094 -25.625 1 97.25 418 VAL B CA 1
ATOM 7047 C C . VAL B 1 418 ? -3.803 -49.031 -25.297 1 97.25 418 VAL B C 1
ATOM 7049 O O . VAL B 1 418 ? -3.896 -49.875 -24.422 1 97.25 418 VAL B O 1
ATOM 7052 N N . ALA B 1 419 ? -2.789 -48.75 -26.062 1 95.38 419 ALA B N 1
ATOM 7053 C CA . ALA B 1 419 ? -1.694 -49.719 -26.031 1 95.38 419 ALA B CA 1
ATOM 7054 C C . ALA B 1 419 ? -0.431 -49.094 -25.438 1 95.38 419 ALA B C 1
ATOM 7056 O O . ALA B 1 419 ? -0.436 -47.938 -25.031 1 95.38 419 ALA B O 1
ATOM 7057 N N . SER B 1 420 ? 0.683 -49.938 -25.312 1 94.38 420 SER B N 1
ATOM 7058 C CA . SER B 1 420 ? 2.002 -49.625 -24.766 1 94.38 420 SER B CA 1
ATOM 7059 C C . SER B 1 420 ? 1.961 -49.531 -23.25 1 94.38 420 SER B C 1
ATOM 7061 O O . SER B 1 420 ? 0.888 -49.406 -22.656 1 94.38 420 SER B O 1
ATOM 7063 N N . LYS B 1 421 ? 3.045 -49.594 -22.625 1 93.75 421 LYS B N 1
ATOM 7064 C CA . LYS B 1 421 ? 3.156 -49.469 -21.172 1 93.75 421 LYS B CA 1
ATOM 7065 C C . LYS B 1 421 ? 2.766 -48.094 -20.703 1 93.75 421 LYS B C 1
ATOM 7067 O O . LYS B 1 421 ? 2.17 -47.938 -19.625 1 93.75 421 LYS B O 1
ATOM 7072 N N . ALA B 1 422 ? 3.061 -47.031 -21.547 1 95.38 422 ALA B N 1
ATOM 7073 C CA . ALA B 1 422 ? 2.764 -45.656 -21.219 1 95.38 422 ALA B CA 1
ATOM 7074 C C . ALA B 1 422 ? 1.304 -45.312 -21.5 1 95.38 422 ALA B C 1
ATOM 7076 O O . ALA B 1 422 ? 0.81 -44.25 -21.094 1 95.38 422 ALA B O 1
ATOM 7077 N N . LYS B 1 423 ? 0.642 -46.25 -22.219 1 96.19 423 LYS B N 1
ATOM 7078 C CA . LYS B 1 423 ? -0.746 -46.031 -22.609 1 96.19 423 LYS B CA 1
ATOM 7079 C C . LYS B 1 423 ? -0.885 -44.781 -23.484 1 96.19 423 LYS B C 1
ATOM 7081 O O . LYS B 1 423 ? -1.812 -44 -23.297 1 96.19 423 LYS B O 1
ATOM 7086 N N . LEU B 1 424 ? 0.061 -44.625 -24.406 1 98 424 LEU B N 1
ATOM 7087 C CA . LEU B 1 424 ? 0.076 -43.406 -25.25 1 98 424 LEU B CA 1
ATOM 7088 C C . LEU B 1 424 ? -0.042 -43.781 -26.719 1 98 424 LEU B C 1
ATOM 7090 O O . LEU B 1 424 ? 0.187 -42.969 -27.594 1 98 424 LEU B O 1
ATOM 7094 N N . GLN B 1 425 ? -0.339 -45.031 -26.953 1 98.06 425 GLN B N 1
ATOM 7095 C CA . GLN B 1 425 ? -0.54 -45.469 -28.328 1 98.06 425 GLN B CA 1
ATOM 7096 C C . GLN B 1 425 ? -1.923 -46.094 -28.516 1 98.06 425 GLN B C 1
ATOM 7098 O O . GLN B 1 425 ? -2.424 -46.781 -27.641 1 98.06 425 GLN B O 1
ATOM 7103 N N . LEU B 1 426 ? -2.553 -45.781 -29.641 1 97.75 426 LEU B N 1
ATOM 7104 C CA . LEU B 1 426 ? -3.814 -46.375 -30.047 1 97.75 426 LEU B CA 1
ATOM 7105 C C . LEU B 1 426 ? -3.6 -47.344 -31.188 1 97.75 426 LEU B C 1
ATOM 7107 O O . LEU B 1 426 ? -3.18 -46.969 -32.281 1 97.75 426 LEU B O 1
ATOM 7111 N N . SER B 1 427 ? -3.957 -48.594 -30.906 1 97 427 SER B N 1
ATOM 7112 C CA . SER B 1 427 ? -3.57 -49.625 -31.859 1 97 427 SER B CA 1
ATOM 7113 C C . SER B 1 427 ? -4.777 -50.438 -32.281 1 97 427 SER B C 1
ATOM 7115 O O . SER B 1 427 ? -5.77 -50.531 -31.562 1 97 427 SER B O 1
ATOM 7117 N N . THR B 1 428 ? -4.691 -50.938 -33.438 1 95.06 428 THR B N 1
ATOM 7118 C CA . THR B 1 428 ? -5.586 -51.969 -33.969 1 95.06 428 THR B CA 1
ATOM 7119 C C . THR B 1 428 ? -4.801 -53.219 -34.344 1 95.06 428 THR B C 1
ATOM 7121 O O . THR B 1 428 ? -3.6 -53.156 -34.625 1 95.06 428 THR B O 1
ATOM 7124 N N . LYS B 1 429 ? -5.512 -54.25 -34.281 1 91.88 429 LYS B N 1
ATOM 7125 C CA . LYS B 1 429 ? -4.883 -55.5 -34.656 1 91.88 429 LYS B CA 1
ATOM 7126 C C . LYS B 1 429 ? -5.395 -56 -36 1 91.88 429 LYS B C 1
ATOM 7128 O O . LYS B 1 429 ? -6.602 -56 -36.25 1 91.88 429 LYS B O 1
ATOM 7133 N N . VAL B 1 430 ? -4.504 -56.25 -36.844 1 83.31 430 VAL B N 1
ATOM 7134 C CA . VAL B 1 430 ? -4.773 -56.938 -38.094 1 83.31 430 VAL B CA 1
ATOM 7135 C C . VAL B 1 430 ? -3.918 -58.188 -38.188 1 83.31 430 VAL B C 1
ATOM 7137 O O . VAL B 1 430 ? -2.713 -58.125 -38.469 1 83.31 430 VAL B O 1
ATOM 7140 N N . GLY B 1 431 ? -4.625 -59.375 -38.094 1 81.75 431 GLY B N 1
ATOM 7141 C CA . GLY B 1 431 ? -3.84 -60.594 -37.969 1 81.75 431 GLY B CA 1
AT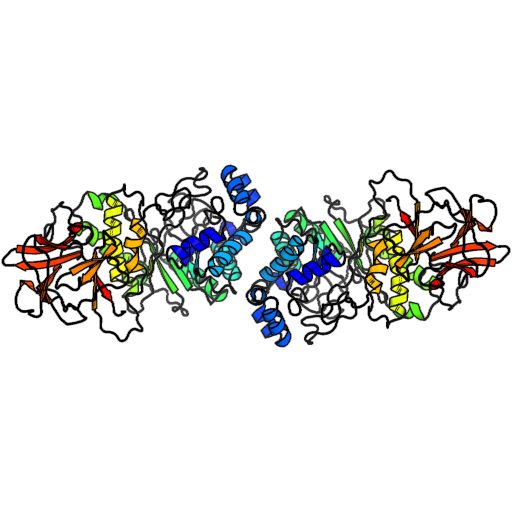OM 7142 C C . GLY B 1 431 ? -3.002 -60.625 -36.688 1 81.75 431 GLY B C 1
ATOM 7143 O O . GLY B 1 431 ? -3.523 -60.438 -35.594 1 81.75 431 GLY B O 1
ATOM 7144 N N . GLU B 1 432 ? -1.726 -60.812 -36.875 1 85.38 432 GLU B N 1
ATOM 7145 C CA . GLU B 1 432 ? -0.811 -60.875 -35.75 1 85.38 432 GLU B CA 1
ATOM 7146 C C . GLU B 1 432 ? -0.131 -59.531 -35.5 1 85.38 432 GLU B C 1
ATOM 7148 O O . GLU B 1 432 ? 0.542 -59.344 -34.469 1 85.38 432 GLU B O 1
ATOM 7153 N N . ASP B 1 433 ? -0.37 -58.625 -36.375 1 88.81 433 ASP B N 1
ATOM 7154 C CA . ASP B 1 433 ? 0.337 -57.344 -36.312 1 88.81 433 ASP B CA 1
ATOM 7155 C C . ASP B 1 433 ? -0.537 -56.281 -35.688 1 88.81 433 ASP B C 1
ATOM 7157 O O . ASP B 1 433 ? -1.762 -56.312 -35.812 1 88.81 433 ASP B O 1
ATOM 7161 N N . SER B 1 434 ? 0.166 -55.469 -34.906 1 93.5 434 SER B N 1
ATOM 7162 C CA . SER B 1 434 ? -0.495 -54.281 -34.375 1 93.5 434 SER B CA 1
ATOM 7163 C C . SER B 1 434 ? -0.114 -53.031 -35.125 1 93.5 434 SER B C 1
ATOM 7165 O O . SER B 1 434 ? 1.06 -52.812 -35.438 1 93.5 434 SER B O 1
ATOM 7167 N N . PHE B 1 435 ? -1.128 -52.281 -35.469 1 95.62 435 PHE B N 1
ATOM 7168 C CA . PHE B 1 435 ? -0.928 -51 -36.156 1 95.62 435 PHE B CA 1
ATOM 7169 C C . PHE B 1 435 ? -1.397 -49.844 -35.281 1 95.62 435 PHE B C 1
ATOM 7171 O O . PHE B 1 435 ? -2.43 -49.938 -34.625 1 95.62 435 PHE B O 1
ATOM 7178 N N . CYS B 1 436 ? -0.551 -48.781 -35.312 1 97.69 436 CYS B N 1
ATOM 7179 C CA . CYS B 1 436 ? -0.834 -47.625 -34.469 1 97.69 436 CYS B CA 1
ATOM 7180 C C . CYS B 1 436 ? -1.062 -46.375 -35.312 1 97.69 436 CYS B C 1
ATOM 7182 O O . CYS B 1 436 ? -0.534 -46.281 -36.406 1 97.69 436 CYS B O 1
ATOM 7184 N N . LEU B 1 437 ? -1.921 -45.469 -34.812 1 97.88 437 LEU B N 1
ATOM 7185 C CA . LEU B 1 437 ? -1.949 -44.125 -35.375 1 97.88 437 LEU B CA 1
ATOM 7186 C C . LEU B 1 437 ? -0.574 -43.469 -35.281 1 97.88 437 LEU B C 1
ATOM 7188 O O . LEU B 1 437 ? 0.14 -43.625 -34.281 1 97.88 437 LEU B O 1
ATOM 7192 N N . GLU B 1 438 ? -0.167 -42.688 -36.25 1 98.19 438 GLU B N 1
ATOM 7193 C CA . GLU B 1 438 ? 1.121 -42 -36.312 1 98.19 438 GLU B CA 1
ATOM 7194 C C . GLU B 1 438 ? 0.988 -40.625 -36.938 1 98.19 438 GLU B C 1
ATOM 7196 O O . GLU B 1 438 ? 0.355 -40.5 -38 1 98.19 438 GLU B O 1
ATOM 7201 N N . LYS B 1 439 ? 1.51 -39.656 -36.25 1 98.19 439 LYS B N 1
ATOM 7202 C CA . LYS B 1 439 ? 1.632 -38.344 -36.875 1 98.19 439 LYS B CA 1
ATOM 7203 C C . LYS B 1 439 ? 2.682 -38.344 -37.969 1 98.19 439 LYS B C 1
ATOM 7205 O O . LYS B 1 439 ? 3.863 -38.594 -37.719 1 98.19 439 LYS B O 1
ATOM 7210 N N . GLU B 1 440 ? 2.242 -38.094 -39.156 1 96.31 440 GLU B N 1
ATOM 7211 C CA . GLU B 1 440 ? 3.137 -38.125 -40.312 1 96.31 440 GLU B CA 1
ATOM 7212 C C . GLU B 1 440 ? 3.654 -36.719 -40.656 1 96.31 440 GLU B C 1
ATOM 7214 O O . GLU B 1 440 ? 4.816 -36.562 -41.031 1 96.31 440 GLU B O 1
ATOM 7219 N N . SER B 1 441 ? 2.797 -35.781 -40.625 1 94.19 441 SER B N 1
ATOM 7220 C CA . SER B 1 441 ? 3.104 -34.375 -40.844 1 94.19 441 SER B CA 1
ATOM 7221 C C . SER B 1 441 ? 2.344 -33.469 -39.875 1 94.19 441 SER B C 1
ATOM 7223 O O . SER B 1 441 ? 1.812 -33.969 -38.875 1 94.19 441 SER B O 1
ATOM 7225 N N . ASP B 1 442 ? 2.355 -32.219 -40.25 1 92.5 442 ASP B N 1
ATOM 7226 C CA . ASP B 1 442 ? 1.731 -31.25 -39.344 1 92.5 442 ASP B CA 1
ATOM 7227 C C . ASP B 1 442 ? 0.23 -31.5 -39.219 1 92.5 442 ASP B C 1
ATOM 7229 O O . ASP B 1 442 ? -0.37 -31.234 -38.188 1 92.5 442 ASP B O 1
ATOM 7233 N N . THR B 1 443 ? -0.306 -32.094 -40.219 1 94.88 443 THR B N 1
ATOM 7234 C CA . THR B 1 443 ? -1.755 -32.25 -40.156 1 94.88 443 THR B CA 1
ATOM 7235 C C . THR B 1 443 ? -2.148 -33.688 -40.438 1 94.88 443 THR B C 1
ATOM 7237 O O . THR B 1 443 ? -3.273 -34.094 -40.125 1 94.88 443 THR B O 1
ATOM 7240 N N . SER B 1 444 ? -1.233 -34.469 -40.938 1 96.62 444 SER B N 1
ATOM 7241 C CA . SER B 1 444 ? -1.64 -35.781 -41.438 1 96.62 444 SER B CA 1
ATOM 7242 C C . SER B 1 444 ? -1.388 -36.875 -40.406 1 96.62 444 SER B C 1
ATOM 7244 O O . SER B 1 444 ? -0.377 -36.844 -39.688 1 96.62 444 SER B O 1
ATOM 7246 N N . ILE B 1 445 ? -2.258 -37.812 -40.344 1 97.94 445 ILE B N 1
ATOM 7247 C CA . ILE B 1 445 ? -2.178 -39 -39.531 1 97.94 445 ILE B CA 1
ATOM 7248 C C . ILE B 1 445 ? -2.217 -40.25 -40.438 1 97.94 445 ILE B C 1
ATOM 7250 O O . ILE B 1 445 ? -2.979 -40.281 -41.406 1 97.94 445 ILE B O 1
ATOM 7254 N N . ILE B 1 446 ? -1.41 -41.156 -40.188 1 98.06 446 ILE B N 1
ATOM 7255 C CA . ILE B 1 446 ? -1.415 -42.438 -40.875 1 98.06 446 ILE B CA 1
ATOM 7256 C C . ILE B 1 446 ? -1.424 -43.562 -39.875 1 98.06 446 ILE B C 1
ATOM 7258 O O . ILE B 1 446 ? -1.392 -43.344 -38.656 1 98.06 446 ILE B O 1
ATOM 7262 N N . VAL B 1 447 ? -1.642 -44.75 -40.375 1 97.38 447 VAL B N 1
ATOM 7263 C CA . VAL B 1 447 ? -1.525 -45.969 -39.562 1 97.38 447 VAL B CA 1
ATOM 7264 C C . VAL B 1 447 ? -0.255 -46.719 -39.969 1 97.38 447 VAL B C 1
ATOM 7266 O O . VAL B 1 447 ? 0.039 -46.906 -41.156 1 97.38 447 VAL B O 1
ATOM 7269 N N . LYS B 1 448 ? 0.511 -47.031 -38.969 1 97.25 448 LYS B N 1
ATOM 7270 C CA . LYS B 1 448 ? 1.75 -47.781 -39.156 1 97.25 448 LYS B CA 1
ATOM 7271 C C . LYS B 1 448 ? 1.913 -48.875 -38.094 1 97.25 448 LYS B C 1
ATOM 7273 O O . LYS B 1 448 ? 1.24 -48.844 -37.062 1 97.25 448 LYS B O 1
ATOM 7278 N N . LYS B 1 449 ? 2.822 -49.812 -38.5 1 95.62 449 LYS B N 1
ATOM 7279 C CA . LYS B 1 449 ? 3.15 -50.812 -37.469 1 95.62 449 LYS B CA 1
ATOM 7280 C C . LYS B 1 449 ? 3.586 -50.156 -36.188 1 95.62 449 LYS B C 1
ATOM 7282 O O . LYS B 1 449 ? 4.367 -49.188 -36.188 1 95.62 449 LYS B O 1
ATOM 7287 N N . CYS B 1 450 ? 3.113 -50.656 -35.094 1 96.5 450 CYS B N 1
ATOM 7288 C CA . CYS B 1 450 ? 3.359 -50.031 -33.812 1 96.5 450 CYS B CA 1
ATOM 7289 C C . CYS B 1 450 ? 4.828 -50.156 -33.406 1 96.5 450 CYS B C 1
ATOM 7291 O O . CYS B 1 450 ? 5.457 -51.188 -33.625 1 96.5 450 CYS B O 1
ATOM 7293 N N . ILE B 1 451 ? 5.281 -49.062 -32.875 1 95.56 451 ILE B N 1
ATOM 7294 C CA . ILE B 1 451 ? 6.66 -48.969 -32.406 1 95.56 451 ILE B CA 1
ATOM 7295 C C . ILE B 1 451 ? 6.715 -49.281 -30.906 1 95.56 451 ILE B C 1
ATOM 7297 O O . ILE B 1 451 ? 6.062 -48.625 -30.094 1 95.56 451 ILE B O 1
ATOM 7301 N N . CYS B 1 452 ? 7.496 -50.344 -30.406 1 95 452 CYS B N 1
ATOM 7302 C CA . CYS B 1 452 ? 7.906 -50.594 -29.031 1 95 452 CYS B CA 1
ATOM 7303 C C . CYS B 1 452 ? 6.695 -50.844 -28.141 1 95 452 CYS B C 1
ATOM 7305 O O . CYS B 1 452 ? 6.617 -50.344 -27.031 1 95 452 CYS B O 1
ATOM 7307 N N . LEU B 1 453 ? 5.621 -51.531 -28.516 1 90.5 453 LEU B N 1
ATOM 7308 C CA . LEU B 1 453 ? 4.457 -51.781 -27.672 1 90.5 453 LEU B CA 1
ATOM 7309 C C . LEU B 1 453 ? 4.828 -52.719 -26.516 1 90.5 453 LEU B C 1
ATOM 7311 O O . LEU B 1 453 ? 4.5 -52.406 -25.359 1 90.5 453 LEU B O 1
ATOM 7315 N N . ASP B 1 454 ? 5.363 -53.938 -26.828 1 72.44 454 ASP B N 1
ATOM 7316 C CA . ASP B 1 454 ? 5.551 -54.938 -25.781 1 72.44 454 ASP B CA 1
ATOM 7317 C C . ASP B 1 454 ? 7.031 -55.25 -25.578 1 72.44 454 ASP B C 1
ATOM 7319 O O . ASP B 1 454 ? 7.379 -56.312 -25.031 1 72.44 454 ASP B O 1
ATOM 7323 N N . ALA B 1 455 ? 7.797 -54.312 -25.969 1 75.75 455 ALA B N 1
ATOM 7324 C CA . ALA B 1 455 ? 9.203 -54.719 -25.875 1 75.75 455 ALA B CA 1
ATOM 7325 C C . ALA B 1 455 ? 9.914 -53.906 -24.797 1 75.75 455 ALA B C 1
ATOM 7327 O O . ALA B 1 455 ? 10.047 -52.688 -24.906 1 75.75 455 ALA B O 1
ATOM 7328 N N . GLU B 1 456 ? 10.344 -54.625 -23.828 1 83.75 456 GLU B N 1
ATOM 7329 C CA . GLU B 1 456 ? 11.016 -54 -22.703 1 83.75 456 GLU B CA 1
ATOM 7330 C C . GLU B 1 456 ? 12.391 -53.469 -23.109 1 83.75 456 GLU B C 1
ATOM 7332 O O . GLU B 1 456 ? 12.977 -52.656 -22.391 1 83.75 456 GLU B O 1
ATOM 7337 N N . SER B 1 457 ? 12.852 -53.844 -24.281 1 90.31 457 SER B N 1
ATOM 7338 C CA . SER B 1 457 ? 14.195 -53.438 -24.672 1 90.31 457 SER B CA 1
ATOM 7339 C C . SER B 1 457 ? 14.18 -52.594 -25.938 1 90.31 457 SER B C 1
ATOM 7341 O O . SER B 1 457 ? 15.234 -52.188 -26.438 1 90.31 457 SER B O 1
ATOM 7343 N N . CYS B 1 458 ? 13.055 -52.25 -26.422 1 94.31 458 CYS B N 1
ATOM 7344 C CA . CYS B 1 458 ? 12.953 -51.469 -27.656 1 94.31 458 CYS B CA 1
ATOM 7345 C C . CYS B 1 458 ? 13.289 -50 -27.422 1 94.31 458 CYS B C 1
ATOM 7347 O O . CYS B 1 458 ? 12.609 -49.312 -26.656 1 94.31 458 CYS B O 1
ATOM 7349 N N . MET B 1 459 ? 14.32 -49.5 -28.172 1 94.94 459 MET B N 1
ATOM 7350 C CA . MET B 1 459 ? 14.812 -48.125 -27.938 1 94.94 459 MET B CA 1
ATOM 7351 C C . MET B 1 459 ? 14.336 -47.188 -29.047 1 94.94 459 MET B C 1
ATOM 7353 O O . MET B 1 459 ? 14.656 -46 -29.031 1 94.94 459 MET B O 1
ATOM 7357 N N . ASP B 1 460 ? 13.57 -47.719 -30.016 1 95.81 460 ASP B N 1
ATOM 7358 C CA . ASP B 1 460 ? 13.023 -46.844 -31.031 1 95.81 460 ASP B CA 1
ATOM 7359 C C . ASP B 1 460 ? 12.086 -45.812 -30.422 1 95.81 460 ASP B C 1
ATOM 7361 O O . ASP B 1 460 ? 11.398 -46.094 -29.438 1 95.81 460 ASP B O 1
ATOM 7365 N N . ASP B 1 461 ? 12.102 -44.656 -30.938 1 95.69 461 ASP B N 1
ATOM 7366 C CA . ASP B 1 461 ? 11.32 -43.562 -30.391 1 95.69 461 ASP B CA 1
ATOM 7367 C C . ASP B 1 461 ? 9.859 -43.656 -30.828 1 95.69 461 ASP B C 1
ATOM 7369 O O . ASP B 1 461 ? 9.547 -43.469 -32 1 95.69 461 ASP B O 1
ATOM 7373 N N . PRO B 1 462 ? 8.969 -43.875 -29.984 1 97.06 462 PRO B N 1
ATOM 7374 C CA . PRO B 1 462 ? 7.562 -44.094 -30.359 1 97.06 462 PRO B CA 1
ATOM 7375 C C . PRO B 1 462 ? 6.77 -42.781 -30.359 1 97.06 462 PRO B C 1
ATOM 7377 O O . PRO B 1 462 ? 5.555 -42.781 -30.594 1 97.06 462 PRO B O 1
ATOM 7380 N N . GLN B 1 463 ? 7.336 -41.625 -30.188 1 97.31 463 GLN B N 1
ATOM 7381 C CA . GLN B 1 463 ? 6.633 -40.375 -29.891 1 97.31 463 GLN B CA 1
ATOM 7382 C C . GLN B 1 463 ? 5.73 -39.969 -31.047 1 97.31 463 GLN B C 1
ATOM 7384 O O . GLN B 1 463 ? 4.684 -39.344 -30.828 1 97.31 463 GLN B O 1
ATOM 7389 N N . SER B 1 464 ? 6.082 -40.281 -32.25 1 97.75 464 SER B N 1
ATOM 7390 C CA . SER B 1 464 ? 5.219 -39.938 -33.375 1 97.75 464 SER B CA 1
ATOM 7391 C C . SER B 1 464 ? 3.898 -40.719 -33.281 1 97.75 464 SER B C 1
ATOM 7393 O O . SER B 1 464 ? 2.916 -40.312 -33.938 1 97.75 464 SER B O 1
ATOM 7395 N N . GLN B 1 465 ? 3.908 -41.781 -32.5 1 98.31 465 GLN B N 1
ATOM 7396 C CA . GLN B 1 465 ? 2.729 -42.625 -32.406 1 98.31 465 GLN B CA 1
ATOM 7397 C C . GLN B 1 465 ? 1.994 -42.406 -31.094 1 98.31 465 GLN B C 1
ATOM 7399 O O . GLN B 1 465 ? 1.054 -43.125 -30.766 1 98.31 465 GLN B O 1
ATOM 7404 N N . TRP B 1 466 ? 2.438 -41.5 -30.312 1 98.31 466 TRP B N 1
ATOM 7405 C CA . TRP B 1 466 ? 1.765 -41.219 -29.047 1 98.31 466 TRP B CA 1
ATOM 7406 C C . TRP B 1 466 ? 0.456 -40.469 -29.281 1 98.31 466 TRP B C 1
ATOM 7408 O O . TRP B 1 466 ? 0.452 -39.375 -29.844 1 98.31 466 TRP B O 1
ATOM 7418 N N . PHE B 1 467 ? -0.616 -41.062 -28.922 1 98.5 467 PHE B N 1
ATOM 7419 C CA . PHE B 1 467 ? -1.95 -40.469 -28.859 1 98.5 467 PHE B CA 1
ATOM 7420 C C . PHE B 1 467 ? -2.631 -40.812 -27.531 1 98.5 467 PHE B C 1
ATOM 7422 O O . PHE B 1 467 ? -2.773 -42 -27.188 1 98.5 467 PHE B O 1
ATOM 7429 N N . LYS B 1 468 ? -3.002 -39.875 -26.812 1 98.38 468 LYS B N 1
ATOM 7430 C CA . LYS B 1 468 ? -3.658 -40.031 -25.516 1 98.38 468 LYS B CA 1
ATOM 7431 C C . LYS B 1 468 ? -5.164 -39.812 -25.625 1 98.38 468 LYS B C 1
ATOM 7433 O O . LYS B 1 468 ? -5.605 -38.844 -26.234 1 98.38 468 LYS B O 1
ATOM 7438 N N . LEU B 1 469 ? -5.918 -40.781 -25.141 1 98.06 469 LEU B N 1
ATOM 7439 C CA . LEU B 1 469 ? -7.348 -40.562 -24.953 1 98.06 469 LEU B CA 1
ATOM 7440 C C . LEU B 1 469 ? -7.602 -39.781 -23.672 1 98.06 469 LEU B C 1
ATOM 7442 O O . LEU B 1 469 ? -7.414 -40.281 -22.562 1 98.06 469 LEU B O 1
ATOM 7446 N N . VAL B 1 470 ? -7.992 -38.531 -23.828 1 98.25 470 VAL B N 1
ATOM 7447 C CA . VAL B 1 470 ? -8.273 -37.625 -22.703 1 98.25 470 VAL B CA 1
ATOM 7448 C C . VAL B 1 470 ? -9.7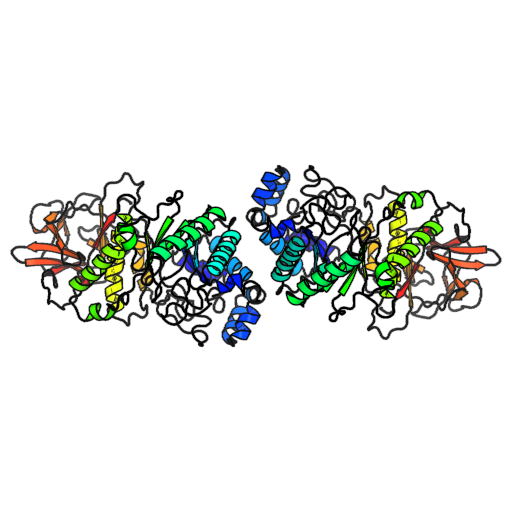66 -37.625 -22.406 1 98.25 470 VAL B C 1
ATOM 7450 O O . VAL B 1 470 ? -10.578 -37.219 -23.234 1 98.25 470 VAL B O 1
ATOM 7453 N N . PRO B 1 471 ? -10.133 -38.156 -21.266 1 97.38 471 PRO B N 1
ATOM 7454 C CA . PRO B 1 471 ? -11.555 -38.125 -20.938 1 97.38 471 PRO B CA 1
ATOM 7455 C C . PRO B 1 471 ? -12.109 -36.719 -20.797 1 97.38 471 PRO B C 1
ATOM 7457 O O . PRO B 1 471 ? -11.422 -35.812 -20.281 1 97.38 471 PRO B O 1
ATOM 7460 N N . THR B 1 472 ? -13.289 -36.469 -21.328 1 97.44 472 THR B N 1
ATOM 7461 C CA . THR B 1 472 ? -13.93 -35.188 -21.219 1 97.44 472 THR B CA 1
ATOM 7462 C C . THR B 1 472 ? -15.445 -35.312 -21.125 1 97.44 472 THR B C 1
ATOM 7464 O O . THR B 1 472 ? -16.031 -36.25 -21.688 1 97.44 472 THR B O 1
ATOM 7467 N N . ASN B 1 473 ? -16.031 -34.562 -20.297 1 96.88 473 ASN B N 1
ATOM 7468 C CA . ASN B 1 473 ? -17.484 -34.469 -20.219 1 96.88 473 ASN B CA 1
ATOM 7469 C C . ASN B 1 473 ? -17.969 -33.031 -20.453 1 96.88 473 ASN B C 1
ATOM 7471 O O . ASN B 1 473 ? -19.031 -32.656 -19.953 1 96.88 473 ASN B O 1
ATOM 7475 N N . VAL B 1 474 ? -17.031 -32.281 -21.062 1 94.06 474 VAL B N 1
ATOM 7476 C CA . VAL B 1 474 ? -17.375 -30.922 -21.438 1 94.06 474 VAL B CA 1
ATOM 7477 C C . VAL B 1 474 ? -17.266 -30.75 -22.953 1 94.06 474 VAL B C 1
ATOM 7479 O O . VAL B 1 474 ? -16.469 -31.422 -23.594 1 94.06 474 VAL B O 1
ATOM 7482 N N . ALA B 1 475 ? -18.047 -29.906 -23.656 1 81.19 475 ALA B N 1
ATOM 7483 C CA . ALA B 1 475 ? -18.062 -29.688 -25.109 1 81.19 475 ALA B CA 1
ATOM 7484 C C . ALA B 1 475 ? -16.875 -28.844 -25.547 1 81.19 475 ALA B C 1
ATOM 7486 O O . ALA B 1 475 ? -16.375 -28.016 -24.781 1 81.19 475 ALA B O 1
#

Foldseek 3Di:
DQDFCLLQAALLVLLVVCVVLPAAEDAAEDALCCVLPQQFPAQLVVCVVLVLVSSSNSNCVHPVVSNGGGSNVSNVVSLVSNVVNNHAYEYEHEFHPPADDDDQPPQTAADPGPRHDLVSLLVSLLRVLQVCLPPLRHAAYESYFEHEYDVDDPVRLLVSLLVSVVSSCVNRVRHQYEYADYQRRQAPLVCVPPPSPDPVLVRYAYEGEDACCRVHNLVVCQVFANLVSLLVRVVSSCNGPVVQCVDPNHHAYEHAEYFDQQLCPRPSRLSNQLSVLLVCLQVLHHYHYPDADQFGCDHPSDGQHGDRRHLAHSSRPHGPHPQVSLLCVSSSDRFADPPFPFDKWWWKALNSRSWTWADPVPFFIKTDGPPPTFTWDDPAAFAFIAGPVPGWTWFAPDAPAGIGTHPDCDDQRRGWHQFASSSFWIWTDDPPFIWTWFQDDPITIHIHTQAHGPPRHGRDDRSRRGIHIHMGRDD/DQDFCLLQAALLVLLVVCVVLPAAEDAAEDALCCVLPQQFPAQLVVCVVLVLVSSSNSNCVHPVVSNGGGSNVSNVVSLVSNVVNNHAYEYEHEFHDPADDDDQPPQTAADPGPRHDLVSLLVSLLRVLQVCLPPLRHAAYESYFEHEYDVDDPVRLLVSLLVSVVSSCVNHVRHQYEYADYQRRQAPLVCVPPPSPDPVLVRYAYEGEDACCRVHNLVVCQVFALLVSLLVRVVSSCNGAVVQCVDPNHHAYEHAEYFDQQLCPRPSRLSNQLSVLLVCLQVLHHYHYPDQDQFGCDHPSDGQHGDRRHLAHSSRPHGPHPQVSLLCVSSSDRFADPPFPFDKWWWKALNSRSWTWADPVPFFIKTDGPPPTFTWDDPAAQAFIAGPVPGWTWFAPDAPAGIGTHPDCDDQRRGWHQFASSSFWIWTDDPPFIWTWFQDDPITIHIHTQAHGPPRHGRDDRSRRGIHTHMGRDD

Nearest PDB structures (foldseek):
  8fc0-assembly8_H  TM=8.241E-01  e=1.024E-18  metagenome
  8fc0-assembly6_F  TM=8.075E-01  e=1.719E-18  metagenome
  8fc0-assembly5_E  TM=8.147E-01  e=2.428E-18  metagenome
  8fc0-assembly7_G  TM=8.430E-01  e=6.841E-18  metagenome
  8fc0-assembly1_A  TM=8.197E-01  e=8.131E-18  metagenome

InterPro domains:
  IPR001547 Glycoside hydrolase, family 5 [PF00150] (10-293)
  IPR017853 Glycoside hydrolase superfamily [SSF51445] (4-331)